Protein AF-A0A403FA99-F1 (afdb_monomer_lite)

Radius of gyration: 48.5 Å; chains: 1; bounding box: 125×49×163 Å

Sequence (1070 aa):
LDLLAGNTTNNASIRLGKFINISLNGGDLLADAANPDNGISLTYVNNGKMQAGNMTLNLTNGLSGYAWQAKADNDLTINGAVSGTTGWAAVLGLTAGGKLAINSPGSISLQANDTGNGGGRVLVSGDKGVTLNAASGTVTLKAAKAATNGVDITSGNGAVSITNMVQNGSDGLTLANANISSKEGIVLNGTTFWGKAVVMSGVNLTAGGDVDITGLAKNLARGELGAASASGVQLSGSNISSTGGNITLTGTAGTDKSKTGVSSVQVSNSTLTTNNVLTLNGTTETTTGVKVTGSTLSAASLNVNGVAHVQGTGFSLATSQLLGSLADLTNVTLSSAGSAAGALNSLDGSIVNDATRDTLLAKRIENMTAVDMGGQAIFDDSTKTEKGWTQDYSLADLPNHGWIFNNTSVTAGGDVNLKGAGFTNSAVTVTNGNLNIDNSGPVPLSGTTLTVNDGAVNLHAGAGTIDLGKANISAKGDITLKADNGSVWISGTNATVKANITSAEGNISAEAYNPSTGGVTGISVNNAQLNAGQGSININGTTPGTMSGVRFTNVDLNANADTGSIKVYAESKGGQDTYEEKGSLYFGGTDTFTAKNIDMTGRNLKNSYNGAGTVFDGGTTLFNGNTSIEGYGYGLGIVFWNQVHLGFTEGNASLKGQTTGPGGSDHYYRTGAIAGSGVYQAAKVYLNLTHSNLKIDADSSSSKYGTVPAFGIVNPASEGYKVNGFIFQGDGDLNISGVSADGNAVDARLFDNTALVGNVAVTGTSQSGTGVYFGGQLNSTLVNAQITGISESGSGVVLAAKSGTASLGNNTISGTSATESGIQLTGNNITLTSGTLTGTATSGNGSGVVLTGGSNYILDGASITGTAVDGSGIAVNGTLTVNNGTAVEGHATGNGNGVTVSGDLATDSGDGISITGTALSGDGIKVDGDTTLASAVLNGSADSGTGVNIAGNLTTDSATQVSGHAASGTGVNLGAALTGATVEGSSDVGTGVQLADNAVVTEAVLNGTSTSGDGVAVTGSVTLDDTSAAALNASSTSGTGLKLADNANVSIQTIAKVTQVKKDADGNPV

pLDDT: mean 91.41, std 9.46, range [43.28, 98.94]

Structure (mmCIF, N/CA/C/O backbone):
data_AF-A0A403FA99-F1
#
_entry.id   AF-A0A403FA99-F1
#
loop_
_atom_site.group_PDB
_atom_site.id
_atom_site.type_symbol
_atom_site.label_atom_id
_atom_site.label_alt_id
_atom_site.label_comp_id
_atom_site.label_asym_id
_atom_site.label_entity_id
_atom_site.label_seq_id
_atom_site.pdbx_PDB_ins_code
_atom_site.Cartn_x
_atom_site.Cartn_y
_atom_site.Cartn_z
_atom_site.occupancy
_atom_site.B_iso_or_equiv
_atom_site.auth_seq_id
_atom_site.auth_comp_id
_atom_site.auth_asym_id
_atom_site.auth_atom_id
_atom_site.pdbx_PDB_model_num
ATOM 1 N N . LEU A 1 1 ? 6.599 -4.046 78.074 1.00 93.88 1 LEU A N 1
ATOM 2 C CA . LEU A 1 1 ? 7.650 -5.049 77.799 1.00 93.88 1 LEU A CA 1
ATOM 3 C C . LEU A 1 1 ? 8.371 -4.572 76.567 1.00 93.88 1 LEU A C 1
ATOM 5 O O . LEU A 1 1 ? 7.748 -4.525 75.512 1.00 93.88 1 LEU A O 1
ATOM 9 N N . ASP A 1 2 ? 9.653 -4.265 76.719 1.00 94.38 2 ASP A N 1
ATOM 10 C CA . ASP A 1 2 ? 10.468 -3.767 75.620 1.00 94.38 2 ASP A CA 1
ATOM 11 C C . ASP A 1 2 ? 11.387 -4.899 75.162 1.00 94.38 2 ASP A C 1
ATOM 13 O O . ASP A 1 2 ? 12.259 -5.363 75.900 1.00 94.38 2 ASP A O 1
ATOM 17 N N . LEU A 1 3 ? 11.137 -5.402 73.958 1.00 94.12 3 LEU A N 1
ATOM 18 C CA . LEU A 1 3 ? 11.942 -6.413 73.291 1.00 94.12 3 LEU A CA 1
ATOM 19 C C . LEU A 1 3 ? 12.925 -5.698 72.365 1.00 94.12 3 LEU A C 1
ATOM 21 O O . LEU A 1 3 ? 12.622 -5.451 71.199 1.00 94.12 3 LEU A O 1
ATOM 25 N N . LEU A 1 4 ? 14.090 -5.349 72.911 1.00 93.75 4 LEU A N 1
ATOM 26 C CA . LEU A 1 4 ? 15.122 -4.610 72.187 1.00 93.75 4 LEU A CA 1
ATOM 27 C C . LEU A 1 4 ? 16.211 -5.546 71.647 1.00 93.75 4 LEU A C 1
ATOM 29 O O . LEU A 1 4 ? 16.744 -6.382 72.379 1.00 93.75 4 LEU A O 1
ATOM 33 N N . ALA A 1 5 ? 16.568 -5.397 70.370 1.00 92.81 5 ALA A N 1
ATOM 34 C CA . ALA A 1 5 ? 17.645 -6.152 69.719 1.00 92.81 5 ALA A CA 1
ATOM 35 C C . ALA A 1 5 ? 18.527 -5.239 68.849 1.00 92.81 5 ALA A C 1
ATOM 37 O O . ALA A 1 5 ? 18.178 -4.098 68.591 1.00 92.81 5 ALA A O 1
ATOM 38 N N . GLY A 1 6 ? 19.692 -5.708 68.391 1.00 90.31 6 GLY A N 1
ATOM 39 C CA . GLY A 1 6 ? 20.494 -4.942 67.421 1.00 90.31 6 GLY A CA 1
ATOM 40 C C . GLY A 1 6 ? 21.273 -3.760 68.000 1.00 90.31 6 GLY A C 1
ATOM 41 O O . GLY A 1 6 ? 21.481 -2.771 67.312 1.00 90.31 6 GLY A O 1
ATOM 42 N N . ASN A 1 7 ? 21.760 -3.847 69.242 1.00 91.00 7 ASN A N 1
ATOM 43 C CA . ASN A 1 7 ? 22.615 -2.795 69.815 1.00 91.00 7 ASN A CA 1
ATOM 44 C C . ASN A 1 7 ? 23.936 -2.612 69.031 1.00 91.00 7 ASN A C 1
ATOM 46 O O . ASN A 1 7 ? 24.432 -1.502 68.880 1.00 91.00 7 ASN A O 1
ATOM 50 N N . THR A 1 8 ? 24.499 -3.706 68.506 1.00 90.81 8 THR A N 1
ATOM 51 C CA . THR A 1 8 ? 25.817 -3.729 67.841 1.00 90.81 8 THR A CA 1
ATOM 52 C C . THR A 1 8 ? 25.788 -4.239 66.396 1.00 90.81 8 THR A C 1
ATOM 54 O O . THR A 1 8 ? 26.837 -4.310 65.763 1.00 90.81 8 THR A O 1
ATOM 57 N N . THR A 1 9 ? 24.623 -4.628 65.861 1.00 90.75 9 THR A N 1
ATOM 58 C CA . THR A 1 9 ? 24.494 -5.205 64.510 1.00 90.75 9 THR A CA 1
ATOM 59 C C . THR A 1 9 ? 23.189 -4.793 63.833 1.00 90.75 9 THR A C 1
ATOM 61 O O . THR A 1 9 ? 22.134 -4.808 64.465 1.00 90.75 9 THR A O 1
ATOM 64 N N . ASN A 1 10 ? 23.269 -4.502 62.531 1.00 88.25 10 ASN A N 1
ATOM 65 C CA . ASN A 1 10 ? 22.165 -4.091 61.652 1.00 88.25 10 ASN A CA 1
ATOM 66 C C . ASN A 1 10 ? 21.281 -5.268 61.166 1.00 88.25 10 ASN A C 1
ATOM 68 O O . ASN A 1 10 ? 20.384 -5.107 60.342 1.00 88.25 10 ASN A O 1
ATOM 72 N N . ASN A 1 11 ? 21.564 -6.488 61.629 1.00 89.44 11 ASN A N 1
ATOM 73 C CA . ASN A 1 11 ? 20.836 -7.696 61.236 1.00 89.44 11 ASN A CA 1
ATOM 74 C C . ASN A 1 11 ? 20.486 -8.560 62.453 1.00 89.44 11 ASN A C 1
ATOM 76 O O . ASN A 1 11 ? 20.786 -9.754 62.504 1.00 89.44 11 ASN A O 1
ATOM 80 N N . ALA A 1 12 ? 19.911 -7.942 63.484 1.00 92.06 12 ALA A N 1
ATOM 81 C CA . ALA A 1 12 ? 19.470 -8.682 64.660 1.00 92.06 12 ALA A CA 1
ATOM 82 C C . ALA A 1 12 ? 18.062 -9.267 64.470 1.00 92.06 12 ALA A C 1
ATOM 84 O O . ALA A 1 12 ? 17.256 -8.793 63.666 1.00 92.06 12 ALA A O 1
ATOM 85 N N . SER A 1 13 ? 17.756 -10.322 65.224 1.00 92.56 13 SER A N 1
ATOM 86 C CA . SER A 1 13 ? 16.455 -10.983 65.168 1.00 92.56 13 SER A CA 1
ATOM 87 C C . SER A 1 13 ? 15.968 -11.368 66.557 1.00 92.56 13 SER A C 1
ATOM 89 O O . SER A 1 13 ? 16.708 -11.961 67.343 1.00 92.56 13 SER A O 1
ATOM 91 N N . ILE A 1 14 ? 14.704 -11.067 66.833 1.00 94.31 14 ILE A N 1
ATOM 92 C CA . ILE A 1 14 ? 13.953 -11.603 67.961 1.00 94.31 14 ILE A CA 1
ATOM 93 C C . ILE A 1 14 ? 13.242 -12.855 67.447 1.00 94.31 14 ILE A C 1
ATOM 95 O O . ILE A 1 14 ? 12.454 -12.800 66.502 1.00 94.31 14 ILE A O 1
ATOM 99 N N . ARG A 1 15 ? 13.519 -14.013 68.046 1.00 94.00 15 ARG A N 1
ATOM 100 C CA . ARG A 1 15 ? 12.970 -15.290 67.581 1.00 94.00 15 ARG A CA 1
ATOM 101 C C . ARG A 1 15 ? 12.126 -15.944 68.662 1.00 94.00 15 ARG A C 1
ATOM 103 O O . ARG A 1 15 ? 12.648 -16.411 69.670 1.00 94.00 15 ARG A O 1
ATOM 110 N N . LEU A 1 16 ? 10.823 -16.029 68.416 1.00 92.81 16 LEU A N 1
ATOM 111 C CA . LEU A 1 16 ? 9.887 -16.757 69.264 1.00 92.81 16 LEU A CA 1
ATOM 112 C C . LEU A 1 16 ? 9.844 -18.217 68.812 1.00 92.81 16 LEU A C 1
ATOM 114 O O . LEU A 1 16 ? 9.607 -18.511 67.640 1.00 92.81 16 LEU A O 1
ATOM 118 N N . GLY A 1 17 ? 10.117 -19.133 69.741 1.00 91.50 17 GLY A N 1
ATOM 119 C CA . GLY A 1 17 ? 10.121 -20.576 69.498 1.00 91.50 17 GLY A CA 1
ATOM 120 C C . GLY A 1 17 ? 8.756 -21.148 69.090 1.00 91.50 17 GLY A C 1
ATOM 121 O O . GLY A 1 17 ? 7.793 -20.433 68.818 1.00 91.50 17 GLY A O 1
ATOM 122 N N . LYS A 1 18 ? 8.665 -22.479 69.050 1.00 94.38 18 LYS A N 1
ATOM 123 C CA . LYS A 1 18 ? 7.404 -23.170 68.748 1.00 94.38 18 LYS A CA 1
ATOM 124 C C . LYS A 1 18 ? 6.435 -23.025 69.929 1.00 94.38 18 LYS A C 1
ATOM 126 O O . LYS A 1 18 ? 6.848 -23.257 71.061 1.00 94.38 18 LYS A O 1
ATOM 131 N N . PHE A 1 19 ? 5.172 -22.696 69.659 1.00 92.38 19 PHE A N 1
ATOM 132 C CA . PHE A 1 19 ? 4.080 -22.655 70.646 1.00 92.38 19 PHE A CA 1
ATOM 133 C C . PHE A 1 19 ? 4.295 -21.690 71.827 1.00 92.38 19 PHE A C 1
ATOM 135 O O . PHE A 1 19 ? 3.773 -21.904 72.921 1.00 92.38 19 PHE A O 1
ATOM 142 N N . ILE A 1 20 ? 5.080 -20.627 71.629 1.00 94.12 20 ILE A N 1
ATOM 143 C CA . ILE A 1 20 ? 5.338 -19.626 72.673 1.00 94.12 20 ILE A CA 1
ATOM 144 C C . ILE A 1 20 ? 4.113 -18.732 72.862 1.00 94.12 20 ILE A C 1
ATOM 146 O O . ILE A 1 20 ? 3.641 -18.149 71.894 1.00 94.12 20 ILE A O 1
ATOM 150 N N . ASN A 1 21 ? 3.652 -18.571 74.106 1.00 92.38 21 ASN A N 1
ATOM 151 C CA . ASN A 1 21 ? 2.544 -17.688 74.475 1.00 92.38 21 ASN A CA 1
ATOM 152 C C . ASN A 1 21 ? 3.023 -16.622 75.469 1.00 92.38 21 ASN A C 1
ATOM 154 O O . ASN A 1 21 ? 3.427 -16.957 76.580 1.00 92.38 21 ASN A O 1
ATOM 158 N N . ILE A 1 22 ? 2.949 -15.348 75.087 1.00 93.06 22 ILE A N 1
ATOM 159 C CA . ILE A 1 22 ? 3.298 -14.202 75.938 1.00 93.06 22 ILE A CA 1
ATOM 160 C C . ILE A 1 22 ? 2.032 -13.371 76.163 1.00 93.06 22 ILE A C 1
ATOM 162 O O . ILE A 1 22 ? 1.368 -12.997 75.200 1.00 93.06 22 ILE A O 1
ATOM 166 N N . SER A 1 23 ? 1.695 -13.078 77.420 1.00 94.75 23 SER A N 1
ATOM 167 C CA . SER A 1 23 ? 0.578 -12.201 77.801 1.00 94.75 23 SER A CA 1
ATOM 168 C C . SER A 1 23 ? 1.066 -11.158 78.797 1.00 94.75 23 SER A C 1
ATOM 170 O O . SER A 1 23 ? 1.683 -11.518 79.798 1.00 94.75 23 SER A O 1
ATOM 172 N N . LEU A 1 24 ? 0.778 -9.883 78.537 1.00 95.56 24 LEU A N 1
ATOM 173 C CA . LEU A 1 24 ? 1.170 -8.760 79.398 1.00 95.56 24 LEU A CA 1
ATOM 174 C C . LEU A 1 24 ? 0.022 -8.218 80.256 1.00 95.56 24 LEU A C 1
ATOM 176 O O . LEU A 1 24 ? 0.208 -7.220 80.947 1.00 95.56 24 LEU A O 1
ATOM 180 N N . ASN A 1 25 ? -1.152 -8.860 80.218 1.00 89.88 25 ASN A N 1
ATOM 181 C CA . ASN A 1 25 ? -2.329 -8.509 81.024 1.00 89.88 25 ASN A CA 1
ATOM 182 C C . ASN A 1 25 ? -2.679 -7.004 80.966 1.00 89.88 25 ASN A C 1
ATOM 184 O O . ASN A 1 25 ? -2.888 -6.373 81.999 1.00 89.88 25 ASN A O 1
ATOM 188 N N . GLY A 1 26 ? -2.698 -6.428 79.759 1.00 87.69 26 GLY A N 1
ATOM 189 C CA . GLY A 1 26 ? -2.986 -5.008 79.522 1.00 87.69 26 GLY A CA 1
ATOM 190 C C . GLY A 1 26 ? -1.766 -4.079 79.510 1.00 87.69 26 GLY A C 1
ATOM 191 O O . GLY A 1 26 ? -1.913 -2.912 79.167 1.00 87.69 26 GLY A O 1
ATOM 192 N N . GLY A 1 27 ? -0.563 -4.567 79.836 1.00 95.75 27 GLY A N 1
ATOM 193 C CA . GLY A 1 27 ? 0.678 -3.806 79.658 1.00 95.75 27 GLY A CA 1
ATOM 194 C C . GLY A 1 27 ? 1.094 -3.685 78.187 1.00 95.75 27 GLY A C 1
ATOM 195 O O . GLY A 1 27 ? 0.843 -4.593 77.393 1.00 95.75 27 GLY A O 1
ATOM 196 N N . ASP A 1 28 ? 1.760 -2.586 77.834 1.00 97.50 28 ASP A N 1
ATOM 197 C CA . ASP A 1 28 ? 2.180 -2.303 76.457 1.00 97.50 28 ASP A CA 1
ATOM 198 C C . ASP A 1 28 ? 3.405 -3.128 76.031 1.00 97.50 28 ASP A C 1
ATOM 200 O O . ASP A 1 28 ? 4.259 -3.484 76.855 1.00 97.50 28 ASP A O 1
ATOM 204 N N . LEU A 1 29 ? 3.498 -3.432 74.735 1.00 97.75 29 LEU A N 1
ATOM 205 C CA . LEU A 1 29 ? 4.638 -4.103 74.112 1.00 97.75 29 LEU A CA 1
ATOM 206 C C . LEU A 1 29 ? 5.291 -3.200 73.065 1.00 97.75 29 LEU A C 1
ATOM 208 O O . LEU A 1 29 ? 4.627 -2.746 72.134 1.00 97.75 29 LEU A O 1
ATOM 212 N N . LEU A 1 30 ? 6.606 -3.035 73.179 1.00 97.19 30 LEU A N 1
ATOM 213 C CA . LEU A 1 30 ? 7.459 -2.440 72.158 1.00 97.19 30 LEU A CA 1
ATOM 214 C C . LEU A 1 30 ? 8.469 -3.492 71.694 1.00 97.19 30 LEU A C 1
ATOM 216 O O . LEU A 1 30 ? 9.193 -4.050 72.513 1.00 97.19 30 LEU A O 1
ATOM 220 N N . ALA A 1 31 ? 8.531 -3.776 70.396 1.00 96.69 31 ALA A N 1
ATOM 221 C CA . ALA A 1 31 ? 9.665 -4.473 69.793 1.00 96.69 31 ALA A CA 1
ATOM 222 C C . ALA A 1 31 ? 10.405 -3.481 68.899 1.00 96.69 31 ALA A C 1
ATOM 224 O O . ALA A 1 31 ? 9.796 -2.958 67.969 1.00 96.69 31 ALA A O 1
ATOM 225 N N . ASP A 1 32 ? 11.671 -3.200 69.204 1.00 96.25 32 ASP A N 1
ATOM 226 C CA . ASP A 1 32 ? 12.430 -2.141 68.530 1.00 96.25 32 ASP A CA 1
ATOM 227 C C . ASP A 1 32 ? 13.939 -2.418 68.514 1.00 96.25 32 ASP A C 1
ATOM 229 O O . ASP A 1 32 ? 14.457 -3.278 69.236 1.00 96.25 32 ASP A O 1
ATOM 233 N N . ALA A 1 33 ? 14.660 -1.685 67.677 1.00 94.31 33 ALA A N 1
ATOM 234 C CA . ALA A 1 33 ? 16.105 -1.687 67.686 1.00 94.31 33 ALA A CA 1
ATOM 235 C C . ALA A 1 33 ? 16.634 -0.971 68.940 1.00 94.31 33 ALA A C 1
ATOM 237 O O . ALA A 1 33 ? 16.201 0.122 69.295 1.00 94.31 33 ALA A O 1
ATOM 238 N N . ALA A 1 34 ? 17.615 -1.572 69.614 1.00 93.38 34 ALA A N 1
ATOM 239 C CA . ALA A 1 34 ? 18.327 -0.928 70.717 1.00 93.38 34 ALA A CA 1
ATOM 240 C C . ALA A 1 34 ? 19.187 0.255 70.225 1.00 93.38 34 ALA A C 1
ATOM 242 O O . ALA A 1 34 ? 19.409 1.202 70.974 1.00 93.38 34 ALA A O 1
ATOM 243 N N . ASN A 1 35 ? 19.656 0.195 68.972 1.00 92.12 35 ASN A N 1
ATOM 244 C CA . ASN A 1 35 ? 20.268 1.306 68.248 1.00 92.12 35 A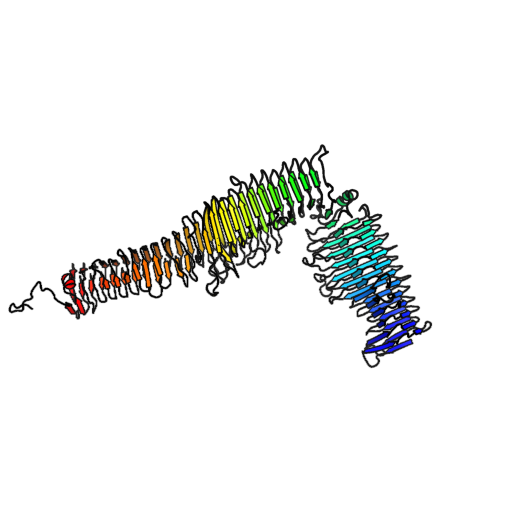SN A CA 1
ATOM 245 C C . ASN A 1 35 ? 19.359 1.673 67.052 1.00 92.12 35 ASN A C 1
ATOM 247 O O . ASN A 1 35 ? 19.165 0.804 66.202 1.00 92.12 35 ASN A O 1
ATOM 251 N N . PRO A 1 36 ? 18.844 2.914 66.953 1.00 88.19 36 PRO A N 1
ATOM 252 C CA . PRO A 1 36 ? 17.925 3.332 65.887 1.00 88.19 36 PRO A CA 1
ATOM 253 C C . PRO A 1 36 ? 18.458 3.181 64.454 1.00 88.19 36 PRO A C 1
ATOM 255 O O . PRO A 1 36 ? 17.664 3.062 63.526 1.00 88.19 36 PRO A O 1
ATOM 258 N N . ASP A 1 37 ? 19.782 3.165 64.268 1.00 87.88 37 ASP A N 1
ATOM 259 C CA . ASP A 1 37 ? 20.410 3.004 62.948 1.00 87.88 37 ASP A CA 1
ATOM 260 C C . ASP A 1 37 ? 20.437 1.539 62.472 1.00 87.88 37 ASP A C 1
ATOM 262 O O . ASP A 1 37 ? 20.780 1.259 61.322 1.00 87.88 37 ASP A O 1
ATOM 266 N N . ASN A 1 38 ? 20.100 0.590 63.354 1.00 91.75 38 ASN A N 1
ATOM 267 C CA . ASN A 1 38 ? 20.166 -0.840 63.083 1.00 91.75 38 ASN A CA 1
ATOM 268 C C . ASN A 1 38 ? 18.788 -1.447 62.814 1.00 91.75 38 ASN A C 1
ATOM 270 O O . ASN A 1 38 ? 17.787 -1.121 63.446 1.00 91.75 38 ASN A O 1
ATOM 274 N N . GLY A 1 39 ? 18.758 -2.418 61.908 1.00 91.50 39 GLY A N 1
ATOM 275 C CA . GLY A 1 39 ? 17.570 -3.149 61.540 1.00 91.50 39 GLY A CA 1
ATOM 276 C C . GLY A 1 39 ? 17.357 -4.408 62.360 1.00 91.50 39 GLY A C 1
ATOM 277 O O . GLY A 1 39 ? 18.289 -5.169 62.658 1.00 91.50 39 GLY A O 1
ATOM 278 N N . ILE A 1 40 ? 16.091 -4.653 62.694 1.00 96.00 40 ILE A N 1
ATOM 279 C CA . ILE A 1 40 ? 15.684 -5.837 63.444 1.00 96.00 40 ILE A CA 1
ATOM 280 C C . ILE A 1 40 ? 14.510 -6.560 62.790 1.00 96.00 40 ILE A C 1
ATOM 282 O O . ILE A 1 40 ? 13.660 -5.954 62.136 1.00 96.00 40 ILE A O 1
ATOM 286 N N . SER A 1 41 ? 14.484 -7.879 62.961 1.00 96.38 41 SER A N 1
ATOM 287 C CA . SER A 1 41 ? 13.374 -8.743 62.550 1.00 96.38 41 SER A CA 1
ATOM 288 C C . SER A 1 41 ? 12.730 -9.423 63.756 1.00 96.38 41 SER A C 1
ATOM 290 O O . SER A 1 41 ? 13.385 -9.651 64.774 1.00 96.38 41 SER A O 1
ATOM 292 N N . LEU A 1 42 ? 11.462 -9.807 63.627 1.00 97.06 42 LEU A N 1
ATOM 293 C CA . LEU A 1 42 ? 10.770 -10.673 64.583 1.00 97.06 42 LEU A CA 1
ATOM 294 C C . LEU A 1 42 ? 10.248 -11.901 63.841 1.00 97.06 42 LEU A C 1
ATOM 296 O O . LEU A 1 42 ? 9.525 -11.778 62.855 1.00 97.06 42 LEU A O 1
ATOM 300 N N . THR A 1 43 ? 10.612 -13.094 64.307 1.00 96.62 43 THR A N 1
ATOM 301 C CA . THR A 1 43 ? 10.168 -14.351 63.692 1.00 96.62 43 THR A CA 1
ATOM 302 C C . THR A 1 43 ? 9.433 -15.230 64.690 1.00 96.62 43 THR A C 1
ATOM 304 O O . THR A 1 43 ? 10.000 -15.641 65.704 1.00 96.62 43 THR A O 1
ATOM 307 N N . TYR A 1 44 ? 8.199 -15.597 64.355 1.00 95.88 44 TYR A N 1
ATOM 308 C CA . TYR A 1 44 ? 7.453 -16.652 65.029 1.00 95.88 44 TYR A CA 1
ATOM 309 C C . TYR A 1 44 ? 7.716 -17.989 64.335 1.00 95.88 44 TYR A C 1
ATOM 311 O O . TYR A 1 44 ? 7.271 -18.220 63.212 1.00 95.88 44 TYR A O 1
ATOM 319 N N . VAL A 1 45 ? 8.434 -18.895 65.000 1.00 94.50 45 VAL A N 1
ATOM 320 C CA . VAL A 1 45 ? 8.854 -20.159 64.375 1.00 94.50 45 VAL A CA 1
ATOM 321 C C . VAL A 1 45 ? 7.660 -21.038 63.996 1.00 94.50 45 VAL A C 1
ATOM 323 O O . VAL A 1 45 ? 7.639 -21.573 62.892 1.00 94.50 45 VAL A O 1
ATOM 326 N N . ASN A 1 46 ? 6.699 -21.229 64.903 1.00 94.00 46 ASN A N 1
ATOM 327 C CA . ASN A 1 46 ? 5.471 -21.982 64.634 1.00 94.00 46 ASN A CA 1
ATOM 328 C C . ASN A 1 46 ? 4.448 -21.742 65.752 1.00 94.00 46 ASN A C 1
ATOM 330 O O . ASN A 1 46 ? 4.756 -22.022 66.912 1.00 94.00 46 ASN A O 1
ATOM 334 N N . ASN A 1 47 ? 3.247 -21.282 65.406 1.00 92.94 47 ASN A N 1
ATOM 335 C CA . ASN A 1 47 ? 2.083 -21.255 66.295 1.00 92.94 47 ASN A CA 1
ATOM 336 C C . ASN A 1 47 ? 2.304 -20.538 67.639 1.00 92.94 47 ASN A C 1
ATOM 338 O O . ASN A 1 47 ? 1.855 -21.000 68.685 1.00 92.94 47 ASN A O 1
ATOM 342 N N . GLY A 1 48 ? 3.058 -19.434 67.620 1.00 93.44 48 GLY A N 1
ATOM 343 C CA . GLY A 1 48 ? 3.275 -18.583 68.792 1.00 93.44 48 GLY A CA 1
ATOM 344 C C . GLY A 1 48 ? 2.293 -17.409 68.852 1.00 93.44 48 GLY A C 1
ATOM 345 O O . GLY A 1 48 ? 1.822 -16.943 67.816 1.00 93.44 48 GLY A O 1
ATOM 346 N N . LYS A 1 49 ? 2.019 -16.903 70.056 1.00 94.25 49 LYS A N 1
ATOM 347 C CA . LYS A 1 49 ? 1.086 -15.808 70.339 1.00 94.25 49 LYS A CA 1
ATOM 348 C C . LYS A 1 49 ? 1.698 -14.766 71.276 1.00 94.25 49 LYS A C 1
ATOM 350 O O . LYS A 1 49 ? 2.313 -15.112 72.283 1.00 94.25 49 LYS A O 1
ATOM 355 N N . MET A 1 50 ? 1.447 -13.490 70.993 1.00 95.81 50 MET A N 1
ATOM 356 C CA . MET A 1 50 ? 1.662 -12.383 71.930 1.00 95.81 50 MET A CA 1
ATOM 357 C C . MET A 1 50 ? 0.355 -11.625 72.180 1.00 95.81 50 MET A C 1
ATOM 359 O O . MET A 1 50 ? -0.390 -11.378 71.233 1.00 95.81 50 MET A O 1
ATOM 363 N N . GLN A 1 51 ? 0.087 -11.257 73.436 1.00 96.56 51 GLN A N 1
ATOM 364 C CA . GLN A 1 51 ? -1.035 -10.411 73.843 1.00 96.56 51 GLN A CA 1
ATOM 365 C C . GLN A 1 51 ? -0.573 -9.251 74.743 1.00 96.56 51 GLN A C 1
ATOM 367 O O . GLN A 1 51 ? 0.114 -9.486 75.739 1.00 96.56 51 GLN A O 1
ATOM 372 N N . ALA A 1 52 ? -0.959 -8.020 74.404 1.00 97.38 52 ALA A N 1
ATOM 373 C CA . ALA A 1 52 ? -0.560 -6.782 75.087 1.00 97.38 52 ALA A CA 1
ATOM 374 C C . ALA A 1 52 ? -1.684 -5.727 75.062 1.00 97.38 52 ALA A C 1
ATOM 376 O O . ALA A 1 52 ? -2.649 -5.900 74.326 1.00 97.38 52 ALA A O 1
ATOM 377 N N . GLY A 1 53 ? -1.540 -4.643 75.834 1.00 97.56 53 GLY A N 1
ATOM 378 C CA . GLY A 1 53 ? -2.398 -3.453 75.776 1.00 97.56 53 GLY A CA 1
ATOM 379 C C . GLY A 1 53 ? -2.298 -2.771 74.410 1.00 97.56 53 GLY A C 1
ATOM 380 O O . GLY A 1 53 ? -3.051 -3.099 73.495 1.00 97.56 53 GLY A O 1
ATOM 381 N N . ASN A 1 54 ? -1.341 -1.860 74.248 1.00 97.75 54 ASN A N 1
ATOM 382 C CA . ASN A 1 54 ? -0.856 -1.416 72.940 1.00 97.75 54 ASN A CA 1
ATOM 383 C C . ASN A 1 54 ? 0.326 -2.279 72.487 1.00 97.75 54 ASN A C 1
ATOM 385 O O . ASN A 1 54 ? 1.114 -2.761 73.306 1.00 97.75 54 ASN A O 1
ATOM 389 N N . MET A 1 55 ? 0.479 -2.457 71.177 1.00 98.38 55 MET A N 1
ATOM 390 C CA . MET A 1 55 ? 1.608 -3.176 70.598 1.00 98.38 55 MET A CA 1
ATOM 391 C C . MET A 1 55 ? 2.216 -2.385 69.443 1.00 98.38 55 MET A C 1
ATOM 393 O O . MET A 1 55 ? 1.568 -2.178 68.420 1.00 98.38 55 MET A O 1
ATOM 397 N N . THR A 1 56 ? 3.484 -2.008 69.588 1.00 98.06 56 THR A N 1
ATOM 398 C CA . THR A 1 56 ? 4.271 -1.345 68.544 1.00 98.06 56 THR A CA 1
ATOM 399 C C . THR A 1 56 ? 5.447 -2.233 68.162 1.00 98.06 56 THR A C 1
ATOM 401 O O . THR A 1 56 ? 6.297 -2.550 68.992 1.00 98.06 56 THR A O 1
ATOM 404 N N . LEU A 1 57 ? 5.490 -2.659 66.902 1.00 97.94 57 LEU A N 1
ATOM 405 C CA . LEU A 1 57 ? 6.522 -3.531 66.350 1.00 97.94 57 LEU A CA 1
ATOM 406 C C . LEU A 1 57 ? 7.318 -2.769 65.283 1.00 97.94 57 LEU A C 1
ATOM 408 O O . LEU A 1 57 ? 6.931 -2.742 64.116 1.00 97.94 57 LEU A O 1
ATOM 412 N N . ASN A 1 58 ? 8.434 -2.163 65.678 1.00 96.62 58 ASN A N 1
ATOM 413 C CA . ASN A 1 58 ? 9.377 -1.473 64.800 1.00 96.62 58 ASN A CA 1
ATOM 414 C C . ASN A 1 58 ? 10.406 -2.480 64.262 1.00 96.62 58 ASN A C 1
ATOM 416 O O . ASN A 1 58 ? 11.432 -2.756 64.875 1.00 96.62 58 ASN A O 1
ATOM 420 N N . LEU A 1 59 ? 10.091 -3.089 63.118 1.00 96.38 59 LEU A N 1
ATOM 421 C CA . LEU A 1 59 ? 10.774 -4.255 62.555 1.00 96.38 59 LEU A CA 1
ATOM 422 C C . LEU A 1 59 ? 11.221 -3.984 61.116 1.00 96.38 59 LEU A C 1
ATOM 424 O O . LEU A 1 59 ? 10.671 -4.539 60.164 1.00 96.38 59 LEU A O 1
ATOM 428 N N . THR A 1 60 ? 12.230 -3.138 60.932 1.00 92.12 60 THR A N 1
ATOM 429 C CA . THR A 1 60 ? 12.707 -2.733 59.595 1.00 92.12 60 THR A CA 1
ATOM 430 C C . THR A 1 60 ? 13.177 -3.905 58.720 1.00 92.12 60 THR A C 1
ATOM 432 O O . THR A 1 60 ? 12.975 -3.855 57.509 1.00 92.12 60 THR A O 1
ATOM 435 N N . ASN A 1 61 ? 13.687 -4.999 59.310 1.00 94.06 61 ASN A N 1
ATOM 436 C CA . ASN A 1 61 ? 14.034 -6.241 58.592 1.00 94.06 61 ASN A CA 1
ATOM 437 C C . ASN A 1 61 ? 12.872 -7.253 58.521 1.00 94.06 61 ASN A C 1
ATOM 439 O O . ASN A 1 61 ? 13.017 -8.341 57.963 1.00 94.06 61 ASN A O 1
ATOM 443 N N . GLY A 1 62 ? 11.711 -6.900 59.071 1.00 96.12 62 GLY A N 1
ATOM 444 C CA . GLY A 1 62 ? 10.441 -7.578 58.858 1.00 96.12 62 GLY A CA 1
ATOM 445 C C . GLY A 1 62 ? 9.956 -8.484 59.991 1.00 96.12 62 GLY A C 1
ATOM 446 O O . GLY A 1 62 ? 10.697 -8.953 60.857 1.00 96.12 62 GLY A O 1
ATOM 447 N N . LEU A 1 63 ? 8.655 -8.746 59.945 1.00 97.69 63 LEU A N 1
ATOM 448 C CA . LEU A 1 63 ? 7.907 -9.682 60.763 1.00 97.69 63 LEU A CA 1
ATOM 449 C C . LEU A 1 63 ? 7.576 -10.920 59.935 1.00 97.69 63 LEU A C 1
ATOM 451 O O . LEU A 1 63 ? 6.972 -10.809 58.865 1.00 97.69 63 LEU A O 1
ATOM 455 N N . SER A 1 64 ? 7.925 -12.107 60.427 1.00 97.12 64 SER A N 1
ATOM 456 C CA . SER A 1 64 ? 7.590 -13.336 59.713 1.00 97.12 64 SER A CA 1
ATOM 457 C C . SER A 1 64 ? 7.223 -14.523 60.591 1.00 97.12 64 SER A C 1
ATOM 459 O O . SER A 1 64 ? 7.467 -14.534 61.798 1.00 97.12 64 SER A O 1
ATOM 461 N N . GLY A 1 65 ? 6.625 -15.545 59.980 1.00 96.19 65 GLY A N 1
ATOM 462 C CA . GLY A 1 65 ? 6.429 -16.825 60.649 1.00 96.19 65 GLY A CA 1
ATOM 463 C C . GLY A 1 65 ? 5.341 -17.711 60.060 1.00 96.19 65 GLY A C 1
ATOM 464 O O . GLY A 1 65 ? 4.711 -17.387 59.052 1.00 96.19 65 GLY A O 1
ATOM 465 N N . TYR A 1 66 ? 5.090 -18.819 60.755 1.00 96.06 66 TYR A N 1
ATOM 466 C CA . TYR A 1 66 ? 4.019 -19.762 60.443 1.00 96.06 66 TYR A CA 1
ATOM 467 C C . TYR A 1 66 ? 2.955 -19.796 61.555 1.00 96.06 66 TYR A C 1
ATOM 469 O O . TYR A 1 66 ? 3.293 -19.996 62.724 1.00 96.06 66 TYR A O 1
ATOM 477 N N . ALA A 1 67 ? 1.685 -19.609 61.176 1.00 94.81 67 ALA A N 1
ATOM 478 C CA . ALA A 1 67 ? 0.490 -19.726 62.022 1.00 94.81 67 ALA A CA 1
ATOM 479 C C . ALA A 1 67 ? 0.533 -18.940 63.350 1.00 94.81 67 ALA A C 1
ATOM 481 O O . ALA A 1 67 ? 0.172 -19.465 64.393 1.00 94.81 67 ALA A O 1
ATOM 482 N N . TRP A 1 68 ? 1.023 -17.702 63.352 1.00 96.38 68 TRP A N 1
ATOM 483 C CA . TRP A 1 68 ? 1.278 -16.939 64.581 1.00 96.38 68 TRP A CA 1
ATOM 484 C C . TRP A 1 68 ? 0.230 -15.872 64.881 1.00 96.38 68 TRP A C 1
ATOM 486 O O . TRP A 1 68 ? -0.542 -15.493 64.009 1.00 96.38 68 TRP A O 1
ATOM 496 N N . GLN A 1 69 ? 0.214 -15.368 66.118 1.00 97.06 69 GLN A N 1
ATOM 497 C CA . GLN A 1 69 ? -0.758 -14.377 66.574 1.00 97.06 69 GLN A CA 1
ATOM 498 C C . GLN A 1 69 ? -0.109 -13.180 67.291 1.00 97.06 69 GLN A C 1
ATOM 500 O O . GLN A 1 69 ? 0.667 -13.350 68.235 1.00 97.06 69 GLN A O 1
ATOM 505 N N . ALA A 1 70 ? -0.484 -11.965 66.895 1.00 96.88 70 ALA A N 1
ATOM 506 C CA . ALA A 1 70 ? -0.220 -10.727 67.624 1.00 96.88 70 ALA A CA 1
ATOM 507 C C . ALA A 1 70 ? -1.554 -10.049 67.965 1.00 96.88 70 ALA A C 1
ATOM 509 O O . ALA A 1 70 ? -2.318 -9.669 67.076 1.00 96.88 70 ALA A O 1
ATOM 510 N N . LYS A 1 71 ? -1.849 -9.944 69.264 1.00 96.94 71 LYS A N 1
ATOM 511 C CA . LYS A 1 71 ? -3.111 -9.421 69.788 1.00 96.94 71 LYS A CA 1
ATOM 512 C C . LYS A 1 71 ? -2.868 -8.197 70.674 1.00 96.94 71 LYS A C 1
ATOM 514 O O . LYS A 1 71 ? -2.273 -8.323 71.738 1.00 96.94 71 LYS A O 1
ATOM 519 N N . ALA A 1 72 ? -3.352 -7.039 70.253 1.00 97.75 72 ALA A N 1
ATOM 520 C CA . ALA A 1 72 ? -3.434 -5.838 71.072 1.00 97.75 72 ALA A CA 1
ATOM 521 C C . ALA A 1 72 ? -4.863 -5.677 71.608 1.00 97.75 72 ALA A C 1
ATOM 523 O O . ALA A 1 72 ? -5.833 -5.823 70.860 1.00 97.75 72 ALA A O 1
ATOM 524 N N . ASP A 1 73 ? -5.005 -5.382 72.895 1.00 97.06 73 ASP A N 1
ATOM 525 C CA . ASP A 1 73 ? -6.295 -5.034 73.490 1.00 97.06 73 ASP A CA 1
ATOM 526 C C . ASP A 1 73 ? -6.737 -3.625 73.029 1.00 97.06 73 ASP A C 1
ATOM 528 O O . ASP A 1 73 ? -7.929 -3.375 72.881 1.00 97.06 73 ASP A O 1
ATOM 532 N N . ASN A 1 74 ? -5.776 -2.745 72.718 1.00 97.44 74 ASN A N 1
ATOM 533 C CA . ASN A 1 74 ? -5.954 -1.415 72.130 1.00 97.44 74 ASN A CA 1
ATOM 534 C C . ASN A 1 74 ? -5.360 -1.392 70.705 1.00 97.44 74 ASN A C 1
ATOM 536 O O . ASN A 1 74 ? -5.829 -2.141 69.850 1.00 97.44 74 ASN A O 1
ATOM 540 N N . ASP A 1 75 ? -4.343 -0.569 70.432 1.00 98.31 75 ASP A N 1
ATOM 541 C CA . ASP A 1 75 ? -3.791 -0.376 69.086 1.00 98.31 75 ASP A CA 1
ATOM 542 C C . ASP A 1 75 ? -2.634 -1.342 68.769 1.00 98.31 75 ASP A C 1
ATOM 544 O O . ASP A 1 75 ? -1.778 -1.620 69.615 1.00 98.31 75 ASP A O 1
ATOM 548 N N . LEU A 1 76 ? -2.583 -1.824 67.522 1.00 98.50 76 LEU A N 1
ATOM 549 C CA . LEU A 1 76 ? -1.480 -2.616 66.965 1.00 98.50 76 LEU A CA 1
ATOM 550 C C . LEU A 1 76 ? -0.843 -1.862 65.796 1.00 98.50 76 LEU A C 1
ATOM 552 O O . LEU A 1 76 ? -1.472 -1.691 64.755 1.00 98.50 76 LEU A O 1
ATOM 556 N N . THR A 1 77 ? 0.419 -1.468 65.942 1.00 98.56 77 THR A N 1
ATOM 557 C CA . THR A 1 77 ? 1.214 -0.839 64.881 1.00 98.56 77 THR A CA 1
ATOM 558 C C . THR A 1 77 ? 2.412 -1.710 64.532 1.00 98.56 77 THR A C 1
ATOM 560 O O . THR A 1 77 ? 3.179 -2.102 65.407 1.00 98.56 77 THR A O 1
ATOM 563 N N . ILE A 1 78 ? 2.595 -2.001 63.246 1.00 98.50 78 ILE A N 1
ATOM 564 C CA . ILE A 1 78 ? 3.718 -2.777 62.718 1.00 98.50 78 ILE A CA 1
ATOM 565 C C . ILE A 1 78 ? 4.421 -1.932 61.663 1.00 98.50 78 ILE A C 1
ATOM 567 O O . ILE A 1 78 ? 3.840 -1.634 60.626 1.00 98.50 78 ILE A O 1
ATOM 571 N N . ASN A 1 79 ? 5.672 -1.566 61.911 1.00 97.56 79 ASN A N 1
ATOM 572 C CA . ASN A 1 79 ? 6.502 -0.802 60.989 1.00 97.56 79 ASN A CA 1
ATOM 573 C C . ASN A 1 79 ? 7.569 -1.740 60.408 1.00 97.56 79 ASN A C 1
ATOM 575 O O . ASN A 1 79 ? 8.566 -2.020 61.066 1.00 97.56 79 ASN A O 1
ATOM 579 N N . GLY A 1 80 ? 7.339 -2.286 59.211 1.00 96.31 80 GLY A N 1
ATOM 580 C CA . GLY A 1 80 ? 8.193 -3.330 58.633 1.00 96.31 80 GLY A CA 1
ATOM 581 C C . GLY A 1 80 ? 7.531 -4.186 57.550 1.00 96.31 80 GLY A C 1
ATOM 582 O O . GLY A 1 80 ? 6.313 -4.170 57.376 1.00 96.31 80 GLY A O 1
ATOM 583 N N . ALA A 1 81 ? 8.327 -4.953 56.797 1.00 97.25 81 ALA A N 1
ATOM 584 C CA . ALA A 1 81 ? 7.819 -6.025 55.926 1.00 97.25 81 ALA A CA 1
ATOM 585 C C . ALA A 1 81 ? 7.067 -7.078 56.747 1.00 97.25 81 ALA A C 1
ATOM 587 O O . ALA A 1 81 ? 7.495 -7.399 57.850 1.00 97.25 81 ALA A O 1
ATOM 588 N N . VAL A 1 82 ? 5.966 -7.633 56.234 1.00 98.31 82 VAL A N 1
ATOM 589 C CA . VAL A 1 82 ? 5.206 -8.673 56.950 1.00 98.31 82 VAL A CA 1
ATOM 590 C C . VAL A 1 82 ? 4.981 -9.863 56.033 1.00 98.31 82 VAL A C 1
ATOM 592 O O . VAL A 1 82 ? 4.410 -9.712 54.959 1.00 98.31 82 VAL A O 1
ATOM 595 N N . SER A 1 83 ? 5.402 -11.056 56.453 1.00 97.75 83 SER A N 1
ATOM 596 C CA . SER A 1 83 ? 5.205 -12.291 55.688 1.00 97.75 83 SER A CA 1
ATOM 597 C C . SER A 1 83 ? 4.778 -13.452 56.581 1.00 97.75 83 SER A C 1
ATOM 599 O O . SER A 1 83 ? 5.526 -13.889 57.451 1.00 97.75 83 SER A O 1
ATOM 601 N N . GLY A 1 84 ? 3.597 -14.013 56.353 1.00 97.06 84 GLY A N 1
ATOM 602 C CA . GLY A 1 84 ? 3.077 -15.116 57.149 1.00 97.06 84 GLY A CA 1
ATOM 603 C C . GLY A 1 84 ? 2.316 -16.135 56.320 1.00 97.06 84 GLY A C 1
ATOM 604 O O . GLY A 1 84 ? 1.594 -15.793 55.383 1.00 97.06 84 GLY A O 1
ATOM 605 N N . THR A 1 85 ? 2.455 -17.404 56.696 1.00 96.75 85 THR A N 1
ATOM 606 C CA . THR A 1 85 ? 1.661 -18.496 56.121 1.00 96.75 85 THR A CA 1
ATOM 607 C C . THR A 1 85 ? 0.972 -19.307 57.210 1.00 96.75 85 THR A C 1
ATOM 609 O O . THR A 1 85 ? 1.419 -19.320 58.357 1.00 96.75 85 THR A O 1
ATOM 612 N N . THR A 1 86 ? -0.130 -19.975 56.876 1.00 96.12 86 THR A N 1
ATOM 613 C CA . THR A 1 86 ? -0.840 -20.871 57.799 1.00 96.12 86 THR A CA 1
ATOM 614 C C . THR A 1 86 ? -1.475 -22.068 57.080 1.00 96.12 86 THR A C 1
ATOM 616 O O . THR A 1 86 ? -1.665 -22.049 55.861 1.00 96.12 86 THR A O 1
ATOM 619 N N . GLY A 1 87 ? -1.779 -23.115 57.847 1.00 93.31 87 GLY A N 1
ATOM 620 C CA . GLY A 1 87 ? -2.389 -24.382 57.436 1.00 93.31 87 GLY A CA 1
ATOM 621 C C . GLY A 1 87 ? -2.849 -25.177 58.662 1.00 93.31 87 GLY A C 1
ATOM 622 O O . GLY A 1 87 ? -2.843 -24.632 59.764 1.00 93.31 87 GLY A O 1
ATOM 623 N N . TRP A 1 88 ? -3.216 -26.452 58.505 1.00 92.75 88 TRP A N 1
ATOM 624 C CA . TRP A 1 88 ? -3.590 -27.334 59.632 1.00 92.75 88 TRP A CA 1
ATOM 625 C C . TRP A 1 88 ? -4.693 -26.795 60.567 1.00 92.75 88 TRP A C 1
ATOM 627 O O . TRP A 1 88 ? -4.627 -26.955 61.784 1.00 92.75 88 TRP A O 1
ATOM 637 N N . ALA A 1 89 ? -5.688 -26.108 60.010 1.00 89.19 89 ALA A N 1
ATOM 638 C CA . ALA A 1 89 ? -6.729 -25.353 60.708 1.00 89.19 89 ALA A CA 1
ATOM 639 C C . ALA A 1 89 ? -6.206 -24.279 61.691 1.00 89.19 89 ALA A C 1
ATOM 641 O O . ALA A 1 89 ? -6.961 -23.778 62.525 1.00 89.19 89 ALA A O 1
ATOM 642 N N . ALA A 1 90 ? -4.929 -23.896 61.598 1.00 93.06 90 ALA A N 1
ATOM 643 C CA . ALA A 1 90 ? -4.316 -22.908 62.472 1.00 93.06 90 ALA A CA 1
ATOM 644 C C . ALA A 1 90 ? -4.564 -21.468 61.991 1.00 93.06 90 ALA A C 1
ATOM 646 O O . ALA A 1 90 ? -4.811 -21.195 60.806 1.00 93.06 90 ALA A O 1
ATOM 647 N N . VAL A 1 91 ? -4.472 -20.528 62.935 1.00 94.75 91 VAL A N 1
ATOM 648 C CA . VAL A 1 91 ? -4.738 -19.104 62.705 1.00 94.75 91 VAL A CA 1
ATOM 649 C C . VAL A 1 91 ? -3.432 -18.319 62.633 1.00 94.75 91 VAL A C 1
ATOM 651 O O . VAL A 1 91 ? -2.630 -18.355 63.562 1.00 94.75 91 VAL A O 1
ATOM 654 N N . LEU A 1 92 ? -3.263 -17.562 61.552 1.00 97.56 92 LEU A N 1
ATOM 655 C CA . LEU A 1 92 ? -2.349 -16.428 61.461 1.00 97.56 92 LEU A CA 1
ATOM 656 C C . LEU A 1 92 ? -3.143 -15.161 61.814 1.00 97.56 92 LEU A C 1
ATOM 658 O O . LEU A 1 92 ? -3.949 -14.713 61.005 1.00 97.56 92 LEU A O 1
ATOM 662 N N . GLY A 1 93 ? -2.978 -14.629 63.023 1.00 97.19 93 GLY A N 1
ATOM 663 C CA . GLY A 1 93 ? -3.846 -13.593 63.586 1.00 97.19 93 GLY A CA 1
ATOM 664 C C . GLY A 1 93 ? -3.132 -12.280 63.897 1.00 97.19 93 GLY A C 1
ATOM 665 O O . GLY A 1 93 ? -2.148 -12.247 64.626 1.00 97.19 93 GLY A O 1
ATOM 666 N N . LEU A 1 94 ? -3.682 -11.179 63.412 1.00 98.25 94 LEU A N 1
ATOM 667 C CA . LEU A 1 94 ? -3.281 -9.815 63.725 1.00 98.25 94 LEU A CA 1
ATOM 668 C C . LEU A 1 94 ? -4.532 -9.080 64.198 1.00 98.25 94 LEU A C 1
ATOM 670 O O . LEU A 1 94 ? -5.412 -8.794 63.395 1.00 98.25 94 LEU A O 1
ATOM 674 N N . THR A 1 95 ? -4.670 -8.831 65.498 1.00 98.00 95 THR A N 1
ATOM 675 C CA . THR A 1 95 ? -5.930 -8.302 66.049 1.00 98.00 95 THR A CA 1
ATOM 676 C C . THR A 1 95 ? -5.695 -7.155 67.019 1.00 98.00 95 THR A C 1
ATOM 678 O O . THR A 1 95 ? -4.850 -7.283 67.900 1.00 98.00 95 THR A O 1
ATOM 681 N N . ALA A 1 96 ? -6.484 -6.093 66.900 1.00 97.94 96 ALA A N 1
ATOM 682 C CA . ALA A 1 96 ? -6.483 -4.908 67.747 1.00 97.94 96 ALA A CA 1
ATOM 683 C C . ALA A 1 96 ? -7.913 -4.602 68.231 1.00 97.94 96 ALA A C 1
ATOM 685 O O . ALA A 1 96 ? -8.853 -4.627 67.433 1.00 97.94 96 ALA A O 1
ATOM 686 N N . GLY A 1 97 ? -8.094 -4.297 69.519 1.00 96.38 97 GLY A N 1
ATOM 687 C CA . GLY A 1 97 ? -9.359 -3.735 70.021 1.00 96.38 97 GLY A CA 1
ATOM 688 C C . GLY A 1 97 ? -9.540 -2.249 69.676 1.00 96.38 97 GLY A C 1
ATOM 689 O O . GLY A 1 97 ? -10.634 -1.714 69.813 1.00 96.38 97 GLY A O 1
ATOM 690 N N . GLY A 1 98 ? -8.481 -1.588 69.203 1.00 97.31 98 GLY A N 1
ATOM 691 C CA . GLY A 1 98 ? -8.468 -0.248 68.622 1.00 97.31 98 GLY A CA 1
ATOM 692 C C . GLY A 1 98 ? -8.177 -0.286 67.118 1.00 97.31 98 GLY A C 1
ATOM 693 O O . GLY A 1 98 ? -8.887 -0.947 66.361 1.00 97.31 98 GLY A O 1
ATOM 694 N N . LYS A 1 99 ? -7.161 0.454 66.668 1.00 97.88 99 LYS A N 1
ATOM 695 C CA . LYS A 1 99 ? -6.700 0.485 65.272 1.00 97.88 99 LYS A CA 1
ATOM 696 C C . LYS A 1 99 ? -5.601 -0.545 65.024 1.00 97.88 99 LYS A C 1
ATOM 698 O O . LYS A 1 99 ? -4.712 -0.733 65.852 1.00 97.88 99 LYS A O 1
ATOM 703 N N . LEU A 1 100 ? -5.626 -1.158 63.844 1.00 98.62 100 LEU A N 1
ATOM 704 C CA . LEU A 1 100 ? -4.533 -1.981 63.331 1.00 98.62 100 LEU A CA 1
ATOM 705 C C . LEU A 1 100 ? -3.870 -1.269 62.153 1.00 98.62 100 LEU A C 1
ATOM 707 O O . LEU A 1 100 ? -4.538 -0.979 61.164 1.00 98.62 100 LEU A O 1
ATOM 711 N N . ALA A 1 101 ? -2.564 -1.026 62.228 1.00 98.56 101 ALA A N 1
ATOM 712 C CA . ALA A 1 101 ? -1.782 -0.430 61.151 1.00 98.56 101 ALA A CA 1
ATOM 713 C C . ALA A 1 101 ? -0.534 -1.267 60.837 1.00 98.56 101 ALA A C 1
ATOM 715 O O . ALA A 1 101 ? 0.274 -1.548 61.720 1.00 98.56 101 ALA A O 1
ATOM 716 N N . ILE A 1 102 ? -0.352 -1.628 59.567 1.00 98.56 102 ILE A N 1
ATOM 717 C CA . ILE A 1 102 ? 0.898 -2.174 59.032 1.00 98.56 102 ILE A CA 1
ATOM 718 C C . ILE A 1 102 ? 1.472 -1.155 58.051 1.00 98.56 102 ILE A C 1
ATOM 720 O O . ILE A 1 102 ? 0.929 -0.969 56.965 1.00 98.56 102 ILE A O 1
ATOM 724 N N . ASN A 1 103 ? 2.576 -0.518 58.428 1.00 98.06 103 ASN A N 1
ATOM 725 C CA . ASN A 1 103 ? 3.324 0.422 57.604 1.00 98.06 103 ASN A CA 1
ATOM 726 C C . ASN A 1 103 ? 4.594 -0.269 57.112 1.00 98.06 103 ASN A C 1
ATOM 728 O O . ASN A 1 103 ? 5.612 -0.336 57.804 1.00 98.06 103 ASN A O 1
ATOM 732 N N . SER A 1 104 ? 4.524 -0.833 55.917 1.00 97.31 104 SER A N 1
ATOM 733 C CA . SER A 1 104 ? 5.606 -1.607 55.341 1.00 97.31 104 SER A CA 1
ATOM 734 C C . SER A 1 104 ? 6.407 -0.791 54.330 1.00 97.31 104 SER A C 1
ATOM 736 O O . SER A 1 104 ? 5.828 -0.301 53.359 1.00 97.31 104 SER A O 1
ATOM 738 N N . PRO A 1 105 ? 7.740 -0.677 54.479 1.00 94.19 105 PRO A N 1
ATOM 739 C CA . PRO A 1 105 ? 8.576 -0.179 53.395 1.00 94.19 105 PRO A CA 1
ATOM 740 C C . PRO A 1 105 ? 8.632 -1.180 52.228 1.00 94.19 105 PRO A C 1
ATOM 742 O O . PRO A 1 105 ? 8.874 -0.768 51.104 1.00 94.19 105 PRO A O 1
ATOM 745 N N . GLY A 1 106 ? 8.378 -2.472 52.467 1.00 94.81 106 GLY A N 1
ATOM 746 C CA . GLY A 1 106 ? 8.389 -3.536 51.459 1.00 94.81 106 GLY A CA 1
ATOM 747 C C . GLY A 1 106 ? 7.015 -4.182 51.270 1.00 94.81 106 GLY A C 1
ATOM 748 O O . GLY A 1 106 ? 5.987 -3.513 51.338 1.00 94.81 106 GLY A O 1
ATOM 749 N N . SER A 1 107 ? 6.994 -5.491 51.005 1.00 97.56 107 SER A N 1
ATOM 750 C CA . SER A 1 107 ? 5.753 -6.239 50.767 1.00 97.56 107 SER A CA 1
ATOM 751 C C . SER A 1 107 ? 5.058 -6.708 52.052 1.00 97.56 107 SER A C 1
ATOM 753 O O . SER A 1 107 ? 5.698 -7.032 53.058 1.00 97.56 107 SER A O 1
ATOM 755 N N . ILE A 1 108 ? 3.732 -6.840 51.964 1.00 98.62 108 ILE A N 1
ATOM 756 C CA . ILE A 1 108 ? 2.871 -7.511 52.945 1.00 98.62 108 ILE A CA 1
ATOM 757 C C . ILE A 1 108 ? 2.318 -8.783 52.292 1.00 98.62 108 ILE A C 1
ATOM 759 O O . ILE A 1 108 ? 1.649 -8.721 51.264 1.00 98.62 108 ILE A O 1
ATOM 763 N N . SER A 1 109 ? 2.581 -9.952 52.870 1.00 98.12 109 SER A N 1
ATOM 764 C CA . SER A 1 109 ? 2.137 -11.243 52.341 1.00 98.12 109 SER A CA 1
ATOM 765 C C . SER A 1 109 ? 1.559 -12.113 53.451 1.00 98.12 109 SER A C 1
ATOM 767 O O . SER A 1 109 ? 2.291 -12.607 54.301 1.00 98.12 109 SER A O 1
ATOM 769 N N . LEU A 1 110 ? 0.244 -12.318 53.461 1.00 98.25 110 LEU A N 1
ATOM 770 C CA . LEU A 1 110 ? -0.436 -13.163 54.445 1.00 98.25 110 LEU A CA 1
ATOM 771 C C . LEU A 1 110 ? -1.264 -14.210 53.705 1.00 98.25 110 LEU A C 1
ATOM 773 O O . LEU A 1 110 ? -2.167 -13.870 52.938 1.00 98.25 110 LEU A O 1
ATOM 777 N N . GLN A 1 111 ? -0.930 -15.488 53.888 1.00 97.56 111 GLN A N 1
ATOM 778 C CA . GLN A 1 111 ? -1.477 -16.540 53.032 1.00 97.56 111 GLN A CA 1
ATOM 779 C C . GLN A 1 111 ? -1.919 -17.796 53.798 1.00 97.56 111 GLN A C 1
ATOM 781 O O . GLN A 1 111 ? -1.178 -18.358 54.604 1.00 97.56 111 GLN A O 1
ATOM 786 N N . ALA A 1 112 ? -3.112 -18.293 53.482 1.00 96.62 112 ALA A N 1
ATOM 787 C CA . ALA A 1 112 ? -3.635 -19.594 53.893 1.00 96.62 112 ALA A CA 1
ATOM 788 C C . ALA A 1 112 ? -3.607 -20.552 52.688 1.00 96.62 112 ALA A C 1
ATOM 790 O O . ALA A 1 112 ? -4.586 -20.697 51.952 1.00 96.62 112 ALA A O 1
ATOM 791 N N . ASN A 1 113 ? -2.444 -21.162 52.447 1.00 91.69 113 ASN A N 1
ATOM 792 C CA . ASN A 1 113 ? -2.166 -21.903 51.210 1.00 91.69 113 ASN A CA 1
ATOM 793 C C . ASN A 1 113 ? -2.311 -23.431 51.326 1.00 91.69 113 ASN A C 1
ATOM 795 O O . ASN A 1 113 ? -2.153 -24.132 50.328 1.00 91.69 113 ASN A O 1
ATOM 799 N N . ASP A 1 114 ? -2.593 -23.966 52.514 1.00 91.38 114 ASP A N 1
ATOM 800 C CA . ASP A 1 114 ? -2.699 -25.412 52.721 1.00 91.38 114 ASP A CA 1
ATOM 801 C C . ASP A 1 114 ? -3.957 -25.986 52.045 1.00 91.38 114 ASP A C 1
ATOM 803 O O . ASP A 1 114 ? -5.080 -25.533 52.265 1.00 91.38 114 ASP A O 1
ATOM 807 N N . THR A 1 115 ? -3.782 -27.001 51.202 1.00 89.25 115 THR A N 1
ATOM 808 C CA . THR A 1 115 ? -4.880 -27.635 50.455 1.00 89.25 115 THR A CA 1
ATOM 809 C C . THR A 1 115 ? -5.210 -29.055 50.911 1.00 89.25 115 THR A C 1
ATOM 811 O O . THR A 1 115 ? -6.182 -29.612 50.387 1.00 89.25 115 THR A O 1
ATOM 814 N N . GLY A 1 116 ? -4.440 -29.621 51.852 1.00 84.19 116 GLY A N 1
ATOM 815 C CA . GLY A 1 116 ? -4.516 -31.027 52.263 1.00 84.19 116 GLY A CA 1
ATOM 816 C C . GLY A 1 116 ? -4.946 -31.254 53.716 1.00 84.19 116 GLY A C 1
ATOM 817 O O . GLY A 1 116 ? -5.669 -32.211 53.972 1.00 84.19 116 GLY A O 1
ATOM 818 N N . ASN A 1 117 ? -4.574 -30.375 54.659 1.00 86.69 117 ASN A N 1
ATOM 819 C CA . ASN A 1 117 ? -4.747 -30.627 56.104 1.00 86.69 117 ASN A CA 1
ATOM 820 C C . ASN A 1 117 ? -5.830 -29.746 56.753 1.00 86.69 117 ASN A C 1
ATOM 822 O O . ASN A 1 117 ? -5.604 -29.107 57.775 1.00 86.69 117 ASN A O 1
ATOM 826 N N . GLY A 1 118 ? -7.010 -29.646 56.139 1.00 83.00 118 GLY A N 1
ATOM 827 C CA . GLY A 1 118 ? -8.103 -28.807 56.660 1.00 83.00 118 GLY A CA 1
ATOM 828 C C . GLY A 1 118 ? -7.939 -27.298 56.416 1.00 83.00 118 GLY A C 1
ATOM 829 O O . GLY A 1 118 ? -8.816 -26.534 56.806 1.00 83.00 118 GLY A O 1
ATOM 830 N N . GLY A 1 119 ? -6.875 -26.874 55.719 1.00 89.12 119 GLY A N 1
ATOM 831 C CA . GLY A 1 119 ? -6.612 -25.479 55.340 1.00 89.12 119 GLY A CA 1
ATOM 832 C C . GLY A 1 119 ? -6.113 -24.609 56.494 1.00 89.12 119 GLY A C 1
ATOM 833 O O . GLY A 1 119 ? -5.653 -25.128 57.497 1.00 89.12 119 GLY A O 1
ATOM 834 N N . GLY A 1 120 ? -6.147 -23.285 56.369 1.00 92.56 120 GLY A N 1
ATOM 835 C CA . GLY A 1 120 ? -5.758 -22.347 57.427 1.00 92.56 120 GLY A CA 1
ATOM 836 C C . GLY A 1 120 ? -6.579 -21.057 57.401 1.00 92.56 120 GLY A C 1
ATOM 837 O O . GLY A 1 120 ? -7.392 -20.837 56.498 1.00 92.56 120 GLY A O 1
ATOM 838 N N . ARG A 1 121 ? -6.402 -20.198 58.407 1.00 94.62 121 ARG A N 1
ATOM 839 C CA . ARG A 1 121 ? -7.113 -18.912 58.499 1.00 94.62 121 ARG A CA 1
ATOM 840 C C . ARG A 1 121 ? -6.156 -17.761 58.764 1.00 94.62 121 ARG A C 1
ATOM 842 O O . ARG A 1 121 ? -5.415 -17.790 59.741 1.00 94.62 121 ARG A O 1
ATOM 849 N N . VAL A 1 122 ? -6.186 -16.748 57.909 1.00 97.88 122 VAL A N 1
ATOM 850 C CA . VAL A 1 122 ? -5.591 -15.442 58.200 1.00 97.88 122 VAL A CA 1
ATOM 851 C C . VAL A 1 122 ? -6.690 -14.556 58.774 1.00 97.88 122 VAL A C 1
ATOM 853 O O . VAL A 1 122 ? -7.739 -14.435 58.153 1.00 97.88 122 VAL A O 1
ATOM 856 N N . LEU A 1 123 ? -6.453 -13.949 59.933 1.00 97.62 123 LEU A N 1
ATOM 857 C CA . LEU A 1 123 ? -7.372 -13.013 60.575 1.00 97.62 123 LEU A CA 1
ATOM 858 C C . LEU A 1 123 ? -6.661 -11.680 60.798 1.00 97.62 123 LEU A C 1
ATOM 860 O O . LEU A 1 123 ? -5.668 -11.635 61.520 1.00 97.62 123 LEU A O 1
ATOM 864 N N . VAL A 1 124 ? -7.179 -10.601 60.218 1.00 98.44 124 VAL A N 1
ATOM 865 C CA . VAL A 1 124 ? -6.700 -9.231 60.441 1.00 98.44 124 VAL A CA 1
ATOM 866 C C . VAL A 1 124 ? -7.868 -8.389 60.942 1.00 98.44 124 VAL A C 1
ATOM 868 O O . VAL A 1 124 ? -8.828 -8.174 60.214 1.00 98.44 124 VAL A O 1
ATOM 871 N N . SER A 1 125 ? -7.826 -7.916 62.185 1.00 98.12 125 SER A N 1
ATOM 872 C CA . SER A 1 125 ? -8.969 -7.218 62.786 1.00 98.12 125 SER A CA 1
ATOM 873 C C . SER A 1 125 ? -8.556 -5.980 63.566 1.00 98.12 125 SER A C 1
ATOM 875 O O . SER A 1 125 ? -7.617 -6.033 64.353 1.00 98.12 125 SER A O 1
ATOM 877 N N . GLY A 1 126 ? -9.311 -4.896 63.415 1.00 97.75 126 GLY A N 1
ATOM 878 C CA . GLY A 1 126 ? -9.179 -3.671 64.205 1.00 97.75 126 GLY A CA 1
ATOM 879 C C . GLY A 1 126 ? -10.542 -3.018 64.389 1.00 97.75 126 GLY A C 1
ATOM 880 O O . GLY A 1 126 ? -11.158 -2.627 63.399 1.00 97.75 126 GLY A O 1
ATOM 881 N N . ASP A 1 127 ? -11.043 -2.899 65.622 1.00 97.00 127 ASP A N 1
ATOM 882 C CA . ASP A 1 127 ? -12.392 -2.359 65.868 1.00 97.00 127 ASP A CA 1
ATOM 883 C C . ASP A 1 127 ? -12.572 -0.948 65.288 1.00 97.00 127 ASP A C 1
ATOM 885 O O . ASP A 1 127 ? -13.569 -0.686 64.626 1.00 97.00 127 ASP A O 1
ATOM 889 N N . LYS A 1 128 ? -11.571 -0.071 65.444 1.00 97.56 128 LYS A N 1
ATOM 890 C CA . LYS A 1 128 ? -11.607 1.335 64.988 1.00 97.56 128 LYS A CA 1
ATOM 891 C C . LYS A 1 128 ? -10.931 1.574 63.632 1.00 97.56 128 LYS A C 1
ATOM 893 O O . LYS A 1 128 ? -10.712 2.726 63.255 1.00 97.56 128 LYS A O 1
ATOM 898 N N . GLY A 1 129 ? -10.543 0.510 62.933 1.00 98.00 129 GLY A N 1
ATOM 899 C CA . GLY A 1 129 ? -9.994 0.565 61.577 1.00 98.00 129 GLY A CA 1
ATOM 900 C C . GLY A 1 129 ? -8.830 -0.395 61.342 1.00 98.00 129 GLY A C 1
ATOM 901 O O . GLY A 1 129 ? -8.129 -0.791 62.278 1.00 98.00 129 GLY A O 1
ATOM 902 N N . VAL A 1 130 ? -8.610 -0.737 60.073 1.00 98.75 130 VAL A N 1
ATOM 903 C CA . VAL A 1 130 ? -7.488 -1.558 59.597 1.00 98.75 130 VAL A CA 1
ATOM 904 C C . VAL A 1 130 ? -6.794 -0.845 58.439 1.00 98.75 130 VAL A C 1
ATOM 906 O O . VAL A 1 130 ? -7.436 -0.546 57.437 1.00 98.75 130 VAL A O 1
ATOM 909 N N . THR A 1 131 ? -5.482 -0.637 58.536 1.00 98.56 131 THR A N 1
ATOM 910 C CA . THR A 1 131 ? -4.653 -0.065 57.466 1.00 98.56 131 THR A CA 1
ATOM 911 C C . THR A 1 131 ? -3.493 -0.995 57.136 1.00 98.56 131 THR A C 1
ATOM 913 O O . THR A 1 131 ? -2.672 -1.292 58.002 1.00 98.56 131 THR A O 1
ATOM 916 N N . LEU A 1 132 ? -3.387 -1.420 55.877 1.00 98.62 132 LEU A N 1
ATOM 917 C CA . LEU A 1 132 ? -2.264 -2.191 55.343 1.00 98.62 132 LEU A CA 1
ATOM 918 C C . LEU A 1 132 ? -1.594 -1.379 54.232 1.00 98.62 132 LEU A C 1
ATOM 920 O O . LEU A 1 132 ? -2.141 -1.277 53.140 1.00 98.62 132 LEU A O 1
ATOM 924 N N . ASN A 1 133 ? -0.423 -0.807 54.492 1.00 98.31 133 ASN A N 1
ATOM 925 C CA . ASN A 1 133 ? 0.284 0.044 53.540 1.00 98.31 133 ASN A CA 1
ATOM 926 C C . ASN A 1 133 ? 1.651 -0.547 53.174 1.00 98.31 133 ASN A C 1
ATOM 928 O O . ASN A 1 133 ? 2.531 -0.632 54.026 1.00 98.31 133 ASN A O 1
ATOM 932 N N . ALA A 1 134 ? 1.841 -0.920 51.910 1.00 97.81 134 ALA A N 1
ATOM 933 C CA . ALA A 1 134 ? 3.119 -1.341 51.336 1.00 97.81 134 ALA A CA 1
ATOM 934 C C . ALA A 1 134 ? 3.699 -0.230 50.442 1.00 97.81 134 ALA A C 1
ATOM 936 O O . ALA A 1 134 ? 3.399 -0.154 49.250 1.00 97.81 134 ALA A O 1
ATOM 937 N N . ALA A 1 135 ? 4.535 0.636 51.019 1.00 94.88 135 ALA A N 1
ATOM 938 C CA . ALA A 1 135 ? 5.010 1.870 50.389 1.00 94.88 135 ALA A CA 1
ATOM 939 C C . ALA A 1 135 ? 5.915 1.645 49.165 1.00 94.88 135 ALA A C 1
ATOM 941 O O . ALA A 1 135 ? 5.911 2.461 48.249 1.00 94.88 135 ALA A O 1
ATOM 942 N N . SER A 1 136 ? 6.685 0.553 49.139 1.00 92.75 136 SER A N 1
ATOM 943 C CA . SER A 1 136 ? 7.473 0.145 47.966 1.00 92.75 136 SER A CA 1
ATOM 944 C C . SER A 1 136 ? 7.446 -1.373 47.757 1.00 92.75 136 SER A C 1
ATOM 946 O O . SER A 1 136 ? 8.458 -2.021 47.490 1.00 92.75 136 SER A O 1
ATOM 948 N N . GLY A 1 137 ? 6.260 -1.966 47.907 1.00 95.12 137 GLY A N 1
ATOM 949 C CA . GLY A 1 137 ? 6.057 -3.396 47.732 1.00 95.12 137 GLY A CA 1
ATOM 950 C C . GLY A 1 137 ? 4.653 -3.789 47.289 1.00 95.12 137 GLY A C 1
ATOM 951 O O . GLY A 1 137 ? 3.798 -2.977 46.929 1.00 95.12 137 GLY A O 1
ATOM 952 N N . THR A 1 138 ? 4.437 -5.097 47.302 1.00 97.62 138 THR A N 1
ATOM 953 C CA . THR A 1 138 ? 3.176 -5.745 46.934 1.00 97.62 138 THR A CA 1
ATOM 954 C C . THR A 1 138 ? 2.356 -6.060 48.180 1.00 97.62 138 THR A C 1
ATOM 956 O O . THR A 1 138 ? 2.917 -6.313 49.248 1.00 97.62 138 THR A O 1
ATOM 959 N N . VAL A 1 139 ? 1.037 -6.151 48.034 1.00 98.56 139 VAL A N 1
ATOM 960 C CA . VAL A 1 139 ? 0.164 -6.742 49.056 1.00 98.56 139 VAL A CA 1
ATOM 961 C C . VAL A 1 139 ? -0.444 -8.026 48.502 1.00 98.56 139 VAL A C 1
ATOM 963 O O . VAL A 1 139 ? -1.085 -8.024 47.455 1.00 98.56 139 VAL A O 1
ATOM 966 N N . THR A 1 140 ? -0.241 -9.146 49.192 1.00 98.12 140 THR A N 1
ATOM 967 C CA . THR A 1 140 ? -0.789 -10.453 48.810 1.00 98.12 140 THR A CA 1
ATOM 968 C C . THR A 1 140 ? -1.559 -11.061 49.970 1.00 98.12 140 THR A C 1
ATOM 970 O O . THR A 1 140 ? -0.979 -11.413 50.996 1.00 98.12 140 THR A O 1
ATOM 973 N N . LEU A 1 141 ? -2.864 -11.223 49.777 1.00 98.00 141 LEU A N 1
ATOM 974 C CA . LEU A 1 141 ? -3.800 -11.772 50.750 1.00 98.00 141 LEU A CA 1
ATOM 975 C C . LEU A 1 141 ? -4.550 -12.919 50.080 1.00 98.00 141 LEU A C 1
ATOM 977 O O . LEU A 1 141 ? -5.444 -12.707 49.259 1.00 98.00 141 LEU A O 1
ATOM 981 N N . LYS A 1 142 ? -4.120 -14.149 50.362 1.00 96.06 142 LYS A N 1
ATOM 982 C CA . LYS A 1 142 ? -4.516 -15.313 49.563 1.00 96.06 142 LYS A CA 1
ATOM 983 C C . LYS A 1 142 ? -4.945 -16.492 50.420 1.00 96.06 142 LYS A C 1
ATOM 985 O O . LYS A 1 142 ? -4.195 -16.944 51.279 1.00 96.06 142 LYS A O 1
ATOM 990 N N . ALA A 1 143 ? -6.105 -17.050 50.102 1.00 95.12 143 ALA A N 1
ATOM 991 C CA . ALA A 1 143 ? -6.545 -18.364 50.550 1.00 95.12 143 ALA A CA 1
ATOM 992 C C . ALA A 1 143 ? -6.646 -19.326 49.353 1.00 95.12 143 ALA A C 1
ATOM 994 O O . ALA A 1 143 ? -7.199 -18.983 48.309 1.00 95.12 143 ALA A O 1
ATOM 995 N N . ALA A 1 144 ? -6.111 -20.545 49.482 1.00 89.19 144 ALA A N 1
ATOM 996 C CA . ALA A 1 144 ? -6.022 -21.492 48.362 1.00 89.19 144 ALA A CA 1
ATOM 997 C C . ALA A 1 144 ? -7.363 -22.132 47.957 1.00 89.19 144 ALA A C 1
ATOM 999 O O . ALA A 1 144 ? -7.582 -22.395 46.778 1.00 89.19 144 ALA A O 1
ATOM 1000 N N . LYS A 1 145 ? -8.253 -22.405 48.918 1.00 85.81 145 LYS A N 1
ATOM 1001 C CA . LYS A 1 145 ? -9.592 -22.983 48.688 1.00 85.81 145 LYS A CA 1
ATOM 1002 C C . LYS A 1 145 ? -10.587 -22.342 49.648 1.00 85.81 145 LYS A C 1
ATOM 1004 O O . LYS A 1 145 ? -10.458 -22.599 50.837 1.00 85.81 145 LYS A O 1
ATOM 1009 N N . ALA A 1 146 ? -11.579 -21.594 49.164 1.00 81.38 146 ALA A N 1
ATOM 1010 C CA . ALA A 1 146 ? -12.541 -20.882 50.021 1.00 81.38 146 ALA A CA 1
ATOM 1011 C C . ALA A 1 146 ? -13.270 -21.783 51.045 1.00 81.38 146 ALA A C 1
ATOM 1013 O O . ALA A 1 146 ? -13.573 -21.353 52.151 1.00 81.38 146 ALA A O 1
ATOM 1014 N N . ALA A 1 147 ? -13.507 -23.060 50.715 1.00 83.88 147 ALA A N 1
ATOM 1015 C CA . ALA A 1 147 ? -14.177 -24.001 51.619 1.00 83.88 147 ALA A CA 1
ATOM 1016 C C . ALA A 1 147 ? -13.350 -24.354 52.872 1.00 83.88 147 ALA A C 1
ATOM 1018 O O . ALA A 1 147 ? -13.909 -24.610 53.935 1.00 83.88 147 ALA A O 1
ATOM 1019 N N . THR A 1 148 ? -12.018 -24.390 52.760 1.00 86.75 148 THR A N 1
ATOM 1020 C CA . THR A 1 148 ? -11.123 -24.860 53.836 1.00 86.75 148 THR A CA 1
ATOM 1021 C C . THR A 1 148 ? -10.134 -23.798 54.298 1.00 86.75 148 THR A C 1
ATOM 1023 O O . THR A 1 148 ? -9.618 -23.889 55.403 1.00 86.75 148 THR A O 1
ATOM 1026 N N . ASN A 1 149 ? -9.895 -22.760 53.502 1.00 92.31 149 ASN A N 1
ATOM 1027 C CA . ASN A 1 149 ? -8.995 -21.647 53.780 1.00 92.31 149 ASN A CA 1
ATOM 1028 C C . ASN A 1 149 ? -9.767 -20.329 53.783 1.00 92.31 149 ASN A C 1
ATOM 1030 O O . ASN A 1 149 ? -10.726 -20.183 53.033 1.00 92.31 149 ASN A O 1
ATOM 1034 N N . GLY A 1 150 ? -9.310 -19.362 54.571 1.00 90.81 150 GLY A N 1
ATOM 1035 C CA . GLY A 1 150 ? -9.912 -18.031 54.601 1.00 90.81 150 GLY A CA 1
ATOM 1036 C C . GLY A 1 150 ? -8.890 -16.954 54.918 1.00 90.81 150 GLY A C 1
ATOM 1037 O O . GLY A 1 150 ? -7.921 -17.201 55.643 1.00 90.81 150 GLY A O 1
ATOM 1038 N N . VAL A 1 151 ? -9.116 -15.774 54.353 1.00 97.25 151 VAL A N 1
ATOM 1039 C CA . VAL A 1 151 ? -8.466 -14.532 54.758 1.00 97.25 151 VAL A CA 1
ATOM 1040 C C . VAL A 1 151 ? -9.572 -13.570 55.147 1.00 97.25 151 VAL A C 1
ATOM 1042 O O . VAL A 1 151 ? -10.288 -13.094 54.274 1.00 97.25 151 VAL A O 1
ATOM 1045 N N . ASP A 1 152 ? -9.715 -13.318 56.441 1.00 97.44 152 ASP A N 1
ATOM 1046 C CA . ASP A 1 152 ? -10.778 -12.488 56.995 1.00 97.44 152 ASP A CA 1
ATOM 1047 C C . ASP A 1 152 ? -10.173 -11.178 57.513 1.00 97.44 152 ASP A C 1
ATOM 1049 O O . ASP A 1 152 ? -9.275 -11.184 58.363 1.00 97.44 152 ASP A O 1
ATOM 1053 N N . ILE A 1 153 ? -10.640 -10.053 56.971 1.00 98.38 153 ILE A N 1
ATOM 1054 C CA . ILE A 1 153 ? -10.214 -8.704 57.346 1.00 98.38 153 ILE A CA 1
ATOM 1055 C C . ILE A 1 153 ? -11.429 -7.924 57.826 1.00 98.38 153 ILE A C 1
ATOM 1057 O O . ILE A 1 153 ? -12.380 -7.725 57.072 1.00 98.38 153 ILE A O 1
ATOM 1061 N N . THR A 1 154 ? -11.412 -7.461 59.072 1.00 97.94 154 THR A N 1
ATOM 1062 C CA . THR A 1 154 ? -12.617 -6.905 59.693 1.00 97.94 154 THR A CA 1
ATOM 1063 C C . THR A 1 154 ? -12.332 -5.632 60.471 1.00 97.94 154 THR A C 1
ATOM 1065 O O . THR A 1 154 ? -11.402 -5.563 61.275 1.00 97.94 154 THR A O 1
ATOM 1068 N N . SER A 1 155 ? -13.198 -4.638 60.286 1.00 97.69 155 SER A N 1
ATOM 1069 C CA . SER A 1 155 ? -13.314 -3.508 61.196 1.00 97.69 155 SER A CA 1
ATOM 1070 C C . SER A 1 155 ? -14.759 -3.296 61.637 1.00 97.69 155 SER A C 1
ATOM 1072 O O . SER A 1 155 ? -15.649 -3.078 60.814 1.00 97.69 155 SER A O 1
ATOM 1074 N N . GLY A 1 156 ? -14.995 -3.399 62.948 1.00 92.94 156 GLY A N 1
ATOM 1075 C CA . GLY A 1 156 ? -16.335 -3.358 63.539 1.00 92.94 156 GLY A CA 1
ATOM 1076 C C . GLY A 1 156 ? -16.965 -1.964 63.559 1.00 92.94 156 GLY A C 1
ATOM 1077 O O . GLY A 1 156 ? -18.184 -1.844 63.466 1.00 92.94 156 GLY A O 1
ATOM 1078 N N . ASN A 1 157 ? -16.144 -0.917 63.658 1.00 95.31 157 ASN A N 1
ATOM 1079 C CA . ASN A 1 157 ? -16.551 0.480 63.807 1.00 95.31 157 ASN A CA 1
ATOM 1080 C C . ASN A 1 157 ? -15.640 1.470 63.049 1.00 95.31 157 ASN A C 1
ATOM 1082 O O . ASN A 1 157 ? -15.725 2.664 63.315 1.00 95.31 157 ASN A O 1
ATOM 1086 N N . GLY A 1 158 ? -14.779 1.012 62.133 1.00 96.06 158 GLY A N 1
ATOM 1087 C CA . GLY A 1 158 ? -13.911 1.873 61.322 1.00 96.06 158 GLY A CA 1
ATOM 1088 C C . GLY A 1 158 ? -13.722 1.373 59.888 1.00 96.06 158 GLY A C 1
ATOM 1089 O O . GLY A 1 158 ? -14.248 0.325 59.505 1.00 96.06 158 GLY A O 1
ATOM 1090 N N . ALA A 1 159 ? -12.970 2.127 59.085 1.00 97.56 159 ALA A N 1
ATOM 1091 C CA . ALA A 1 159 ? -12.647 1.784 57.698 1.00 97.56 159 ALA A CA 1
ATOM 1092 C C . ALA A 1 159 ? -11.573 0.683 57.560 1.00 97.56 159 ALA A C 1
ATOM 1094 O O . ALA A 1 159 ? -10.727 0.491 58.440 1.00 97.56 159 ALA A O 1
ATOM 1095 N N . VAL A 1 160 ? -11.566 -0.006 56.415 1.00 98.75 160 VAL A N 1
ATOM 1096 C CA . VAL A 1 160 ? -10.457 -0.874 55.983 1.00 98.75 160 VAL A CA 1
ATOM 1097 C C . VAL A 1 160 ? -9.759 -0.234 54.783 1.00 98.75 160 VAL A C 1
ATOM 1099 O O . VAL A 1 160 ? -10.395 0.018 53.767 1.00 98.75 160 VAL A O 1
ATOM 1102 N N . SER A 1 161 ? -8.452 0.003 54.874 1.00 98.50 161 SER A N 1
ATOM 1103 C CA . SER A 1 161 ? -7.636 0.572 53.797 1.00 98.50 161 SER A CA 1
ATOM 1104 C C . SER A 1 161 ? -6.442 -0.325 53.482 1.00 98.50 161 SER A C 1
ATOM 1106 O O . SER A 1 161 ? -5.680 -0.694 54.377 1.00 98.50 161 SER A O 1
ATOM 1108 N N . ILE A 1 162 ? -6.277 -0.694 52.213 1.00 98.69 162 ILE A N 1
ATOM 1109 C CA . ILE A 1 162 ? -5.170 -1.519 51.728 1.00 98.69 162 ILE A CA 1
ATOM 1110 C C . ILE A 1 162 ? -4.525 -0.811 50.544 1.00 98.69 162 ILE A C 1
ATOM 1112 O O . ILE A 1 162 ? -5.155 -0.626 49.504 1.00 98.69 162 ILE A O 1
ATOM 1116 N N . THR A 1 163 ? -3.260 -0.432 50.694 1.00 98.44 163 THR A N 1
ATOM 1117 C CA . THR A 1 163 ? -2.516 0.332 49.696 1.00 98.44 163 THR A CA 1
ATOM 1118 C C . THR A 1 163 ? -1.184 -0.325 49.374 1.00 98.44 163 THR A C 1
ATOM 1120 O O . THR A 1 163 ? -0.486 -0.818 50.261 1.00 98.44 163 THR A O 1
ATOM 1123 N N . ASN A 1 164 ? -0.802 -0.318 48.100 1.00 97.69 164 ASN A N 1
ATOM 1124 C CA . ASN A 1 164 ? 0.510 -0.783 47.675 1.00 97.69 164 ASN A CA 1
ATOM 1125 C C . ASN A 1 164 ? 1.078 0.072 46.533 1.00 97.69 164 ASN A C 1
ATOM 1127 O O . ASN A 1 164 ? 0.337 0.629 45.718 1.00 97.69 164 ASN A O 1
ATOM 1131 N N . MET A 1 165 ? 2.405 0.086 46.422 1.00 95.44 165 MET A N 1
ATOM 1132 C CA . MET A 1 165 ? 3.112 0.663 45.284 1.00 95.44 165 MET A CA 1
ATOM 1133 C C . MET A 1 165 ? 4.303 -0.207 44.895 1.00 95.44 165 MET A C 1
ATOM 1135 O O . MET A 1 165 ? 5.193 -0.462 45.698 1.00 95.44 165 MET A O 1
ATOM 1139 N N . VAL A 1 166 ? 4.343 -0.643 43.638 1.00 94.12 166 VAL A N 1
ATOM 1140 C CA . VAL A 1 166 ? 5.459 -1.410 43.082 1.00 94.12 166 VAL A CA 1
ATOM 1141 C C . VAL A 1 166 ? 5.764 -0.915 41.667 1.00 94.12 166 VAL A C 1
ATOM 1143 O O . VAL A 1 166 ? 4.886 -0.412 40.982 1.00 94.12 166 VAL A O 1
ATOM 1146 N N . GLN A 1 167 ? 7.011 -0.984 41.209 1.00 92.19 167 GLN A N 1
ATOM 1147 C CA . GLN A 1 167 ? 7.395 -0.546 39.853 1.00 92.19 167 GLN A CA 1
ATOM 1148 C C . GLN A 1 167 ? 8.326 -1.564 39.173 1.00 92.19 167 GLN A C 1
ATOM 1150 O O . GLN A 1 167 ? 9.029 -1.202 38.246 1.00 92.19 167 GLN A O 1
ATOM 1155 N N . ASN A 1 168 ? 8.373 -2.822 39.637 1.00 88.44 168 ASN A N 1
ATOM 1156 C CA . ASN A 1 168 ? 9.407 -3.804 39.262 1.00 88.44 168 ASN A CA 1
ATOM 1157 C C . ASN A 1 168 ? 8.931 -4.984 38.392 1.00 88.44 168 ASN A C 1
ATOM 1159 O O . ASN A 1 168 ? 9.727 -5.874 38.116 1.00 88.44 168 ASN A O 1
ATOM 1163 N N . GLY A 1 169 ? 7.653 -5.037 38.004 1.00 81.62 169 GLY A N 1
ATOM 1164 C CA . GLY A 1 169 ? 7.105 -6.172 37.248 1.00 81.62 169 GLY A CA 1
ATOM 1165 C C . GLY A 1 169 ? 5.923 -6.844 37.926 1.00 81.62 169 GLY A C 1
ATOM 1166 O O . GLY A 1 169 ? 5.034 -7.344 37.247 1.00 81.62 169 GLY A O 1
ATOM 1167 N N . SER A 1 170 ? 5.911 -6.843 39.256 1.00 91.62 170 SER A N 1
ATOM 1168 C CA . SER A 1 170 ? 4.934 -7.597 40.036 1.00 91.62 170 SER A CA 1
ATOM 1169 C C . SER A 1 170 ? 3.524 -7.008 39.985 1.00 91.62 170 SER A C 1
ATOM 1171 O O . SER A 1 170 ? 3.325 -5.800 39.801 1.00 91.62 170 SER A O 1
ATOM 1173 N N . ASP A 1 171 ? 2.545 -7.879 40.232 1.00 94.19 171 ASP A N 1
ATOM 1174 C CA . ASP A 1 171 ? 1.184 -7.469 40.566 1.00 94.19 171 ASP A CA 1
ATOM 1175 C C . ASP A 1 171 ? 1.197 -6.688 41.885 1.00 94.19 171 ASP A C 1
ATOM 1177 O O . ASP A 1 171 ? 1.910 -7.041 42.828 1.00 94.19 171 ASP A O 1
ATOM 1181 N N . GLY A 1 172 ? 0.430 -5.602 41.938 1.00 95.56 172 GLY A N 1
ATOM 1182 C CA . GLY A 1 172 ? 0.417 -4.698 43.079 1.00 95.56 172 GLY A CA 1
ATOM 1183 C C . GLY A 1 172 ? -0.320 -5.297 44.274 1.00 95.56 172 GLY A C 1
ATOM 1184 O O . GLY A 1 172 ? 0.294 -5.755 45.244 1.00 95.56 172 GLY A O 1
ATOM 1185 N N . LEU A 1 173 ? -1.649 -5.285 44.192 1.00 98.06 173 LEU A N 1
ATOM 1186 C CA . LEU A 1 173 ? -2.556 -5.809 45.204 1.00 98.06 173 LEU A CA 1
ATOM 1187 C C . LEU A 1 173 ? -3.219 -7.080 44.676 1.00 98.06 173 LEU A C 1
ATOM 1189 O O . LEU A 1 173 ? -3.988 -7.036 43.721 1.00 98.06 173 LEU A O 1
ATOM 1193 N N . THR A 1 174 ? -2.942 -8.216 45.313 1.00 97.94 174 THR A N 1
ATOM 1194 C CA . THR A 1 174 ? -3.547 -9.510 44.980 1.00 97.94 174 THR A CA 1
ATOM 1195 C C . THR A 1 174 ? -4.397 -10.014 46.140 1.00 97.94 174 THR A C 1
ATOM 1197 O O . THR A 1 174 ? -3.867 -10.348 47.203 1.00 97.94 174 THR A O 1
ATOM 1200 N N . LEU A 1 175 ? -5.704 -10.121 45.909 1.00 98.00 175 LEU A N 1
ATOM 1201 C CA . LEU A 1 175 ? -6.687 -10.690 46.827 1.00 98.00 175 LEU A CA 1
ATOM 1202 C C . LEU A 1 175 ? -7.286 -11.960 46.216 1.00 98.00 175 LEU A C 1
ATOM 1204 O O . LEU A 1 175 ? -7.806 -11.943 45.100 1.00 98.00 175 LEU A O 1
ATOM 1208 N N . ALA A 1 176 ? -7.244 -13.069 46.946 1.00 96.69 176 ALA A N 1
ATOM 1209 C CA . ALA A 1 176 ? -7.833 -14.322 46.488 1.00 96.69 176 ALA A CA 1
ATOM 1210 C C . ALA A 1 176 ? -8.555 -15.038 47.629 1.00 96.69 176 ALA A C 1
ATOM 1212 O O . ALA A 1 176 ? -7.928 -15.364 48.639 1.00 96.69 176 ALA A O 1
ATOM 1213 N N . ASN A 1 177 ? -9.851 -15.309 47.445 1.00 95.12 177 ASN A N 1
ATOM 1214 C CA . ASN A 1 177 ? -10.731 -15.919 48.446 1.00 95.12 177 ASN A CA 1
ATOM 1215 C C . ASN A 1 177 ? -10.695 -15.180 49.801 1.00 95.12 177 ASN A C 1
ATOM 1217 O O . ASN A 1 177 ? -10.610 -15.807 50.859 1.00 95.12 177 ASN A O 1
ATOM 1221 N N . ALA A 1 178 ? -10.684 -13.845 49.754 1.00 95.88 178 ALA A N 1
ATOM 1222 C CA . ALA A 1 178 ? -10.637 -12.982 50.930 1.00 95.88 178 ALA A CA 1
ATOM 1223 C C . ALA A 1 178 ? -12.029 -12.427 51.260 1.00 95.88 178 ALA A C 1
ATOM 1225 O O . ALA A 1 178 ? -12.771 -12.052 50.354 1.00 95.88 178 ALA A O 1
ATOM 1226 N N . ASN A 1 179 ? -12.349 -12.334 52.548 1.00 97.19 179 ASN A N 1
ATOM 1227 C CA . ASN A 1 179 ? -13.541 -11.675 53.067 1.00 97.19 179 ASN A CA 1
ATOM 1228 C C . ASN A 1 179 ? -13.110 -10.394 53.782 1.00 97.19 179 ASN A C 1
ATOM 1230 O O . ASN A 1 179 ? -12.332 -10.448 54.734 1.00 97.19 179 ASN A O 1
ATOM 1234 N N . ILE A 1 180 ? -13.597 -9.243 53.329 1.00 98.25 180 ILE A N 1
ATOM 1235 C CA . ILE A 1 180 ? -13.279 -7.944 53.921 1.00 98.25 180 ILE A CA 1
ATOM 1236 C C . ILE A 1 180 ? -14.579 -7.257 54.319 1.00 98.25 180 ILE A C 1
ATOM 1238 O O . ILE A 1 180 ? -15.456 -7.048 53.481 1.00 98.25 180 ILE A O 1
ATOM 1242 N N . SER A 1 181 ? -14.697 -6.884 55.590 1.00 98.00 181 SER A N 1
ATOM 1243 C CA . SER A 1 181 ? -15.891 -6.226 56.116 1.00 98.00 181 SER A CA 1
ATOM 1244 C C . SER A 1 181 ? -15.560 -4.976 56.926 1.00 98.00 181 SER A C 1
ATOM 1246 O O . SER A 1 181 ? -14.717 -5.024 57.825 1.00 98.00 181 SER A O 1
ATOM 1248 N N . SER A 1 182 ? -16.274 -3.883 56.665 1.00 97.81 182 SER A N 1
ATOM 1249 C CA . SER A 1 182 ? -16.164 -2.616 57.394 1.00 97.81 182 SER A CA 1
ATOM 1250 C C . SER A 1 182 ? -17.547 -2.029 57.675 1.00 97.81 182 SER A C 1
ATOM 1252 O O . SER A 1 182 ? -18.451 -2.131 56.849 1.00 97.81 182 SER A O 1
ATOM 1254 N N . LYS A 1 183 ? -17.721 -1.383 58.830 1.00 93.62 183 LYS A N 1
ATOM 1255 C CA . LYS A 1 183 ? -18.928 -0.590 59.116 1.00 93.62 183 LYS A CA 1
ATOM 1256 C C . LYS A 1 183 ? -18.886 0.818 58.505 1.00 93.62 183 LYS A C 1
ATOM 1258 O O . LYS A 1 183 ? -19.941 1.383 58.242 1.00 93.62 183 LYS A O 1
ATOM 1263 N N . GLU A 1 184 ? -17.693 1.366 58.281 1.00 95.31 184 GLU A N 1
ATOM 1264 C CA . GLU A 1 184 ? -17.477 2.588 57.497 1.00 95.31 184 GLU A CA 1
ATOM 1265 C C . GLU A 1 184 ? -17.199 2.180 56.038 1.00 95.31 184 GLU A C 1
ATOM 1267 O O . GLU A 1 184 ? -18.024 1.484 55.456 1.00 95.31 184 GLU A O 1
ATOM 1272 N N . GLY A 1 185 ? -16.067 2.556 55.435 1.00 97.31 185 GLY A N 1
ATOM 1273 C CA . GLY A 1 185 ? -15.735 2.234 54.040 1.00 97.31 185 GLY A CA 1
ATOM 1274 C C . GLY A 1 185 ? -14.594 1.227 53.850 1.00 97.31 185 GLY A C 1
ATOM 1275 O O . GLY A 1 185 ? -13.846 0.904 54.778 1.00 97.31 185 GLY A O 1
ATOM 1276 N N . ILE A 1 186 ? -14.432 0.758 52.612 1.00 98.75 186 ILE A N 1
ATOM 1277 C CA . ILE A 1 186 ? -13.308 -0.071 52.159 1.00 98.75 186 ILE A CA 1
ATOM 1278 C C . ILE A 1 186 ? -12.563 0.665 51.040 1.00 98.75 186 ILE A C 1
ATOM 1280 O O . ILE A 1 186 ? -13.166 1.025 50.037 1.00 98.75 186 ILE A O 1
ATOM 1284 N N . VAL A 1 187 ? -11.246 0.827 51.180 1.00 98.62 187 VAL A N 1
ATOM 1285 C CA . VAL A 1 187 ? -10.368 1.431 50.165 1.00 98.62 187 VAL A CA 1
ATOM 1286 C C . VAL A 1 187 ? -9.283 0.438 49.759 1.00 98.62 187 VAL A C 1
ATOM 1288 O O . VAL A 1 187 ? -8.507 -0.014 50.600 1.00 98.62 187 VAL A O 1
ATOM 1291 N N . LEU A 1 188 ? -9.201 0.114 48.469 1.00 98.62 188 LEU A N 1
ATOM 1292 C CA . LEU A 1 188 ? -8.211 -0.796 47.890 1.00 98.62 188 LEU A CA 1
ATOM 1293 C C . LEU A 1 188 ? -7.442 -0.083 46.774 1.00 98.62 188 LEU A C 1
ATOM 1295 O O . LEU A 1 188 ? -7.955 0.056 45.667 1.00 98.62 188 LEU A O 1
ATOM 1299 N N . ASN A 1 189 ? -6.202 0.333 47.034 1.00 98.00 189 ASN A N 1
ATOM 1300 C CA . ASN A 1 189 ? -5.395 1.073 46.061 1.00 98.00 189 ASN A CA 1
ATOM 1301 C C . ASN A 1 189 ? -4.127 0.309 45.688 1.00 98.00 189 ASN A C 1
ATOM 1303 O O . ASN A 1 189 ? -3.230 0.133 46.513 1.00 98.00 189 ASN A O 1
ATOM 1307 N N . GLY A 1 190 ? -4.020 -0.086 44.423 1.00 96.94 190 GLY A N 1
ATOM 1308 C CA . GLY A 1 190 ? -2.816 -0.690 43.876 1.00 96.94 190 GLY A CA 1
ATOM 1309 C C . GLY A 1 190 ? -2.181 0.160 42.790 1.00 96.94 190 GLY A C 1
ATOM 1310 O O . GLY A 1 190 ? -2.867 0.686 41.916 1.00 96.94 190 GLY A O 1
ATOM 1311 N N . THR A 1 191 ? -0.855 0.289 42.838 1.00 95.31 191 THR A N 1
ATOM 1312 C CA . THR A 1 191 ? -0.062 0.961 41.800 1.00 95.31 191 THR A CA 1
ATOM 1313 C C . THR A 1 191 ? 1.050 0.044 41.295 1.00 95.31 191 THR A C 1
ATOM 1315 O O . THR A 1 191 ? 1.803 -0.516 42.096 1.00 95.31 191 THR A O 1
ATOM 1318 N N . THR A 1 192 ? 1.158 -0.106 39.972 1.00 94.31 192 THR A N 1
ATOM 1319 C CA . THR A 1 192 ? 2.211 -0.879 39.283 1.00 94.31 192 THR A CA 1
ATOM 1320 C C . THR A 1 192 ? 2.680 -0.180 38.001 1.00 94.31 192 THR A C 1
ATOM 1322 O O . THR A 1 192 ? 2.033 0.762 37.558 1.00 94.31 192 THR A O 1
ATOM 1325 N N . PHE A 1 193 ? 3.781 -0.626 37.388 1.00 90.31 193 PHE A N 1
ATOM 1326 C CA . PHE A 1 193 ? 4.191 -0.185 36.042 1.00 90.31 193 PHE A CA 1
ATOM 1327 C C . PHE A 1 193 ? 3.939 -1.266 34.981 1.00 90.31 193 PHE A C 1
ATOM 1329 O O . PHE A 1 193 ? 3.322 -0.997 33.954 1.00 90.31 193 PHE A O 1
ATOM 1336 N N . TRP A 1 194 ? 4.374 -2.501 35.244 1.00 86.81 194 TRP A N 1
ATOM 1337 C CA . TRP A 1 194 ? 4.334 -3.616 34.285 1.00 86.81 194 TRP A CA 1
ATOM 1338 C C . TRP A 1 194 ? 3.276 -4.686 34.600 1.00 86.81 194 TRP A C 1
ATOM 1340 O O . TRP A 1 194 ? 2.855 -5.398 33.690 1.00 86.81 194 TRP A O 1
ATOM 1350 N N . GLY A 1 195 ? 2.879 -4.825 35.869 1.00 90.12 195 GLY A N 1
ATOM 1351 C CA . GLY A 1 195 ? 1.981 -5.888 36.330 1.00 90.12 195 GLY A CA 1
ATOM 1352 C C . GLY A 1 195 ? 0.503 -5.499 36.299 1.00 90.12 195 GLY A C 1
ATOM 1353 O O . GLY A 1 195 ? 0.088 -4.549 35.631 1.00 90.12 195 GLY A O 1
ATOM 1354 N N . LYS A 1 196 ? -0.306 -6.216 37.078 1.00 93.56 196 LYS A N 1
ATOM 1355 C CA . LYS A 1 196 ? -1.711 -5.880 37.335 1.00 93.56 196 LYS A CA 1
ATOM 1356 C C . LYS A 1 196 ? -1.819 -5.095 38.637 1.00 93.56 196 LYS A C 1
ATOM 1358 O O . LYS A 1 196 ? -1.323 -5.538 39.672 1.00 93.56 196 LYS A O 1
ATOM 1363 N N . ALA A 1 197 ? -2.434 -3.918 38.601 1.00 95.81 197 ALA A N 1
ATOM 1364 C CA . ALA A 1 197 ? -2.438 -3.023 39.751 1.00 95.81 197 ALA A CA 1
ATOM 1365 C C . ALA A 1 197 ? -3.289 -3.583 40.904 1.00 95.81 197 ALA A C 1
ATOM 1367 O O . ALA A 1 197 ? -2.799 -3.673 42.029 1.00 95.81 197 ALA A O 1
ATOM 1368 N N . VAL A 1 198 ? -4.514 -4.035 40.610 1.00 97.94 198 VAL A N 1
ATOM 1369 C CA . VAL A 1 198 ? -5.395 -4.733 41.557 1.00 97.94 198 VAL A CA 1
ATOM 1370 C C . VAL A 1 198 ? -5.964 -5.995 40.910 1.00 97.94 198 VAL A C 1
ATOM 1372 O O . VAL A 1 198 ? -6.604 -5.928 39.862 1.00 97.94 198 VAL A O 1
ATOM 1375 N N . VAL A 1 199 ? -5.773 -7.145 41.559 1.00 97.50 199 VAL A N 1
ATOM 1376 C CA . VAL A 1 199 ? -6.289 -8.455 41.141 1.00 97.50 199 VAL A CA 1
ATOM 1377 C C . VAL A 1 199 ? -7.114 -9.060 42.264 1.00 97.50 199 VAL A C 1
ATOM 1379 O O . VAL A 1 199 ? -6.619 -9.261 43.372 1.00 97.50 199 VAL A O 1
ATOM 1382 N N . MET A 1 200 ? -8.366 -9.390 41.967 1.00 97.75 200 MET A N 1
ATOM 1383 C CA . MET A 1 200 ? -9.319 -9.973 42.903 1.00 97.75 200 MET A CA 1
ATOM 1384 C C . MET A 1 200 ? -9.975 -11.215 42.304 1.00 97.75 200 MET A C 1
ATOM 1386 O O . MET A 1 200 ? -10.538 -11.171 41.206 1.00 97.75 200 MET A O 1
ATOM 1390 N N . SER A 1 201 ? -9.939 -12.322 43.043 1.00 96.94 201 SER A N 1
ATOM 1391 C CA . SER A 1 201 ? -10.594 -13.569 42.646 1.00 96.94 201 SER A CA 1
ATOM 1392 C C . SER A 1 201 ? -11.318 -14.227 43.816 1.00 96.94 201 SER A C 1
ATOM 1394 O O . SER A 1 201 ? -10.688 -14.523 44.832 1.00 96.94 201 SER A O 1
ATOM 1396 N N . GLY A 1 202 ? -12.630 -14.446 43.703 1.00 96.00 202 GLY A N 1
ATOM 1397 C CA . GLY A 1 202 ? -13.411 -15.071 44.778 1.00 96.00 202 GLY A CA 1
ATOM 1398 C C . GLY A 1 202 ? -13.529 -14.210 46.039 1.00 96.00 202 GLY A C 1
ATOM 1399 O O . GLY A 1 202 ? -13.578 -14.747 47.142 1.00 96.00 202 GLY A O 1
ATOM 1400 N N . VAL A 1 203 ? -13.466 -12.883 45.910 1.00 97.12 203 VAL A N 1
ATOM 1401 C CA . VAL A 1 203 ? -13.412 -11.949 47.046 1.00 97.12 203 VAL A CA 1
ATOM 1402 C C . VAL A 1 203 ? -14.820 -11.534 47.464 1.00 97.12 203 VAL A C 1
ATOM 1404 O O . VAL A 1 203 ? -15.649 -11.245 46.606 1.00 97.12 203 VAL A O 1
ATOM 1407 N N . ASN A 1 204 ? -15.072 -11.443 48.770 1.00 97.44 204 ASN A N 1
ATOM 1408 C CA . ASN A 1 204 ? -16.296 -10.872 49.327 1.00 97.44 204 ASN A CA 1
ATOM 1409 C C . ASN A 1 204 ? -15.975 -9.561 50.056 1.00 97.44 204 ASN A C 1
ATOM 1411 O O . ASN A 1 204 ? -15.207 -9.568 51.018 1.00 97.44 204 ASN A O 1
ATOM 1415 N N . LEU A 1 205 ? -16.561 -8.449 49.612 1.00 98.25 205 LEU A N 1
ATOM 1416 C CA . LEU A 1 205 ? -16.449 -7.139 50.256 1.00 98.25 205 LEU A CA 1
ATOM 1417 C C . LEU A 1 205 ? -17.820 -6.704 50.780 1.00 98.25 205 LEU A C 1
ATOM 1419 O O . LEU A 1 205 ? -18.799 -6.708 50.028 1.00 98.25 205 LEU A O 1
ATOM 1423 N N . THR A 1 206 ? -17.886 -6.282 52.041 1.00 97.94 206 THR A N 1
ATOM 1424 C CA . THR A 1 206 ? -19.111 -5.747 52.651 1.00 97.94 206 THR A CA 1
ATOM 1425 C C . THR A 1 206 ? -18.802 -4.489 53.451 1.00 97.94 206 THR A C 1
ATOM 1427 O O . THR A 1 206 ? -18.114 -4.552 54.469 1.00 97.94 206 THR A O 1
ATOM 1430 N N . ALA A 1 207 ? -19.320 -3.348 53.004 1.00 97.88 207 ALA A N 1
ATOM 1431 C CA . ALA A 1 207 ? -19.129 -2.056 53.657 1.00 97.88 207 ALA A CA 1
ATOM 1432 C C . ALA A 1 207 ? -20.460 -1.413 54.074 1.00 97.88 207 ALA A C 1
ATOM 1434 O O . ALA A 1 207 ? -21.466 -1.529 53.370 1.00 97.88 207 ALA A O 1
ATOM 1435 N N . GLY A 1 208 ? -20.459 -0.704 55.204 1.00 96.12 208 GLY A N 1
ATOM 1436 C CA . GLY A 1 208 ? -21.566 0.173 55.593 1.00 96.12 208 GLY A CA 1
ATOM 1437 C C . GLY A 1 208 ? -21.610 1.476 54.785 1.00 96.12 208 GLY A C 1
ATOM 1438 O O . GLY A 1 208 ? -22.694 1.980 54.507 1.00 96.12 208 GLY A O 1
ATOM 1439 N N . GLY A 1 209 ? -20.445 1.979 54.378 1.00 97.19 209 GLY A N 1
ATOM 1440 C CA . GLY A 1 209 ? -20.197 3.151 53.537 1.00 97.19 209 GLY A CA 1
ATOM 1441 C C . GLY A 1 209 ? -19.505 2.781 52.220 1.00 97.19 209 GLY A C 1
ATOM 1442 O O . GLY A 1 209 ? -19.732 1.696 51.685 1.00 97.19 209 GLY A O 1
ATOM 1443 N N . ASP A 1 210 ? -18.697 3.687 51.671 1.00 98.25 210 ASP A N 1
ATOM 1444 C CA . ASP A 1 210 ? -18.159 3.566 50.307 1.00 98.25 210 ASP A CA 1
ATOM 1445 C C . ASP A 1 210 ? -17.166 2.403 50.132 1.00 98.25 210 ASP A C 1
ATOM 1447 O O . ASP A 1 210 ? -16.401 2.065 51.040 1.00 98.25 210 ASP A O 1
ATOM 1451 N N . VAL A 1 211 ? -17.170 1.797 48.942 1.00 98.69 211 VAL A N 1
ATOM 1452 C CA . VAL A 1 211 ? -16.153 0.838 48.491 1.00 98.69 211 VAL A CA 1
ATOM 1453 C C . VAL A 1 211 ? -15.424 1.420 47.286 1.00 98.69 211 VAL A C 1
ATOM 1455 O O . VAL A 1 211 ? -15.967 1.430 46.182 1.00 98.69 211 VAL A O 1
ATOM 1458 N N . ASP A 1 212 ? -14.176 1.837 47.487 1.00 98.56 212 ASP A N 1
ATOM 1459 C CA . ASP A 1 212 ? -13.330 2.425 46.451 1.00 98.56 212 ASP A CA 1
ATOM 1460 C C . ASP A 1 212 ? -12.171 1.494 46.096 1.00 98.56 212 ASP A C 1
ATOM 1462 O O . ASP A 1 212 ? -11.358 1.113 46.941 1.00 98.56 212 ASP A O 1
ATOM 1466 N N . ILE A 1 213 ? -12.076 1.129 44.819 1.00 98.75 213 ILE A N 1
ATOM 1467 C CA . ILE A 1 213 ? -11.055 0.223 44.294 1.00 98.75 213 ILE A CA 1
ATOM 1468 C C . ILE A 1 213 ? -10.319 0.922 43.161 1.00 98.75 213 ILE A C 1
ATOM 1470 O O . ILE A 1 213 ? -10.876 1.124 42.083 1.00 98.75 213 ILE A O 1
ATOM 1474 N N . THR A 1 214 ? -9.048 1.245 43.380 1.00 98.38 214 THR A N 1
ATOM 1475 C CA . THR A 1 214 ? -8.223 1.968 42.411 1.00 98.38 214 THR A CA 1
ATOM 1476 C C . THR A 1 214 ? -7.021 1.133 41.988 1.00 98.38 214 THR A C 1
ATOM 1478 O O . THR A 1 214 ? -6.165 0.798 42.802 1.00 98.38 214 THR A O 1
ATOM 1481 N N . GLY A 1 215 ? -6.926 0.822 40.697 1.00 97.31 215 GLY A N 1
ATOM 1482 C CA . GLY A 1 215 ? -5.787 0.143 40.087 1.00 97.31 215 GLY A CA 1
ATOM 1483 C C . GLY A 1 215 ? -5.090 1.030 39.061 1.00 97.31 215 GLY A C 1
ATOM 1484 O O . GLY A 1 215 ? -5.588 1.202 37.950 1.00 97.31 215 GLY A O 1
ATOM 1485 N N . LEU A 1 216 ? -3.918 1.562 39.406 1.00 95.00 216 LEU A N 1
ATOM 1486 C CA . LEU A 1 216 ? -3.121 2.425 38.535 1.00 95.00 216 LEU A CA 1
ATOM 1487 C C . LEU A 1 216 ? -1.918 1.668 37.961 1.00 95.00 216 LEU A C 1
ATOM 1489 O O . LEU A 1 216 ? -0.909 1.489 38.643 1.00 95.00 216 LEU A O 1
ATOM 1493 N N . ALA A 1 217 ? -1.989 1.263 36.692 1.00 93.25 217 ALA A N 1
ATOM 1494 C CA . ALA A 1 217 ? -0.796 0.878 35.945 1.00 93.25 217 ALA A CA 1
ATOM 1495 C C . ALA A 1 217 ? -0.178 2.127 35.293 1.00 93.25 217 ALA A C 1
ATOM 1497 O O . ALA A 1 217 ? -0.653 2.580 34.249 1.00 93.25 217 ALA A O 1
ATOM 1498 N N . LYS A 1 218 ? 0.842 2.714 35.931 1.00 90.62 218 LYS A N 1
ATOM 1499 C CA . LYS A 1 218 ? 1.537 3.938 35.502 1.00 90.62 218 LYS A CA 1
ATOM 1500 C C . LYS A 1 218 ? 3.024 3.899 35.846 1.00 90.62 218 LYS A C 1
ATOM 1502 O O . LYS A 1 218 ? 3.421 3.351 36.877 1.00 90.62 218 LYS A O 1
ATOM 1507 N N . ASN A 1 219 ? 3.832 4.544 35.008 1.00 88.50 219 ASN A N 1
ATOM 1508 C CA . ASN A 1 219 ? 5.212 4.872 35.337 1.00 88.50 219 ASN A CA 1
ATOM 1509 C C . ASN A 1 219 ? 5.236 6.126 36.214 1.00 88.50 219 ASN A C 1
ATOM 1511 O O . ASN A 1 219 ? 4.980 7.230 35.735 1.00 88.50 219 ASN A O 1
ATOM 1515 N N . LEU A 1 220 ? 5.574 5.984 37.493 1.00 87.00 220 LEU A N 1
ATOM 1516 C CA . LEU A 1 220 ? 5.541 7.124 38.415 1.00 87.00 220 LEU A CA 1
ATOM 1517 C C . LEU A 1 220 ? 6.642 8.160 38.156 1.00 87.00 220 LEU A C 1
ATOM 1519 O O . LEU A 1 220 ? 6.456 9.327 38.485 1.00 87.00 220 LEU A O 1
ATOM 1523 N N . ALA A 1 221 ? 7.767 7.765 37.554 1.00 86.75 221 ALA A N 1
ATOM 1524 C CA . ALA A 1 221 ? 8.862 8.689 37.263 1.00 86.75 221 ALA A CA 1
ATOM 1525 C C . ALA A 1 221 ? 8.560 9.592 36.058 1.00 86.75 221 ALA A C 1
ATOM 1527 O O . ALA A 1 221 ? 9.029 10.726 36.006 1.00 86.75 221 ALA A O 1
ATOM 1528 N N . ARG A 1 222 ? 7.796 9.082 35.084 1.00 84.25 222 ARG A N 1
ATOM 1529 C CA . ARG A 1 222 ? 7.511 9.764 33.810 1.00 84.25 222 ARG A CA 1
ATOM 1530 C C . ARG A 1 222 ? 6.077 10.286 33.702 1.00 84.25 222 ARG A C 1
ATOM 1532 O O . ARG A 1 222 ? 5.790 11.075 32.814 1.00 84.25 222 ARG A O 1
ATOM 1539 N N . GLY A 1 223 ? 5.171 9.837 34.571 1.00 80.12 223 GLY A N 1
ATOM 1540 C CA . GLY A 1 223 ? 3.741 10.164 34.507 1.00 80.12 223 GLY A CA 1
ATOM 1541 C C . GLY A 1 223 ? 2.982 9.469 33.368 1.00 80.12 223 GLY A C 1
ATOM 1542 O O . GLY A 1 223 ? 1.773 9.647 33.243 1.00 80.12 223 GLY A O 1
ATOM 1543 N N . GLU A 1 224 ? 3.676 8.665 32.564 1.00 84.00 224 GLU A N 1
ATOM 1544 C CA . GLU A 1 224 ? 3.121 7.882 31.462 1.00 84.00 224 GLU A CA 1
ATOM 1545 C C . GLU A 1 224 ? 2.326 6.673 31.990 1.00 84.00 224 GLU A C 1
ATOM 1547 O O . GLU A 1 224 ? 2.468 6.244 33.143 1.00 84.00 224 GLU A O 1
ATOM 1552 N N . LEU A 1 225 ? 1.479 6.099 31.136 1.00 84.81 225 LEU A N 1
ATOM 1553 C CA . LEU A 1 225 ? 0.772 4.858 31.442 1.00 84.81 225 LEU A CA 1
ATOM 1554 C C . LEU A 1 225 ? 1.736 3.673 31.617 1.00 84.81 225 LEU A C 1
ATOM 1556 O O . LEU A 1 225 ? 2.937 3.763 31.365 1.00 84.81 225 LEU A O 1
ATOM 1560 N N . GLY A 1 226 ? 1.199 2.565 32.129 1.00 80.69 226 GLY A N 1
ATOM 1561 C CA . GLY A 1 226 ? 1.929 1.316 32.325 1.00 80.69 226 GLY A CA 1
ATOM 1562 C C . GLY A 1 226 ? 2.512 0.737 31.033 1.00 80.69 226 GLY A C 1
ATOM 1563 O O . GLY A 1 226 ? 2.327 1.263 29.942 1.00 80.69 226 GLY A O 1
ATOM 1564 N N . ALA A 1 227 ? 3.212 -0.385 31.136 1.00 84.19 227 ALA A N 1
ATOM 1565 C CA . ALA A 1 227 ? 3.671 -1.098 29.949 1.00 84.19 227 ALA A CA 1
ATOM 1566 C C . ALA A 1 227 ? 2.518 -1.774 29.183 1.00 84.19 227 ALA A C 1
ATOM 1568 O O . ALA A 1 227 ? 1.451 -2.019 29.744 1.00 84.19 227 ALA A O 1
ATOM 1569 N N . ALA A 1 228 ? 2.802 -2.184 27.941 1.00 81.69 228 ALA A N 1
ATOM 1570 C CA . ALA A 1 228 ? 1.881 -2.772 26.956 1.00 81.69 228 ALA A CA 1
ATOM 1571 C C . ALA A 1 228 ? 0.909 -3.862 27.463 1.00 81.69 228 ALA A C 1
ATOM 1573 O O . ALA A 1 228 ? -0.151 -4.072 26.874 1.00 81.69 228 ALA A O 1
ATOM 1574 N N . SER A 1 229 ? 1.272 -4.604 28.513 1.00 85.06 229 SER A N 1
ATOM 1575 C CA . SER A 1 229 ? 0.476 -5.700 29.088 1.00 85.06 229 SER A CA 1
ATOM 1576 C C . SER A 1 229 ? -0.099 -5.403 30.477 1.00 85.06 229 SER A C 1
ATOM 1578 O O . SER A 1 229 ? -0.721 -6.284 31.072 1.00 85.06 229 SER A O 1
ATOM 1580 N N . ALA A 1 230 ? 0.141 -4.211 31.021 1.00 89.31 230 ALA A N 1
ATOM 1581 C CA . ALA A 1 230 ? -0.268 -3.848 32.370 1.00 89.31 230 ALA A CA 1
ATOM 1582 C C . ALA A 1 230 ? -1.771 -3.531 32.429 1.00 89.31 230 ALA A C 1
ATOM 1584 O O . ALA A 1 230 ? -2.333 -2.974 31.485 1.00 89.31 230 ALA A O 1
ATOM 1585 N N . SER A 1 231 ? -2.425 -3.854 33.550 1.00 91.94 231 SER A N 1
ATOM 1586 C CA . SER A 1 231 ? -3.870 -3.644 33.739 1.00 91.94 231 SER A CA 1
ATOM 1587 C C . SER A 1 231 ? -4.191 -2.936 35.052 1.00 91.94 231 SER A C 1
ATOM 1589 O O . SER A 1 231 ? -3.480 -3.128 36.040 1.00 91.94 231 SER A O 1
ATOM 1591 N N . GLY A 1 232 ? -5.306 -2.205 35.087 1.00 95.19 232 GLY A N 1
ATOM 1592 C CA . GLY A 1 232 ? -5.791 -1.521 36.283 1.00 95.19 232 GLY A CA 1
ATOM 1593 C C . GLY A 1 232 ? -6.442 -2.477 37.286 1.00 95.19 232 GLY A C 1
ATOM 1594 O O . GLY A 1 232 ? -5.763 -3.064 38.128 1.00 95.19 232 GLY A O 1
ATOM 1595 N N . VAL A 1 233 ? -7.764 -2.631 37.200 1.00 97.69 233 VAL A N 1
ATOM 1596 C CA . VAL A 1 233 ? -8.576 -3.443 38.119 1.00 97.69 233 VAL A CA 1
ATOM 1597 C C . VAL A 1 233 ? -9.071 -4.703 37.419 1.00 97.69 233 VAL A C 1
ATOM 1599 O O . VAL A 1 233 ? -9.713 -4.636 36.374 1.00 97.69 233 VAL A O 1
ATOM 1602 N N . GLN A 1 234 ? -8.795 -5.857 38.020 1.00 96.62 234 GLN A N 1
ATOM 1603 C CA . GLN A 1 234 ? -9.145 -7.179 37.509 1.00 96.62 234 GLN A CA 1
ATOM 1604 C C . GLN A 1 234 ? -9.954 -7.940 38.563 1.00 96.62 234 GLN A C 1
ATOM 1606 O O . GLN A 1 234 ? -9.404 -8.373 39.574 1.00 96.62 234 GLN A O 1
ATOM 1611 N N . LEU A 1 235 ? -11.260 -8.089 38.343 1.00 97.12 235 LEU A N 1
ATOM 1612 C CA . LEU A 1 235 ? -12.214 -8.678 39.283 1.00 97.12 235 LEU A CA 1
ATOM 1613 C C . LEU A 1 235 ? -12.871 -9.927 38.684 1.00 97.12 235 LEU A C 1
ATOM 1615 O O . LEU A 1 235 ? -13.461 -9.866 37.608 1.00 97.12 235 LEU A O 1
ATOM 1619 N N . SER A 1 236 ? -12.794 -11.058 39.391 1.00 97.62 236 SER A N 1
ATOM 1620 C CA . SER A 1 236 ? -13.346 -12.338 38.931 1.00 97.62 236 SER A CA 1
ATOM 1621 C C . SER A 1 236 ? -14.044 -13.125 40.044 1.00 97.62 236 SER A C 1
ATOM 1623 O O . SER A 1 236 ? -13.460 -13.345 41.101 1.00 97.62 236 SER A O 1
ATOM 1625 N N . GLY A 1 237 ? -15.267 -13.610 39.811 1.00 97.25 237 GLY A N 1
ATOM 1626 C CA . GLY A 1 237 ? -15.936 -14.514 40.757 1.00 97.25 237 GLY A CA 1
ATOM 1627 C C . GLY A 1 237 ? -16.219 -13.904 42.135 1.00 97.25 237 GLY A C 1
ATOM 1628 O O . GLY A 1 237 ? -16.230 -14.639 43.117 1.00 97.25 237 GLY A O 1
ATOM 1629 N N . SER A 1 238 ? -16.355 -12.582 42.237 1.00 97.88 238 SER A N 1
ATOM 1630 C CA . SER A 1 238 ? -16.361 -11.857 43.514 1.00 97.88 238 SER A CA 1
ATOM 1631 C C . SER A 1 238 ? -17.716 -11.217 43.817 1.00 97.88 238 SER A C 1
ATOM 1633 O O . SER A 1 238 ? -18.467 -10.890 42.902 1.00 97.88 238 SER A O 1
ATOM 1635 N N . ASN A 1 239 ? -17.998 -10.971 45.097 1.00 98.06 239 ASN A N 1
ATOM 1636 C CA . ASN A 1 239 ? -19.199 -10.281 45.564 1.00 98.06 239 ASN A CA 1
ATOM 1637 C C . ASN A 1 239 ? -18.813 -8.997 46.301 1.00 98.06 239 ASN A C 1
ATOM 1639 O O . ASN A 1 239 ? -18.137 -9.041 47.326 1.00 98.06 239 ASN A O 1
ATOM 1643 N N . ILE A 1 240 ? -19.242 -7.847 45.795 1.00 98.44 240 ILE A N 1
ATOM 1644 C CA . ILE A 1 240 ? -18.962 -6.538 46.386 1.00 98.44 240 ILE A CA 1
ATOM 1645 C C . ILE A 1 240 ? -20.288 -5.903 46.776 1.00 98.44 240 ILE A C 1
ATOM 1647 O O . ILE A 1 240 ? -21.184 -5.754 45.948 1.00 98.44 240 ILE A O 1
ATOM 1651 N N . SER A 1 241 ? -20.408 -5.529 48.045 1.00 98.00 241 SER A N 1
ATOM 1652 C CA . SER A 1 241 ? -21.628 -4.971 48.613 1.00 98.00 241 SER A CA 1
ATOM 1653 C C . SER A 1 241 ? -21.339 -3.723 49.440 1.00 98.00 241 SER A C 1
ATOM 1655 O O . SER A 1 241 ? -20.441 -3.724 50.285 1.00 98.00 241 SER A O 1
ATOM 1657 N N . SER A 1 242 ? -22.126 -2.673 49.217 1.00 97.69 242 SER A N 1
ATOM 1658 C CA . SER A 1 242 ? -22.183 -1.496 50.087 1.00 97.69 242 SER A CA 1
ATOM 1659 C C . SER A 1 242 ? -23.629 -1.240 50.496 1.00 97.69 242 SER A C 1
ATOM 1661 O O . SER A 1 242 ? -24.500 -1.067 49.644 1.00 97.69 242 SER A O 1
ATOM 1663 N N . THR A 1 243 ? -23.915 -1.246 51.800 1.00 94.44 243 THR A N 1
ATOM 1664 C CA . THR A 1 243 ? -25.293 -1.086 52.294 1.00 94.44 243 THR A CA 1
ATOM 1665 C C . THR A 1 243 ? -25.739 0.372 52.374 1.00 94.44 243 THR A C 1
ATOM 1667 O O . THR A 1 243 ? -26.940 0.631 52.325 1.00 94.44 243 THR A O 1
ATOM 1670 N N . GLY A 1 244 ? -24.799 1.311 52.512 1.00 91.62 244 GLY A N 1
ATOM 1671 C CA . GLY A 1 244 ? -25.082 2.734 52.720 1.00 91.62 244 GLY A CA 1
ATOM 1672 C C . GLY A 1 244 ? -24.198 3.703 51.932 1.00 91.62 244 GLY A C 1
ATOM 1673 O O . GLY A 1 244 ? -24.446 4.901 52.012 1.00 91.62 244 GLY A O 1
ATOM 1674 N N . GLY A 1 245 ? -23.230 3.224 51.144 1.00 96.75 245 GLY A N 1
ATOM 1675 C CA . GLY A 1 245 ? -22.357 4.055 50.305 1.00 96.75 245 GLY A CA 1
ATOM 1676 C C . GLY A 1 245 ? -22.356 3.647 48.831 1.00 96.75 245 GLY A C 1
ATOM 1677 O O . GLY A 1 245 ? -23.169 2.832 48.389 1.00 96.75 245 GLY A O 1
ATOM 1678 N N . ASN A 1 246 ? -21.454 4.243 48.064 1.00 98.38 246 ASN A N 1
ATOM 1679 C CA . ASN A 1 246 ? -21.220 3.973 46.650 1.00 98.38 246 ASN A CA 1
ATOM 1680 C C . ASN A 1 246 ? -20.238 2.810 46.455 1.00 98.38 246 ASN A C 1
ATOM 1682 O O . ASN A 1 246 ? -19.510 2.419 47.368 1.00 98.38 246 ASN A O 1
ATOM 1686 N N . ILE A 1 247 ? -20.199 2.269 45.238 1.00 98.75 247 ILE A N 1
ATOM 1687 C CA . ILE A 1 247 ? -19.128 1.369 44.796 1.00 98.75 247 ILE A CA 1
ATOM 1688 C C . ILE A 1 247 ? -18.431 2.027 43.606 1.00 98.75 247 ILE A C 1
ATOM 1690 O O . ILE A 1 247 ? -19.073 2.280 42.587 1.00 98.75 247 ILE A O 1
ATOM 1694 N N . THR A 1 248 ? -17.124 2.261 43.711 1.00 98.75 248 THR A N 1
ATOM 1695 C CA . THR A 1 248 ? -16.316 2.883 42.655 1.00 98.75 248 THR A CA 1
ATOM 1696 C C . THR A 1 248 ? -15.138 1.994 42.288 1.00 98.75 248 THR A C 1
ATOM 1698 O O . THR A 1 248 ? -14.291 1.683 43.123 1.00 98.75 248 THR A O 1
ATOM 1701 N N . LEU A 1 249 ? -15.039 1.612 41.015 1.00 98.69 249 LEU A N 1
ATOM 1702 C CA . LEU A 1 249 ? -13.861 0.951 40.453 1.00 98.69 249 LEU A CA 1
ATOM 1703 C C . LEU A 1 249 ? -13.181 1.913 39.482 1.00 98.69 249 LEU A C 1
ATOM 1705 O O . LEU A 1 249 ? -13.801 2.341 38.514 1.00 98.69 249 LEU A O 1
ATOM 1709 N N . THR A 1 250 ? -11.906 2.220 39.712 1.00 98.31 250 THR A N 1
ATOM 1710 C CA . THR A 1 250 ? -11.100 3.075 38.834 1.00 98.31 250 THR A CA 1
ATOM 1711 C C . THR A 1 250 ? -9.845 2.342 38.378 1.00 98.31 250 THR A C 1
ATOM 1713 O O . THR A 1 250 ? -8.996 1.977 39.186 1.00 98.31 250 THR A O 1
ATOM 1716 N N . GLY A 1 251 ? -9.719 2.123 37.073 1.00 96.44 251 GLY A N 1
ATOM 1717 C CA . GLY A 1 251 ? -8.602 1.435 36.441 1.00 96.44 251 GLY A CA 1
ATOM 1718 C C . GLY A 1 251 ? -7.861 2.323 35.450 1.00 96.44 251 GLY A C 1
ATOM 1719 O O . GLY A 1 251 ? -8.449 3.131 34.729 1.00 96.44 251 GLY A O 1
ATOM 1720 N N . THR A 1 252 ? -6.547 2.146 35.379 1.00 93.75 252 THR A N 1
ATOM 1721 C CA . THR A 1 252 ? -5.711 2.683 34.304 1.00 93.75 252 THR A CA 1
ATOM 1722 C C . THR A 1 252 ? -4.779 1.592 33.772 1.00 93.75 252 THR A C 1
ATOM 1724 O O . THR A 1 252 ? -4.168 0.888 34.575 1.00 93.75 252 THR A O 1
ATOM 1727 N N . ALA A 1 253 ? -4.661 1.456 32.445 1.00 91.00 253 ALA A N 1
ATOM 1728 C CA . ALA A 1 253 ? -3.875 0.414 31.773 1.00 91.00 253 ALA A CA 1
ATOM 1729 C C . ALA A 1 253 ? -3.101 0.958 30.560 1.00 91.00 253 ALA A C 1
ATOM 1731 O O . ALA A 1 253 ? -3.679 1.654 29.729 1.00 91.00 253 ALA A O 1
ATOM 1732 N N . GLY A 1 254 ? -1.820 0.607 30.422 1.00 81.50 254 GLY A N 1
ATOM 1733 C CA . GLY A 1 254 ? -0.944 1.099 29.344 1.00 81.50 254 GLY A CA 1
ATOM 1734 C C . GLY A 1 254 ? -0.872 0.195 28.114 1.00 81.50 254 GLY A C 1
ATOM 1735 O O . GLY A 1 254 ? 0.208 -0.150 27.654 1.00 81.50 254 GLY A O 1
ATOM 1736 N N . THR A 1 255 ? -2.024 -0.262 27.633 1.00 77.56 255 THR A N 1
ATOM 1737 C CA . THR A 1 255 ? -2.135 -1.361 26.666 1.00 77.56 255 THR A CA 1
ATOM 1738 C C . THR A 1 255 ? -1.535 -1.062 25.289 1.00 77.56 255 THR A C 1
ATOM 1740 O O . THR A 1 255 ? -1.485 0.083 24.846 1.00 77.56 255 THR A O 1
ATOM 1743 N N . ASP A 1 256 ? -1.168 -2.121 24.564 1.00 75.62 256 ASP A N 1
ATOM 1744 C CA . ASP A 1 256 ? -0.707 -2.083 23.166 1.00 75.62 256 ASP A CA 1
ATOM 1745 C C . ASP A 1 256 ? -1.694 -2.812 22.228 1.00 75.62 256 ASP A C 1
ATOM 1747 O O . ASP A 1 256 ? -2.311 -3.809 22.620 1.00 75.62 256 ASP A O 1
ATOM 1751 N N . LYS A 1 257 ? -1.798 -2.364 20.964 1.00 68.50 257 LYS A N 1
ATOM 1752 C CA . LYS A 1 257 ? -2.654 -2.960 19.916 1.00 68.50 257 LYS A CA 1
ATOM 1753 C C . LYS A 1 257 ? -2.440 -4.468 19.715 1.00 68.50 257 LYS A C 1
ATOM 1755 O O . LYS A 1 257 ? -3.358 -5.181 19.324 1.00 68.50 257 LYS A O 1
ATOM 1760 N N . SER A 1 258 ? -1.241 -4.973 20.000 1.00 70.44 258 SER A N 1
ATOM 1761 C CA . SER A 1 258 ? -0.874 -6.390 19.906 1.00 70.44 258 SER A CA 1
ATOM 1762 C C . SER A 1 258 ? -1.405 -7.251 21.063 1.00 70.44 258 SER A C 1
ATOM 1764 O O . SER A 1 258 ? -1.278 -8.478 21.023 1.00 70.44 258 SER A O 1
ATOM 1766 N N . LYS A 1 259 ? -1.990 -6.644 22.106 1.00 73.44 259 LYS A N 1
ATOM 1767 C CA . LYS A 1 259 ? -2.442 -7.306 23.343 1.00 73.44 259 LYS A CA 1
ATOM 1768 C C . LYS A 1 259 ? -3.937 -7.083 23.594 1.00 73.44 259 LYS A C 1
ATOM 1770 O O . LYS A 1 259 ? -4.345 -6.604 24.647 1.00 73.44 259 LYS A O 1
ATOM 1775 N N . THR A 1 260 ? -4.764 -7.522 22.648 1.00 69.06 260 THR A N 1
ATOM 1776 C CA . THR A 1 260 ? -6.232 -7.330 22.621 1.00 69.06 260 THR A CA 1
ATOM 1777 C C . THR A 1 260 ? -7.009 -7.902 23.818 1.00 69.06 260 THR A C 1
ATOM 1779 O O . THR A 1 260 ? -8.170 -7.559 24.017 1.00 69.06 260 THR A O 1
ATOM 1782 N N . GLY A 1 261 ? -6.396 -8.766 24.635 1.00 78.19 261 GLY A N 1
ATOM 1783 C CA . GLY A 1 261 ? -7.039 -9.400 25.793 1.00 78.19 261 GLY A CA 1
ATOM 1784 C C . GLY A 1 261 ? -7.019 -8.591 27.096 1.00 78.19 261 GLY A C 1
ATOM 1785 O O . GLY A 1 261 ? -7.543 -9.076 28.097 1.00 78.19 261 GLY A O 1
ATOM 1786 N N . VAL A 1 262 ? -6.398 -7.407 27.121 1.00 83.75 262 VAL A N 1
ATOM 1787 C CA . VAL A 1 262 ? -6.236 -6.600 28.343 1.00 83.75 262 VAL A CA 1
ATOM 1788 C C . VAL A 1 262 ? -7.296 -5.503 28.403 1.00 83.75 262 VAL A C 1
ATOM 1790 O O . VAL A 1 262 ? -7.564 -4.846 27.401 1.00 83.75 262 VAL A O 1
ATOM 1793 N N . SER A 1 263 ? -7.882 -5.270 29.577 1.00 91.69 263 SER A N 1
ATOM 1794 C CA . SER A 1 263 ? -8.801 -4.151 29.828 1.00 91.69 263 SER A CA 1
ATOM 1795 C C . SER A 1 263 ? -8.387 -3.386 31.082 1.00 91.69 263 SER A C 1
ATOM 1797 O O . SER A 1 263 ? -7.731 -3.943 31.970 1.00 91.69 263 SER A O 1
ATOM 1799 N N . SER A 1 264 ? -8.763 -2.110 31.151 1.00 94.75 264 SER A N 1
ATOM 1800 C CA . SER A 1 264 ? -8.390 -1.248 32.272 1.00 94.75 264 SER A CA 1
ATOM 1801 C C . SER A 1 264 ? -9.157 -1.581 33.547 1.00 94.75 264 SER A C 1
ATOM 1803 O O . SER A 1 264 ? -8.545 -1.844 34.584 1.00 94.75 264 SER A O 1
ATOM 1805 N N . VAL A 1 265 ? -10.484 -1.659 33.446 1.00 97.56 265 VAL A N 1
ATOM 1806 C CA . VAL A 1 265 ? -11.357 -2.270 34.452 1.00 97.56 265 VAL A CA 1
ATOM 1807 C C . VAL A 1 265 ? -12.010 -3.489 33.826 1.00 97.56 265 VAL A C 1
ATOM 1809 O O . VAL A 1 265 ? -12.724 -3.368 32.833 1.00 97.56 265 VAL A O 1
ATOM 1812 N N . GLN A 1 266 ? -11.781 -4.659 34.411 1.00 96.88 266 GLN A N 1
ATOM 1813 C CA . GLN A 1 266 ? -12.406 -5.906 33.997 1.00 96.88 266 GLN A CA 1
ATOM 1814 C C . GLN A 1 266 ? -13.179 -6.514 35.162 1.00 96.88 266 GLN A C 1
ATOM 1816 O O . GLN A 1 266 ? -12.606 -6.820 36.207 1.00 96.88 266 GLN A O 1
ATOM 1821 N N . VAL A 1 267 ? -14.478 -6.717 34.961 1.00 98.19 267 VAL A N 1
ATOM 1822 C CA . VAL A 1 267 ? -15.385 -7.357 35.917 1.00 98.19 267 VAL A CA 1
ATOM 1823 C C . VAL A 1 267 ? -15.951 -8.609 35.267 1.00 98.19 267 VAL A C 1
ATOM 1825 O O . VAL A 1 267 ? -16.578 -8.545 34.212 1.00 98.19 267 VAL A O 1
ATOM 1828 N N . SER A 1 268 ? -15.681 -9.774 35.846 1.00 97.94 268 SER A N 1
ATOM 1829 C CA . SER A 1 268 ? -16.074 -11.059 35.270 1.00 97.94 268 SER A CA 1
ATOM 1830 C C . SER A 1 268 ? -16.739 -11.958 36.305 1.00 97.94 268 SER A C 1
ATOM 1832 O O . SER A 1 268 ? -16.206 -12.141 37.399 1.00 97.94 268 SER A O 1
ATOM 1834 N N . ASN A 1 269 ? -17.887 -12.547 35.970 1.00 98.00 269 ASN A N 1
ATOM 1835 C CA . ASN A 1 269 ? -18.610 -13.490 36.833 1.00 98.00 269 ASN A CA 1
ATOM 1836 C C . ASN A 1 269 ? -18.794 -12.983 38.276 1.00 98.00 269 ASN A C 1
ATOM 1838 O O . ASN A 1 269 ? -18.594 -13.738 39.223 1.00 98.00 269 ASN A O 1
ATOM 1842 N N . SER A 1 270 ? -19.050 -11.685 38.451 1.00 98.44 270 SER A N 1
ATOM 1843 C CA . SER A 1 270 ? -19.059 -11.030 39.765 1.00 98.44 270 SER A CA 1
ATOM 1844 C C . SER A 1 270 ? -20.400 -10.356 40.048 1.00 98.44 270 SER A C 1
ATOM 1846 O O . SER A 1 270 ? -21.132 -10.011 39.122 1.00 98.44 270 SER A O 1
ATOM 1848 N N . THR A 1 271 ? -20.704 -10.145 41.327 1.00 98.56 271 THR A N 1
ATOM 1849 C CA . THR A 1 271 ? -21.915 -9.455 41.789 1.00 98.56 271 THR A CA 1
ATOM 1850 C C . THR A 1 271 ? -21.530 -8.151 42.472 1.00 98.56 271 THR A C 1
ATOM 1852 O O . THR A 1 271 ? -20.755 -8.170 43.429 1.00 98.56 271 THR A O 1
ATOM 1855 N N . LEU A 1 272 ? -22.051 -7.022 41.993 1.00 98.56 272 LEU A N 1
ATOM 1856 C CA . LEU A 1 272 ? -21.849 -5.706 42.602 1.00 98.56 272 LEU A CA 1
ATOM 1857 C C . LEU A 1 272 ? -23.211 -5.136 43.010 1.00 98.56 272 LEU A C 1
ATOM 1859 O O . LEU A 1 272 ? -24.065 -4.905 42.151 1.00 98.56 272 LEU A O 1
ATOM 1863 N N . THR A 1 273 ? -23.397 -4.896 44.311 1.00 98.31 273 THR A N 1
ATOM 1864 C CA . THR A 1 273 ? -24.682 -4.479 44.887 1.00 98.31 273 THR A CA 1
ATOM 1865 C C . THR A 1 273 ? -24.528 -3.261 45.795 1.00 98.31 273 THR A C 1
ATOM 1867 O O . THR A 1 273 ? -23.836 -3.312 46.811 1.00 98.31 273 THR A O 1
ATOM 1870 N N . THR A 1 274 ? -25.229 -2.178 45.477 1.00 97.88 274 THR A N 1
ATOM 1871 C CA . THR A 1 274 ? -25.394 -1.007 46.350 1.00 97.88 274 THR A CA 1
ATOM 1872 C C . THR A 1 274 ? -26.821 -0.466 46.241 1.00 97.88 274 THR A C 1
ATOM 1874 O O . THR A 1 274 ? -27.518 -0.746 45.274 1.00 97.88 274 THR A O 1
ATOM 1877 N N . ASN A 1 275 ? -27.282 0.303 47.225 1.00 96.00 275 ASN A N 1
ATOM 1878 C CA . ASN A 1 275 ? -28.521 1.083 47.113 1.00 96.00 275 ASN A CA 1
ATOM 1879 C C . ASN A 1 275 ? -28.273 2.520 46.611 1.00 96.00 275 ASN A C 1
ATOM 1881 O O . ASN A 1 275 ? -29.217 3.298 46.524 1.00 96.00 275 ASN A O 1
ATOM 1885 N N . ASN A 1 276 ? -27.022 2.876 46.301 1.00 97.81 276 ASN A N 1
ATOM 1886 C CA . ASN A 1 276 ? -26.606 4.196 45.822 1.00 97.81 276 ASN A CA 1
ATOM 1887 C C . ASN A 1 276 ? -26.023 4.096 44.398 1.00 97.81 276 ASN A C 1
ATOM 1889 O O . ASN A 1 276 ? -26.610 3.434 43.539 1.00 97.81 276 ASN A O 1
ATOM 1893 N N . VAL A 1 277 ? -24.887 4.750 44.136 1.00 98.50 277 VAL A N 1
ATOM 1894 C CA . VAL A 1 277 ? -24.251 4.816 42.817 1.00 98.50 277 VAL A CA 1
ATOM 1895 C C . VAL A 1 277 ? -23.187 3.728 42.672 1.00 98.50 277 VAL A C 1
ATOM 1897 O O . VAL A 1 277 ? -22.309 3.577 43.525 1.00 98.50 277 VAL A O 1
ATOM 1900 N N . LEU A 1 278 ? -23.228 3.005 41.554 1.00 98.69 278 LEU A N 1
ATOM 1901 C CA . LEU A 1 278 ? -22.143 2.147 41.083 1.00 98.69 278 LEU A CA 1
ATOM 1902 C C . LEU A 1 278 ? -21.403 2.850 39.938 1.00 98.69 278 LEU A C 1
ATOM 1904 O O . LEU A 1 278 ? -22.014 3.194 38.931 1.00 98.69 278 LEU A O 1
ATOM 1908 N N . THR A 1 279 ? -20.093 3.048 40.068 1.00 98.75 279 THR A N 1
ATOM 1909 C CA . THR A 1 279 ? -19.266 3.724 39.058 1.00 98.75 279 THR A CA 1
ATOM 1910 C C . THR A 1 279 ? -18.100 2.845 38.617 1.00 98.75 279 THR A C 1
ATOM 1912 O O . THR A 1 279 ? -17.327 2.359 39.441 1.00 98.75 279 THR A O 1
ATOM 1915 N N . LEU A 1 280 ? -17.949 2.674 37.303 1.00 98.75 280 LEU A N 1
ATOM 1916 C CA . LEU A 1 280 ? -16.847 1.964 36.660 1.00 98.75 280 LEU A CA 1
ATOM 1917 C C . LEU A 1 280 ? -16.088 2.942 35.754 1.00 98.75 280 LEU A C 1
ATOM 1919 O O . LEU A 1 280 ? -16.619 3.370 34.734 1.00 98.75 280 LEU A O 1
ATOM 1923 N N . ASN A 1 281 ? -14.851 3.276 36.110 1.00 98.31 281 ASN A N 1
ATOM 1924 C CA . ASN A 1 281 ? -13.987 4.198 35.373 1.00 98.31 281 ASN A CA 1
ATOM 1925 C C . ASN A 1 281 ? -12.764 3.449 34.847 1.00 98.31 281 ASN A C 1
ATOM 1927 O O . ASN A 1 281 ? -11.932 3.010 35.636 1.00 98.31 281 ASN A O 1
ATOM 1931 N N . GLY A 1 282 ? -12.617 3.309 33.534 1.00 96.88 282 GLY A N 1
ATOM 1932 C CA . GLY A 1 282 ? -11.486 2.599 32.941 1.00 96.88 282 GLY A CA 1
ATOM 1933 C C . GLY A 1 282 ? -10.834 3.393 31.825 1.00 96.88 282 GLY A C 1
ATOM 1934 O O . GLY A 1 282 ? -11.481 3.680 30.826 1.00 96.88 282 GLY A O 1
ATOM 1935 N N . THR A 1 283 ? -9.543 3.694 31.964 1.00 94.50 283 THR A N 1
ATOM 1936 C CA . THR A 1 283 ? -8.762 4.398 30.932 1.00 94.50 283 THR A CA 1
ATOM 1937 C C . THR A 1 283 ? -7.669 3.507 30.363 1.00 94.50 283 THR A C 1
ATOM 1939 O O . THR A 1 283 ? -6.923 2.872 31.119 1.00 94.50 283 THR A O 1
ATOM 1942 N N . THR A 1 284 ? -7.567 3.465 29.038 1.00 91.94 284 THR A N 1
ATOM 1943 C CA . THR A 1 284 ? -6.550 2.721 28.302 1.00 91.94 284 THR A CA 1
ATOM 1944 C C . THR A 1 284 ? -6.115 3.430 27.018 1.00 91.94 284 THR A C 1
ATOM 1946 O O . THR A 1 284 ? -6.755 4.388 26.594 1.00 91.94 284 THR A O 1
ATOM 1949 N N . GLU A 1 285 ? -5.036 2.959 26.389 1.00 86.50 285 GLU A N 1
ATOM 1950 C CA . GLU A 1 285 ? -4.552 3.505 25.114 1.00 86.50 285 GLU A CA 1
ATOM 1951 C C . GLU A 1 285 ? -5.237 2.847 23.915 1.00 86.50 285 GLU A C 1
ATOM 1953 O O . GLU A 1 285 ? -5.765 3.537 23.050 1.00 86.50 285 GLU A O 1
ATOM 1958 N N . THR A 1 286 ? -5.239 1.513 23.845 1.00 83.19 286 THR A N 1
ATOM 1959 C CA . THR A 1 286 ? -5.483 0.797 22.572 1.00 83.19 286 THR A CA 1
ATOM 1960 C C . THR A 1 286 ? -6.469 -0.375 22.636 1.00 83.19 286 THR A C 1
ATOM 1962 O O . THR A 1 286 ? -6.758 -0.973 21.597 1.00 83.19 286 THR A O 1
ATOM 1965 N N . THR A 1 287 ? -6.959 -0.758 23.822 1.00 89.12 287 THR A N 1
ATOM 1966 C CA . THR A 1 287 ? -7.847 -1.925 23.999 1.00 89.12 287 THR A CA 1
ATOM 1967 C C . THR A 1 287 ? -9.211 -1.529 24.571 1.00 89.12 287 THR A C 1
ATOM 1969 O O . THR A 1 287 ? -9.906 -0.748 23.937 1.00 89.12 287 THR A O 1
ATOM 1972 N N . THR A 1 288 ? -9.641 -2.067 25.721 1.00 93.69 288 THR A N 1
ATOM 1973 C CA . THR A 1 288 ? -10.946 -1.784 26.332 1.00 93.69 288 THR A CA 1
ATOM 1974 C C . THR A 1 288 ? -10.805 -1.002 27.635 1.00 93.69 288 THR A C 1
ATOM 1976 O O . THR A 1 288 ? -10.139 -1.468 28.567 1.00 93.69 288 THR A O 1
ATOM 1979 N N . GLY A 1 289 ? -11.479 0.146 27.734 1.00 95.56 289 GLY A N 1
ATOM 1980 C CA . GLY A 1 289 ? -11.558 0.927 28.970 1.00 95.56 289 GLY A CA 1
ATOM 1981 C C . GLY A 1 289 ? -12.259 0.141 30.081 1.00 95.56 289 GLY A C 1
ATOM 1982 O O . GLY A 1 289 ? -11.622 -0.289 31.045 1.00 95.56 289 GLY A O 1
ATOM 1983 N N . VAL A 1 290 ? -13.558 -0.123 29.921 1.00 97.94 290 VAL A N 1
ATOM 1984 C CA . VAL A 1 290 ? -14.349 -0.929 30.871 1.00 97.94 290 VAL A CA 1
ATOM 1985 C C . VAL A 1 290 ? -14.901 -2.179 30.195 1.00 97.94 290 VAL A C 1
ATOM 1987 O O . VAL A 1 290 ? -15.590 -2.088 29.185 1.00 97.94 290 VAL A O 1
ATOM 1990 N N . LYS A 1 291 ? -14.641 -3.353 30.773 1.00 97.38 291 LYS A N 1
ATOM 1991 C CA . LYS A 1 291 ? -15.163 -4.638 30.301 1.00 97.38 291 LYS A CA 1
ATOM 1992 C C . LYS A 1 291 ? -15.916 -5.360 31.412 1.00 97.38 291 LYS A C 1
ATOM 1994 O O . LYS A 1 291 ? -15.328 -5.706 32.435 1.00 97.38 291 LYS A O 1
ATOM 1999 N N . VAL A 1 292 ? -17.194 -5.641 31.192 1.00 97.88 292 VAL A N 1
ATOM 2000 C CA . VAL A 1 292 ? -18.046 -6.401 32.114 1.00 97.88 292 VAL A CA 1
ATOM 2001 C C . VAL A 1 292 ? -18.563 -7.646 31.402 1.00 97.88 292 VAL A C 1
ATOM 2003 O O . VAL A 1 292 ? -19.095 -7.565 30.297 1.00 97.88 292 VAL A O 1
ATOM 2006 N N . THR A 1 293 ? -18.380 -8.816 32.010 1.00 97.12 293 THR A N 1
ATOM 2007 C CA . THR A 1 293 ? -18.793 -10.097 31.422 1.00 97.12 293 THR A CA 1
ATOM 2008 C C . THR A 1 293 ? -19.382 -11.021 32.480 1.00 97.12 293 THR A C 1
ATOM 2010 O O . THR A 1 293 ? -18.820 -11.153 33.567 1.00 97.12 293 THR A O 1
ATOM 2013 N N . GLY A 1 294 ? -20.505 -11.680 32.199 1.00 97.12 294 GLY A N 1
ATOM 2014 C CA . GLY A 1 294 ? -21.054 -12.704 33.104 1.00 97.12 294 GLY A CA 1
ATOM 2015 C C . GLY A 1 294 ? -21.487 -12.182 34.480 1.00 97.12 294 GLY A C 1
ATOM 2016 O O . GLY A 1 294 ? -21.556 -12.965 35.421 1.00 97.12 294 GLY A O 1
ATOM 2017 N N . SER A 1 295 ? -21.668 -10.870 34.651 1.00 98.25 295 SER A N 1
ATOM 2018 C CA . SER A 1 295 ? -21.748 -10.235 35.975 1.00 98.25 295 SER A CA 1
ATOM 2019 C C . SER A 1 295 ? -23.141 -9.688 36.275 1.00 98.25 295 SER A C 1
ATOM 2021 O O . SER A 1 295 ? -23.899 -9.373 35.363 1.00 98.25 295 SER A O 1
ATOM 2023 N N . THR A 1 296 ? -23.478 -9.566 37.558 1.00 98.31 296 THR A N 1
ATOM 2024 C CA . THR A 1 296 ? -24.757 -9.016 38.029 1.00 98.31 296 THR A CA 1
ATOM 2025 C C . THR A 1 296 ? -24.520 -7.679 38.716 1.00 98.31 296 THR A C 1
ATOM 2027 O O . THR A 1 296 ? -23.774 -7.609 39.694 1.00 98.31 296 THR A O 1
ATOM 2030 N N . LEU A 1 297 ? -25.149 -6.618 38.211 1.00 98.38 297 LEU A N 1
ATOM 2031 C CA . LEU A 1 297 ? -25.039 -5.263 38.747 1.00 98.38 297 LEU A CA 1
ATOM 2032 C C . LEU A 1 297 ? -26.404 -4.806 39.278 1.00 98.38 297 LEU A C 1
ATOM 2034 O O . LEU A 1 297 ? -27.408 -4.867 38.566 1.00 98.38 297 LEU A O 1
ATOM 2038 N N . SER A 1 298 ? -26.441 -4.330 40.521 1.00 98.00 298 SER A N 1
ATOM 2039 C CA . SER A 1 298 ? -27.646 -3.804 41.171 1.00 98.00 298 SER A CA 1
ATOM 2040 C C . SER A 1 298 ? -27.307 -2.523 41.929 1.00 98.00 298 SER A C 1
ATOM 2042 O O . SER A 1 298 ? -26.527 -2.554 42.880 1.00 98.00 298 SER A O 1
ATOM 2044 N N . ALA A 1 299 ? -27.885 -1.400 41.506 1.00 98.25 299 ALA A N 1
ATOM 2045 C CA . ALA A 1 299 ? -27.654 -0.077 42.083 1.00 98.25 299 ALA A CA 1
ATOM 2046 C C . ALA A 1 299 ? -28.887 0.823 41.919 1.00 98.25 299 ALA A C 1
ATOM 2048 O O . ALA A 1 299 ? -29.786 0.501 41.139 1.00 98.25 299 ALA A O 1
ATOM 2049 N N . ALA A 1 300 ? -28.927 1.963 42.614 1.00 97.94 300 ALA A N 1
ATOM 2050 C CA . ALA A 1 300 ? -29.892 3.013 42.287 1.00 97.94 300 ALA A CA 1
ATOM 2051 C C . ALA A 1 300 ? -29.536 3.692 40.956 1.00 97.94 300 ALA A C 1
ATOM 2053 O O . ALA A 1 300 ? -30.434 4.022 40.186 1.00 97.94 300 ALA A O 1
ATOM 2054 N N . SER A 1 301 ? -28.240 3.845 40.665 1.00 98.31 301 SER A N 1
ATOM 2055 C CA . SER A 1 301 ? -27.733 4.273 39.359 1.00 98.31 301 SER A CA 1
ATOM 2056 C C . SER A 1 301 ? -26.380 3.642 39.024 1.00 98.31 301 SER A C 1
ATOM 2058 O O . SER A 1 301 ? -25.612 3.264 39.913 1.00 98.31 301 SER A O 1
ATOM 2060 N N . LEU A 1 302 ? -26.096 3.514 37.727 1.00 98.56 302 LEU A N 1
ATOM 2061 C CA . LEU A 1 302 ? -24.856 2.954 37.188 1.00 98.56 302 LEU A CA 1
ATOM 2062 C C . LEU A 1 302 ? -24.190 3.958 36.244 1.00 98.56 302 LEU A C 1
ATOM 2064 O O . LEU A 1 302 ? -24.817 4.410 35.292 1.00 98.56 302 LEU A O 1
ATOM 2068 N N . ASN A 1 303 ? -22.906 4.234 36.463 1.00 98.56 303 ASN A N 1
ATOM 2069 C CA . ASN A 1 303 ? -22.056 5.008 35.562 1.00 98.56 303 ASN A CA 1
ATOM 2070 C C . ASN A 1 303 ? -20.948 4.114 34.994 1.00 98.56 303 ASN A C 1
ATOM 2072 O O . ASN A 1 303 ? -20.136 3.577 35.749 1.00 98.56 303 ASN A O 1
ATOM 2076 N N . VAL A 1 304 ? -20.892 3.977 33.670 1.00 98.50 304 VAL A N 1
ATOM 2077 C CA . VAL A 1 304 ? -19.821 3.268 32.958 1.00 98.50 304 VAL A CA 1
ATOM 2078 C C . VAL A 1 304 ? -19.058 4.265 32.097 1.00 98.50 304 VAL A C 1
ATOM 2080 O O . VAL A 1 304 ? -19.565 4.708 31.071 1.00 98.50 304 VAL A O 1
ATOM 2083 N N . ASN A 1 305 ? -17.834 4.586 32.508 1.00 98.06 305 ASN A N 1
ATOM 2084 C CA . ASN A 1 305 ? -16.965 5.561 31.858 1.00 98.06 305 ASN A CA 1
ATOM 2085 C C . ASN A 1 305 ? -15.715 4.847 31.331 1.00 98.06 305 ASN A C 1
ATOM 2087 O O . ASN A 1 305 ? -14.779 4.558 32.083 1.00 98.06 305 ASN A O 1
ATOM 2091 N N . GLY A 1 306 ? -15.719 4.514 30.043 1.00 97.38 306 GLY A N 1
ATOM 2092 C CA . GLY A 1 306 ? -14.662 3.734 29.407 1.00 97.38 306 GLY A CA 1
ATOM 2093 C C . GLY A 1 306 ? -13.926 4.519 28.328 1.00 97.38 306 GLY A C 1
ATOM 2094 O O . GLY A 1 306 ? -14.538 4.949 27.361 1.00 97.38 306 GLY A O 1
ATOM 2095 N N . VAL A 1 307 ? -12.612 4.679 28.469 1.00 95.50 307 VAL A N 1
ATOM 2096 C CA . VAL A 1 307 ? -11.787 5.506 27.580 1.00 95.50 307 VAL A CA 1
ATOM 2097 C C . VAL A 1 307 ? -10.708 4.672 26.902 1.00 95.50 307 VAL A C 1
ATOM 2099 O O . VAL A 1 307 ? -9.926 4.014 27.589 1.00 95.50 307 VAL A O 1
ATOM 2102 N N . ALA A 1 308 ? -10.636 4.756 25.572 1.00 92.50 308 ALA A N 1
ATOM 2103 C CA . ALA A 1 308 ? -9.562 4.200 24.750 1.00 92.50 308 ALA A CA 1
ATOM 2104 C C . ALA A 1 308 ? -8.933 5.311 23.882 1.00 92.50 308 ALA A C 1
ATOM 2106 O O . ALA A 1 308 ? -9.497 5.698 22.858 1.00 92.50 308 ALA A O 1
ATOM 2107 N N . HIS A 1 309 ? -7.804 5.878 24.322 1.00 89.44 309 HIS A N 1
ATOM 2108 C CA . HIS A 1 309 ? -7.268 7.150 23.809 1.00 89.44 309 HIS A CA 1
ATOM 2109 C C . HIS A 1 309 ? -6.766 7.140 22.359 1.00 89.44 309 HIS A C 1
ATOM 2111 O O . HIS A 1 309 ? -6.790 8.190 21.723 1.00 89.44 309 HIS A O 1
ATOM 2117 N N . VAL A 1 310 ? -6.318 5.997 21.835 1.00 83.62 310 VAL A N 1
ATOM 2118 C CA . VAL A 1 310 ? -5.730 5.870 20.487 1.00 83.62 310 VAL A CA 1
ATOM 2119 C C . VAL A 1 310 ? -6.621 5.051 19.559 1.00 83.62 310 VAL A C 1
ATOM 2121 O O . VAL A 1 310 ? -6.839 5.444 18.419 1.00 83.62 310 VAL A O 1
ATOM 2124 N N . GLN A 1 311 ? -7.129 3.911 20.028 1.00 84.31 311 GLN A N 1
ATOM 2125 C CA . GLN A 1 311 ? -8.058 3.035 19.301 1.00 84.31 311 GLN A CA 1
ATOM 2126 C C . GLN A 1 311 ? -8.678 2.014 20.264 1.00 84.31 311 GLN A C 1
ATOM 2128 O O . GLN A 1 311 ? -8.174 1.829 21.367 1.00 84.31 311 GLN A O 1
ATOM 2133 N N . GLY A 1 312 ? -9.711 1.287 19.833 1.00 88.94 312 GLY A N 1
ATOM 2134 C CA . GLY A 1 312 ? -10.237 0.133 20.568 1.00 88.94 312 GLY A CA 1
ATOM 2135 C C . GLY A 1 312 ? -11.687 0.307 21.001 1.00 88.94 312 GLY A C 1
ATOM 2136 O O . GLY A 1 312 ? -12.527 0.746 20.218 1.00 88.94 312 GLY A O 1
ATOM 2137 N N . THR A 1 313 ? -11.993 -0.088 22.233 1.00 92.25 313 THR A N 1
ATOM 2138 C CA . THR A 1 313 ? -13.347 -0.099 22.783 1.00 92.25 313 THR A CA 1
ATOM 2139 C C . THR A 1 313 ? -13.432 0.789 24.019 1.00 92.25 313 THR A C 1
ATOM 2141 O O . THR A 1 313 ? -12.695 0.574 24.979 1.00 92.25 313 THR A O 1
ATOM 2144 N N . GLY A 1 314 ? -14.354 1.750 24.046 1.00 95.38 314 GLY A N 1
ATOM 2145 C CA . GLY A 1 314 ? -14.595 2.547 25.251 1.00 95.38 314 GLY A CA 1
ATOM 2146 C C . GLY A 1 314 ? -15.071 1.645 26.389 1.00 95.38 314 GLY A C 1
ATOM 2147 O O . GLY A 1 314 ? -14.336 1.361 27.344 1.00 95.38 314 GLY A O 1
ATOM 2148 N N . PHE A 1 315 ? -16.275 1.098 26.231 1.00 96.69 315 PHE A N 1
ATOM 2149 C CA . PHE A 1 315 ? -16.837 0.101 27.139 1.00 96.69 315 PHE A CA 1
ATOM 2150 C C . PHE A 1 315 ? -17.460 -1.099 26.411 1.00 96.69 315 PHE A C 1
ATOM 2152 O O . PHE A 1 315 ? -17.940 -1.001 25.280 1.00 96.69 315 PHE A O 1
ATOM 2159 N N . SER A 1 316 ? -17.466 -2.246 27.090 1.00 96.38 316 SER A N 1
ATOM 2160 C CA . SER A 1 316 ? -18.125 -3.474 26.652 1.00 96.38 316 SER A CA 1
ATOM 2161 C C . SER A 1 316 ? -18.851 -4.139 27.818 1.00 96.38 316 SER A C 1
ATOM 2163 O O . SER A 1 316 ? -18.224 -4.461 28.831 1.00 96.38 316 SER A O 1
ATOM 2165 N N . LEU A 1 317 ? -20.161 -4.351 27.680 1.00 95.94 317 LEU A N 1
ATOM 2166 C CA . LEU A 1 317 ? -20.970 -5.139 28.611 1.00 95.94 317 LEU A CA 1
ATOM 2167 C C . LEU A 1 317 ? -21.570 -6.320 27.845 1.00 95.94 317 LEU A C 1
ATOM 2169 O O . LEU A 1 317 ? -22.338 -6.125 26.905 1.00 95.94 317 LEU A O 1
ATOM 2173 N N . ALA A 1 318 ? -21.216 -7.532 28.264 1.00 93.81 318 ALA A N 1
ATOM 2174 C CA . ALA A 1 318 ? -21.668 -8.765 27.634 1.00 93.81 318 ALA A CA 1
ATOM 2175 C C . ALA A 1 318 ? -22.132 -9.790 28.671 1.00 93.81 318 ALA A C 1
ATOM 2177 O O . ALA A 1 318 ? -21.611 -9.836 29.790 1.00 93.81 318 ALA A O 1
ATOM 2178 N N . THR A 1 319 ? -23.105 -10.616 28.302 1.00 93.31 319 THR A N 1
ATOM 2179 C CA . THR A 1 319 ? -23.655 -11.727 29.090 1.00 93.31 319 THR A CA 1
ATOM 2180 C C . THR A 1 319 ? -23.893 -11.366 30.565 1.00 93.31 319 THR A C 1
ATOM 2182 O O . THR A 1 319 ? -23.569 -12.150 31.455 1.00 93.31 319 THR A O 1
ATOM 2185 N N . SER A 1 320 ? -24.360 -10.150 30.845 1.00 95.50 320 SER A N 1
ATOM 2186 C CA . SER A 1 320 ? -24.449 -9.562 32.187 1.00 95.50 320 SER A CA 1
ATOM 2187 C C . SER A 1 320 ? -25.881 -9.127 32.495 1.00 95.50 320 SER A C 1
ATOM 2189 O O . SER A 1 320 ? -26.696 -8.968 31.596 1.00 95.50 320 SER A O 1
ATOM 2191 N N . GLN A 1 321 ? -26.202 -8.964 33.776 1.00 95.94 321 GLN A N 1
ATOM 2192 C CA . GLN A 1 321 ? -27.547 -8.630 34.242 1.00 95.94 321 GLN A CA 1
ATOM 2193 C C . GLN A 1 321 ? -27.547 -7.290 34.968 1.00 95.94 321 GLN A C 1
ATOM 2195 O O . GLN A 1 321 ? -26.750 -7.069 35.882 1.00 95.94 321 GLN A O 1
ATOM 2200 N N . LEU A 1 322 ? -28.478 -6.422 34.581 1.00 96.75 322 LEU A N 1
ATOM 2201 C CA . LEU A 1 322 ? -28.796 -5.184 35.284 1.00 96.75 322 LEU A CA 1
ATOM 2202 C C . LEU A 1 322 ? -30.114 -5.389 36.030 1.00 96.75 322 LEU A C 1
ATOM 2204 O O . LEU A 1 322 ? -31.132 -5.701 35.416 1.00 96.75 322 LEU A O 1
ATOM 2208 N N . LEU A 1 323 ? -30.088 -5.266 37.356 1.00 96.12 323 LEU A N 1
ATOM 2209 C CA . LEU A 1 323 ? -31.241 -5.549 38.213 1.00 96.12 323 LEU A CA 1
ATOM 2210 C C . LEU A 1 323 ? -31.837 -4.276 38.824 1.00 96.12 323 LEU A C 1
ATOM 2212 O O . LEU A 1 323 ? -31.197 -3.225 38.892 1.00 96.12 323 LEU A O 1
ATOM 2216 N N . GLY A 1 324 ? -33.076 -4.396 39.309 1.00 94.00 324 GLY A N 1
ATOM 2217 C CA . GLY A 1 324 ? -33.774 -3.325 40.020 1.00 94.00 324 GLY A CA 1
ATOM 2218 C C . GLY A 1 324 ? -33.918 -2.066 39.166 1.00 94.00 324 GLY A C 1
ATOM 2219 O O . GLY A 1 324 ? -34.340 -2.140 38.014 1.00 94.00 324 GLY A O 1
ATOM 2220 N N . SER A 1 325 ? -33.530 -0.917 39.723 1.00 95.25 325 SER A N 1
ATOM 2221 C CA . SER A 1 325 ? -33.616 0.398 39.071 1.00 95.25 325 SER A CA 1
ATOM 2222 C C . SER A 1 325 ? -32.745 0.555 37.816 1.00 95.25 325 SER A C 1
ATOM 2224 O O . SER A 1 325 ? -32.836 1.586 37.155 1.00 95.25 325 SER A O 1
ATOM 2226 N N . LEU A 1 326 ? -31.889 -0.424 37.496 1.00 96.62 326 LEU A N 1
ATOM 2227 C CA . LEU A 1 326 ? -31.036 -0.416 36.303 1.00 96.62 326 LEU A CA 1
ATOM 2228 C C . LEU A 1 326 ? -31.645 -1.176 35.113 1.00 96.62 326 LEU A C 1
ATOM 2230 O O . LEU A 1 326 ? -31.148 -1.038 33.996 1.00 96.62 326 LEU A O 1
ATOM 2234 N N . ALA A 1 327 ? -32.671 -2.002 35.345 1.00 94.94 327 ALA A N 1
ATOM 2235 C CA . ALA A 1 327 ? -33.148 -2.996 34.380 1.00 94.94 327 ALA A CA 1
ATOM 2236 C C . ALA A 1 327 ? -33.745 -2.388 33.099 1.00 94.94 327 ALA A C 1
ATOM 2238 O O . ALA A 1 327 ? -33.655 -2.994 32.036 1.00 94.94 327 ALA A O 1
ATOM 2239 N N . ASP A 1 328 ? -34.331 -1.193 33.188 1.00 94.25 328 ASP A N 1
ATOM 2240 C CA . ASP A 1 328 ? -34.921 -0.466 32.057 1.00 94.25 328 ASP A CA 1
ATOM 2241 C C . ASP A 1 328 ? -33.932 0.492 31.364 1.00 94.25 328 ASP A C 1
ATOM 2243 O O . ASP A 1 328 ? -34.302 1.185 30.419 1.00 94.25 328 ASP A O 1
ATOM 2247 N N . LEU A 1 329 ? -32.676 0.528 31.831 1.00 96.00 329 LEU A N 1
ATOM 2248 C CA . LEU A 1 329 ? -31.607 1.447 31.434 1.00 96.00 329 LEU A CA 1
ATOM 2249 C C . LEU A 1 329 ? -31.837 2.927 31.783 1.00 96.00 329 LEU A C 1
ATOM 2251 O O . LEU A 1 329 ? -30.964 3.742 31.481 1.00 96.00 329 LEU A O 1
ATOM 2255 N N . THR A 1 330 ? -32.929 3.316 32.444 1.00 95.88 330 THR A N 1
ATOM 2256 C CA . THR A 1 330 ? -33.219 4.728 32.754 1.00 95.88 330 THR A CA 1
ATOM 2257 C C . THR A 1 330 ? -32.145 5.331 33.662 1.00 95.88 330 THR A C 1
ATOM 2259 O O . THR A 1 330 ? -31.636 6.415 33.384 1.00 95.88 330 THR A O 1
ATOM 2262 N N . ASN A 1 331 ? -31.717 4.591 34.689 1.00 96.94 331 ASN A N 1
ATOM 2263 C CA . ASN A 1 331 ? -30.691 5.030 35.646 1.00 96.94 331 ASN A CA 1
ATOM 2264 C C . ASN A 1 331 ? -29.268 4.571 35.275 1.00 96.94 331 ASN A C 1
ATOM 2266 O O . ASN A 1 331 ? -28.410 4.408 36.147 1.00 96.94 331 ASN A O 1
ATOM 2270 N N . VAL A 1 332 ? -29.019 4.329 33.985 1.00 97.88 332 VAL A N 1
ATOM 2271 C CA . VAL A 1 332 ? -27.720 3.891 33.463 1.00 97.88 332 VAL A CA 1
ATOM 2272 C C . VAL A 1 332 ? -27.122 4.979 32.572 1.00 97.88 332 VAL A C 1
ATOM 2274 O O . VAL A 1 332 ? -27.686 5.328 31.531 1.00 97.88 332 VAL A O 1
ATOM 2277 N N . THR A 1 333 ? -25.949 5.470 32.959 1.00 97.69 333 THR A N 1
ATOM 2278 C CA . THR A 1 333 ? -25.109 6.380 32.177 1.00 97.69 333 THR A CA 1
ATOM 2279 C C . THR A 1 333 ? -23.978 5.579 31.544 1.00 97.69 333 THR A C 1
ATOM 2281 O O . THR A 1 333 ? -23.234 4.877 32.232 1.00 97.69 333 THR A O 1
ATOM 2284 N N . LEU A 1 334 ? -23.842 5.698 30.228 1.00 97.56 334 LEU A N 1
ATOM 2285 C CA . LEU A 1 334 ? -22.780 5.083 29.442 1.00 97.56 334 LEU A CA 1
ATOM 2286 C C . LEU A 1 334 ? -21.996 6.203 28.767 1.00 97.56 334 LEU A C 1
ATOM 2288 O O . LEU A 1 334 ? -22.603 7.031 28.091 1.00 97.56 334 LEU A O 1
ATOM 2292 N N . SER A 1 335 ? -20.680 6.232 28.941 1.00 97.12 335 SER A N 1
ATOM 2293 C CA . SER A 1 335 ? -19.829 7.240 28.320 1.00 97.12 335 SER A CA 1
ATOM 2294 C C . SER A 1 335 ? -18.523 6.638 27.827 1.00 97.12 335 SER A C 1
ATOM 2296 O O . SER A 1 335 ? -17.890 5.818 28.502 1.00 97.12 335 SER A O 1
ATOM 2298 N N . SER A 1 336 ? -18.113 7.088 26.643 1.00 96.38 336 SER A N 1
ATOM 2299 C CA . SER A 1 336 ? -16.770 6.863 26.112 1.00 96.38 336 SER A CA 1
ATOM 2300 C C . SER A 1 336 ? -16.006 8.157 25.826 1.00 96.38 336 SER A C 1
ATOM 2302 O O . SER A 1 336 ? -15.034 8.167 25.062 1.00 96.38 336 SER A O 1
ATOM 2304 N N . ALA A 1 337 ? -16.432 9.256 26.458 1.00 95.00 337 ALA A N 1
ATOM 2305 C CA . ALA A 1 337 ? -15.816 10.569 26.334 1.00 95.00 337 ALA A CA 1
ATOM 2306 C C . ALA A 1 337 ? -14.295 10.510 26.548 1.00 95.00 337 ALA A C 1
ATOM 2308 O O . ALA A 1 337 ? -13.805 9.967 27.536 1.00 95.00 337 ALA A O 1
ATOM 2309 N N . GLY A 1 338 ? -13.542 11.091 25.611 1.00 91.75 338 GLY A N 1
ATOM 2310 C CA . GLY A 1 338 ? -12.075 11.065 25.606 1.00 91.75 338 GLY A CA 1
ATOM 2311 C C . GLY A 1 338 ? -11.449 9.898 24.834 1.00 91.75 338 GLY A C 1
ATOM 2312 O O . GLY A 1 338 ? -10.223 9.859 24.712 1.00 91.75 338 GLY A O 1
ATOM 2313 N N . SER A 1 339 ? -12.252 8.967 24.303 1.00 92.31 339 SER A N 1
ATOM 2314 C CA . SER A 1 339 ? -11.763 7.930 23.382 1.00 92.31 339 SER A CA 1
ATOM 2315 C C . SER A 1 339 ? -11.467 8.498 21.992 1.00 92.31 339 SER A C 1
ATOM 2317 O O . SER A 1 339 ? -12.065 9.494 21.579 1.00 92.31 339 SER A O 1
ATOM 2319 N N . ALA A 1 340 ? -10.567 7.844 21.257 1.00 87.00 340 ALA A N 1
ATOM 2320 C CA . ALA A 1 340 ? -10.234 8.201 19.882 1.00 87.00 340 ALA A CA 1
ATOM 2321 C C . ALA A 1 340 ? -11.435 8.110 18.930 1.00 87.00 340 ALA A C 1
ATOM 2323 O O . ALA A 1 340 ? -12.340 7.294 19.116 1.00 87.00 340 ALA A O 1
ATOM 2324 N N . ALA A 1 341 ? -11.389 8.889 17.845 1.00 77.88 341 ALA A N 1
ATOM 2325 C CA . ALA A 1 341 ? -12.313 8.723 16.730 1.00 77.88 341 ALA A CA 1
ATOM 2326 C C . ALA A 1 341 ? -12.161 7.319 16.117 1.00 77.88 341 ALA A C 1
ATOM 2328 O O . ALA A 1 341 ? -11.051 6.879 15.824 1.00 77.88 341 ALA A O 1
ATOM 2329 N N . GLY A 1 342 ? -13.277 6.609 15.949 1.00 77.44 342 GLY A N 1
ATOM 2330 C CA . GLY A 1 342 ? -13.288 5.215 15.492 1.00 77.44 342 GLY A CA 1
ATOM 2331 C C . GLY A 1 342 ? -13.155 4.170 16.606 1.00 77.44 342 GLY A C 1
ATOM 2332 O O . GLY A 1 342 ? -13.291 2.982 16.317 1.00 77.44 342 GLY A O 1
ATOM 2333 N N . ALA A 1 343 ? -12.950 4.571 17.870 1.00 86.88 343 ALA A N 1
ATOM 2334 C CA . ALA A 1 343 ? -13.224 3.675 18.990 1.00 86.88 343 ALA A CA 1
ATOM 2335 C C . ALA A 1 343 ? -14.712 3.293 18.978 1.00 86.88 343 ALA A C 1
ATOM 2337 O O . ALA A 1 343 ? -15.553 4.113 18.625 1.00 86.88 343 ALA A O 1
ATOM 2338 N N . LEU A 1 344 ? -15.045 2.058 19.345 1.00 91.00 344 LEU A N 1
ATOM 2339 C CA . LEU A 1 344 ? -16.430 1.575 19.375 1.00 91.00 344 LEU A CA 1
ATOM 2340 C C . LEU A 1 344 ? -16.869 1.265 20.805 1.00 91.00 344 LEU A C 1
ATOM 2342 O O . LEU A 1 344 ? -16.044 1.057 21.690 1.00 91.00 344 LEU A O 1
ATOM 2346 N N . ASN A 1 345 ? -18.171 1.170 21.036 1.00 95.12 345 ASN A N 1
ATOM 2347 C CA . ASN A 1 345 ? -18.718 0.580 22.258 1.00 95.12 345 ASN A CA 1
ATOM 2348 C C . ASN A 1 345 ? -19.486 -0.695 21.918 1.00 95.12 345 ASN A C 1
ATOM 2350 O O . ASN A 1 345 ? -19.903 -0.877 20.776 1.00 95.12 345 ASN A O 1
ATOM 2354 N N . SER A 1 346 ? -19.673 -1.590 22.886 1.00 94.75 346 SER A N 1
ATOM 2355 C CA . SER A 1 346 ? -20.355 -2.864 22.638 1.00 94.75 346 SER A CA 1
ATOM 2356 C C . SER A 1 346 ? -21.302 -3.244 23.770 1.00 94.75 346 SER A C 1
ATOM 2358 O O . SER A 1 346 ? -20.906 -3.312 24.935 1.00 94.75 346 SER A O 1
ATOM 2360 N N . LEU A 1 347 ? -22.548 -3.524 23.404 1.00 94.06 347 LEU A N 1
ATOM 2361 C CA . LEU A 1 347 ? -23.592 -4.061 24.264 1.00 94.06 347 LEU A CA 1
ATOM 2362 C C . LEU A 1 347 ? -24.224 -5.261 23.552 1.00 94.06 347 LEU A C 1
ATOM 2364 O O . LEU A 1 347 ? -24.558 -5.173 22.369 1.00 94.06 347 LEU A O 1
ATOM 2368 N N . ASP A 1 348 ? -24.384 -6.381 24.249 1.00 90.44 348 ASP A N 1
ATOM 2369 C CA . ASP A 1 348 ? -25.060 -7.552 23.683 1.00 90.44 348 ASP A CA 1
ATOM 2370 C C . ASP A 1 348 ? -26.528 -7.663 24.135 1.00 90.44 348 ASP A C 1
ATOM 2372 O O . ASP A 1 348 ? -27.034 -6.854 24.926 1.00 90.44 348 ASP A O 1
ATOM 2376 N N . GLY A 1 349 ? -27.200 -8.712 23.653 1.00 86.06 349 GLY A N 1
ATOM 2377 C CA . GLY A 1 349 ? -28.609 -8.988 23.937 1.00 86.06 349 GLY A CA 1
ATOM 2378 C C . GLY A 1 349 ? -28.954 -9.209 25.418 1.00 86.06 349 GLY A C 1
ATOM 2379 O O . GLY A 1 349 ? -30.129 -9.259 25.777 1.00 86.06 349 GLY A O 1
ATOM 2380 N N . SER A 1 350 ? -27.958 -9.356 26.303 1.00 89.50 350 SER A N 1
ATOM 2381 C CA . SER A 1 350 ? -28.201 -9.448 27.750 1.00 89.50 350 SER A CA 1
ATOM 2382 C C . SER A 1 350 ? -28.483 -8.090 28.396 1.00 89.50 350 SER A C 1
ATOM 2384 O O . SER A 1 350 ? -29.178 -8.024 29.409 1.00 89.50 350 SER A O 1
ATOM 2386 N N . ILE A 1 351 ? -27.980 -7.009 27.793 1.00 90.62 351 ILE A N 1
ATOM 2387 C CA . ILE A 1 351 ? -28.202 -5.631 28.246 1.00 90.62 351 ILE A CA 1
ATOM 2388 C C . ILE A 1 351 ? -29.333 -4.974 27.452 1.00 90.62 351 ILE A C 1
ATOM 2390 O O . ILE A 1 351 ? -30.125 -4.210 28.009 1.00 90.62 351 ILE A O 1
ATOM 2394 N N . VAL A 1 352 ? -29.413 -5.271 26.153 1.00 85.69 352 VAL A N 1
ATOM 2395 C CA . VAL A 1 352 ? -30.352 -4.638 25.225 1.00 85.69 352 VAL A CA 1
ATOM 2396 C C . VAL A 1 352 ? -31.305 -5.680 24.668 1.00 85.69 352 VAL A C 1
ATOM 2398 O O . VAL A 1 352 ? -30.890 -6.627 24.016 1.00 85.69 352 VAL A O 1
ATOM 2401 N N . ASN A 1 353 ? -32.593 -5.499 24.915 1.00 84.81 353 ASN A N 1
ATOM 2402 C CA . ASN A 1 353 ? -33.657 -6.331 24.363 1.00 84.81 353 ASN A CA 1
ATOM 2403 C C . ASN A 1 353 ? -34.798 -5.437 23.865 1.00 84.81 353 ASN A C 1
ATOM 2405 O O . ASN A 1 353 ? -34.733 -4.214 24.000 1.00 84.81 353 ASN A O 1
ATOM 2409 N N . ASP A 1 354 ? -35.855 -6.035 23.318 1.00 84.50 354 ASP A N 1
ATOM 2410 C CA . ASP A 1 354 ? -36.989 -5.295 22.749 1.00 84.50 354 ASP A CA 1
ATOM 2411 C C . ASP A 1 354 ? -37.607 -4.271 23.715 1.00 84.50 354 ASP A C 1
ATOM 2413 O O . ASP A 1 354 ? -38.067 -3.220 23.276 1.00 84.50 354 ASP A O 1
ATOM 2417 N N . ALA A 1 355 ? -37.587 -4.535 25.027 1.00 87.38 355 ALA A N 1
ATOM 2418 C CA . ALA A 1 355 ? -38.149 -3.631 26.028 1.00 87.38 355 ALA A CA 1
ATOM 2419 C C . ALA A 1 355 ? -37.222 -2.457 26.390 1.00 87.38 355 ALA A C 1
ATOM 2421 O O . ALA A 1 355 ? -37.708 -1.422 26.837 1.00 87.38 355 ALA A O 1
ATOM 2422 N N . THR A 1 356 ? -35.902 -2.599 26.223 1.00 91.12 356 THR A N 1
ATOM 2423 C CA . THR A 1 356 ? -34.909 -1.581 26.624 1.00 91.12 356 THR A CA 1
ATOM 2424 C C . THR A 1 356 ? -34.274 -0.845 25.448 1.00 91.12 356 THR A C 1
ATOM 2426 O O . THR A 1 356 ? -33.639 0.194 25.640 1.00 91.12 356 THR A O 1
ATOM 2429 N N . ARG A 1 357 ? -34.461 -1.352 24.224 1.00 90.19 357 ARG A N 1
ATOM 2430 C CA . ARG A 1 357 ? -33.882 -0.81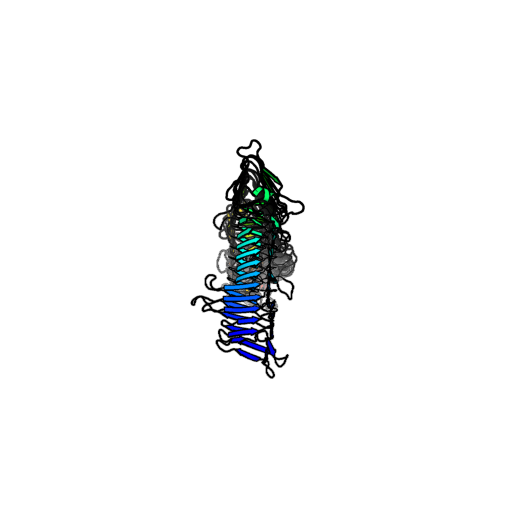4 22.989 1.00 90.19 357 ARG A CA 1
ATOM 2431 C C . ARG A 1 357 ? -34.173 0.668 22.804 1.00 90.19 357 ARG A C 1
ATOM 2433 O O . ARG A 1 357 ? -33.244 1.438 22.603 1.00 90.19 357 ARG A O 1
ATOM 2440 N N . ASP A 1 358 ? -35.433 1.078 22.884 1.00 90.44 358 ASP A N 1
ATOM 2441 C CA . ASP A 1 358 ? -35.803 2.467 22.599 1.00 90.44 358 ASP A CA 1
ATOM 2442 C C . ASP A 1 358 ? -35.232 3.417 23.671 1.00 90.44 358 ASP A C 1
ATOM 2444 O O . ASP A 1 358 ? -34.752 4.505 23.346 1.00 90.44 358 ASP A O 1
ATOM 2448 N N . THR A 1 359 ? -35.161 2.967 24.932 1.00 93.62 359 THR A N 1
ATOM 2449 C CA . THR A 1 359 ? -34.464 3.691 26.008 1.00 93.62 359 THR A CA 1
ATOM 2450 C C . THR A 1 359 ? -32.973 3.836 25.722 1.00 93.62 359 THR A C 1
ATOM 2452 O O . THR A 1 359 ? -32.403 4.887 26.008 1.00 93.62 359 THR A O 1
ATOM 2455 N N . LEU A 1 360 ? -32.324 2.808 25.161 1.00 93.62 360 LEU A N 1
ATOM 2456 C CA . LEU A 1 360 ? -30.922 2.881 24.752 1.00 93.62 360 LEU A CA 1
ATOM 2457 C C . LEU A 1 360 ? -30.726 3.834 23.571 1.00 93.62 360 LEU A C 1
ATOM 2459 O O . LEU A 1 360 ? -29.852 4.690 23.650 1.00 93.62 360 LEU A O 1
ATOM 2463 N N . LEU A 1 361 ? -31.526 3.708 22.509 1.00 93.00 361 LEU A N 1
ATOM 2464 C CA . LEU A 1 361 ? -31.393 4.520 21.293 1.00 93.00 361 LEU A CA 1
ATOM 2465 C C . LEU A 1 361 ? -31.623 6.017 21.552 1.00 93.00 361 LEU A C 1
ATOM 2467 O O . LEU A 1 361 ? -31.113 6.852 20.812 1.00 93.00 361 LEU A O 1
ATOM 2471 N N . ALA A 1 362 ? -32.340 6.361 22.627 1.00 93.06 362 ALA A N 1
ATOM 2472 C CA . ALA A 1 362 ? -32.502 7.732 23.103 1.00 93.06 362 ALA A CA 1
ATOM 2473 C C . ALA A 1 362 ? -31.281 8.282 23.875 1.00 93.06 362 ALA A C 1
ATOM 2475 O O . ALA A 1 362 ? -31.242 9.474 24.196 1.00 93.06 362 ALA A O 1
ATOM 2476 N N . LYS A 1 363 ? -30.286 7.447 24.213 1.00 94.31 363 LYS A N 1
ATOM 2477 C CA . LYS A 1 363 ? -29.087 7.878 24.946 1.00 94.31 363 LYS A CA 1
ATOM 2478 C C . LYS A 1 363 ? -28.095 8.580 24.031 1.00 94.31 363 LYS A C 1
ATOM 2480 O O . LYS A 1 363 ? -27.889 8.215 22.880 1.00 94.31 363 LYS A O 1
ATOM 2485 N N . ARG A 1 364 ? -27.396 9.548 24.615 1.00 94.38 364 ARG A N 1
ATOM 2486 C CA . ARG A 1 364 ? -26.281 10.262 23.994 1.00 94.38 364 ARG A CA 1
ATOM 2487 C C . ARG A 1 364 ? -24.989 9.612 24.466 1.00 94.38 364 ARG A C 1
ATOM 2489 O O . ARG A 1 364 ? -24.601 9.806 25.612 1.00 94.38 364 ARG A O 1
ATOM 2496 N N . ILE A 1 365 ? -24.379 8.803 23.610 1.00 94.56 365 ILE A N 1
ATOM 2497 C CA . ILE A 1 365 ? -23.147 8.067 23.922 1.00 94.56 365 ILE A CA 1
ATOM 2498 C C . ILE A 1 365 ? -22.074 8.506 22.934 1.00 94.56 365 ILE A C 1
ATOM 2500 O O . ILE A 1 365 ? -22.321 8.539 21.731 1.00 94.56 365 ILE A O 1
ATOM 2504 N N . GLU A 1 366 ? -20.885 8.847 23.417 1.00 93.12 366 GLU A N 1
ATOM 2505 C CA . GLU A 1 366 ? -19.771 9.174 22.535 1.00 93.12 366 GLU A CA 1
ATOM 2506 C C . GLU A 1 366 ? -19.350 7.931 21.749 1.00 93.12 366 GLU A C 1
ATOM 2508 O O . GLU A 1 366 ? -19.281 6.836 22.311 1.00 93.12 366 GLU A O 1
ATOM 2513 N N . ASN A 1 367 ? -19.019 8.119 20.472 1.00 90.94 367 ASN A N 1
ATOM 2514 C CA . ASN A 1 367 ? -18.681 7.057 19.527 1.00 90.94 367 ASN A CA 1
ATOM 2515 C C . ASN A 1 367 ? -19.817 6.059 19.226 1.00 90.94 367 ASN A C 1
ATOM 2517 O O . ASN A 1 367 ? -20.802 5.936 19.957 1.00 90.94 367 ASN A O 1
ATOM 2521 N N . MET A 1 368 ? -19.683 5.332 18.115 1.00 93.75 368 MET A N 1
ATOM 2522 C CA . MET A 1 368 ? -20.713 4.393 17.690 1.00 93.75 368 MET A CA 1
ATOM 2523 C C . MET A 1 368 ? -20.802 3.210 18.657 1.00 93.75 368 MET A C 1
ATOM 2525 O O . MET A 1 368 ? -19.793 2.614 19.042 1.00 93.75 368 MET A O 1
ATOM 2529 N N . THR A 1 369 ? -22.027 2.854 19.036 1.00 95.19 369 THR A N 1
ATOM 2530 C CA . THR A 1 369 ? -22.302 1.758 19.969 1.00 95.19 369 THR A CA 1
ATOM 2531 C C . THR A 1 369 ? -22.918 0.580 19.229 1.00 95.19 369 THR A C 1
ATOM 2533 O O . THR A 1 369 ? -23.990 0.700 18.637 1.00 95.19 369 THR A O 1
ATOM 2536 N N . ALA A 1 370 ? -22.235 -0.563 19.260 1.00 95.38 370 ALA A N 1
ATOM 2537 C CA . ALA A 1 370 ? -22.732 -1.810 18.707 1.00 95.38 370 ALA A CA 1
ATOM 2538 C C . ALA A 1 370 ? -23.740 -2.475 19.638 1.00 95.38 370 ALA A C 1
ATOM 2540 O O . ALA A 1 370 ? -23.487 -2.612 20.837 1.00 95.38 370 ALA A O 1
ATOM 2541 N N . VAL A 1 371 ? -24.858 -2.898 19.052 1.00 92.88 371 VAL A N 1
ATOM 2542 C CA . VAL A 1 371 ? -25.994 -3.525 19.724 1.00 92.88 371 VAL A CA 1
ATOM 2543 C C . VAL A 1 371 ? -26.317 -4.833 19.012 1.00 92.88 371 VAL A C 1
ATOM 2545 O O . VAL A 1 371 ? -26.682 -4.819 17.838 1.00 92.88 371 VAL A O 1
ATOM 2548 N N . ASP A 1 372 ? -26.172 -5.966 19.700 1.00 90.88 372 ASP A N 1
ATOM 2549 C CA . ASP A 1 372 ? -26.618 -7.268 19.183 1.00 90.88 372 ASP A CA 1
ATOM 2550 C C . ASP A 1 372 ? -28.137 -7.415 19.319 1.00 90.88 372 ASP A C 1
ATOM 2552 O O . ASP A 1 372 ? -28.670 -7.419 20.427 1.00 90.88 372 ASP A O 1
ATOM 2556 N N . MET A 1 373 ? -28.822 -7.555 18.184 1.00 87.88 373 MET A N 1
ATOM 2557 C CA . MET A 1 373 ? -30.280 -7.658 18.096 1.00 87.88 373 MET A CA 1
ATOM 2558 C C . MET A 1 373 ? -30.797 -9.103 18.183 1.00 87.88 373 MET A C 1
ATOM 2560 O O . MET A 1 373 ? -31.998 -9.337 18.049 1.00 87.88 373 MET A O 1
ATOM 2564 N N . GLY A 1 374 ? -29.919 -10.096 18.367 1.00 87.19 374 GLY A N 1
ATOM 2565 C CA . GLY A 1 374 ? -30.319 -11.492 18.560 1.00 87.19 374 GLY A CA 1
ATOM 2566 C C . GLY A 1 374 ? -31.068 -12.111 17.371 1.00 87.19 374 GLY A C 1
ATOM 2567 O O . GLY A 1 374 ? -31.858 -13.034 17.563 1.00 87.19 374 GLY A O 1
ATOM 2568 N N . GLY A 1 375 ? -30.858 -11.598 16.156 1.00 89.44 375 GLY A N 1
ATOM 2569 C CA . GLY A 1 375 ? -31.522 -12.038 14.928 1.00 89.44 375 GLY A CA 1
ATOM 2570 C C . GLY A 1 375 ? -32.892 -11.403 14.673 1.00 89.44 375 GLY A C 1
ATOM 2571 O O . GLY A 1 375 ? -33.517 -11.717 13.662 1.00 89.44 375 GLY A O 1
ATOM 2572 N N . GLN A 1 376 ? -33.379 -10.524 15.556 1.00 89.38 376 GLN A N 1
ATOM 2573 C CA . GLN A 1 376 ? -34.641 -9.808 15.342 1.00 89.38 376 GLN A CA 1
ATOM 2574 C C . GLN A 1 376 ? -34.476 -8.688 14.316 1.00 89.38 376 GLN A C 1
ATOM 2576 O O . GLN A 1 376 ? -33.409 -8.080 14.217 1.00 89.38 376 GLN A O 1
ATOM 2581 N N . ALA A 1 377 ? -35.542 -8.381 13.575 1.00 93.44 377 ALA A N 1
ATOM 2582 C CA . ALA A 1 377 ? -35.548 -7.274 12.625 1.00 93.44 377 ALA A CA 1
ATOM 2583 C C . ALA A 1 377 ? -35.555 -5.922 13.359 1.00 93.44 377 ALA A C 1
ATOM 2585 O O . ALA A 1 377 ? -36.462 -5.643 14.144 1.00 93.44 377 ALA A O 1
ATOM 2586 N N . ILE A 1 378 ? -34.574 -5.059 13.080 1.00 93.62 378 ILE A N 1
ATOM 2587 C CA . ILE A 1 378 ? -34.577 -3.672 13.567 1.00 93.62 378 ILE A CA 1
ATOM 2588 C C . ILE A 1 378 ? -35.611 -2.828 12.812 1.00 93.62 378 ILE A C 1
ATOM 2590 O O . ILE A 1 378 ? -36.180 -1.894 13.375 1.00 93.62 378 ILE A O 1
ATOM 2594 N N . PHE A 1 379 ? -35.891 -3.179 11.553 1.00 95.81 379 PHE A N 1
ATOM 2595 C CA . PHE A 1 379 ? -36.883 -2.499 10.731 1.00 95.81 379 PHE A CA 1
ATOM 2596 C C . PHE A 1 379 ? -37.558 -3.454 9.738 1.00 95.81 379 PHE A C 1
ATOM 2598 O O . PHE A 1 379 ? -36.893 -4.171 8.993 1.00 95.81 379 PHE A O 1
ATOM 2605 N N . ASP A 1 380 ? -38.888 -3.417 9.694 1.00 96.69 380 ASP A N 1
ATOM 2606 C CA . ASP A 1 380 ? -39.710 -4.095 8.690 1.00 96.69 380 ASP A CA 1
ATOM 2607 C C . ASP A 1 380 ? -40.947 -3.229 8.390 1.00 96.69 380 ASP A C 1
ATOM 2609 O O . ASP A 1 380 ? -41.721 -2.879 9.292 1.00 96.69 380 ASP A O 1
ATOM 2613 N N . ASP A 1 381 ? -41.109 -2.823 7.129 1.00 97.12 381 ASP A N 1
ATOM 2614 C CA . ASP A 1 381 ? -42.282 -2.091 6.645 1.00 97.12 381 ASP A CA 1
ATOM 2615 C C . ASP A 1 381 ? -43.196 -2.925 5.742 1.00 97.12 381 ASP A C 1
ATOM 2617 O O . ASP A 1 381 ? -44.145 -2.376 5.180 1.00 97.12 381 ASP A O 1
ATOM 2621 N N . SER A 1 382 ? -42.956 -4.231 5.595 1.00 94.62 382 SER A N 1
ATOM 2622 C CA . SER A 1 382 ? -43.672 -5.106 4.658 1.00 94.62 382 SER A CA 1
ATOM 2623 C C . SER A 1 382 ? -45.194 -4.988 4.793 1.00 94.62 382 SER A C 1
ATOM 2625 O O . SER A 1 382 ? -45.895 -4.868 3.785 1.00 94.62 382 SER A O 1
ATOM 2627 N N . THR A 1 383 ? -45.698 -4.885 6.025 1.00 94.50 383 THR A N 1
ATOM 2628 C CA . THR A 1 383 ? -47.128 -4.739 6.345 1.00 94.50 383 THR A CA 1
ATOM 2629 C C . THR A 1 383 ? -47.629 -3.290 6.403 1.00 94.50 383 THR A C 1
ATOM 2631 O O . THR A 1 383 ? -48.824 -3.073 6.606 1.00 94.50 383 THR A O 1
ATOM 2634 N N . LYS A 1 384 ? -46.751 -2.287 6.278 1.00 93.94 384 LYS A N 1
ATOM 2635 C CA . LYS A 1 384 ? -47.095 -0.856 6.361 1.00 93.94 384 LYS A CA 1
ATOM 2636 C C . LYS A 1 384 ? -47.476 -0.293 4.991 1.00 93.94 384 LYS A C 1
ATOM 2638 O O . LYS A 1 384 ? -46.985 -0.757 3.962 1.00 93.94 384 LYS A O 1
ATOM 2643 N N . THR A 1 385 ? -48.349 0.714 4.982 1.00 91.94 385 THR A N 1
ATOM 2644 C CA . THR A 1 385 ? -48.753 1.446 3.768 1.00 91.94 385 THR A CA 1
ATOM 2645 C C . THR A 1 385 ? -47.702 2.459 3.331 1.00 91.94 385 THR A C 1
ATOM 2647 O O . THR A 1 385 ? -47.411 2.560 2.144 1.00 91.94 385 THR A O 1
ATOM 2650 N N . GLU A 1 386 ? -47.125 3.190 4.285 1.00 93.94 386 GLU A N 1
ATOM 2651 C CA . GLU A 1 386 ? -45.971 4.060 4.057 1.00 93.94 386 GLU A CA 1
ATOM 2652 C C . GLU A 1 386 ? -44.701 3.210 4.062 1.00 93.94 386 GLU A C 1
ATOM 2654 O O . GLU A 1 386 ? -44.514 2.369 4.947 1.00 93.94 386 GLU A O 1
ATOM 2659 N N . LYS A 1 387 ? -43.869 3.401 3.038 1.00 96.19 387 LYS A N 1
ATOM 2660 C CA . LYS A 1 387 ? -42.670 2.604 2.785 1.00 96.19 387 LYS A CA 1
ATOM 2661 C C . LYS A 1 387 ? -41.409 3.443 2.957 1.00 96.19 387 LYS A C 1
ATOM 2663 O O . LYS A 1 387 ? -41.429 4.644 2.697 1.00 96.19 387 LYS A O 1
ATOM 2668 N N . GLY A 1 388 ? -40.316 2.781 3.317 1.00 96.38 388 GLY A N 1
ATOM 2669 C CA . GLY A 1 388 ? -39.012 3.390 3.544 1.00 96.38 388 GLY A CA 1
ATOM 2670 C C . GLY A 1 388 ? -38.723 3.659 5.018 1.00 96.38 388 GLY A C 1
ATOM 2671 O O . GLY A 1 388 ? -39.601 3.600 5.880 1.00 96.38 388 GLY A O 1
ATOM 2672 N N . TRP A 1 389 ? -37.461 3.958 5.308 1.00 97.88 389 TRP A N 1
ATOM 2673 C CA . TRP A 1 389 ? -36.972 4.203 6.660 1.00 97.88 389 TRP A CA 1
ATOM 2674 C C . TRP A 1 389 ? -36.073 5.429 6.675 1.00 97.88 389 TRP A C 1
ATOM 2676 O O . TRP A 1 389 ? -34.981 5.409 6.123 1.00 97.88 389 TRP A O 1
ATOM 2686 N N . THR A 1 390 ? -36.519 6.508 7.311 1.00 97.62 390 THR A N 1
ATOM 2687 C CA . THR A 1 390 ? -35.698 7.710 7.487 1.00 97.62 390 THR A CA 1
ATOM 2688 C C . THR A 1 390 ? -35.454 7.947 8.965 1.00 97.62 390 THR A C 1
ATOM 2690 O O . THR A 1 390 ? -36.412 8.055 9.728 1.00 97.62 390 THR A O 1
ATOM 2693 N N . GLN A 1 391 ? -34.186 8.022 9.366 1.00 96.19 391 GLN A N 1
ATOM 2694 C CA . GLN A 1 391 ? -33.810 8.275 10.750 1.00 96.19 391 GLN A CA 1
ATOM 2695 C C . GLN A 1 391 ? -32.452 8.970 10.847 1.00 96.19 391 GLN A C 1
ATOM 2697 O O . GLN A 1 391 ? -31.475 8.557 10.225 1.00 96.19 391 GLN A O 1
ATOM 2702 N N . ASP A 1 392 ? -32.392 10.005 11.681 1.00 95.50 392 ASP A N 1
ATOM 2703 C CA . ASP A 1 392 ? -31.155 10.694 12.031 1.00 95.50 392 ASP A CA 1
ATOM 2704 C C . ASP A 1 392 ? -30.785 10.345 13.475 1.00 95.50 392 ASP A C 1
ATOM 2706 O O . ASP A 1 392 ? -31.506 10.699 14.411 1.00 95.50 392 ASP A O 1
ATOM 2710 N N . TYR A 1 393 ? -29.706 9.582 13.642 1.00 94.81 393 TYR A N 1
ATOM 2711 C CA . TYR A 1 393 ? -29.090 9.299 14.935 1.00 94.81 393 TYR A CA 1
ATOM 2712 C C . TYR A 1 393 ? -27.841 10.147 15.165 1.00 94.81 393 TYR A C 1
ATOM 2714 O O . TYR A 1 393 ? -27.129 9.896 16.124 1.00 94.81 393 TYR A O 1
ATOM 2722 N N . SER A 1 394 ? -27.513 11.105 14.299 1.00 91.94 394 SER A N 1
ATOM 2723 C CA . SER A 1 394 ? -26.328 11.942 14.471 1.00 91.94 394 SER A CA 1
ATOM 2724 C C . SER A 1 394 ? -26.552 13.030 15.523 1.00 91.94 394 SER A C 1
ATOM 2726 O O . SER A 1 394 ? -27.673 13.465 15.791 1.00 91.94 394 SER A O 1
ATOM 2728 N N . LEU A 1 395 ? -25.460 13.485 16.137 1.00 90.81 395 LEU A N 1
ATOM 2729 C CA . LEU A 1 395 ? -25.461 14.573 17.110 1.00 90.81 395 LEU A CA 1
ATOM 2730 C C . LEU A 1 395 ? -24.369 15.575 16.740 1.00 90.81 395 LEU A C 1
ATOM 2732 O O . LEU A 1 395 ? -23.201 15.210 16.633 1.00 90.81 395 LEU A O 1
ATOM 2736 N N . ALA A 1 396 ? -24.737 16.847 16.572 1.00 87.44 396 ALA A N 1
ATOM 2737 C CA . ALA A 1 396 ? -23.821 17.885 16.086 1.00 87.44 396 ALA A CA 1
ATOM 2738 C C . ALA A 1 396 ? -22.599 18.112 17.000 1.00 87.44 396 ALA A C 1
ATOM 2740 O O . ALA A 1 396 ? -21.515 18.432 16.523 1.00 87.44 396 ALA A O 1
ATOM 2741 N N . ASP A 1 397 ? -22.770 17.943 18.311 1.00 89.19 397 ASP A N 1
ATOM 2742 C CA . ASP A 1 397 ? -21.724 18.066 19.328 1.00 89.19 397 ASP A CA 1
ATOM 2743 C C . ASP A 1 397 ? -20.928 16.767 19.552 1.00 89.19 397 ASP A C 1
ATOM 2745 O O . ASP A 1 397 ? -19.870 16.806 20.178 1.00 89.19 397 ASP A O 1
ATOM 2749 N N . LEU A 1 398 ? -21.398 15.630 19.020 1.00 89.19 398 LEU A N 1
ATOM 2750 C CA . LEU A 1 398 ? -20.772 14.310 19.144 1.00 89.19 398 LEU A CA 1
ATOM 2751 C C . LEU A 1 398 ? -20.653 13.645 17.756 1.00 89.19 398 LEU A C 1
ATOM 2753 O O . LEU A 1 398 ? -21.428 12.742 17.438 1.00 89.19 398 LEU A O 1
ATOM 2757 N N . PRO A 1 399 ? -19.664 14.028 16.925 1.00 80.94 399 PRO A N 1
ATOM 2758 C CA . PRO A 1 399 ? -19.600 13.635 15.510 1.00 80.94 399 PRO A CA 1
ATOM 2759 C C . PRO A 1 399 ? -19.428 12.127 15.267 1.00 80.94 399 PRO A C 1
ATOM 2761 O O . PRO A 1 399 ? -19.739 11.639 14.187 1.00 80.94 399 PRO A O 1
ATOM 2764 N N . ASN A 1 400 ? -18.958 11.374 16.265 1.00 85.50 400 ASN A N 1
ATOM 2765 C CA . ASN A 1 400 ? -18.803 9.921 16.169 1.00 85.50 400 ASN A CA 1
ATOM 2766 C C . ASN A 1 400 ? -19.976 9.145 16.787 1.00 85.50 400 ASN A C 1
ATOM 2768 O O . ASN A 1 400 ? -19.931 7.918 16.803 1.00 85.50 400 ASN A O 1
ATOM 2772 N N . HIS A 1 401 ? -20.983 9.820 17.350 1.00 92.31 401 HIS A N 1
ATOM 2773 C CA . HIS A 1 401 ? -22.151 9.155 17.922 1.00 92.31 401 HIS A CA 1
ATOM 2774 C C . HIS A 1 401 ? -22.944 8.409 16.839 1.00 92.31 401 HIS A C 1
ATOM 2776 O O . HIS A 1 401 ? -23.050 8.858 15.697 1.00 92.31 401 HIS A O 1
ATOM 2782 N N . GLY A 1 402 ? -23.503 7.264 17.217 1.00 94.50 402 GLY A N 1
ATOM 2783 C CA . GLY A 1 402 ? -24.359 6.470 16.354 1.00 94.50 402 GLY A CA 1
ATOM 2784 C C . GLY A 1 402 ? -24.542 5.045 16.860 1.00 94.50 402 GLY A C 1
ATOM 2785 O O . GLY A 1 402 ? -24.021 4.662 17.912 1.00 94.50 402 GLY A O 1
ATOM 2786 N N . TRP A 1 403 ? -25.250 4.241 16.077 1.00 95.50 403 TRP A N 1
ATOM 2787 C CA . TRP A 1 403 ? -25.609 2.866 16.416 1.00 95.50 403 TRP A CA 1
ATOM 2788 C C . TRP A 1 403 ? -25.123 1.893 15.352 1.00 95.50 403 TRP A C 1
ATOM 2790 O O . TRP A 1 403 ? -25.266 2.143 14.158 1.00 95.50 403 TRP A O 1
ATOM 2800 N N . ILE A 1 404 ? -24.561 0.769 15.788 1.00 96.50 404 ILE A N 1
ATOM 2801 C CA . ILE A 1 404 ? -24.227 -0.353 14.909 1.00 96.50 404 ILE A CA 1
ATOM 2802 C C . ILE A 1 404 ? -25.190 -1.480 15.245 1.00 96.50 404 ILE A C 1
ATOM 2804 O O . ILE A 1 404 ? -25.088 -2.091 16.309 1.00 96.50 404 ILE A O 1
ATOM 2808 N N . PHE A 1 405 ? -26.131 -1.752 14.350 1.00 95.94 405 PHE A N 1
ATOM 2809 C CA . PHE A 1 405 ? -27.082 -2.837 14.535 1.00 95.94 405 PHE A CA 1
ATOM 2810 C C . PHE A 1 405 ? -26.426 -4.146 14.100 1.00 95.94 405 PHE A C 1
ATOM 2812 O O . PHE A 1 405 ? -26.167 -4.374 12.918 1.00 95.94 405 PHE A O 1
ATOM 2819 N N . ASN A 1 406 ? -26.102 -4.989 15.073 1.00 95.38 406 ASN A N 1
ATOM 2820 C CA . ASN A 1 406 ? -25.454 -6.268 14.847 1.00 95.38 406 ASN A CA 1
ATOM 2821 C C . ASN A 1 406 ? -26.485 -7.400 14.830 1.00 95.38 406 ASN A C 1
ATOM 2823 O O . ASN A 1 406 ? -27.398 -7.399 15.655 1.00 95.38 406 ASN A O 1
ATOM 2827 N N . ASN A 1 407 ? -26.290 -8.394 13.955 1.00 94.62 407 ASN A N 1
ATOM 2828 C CA . ASN A 1 407 ? -27.103 -9.614 13.913 1.00 94.62 407 ASN A CA 1
ATOM 2829 C C . ASN A 1 407 ? -28.609 -9.296 13.808 1.00 94.62 407 ASN A C 1
ATOM 2831 O O . ASN A 1 407 ? -29.409 -9.671 14.665 1.00 94.62 407 ASN A O 1
ATOM 2835 N N . THR A 1 408 ? -28.982 -8.531 12.779 1.00 95.25 408 THR A N 1
ATOM 2836 C CA . THR A 1 408 ? -30.355 -8.063 12.548 1.00 95.25 408 THR A CA 1
ATOM 2837 C C . THR A 1 408 ? -30.742 -8.120 11.068 1.00 95.25 408 THR A C 1
ATOM 2839 O O . THR A 1 408 ? -29.933 -8.456 10.198 1.00 95.25 408 THR A O 1
ATOM 2842 N N . SER A 1 409 ? -31.983 -7.743 10.768 1.00 97.19 409 SER A N 1
ATOM 2843 C CA . SER A 1 409 ? -32.467 -7.539 9.407 1.00 97.19 409 SER A CA 1
ATOM 2844 C C . SER A 1 409 ? -33.228 -6.223 9.234 1.00 97.19 409 SER A C 1
ATOM 2846 O O . SER A 1 409 ? -33.905 -5.755 10.152 1.00 97.19 409 SER A O 1
ATOM 2848 N N . VAL A 1 410 ? -33.160 -5.672 8.022 1.00 98.06 410 VAL A N 1
ATOM 2849 C CA . VAL A 1 410 ? -33.952 -4.534 7.540 1.00 98.06 410 VAL A CA 1
ATOM 2850 C C . VAL A 1 410 ? -34.706 -4.972 6.286 1.00 98.06 410 VAL A C 1
ATOM 2852 O O . VAL A 1 410 ? -34.079 -5.437 5.336 1.00 98.06 410 VAL A O 1
ATOM 2855 N N . THR A 1 411 ? -36.027 -4.797 6.266 1.00 97.94 411 THR A N 1
ATOM 2856 C CA . THR A 1 411 ? -36.859 -4.955 5.060 1.00 97.94 411 THR A CA 1
ATOM 2857 C C . THR A 1 411 ? -37.630 -3.665 4.810 1.00 97.94 411 THR A C 1
ATOM 2859 O O . THR A 1 411 ? -38.504 -3.304 5.598 1.00 97.94 411 THR A O 1
ATOM 2862 N N . ALA A 1 412 ? -37.294 -2.964 3.727 1.00 98.19 412 ALA A N 1
ATOM 2863 C CA . ALA A 1 412 ? -37.925 -1.706 3.342 1.00 98.19 412 ALA A CA 1
ATOM 2864 C C . ALA A 1 412 ? -38.471 -1.764 1.908 1.00 98.19 412 ALA A C 1
ATOM 2866 O O . ALA A 1 412 ? -37.806 -2.233 0.981 1.00 98.19 412 ALA A O 1
ATOM 2867 N N . GLY A 1 413 ? -39.689 -1.267 1.708 1.00 96.94 413 GLY A N 1
ATOM 2868 C CA . GLY A 1 413 ? -40.322 -1.144 0.393 1.00 96.94 413 GLY A CA 1
ATOM 2869 C C . GLY A 1 413 ? -40.069 0.191 -0.318 1.00 96.94 413 GLY A C 1
ATOM 2870 O O . GLY A 1 413 ? -40.568 0.350 -1.429 1.00 96.94 413 GLY A O 1
ATOM 2871 N N . GLY A 1 414 ? -39.375 1.127 0.342 1.00 97.12 414 GLY A N 1
ATOM 2872 C CA . GLY A 1 414 ? -39.118 2.520 -0.057 1.00 97.12 414 GLY A CA 1
ATOM 2873 C C . GLY A 1 414 ? -37.672 2.942 0.254 1.00 97.12 414 GLY A C 1
ATOM 2874 O O . GLY A 1 414 ? -36.896 2.126 0.750 1.00 97.12 414 GLY A O 1
ATOM 2875 N N . ASP A 1 415 ? -37.326 4.219 0.043 1.00 97.94 415 ASP A N 1
ATOM 2876 C CA . ASP A 1 415 ? -35.993 4.761 0.365 1.00 97.94 415 ASP A CA 1
ATOM 2877 C C . ASP A 1 415 ? -35.605 4.551 1.842 1.00 97.94 415 ASP A C 1
ATOM 2879 O O . ASP A 1 415 ? -36.404 4.764 2.760 1.00 97.94 415 ASP A O 1
ATOM 2883 N N . VAL A 1 416 ? -34.341 4.200 2.077 1.00 98.56 416 VAL A N 1
ATOM 2884 C CA . VAL A 1 416 ? -33.730 4.108 3.406 1.00 98.56 416 VAL A CA 1
ATOM 2885 C C . VAL A 1 416 ? -32.682 5.210 3.544 1.00 98.56 416 VAL A C 1
ATOM 2887 O O . VAL A 1 416 ? -31.662 5.177 2.868 1.00 98.56 416 VAL A O 1
ATOM 2890 N N . ASN A 1 417 ? -32.927 6.184 4.420 1.00 98.38 417 ASN A N 1
ATOM 2891 C CA . ASN A 1 417 ? -32.070 7.345 4.663 1.00 98.38 417 ASN A CA 1
ATOM 2892 C C . ASN A 1 417 ? -31.648 7.387 6.133 1.00 98.38 417 ASN A C 1
ATOM 2894 O O . ASN A 1 417 ? -32.431 7.787 6.998 1.00 98.38 417 ASN A O 1
ATOM 2898 N N . LEU A 1 418 ? -30.414 6.984 6.418 1.00 98.12 418 LEU A N 1
ATOM 2899 C CA . LEU A 1 418 ? -29.906 6.855 7.778 1.00 98.12 418 LEU A CA 1
ATOM 2900 C C . LEU A 1 418 ? -28.696 7.750 8.010 1.00 98.12 418 LEU A C 1
ATOM 2902 O O . LEU A 1 418 ? -27.808 7.838 7.164 1.00 98.12 418 LEU A O 1
ATOM 2906 N N . LYS A 1 419 ? -28.638 8.356 9.195 1.00 96.50 419 LYS A N 1
ATOM 2907 C CA . LYS A 1 419 ? -27.447 9.045 9.703 1.00 96.50 419 LYS A CA 1
ATOM 2908 C C . LYS A 1 419 ? -27.059 8.512 11.067 1.00 96.50 419 LYS A C 1
ATOM 2910 O O . LYS A 1 419 ? -27.933 8.207 11.873 1.00 96.50 419 LYS A O 1
ATOM 2915 N N . GLY A 1 420 ? -25.761 8.404 11.327 1.00 94.88 420 GLY A N 1
ATOM 2916 C CA . GLY A 1 420 ? -25.233 7.810 12.557 1.00 94.88 420 GLY A CA 1
ATOM 2917 C C . GLY A 1 420 ? -25.577 6.323 12.701 1.00 94.88 420 GLY A C 1
ATOM 2918 O O . GLY A 1 420 ? -25.818 5.863 13.814 1.00 94.88 420 GLY A O 1
ATOM 2919 N N . ALA A 1 421 ? -25.649 5.568 11.601 1.00 96.19 421 ALA A N 1
ATOM 2920 C CA . ALA A 1 421 ? -26.050 4.159 11.609 1.00 96.19 421 ALA A CA 1
ATOM 2921 C C . ALA A 1 421 ? -25.043 3.257 10.883 1.00 96.19 421 ALA A C 1
ATOM 2923 O O . ALA A 1 421 ? -24.418 3.654 9.903 1.00 96.19 421 ALA A O 1
ATOM 292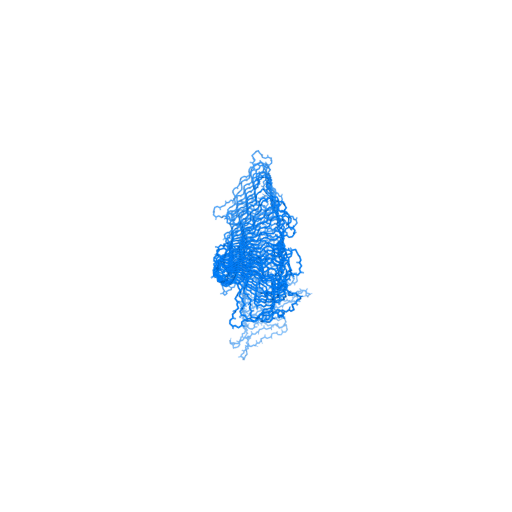4 N N . GLY A 1 422 ? -24.907 2.020 11.349 1.00 97.00 422 GLY A N 1
ATOM 2925 C CA . GLY A 1 422 ? -24.144 0.959 10.701 1.00 97.00 422 GLY A CA 1
ATOM 2926 C C . GLY A 1 422 ? -24.779 -0.403 10.954 1.00 97.00 422 GLY A C 1
ATOM 2927 O O . GLY A 1 422 ? -25.683 -0.535 11.782 1.00 97.00 422 GLY A O 1
ATOM 2928 N N . PHE A 1 423 ? -24.301 -1.423 10.249 1.00 97.88 423 PHE A N 1
ATOM 2929 C CA . PHE A 1 423 ? -24.853 -2.773 10.312 1.00 97.88 423 PHE A CA 1
ATOM 2930 C C . PHE A 1 423 ? -23.736 -3.799 10.297 1.00 97.88 423 PHE A C 1
ATOM 2932 O O . PHE A 1 423 ? -22.922 -3.796 9.384 1.00 97.88 423 PHE A O 1
ATOM 2939 N N . THR A 1 424 ? -23.716 -4.738 11.231 1.00 97.00 424 THR A N 1
ATOM 2940 C CA . THR A 1 424 ? -22.743 -5.841 11.185 1.00 97.00 424 THR A CA 1
ATOM 2941 C C . THR A 1 424 ? -23.441 -7.182 11.231 1.00 97.00 424 THR A C 1
ATOM 2943 O O . THR A 1 424 ? -24.449 -7.335 11.920 1.00 97.00 424 THR A O 1
ATOM 2946 N N . ASN A 1 425 ? -22.926 -8.166 10.492 1.00 96.56 425 ASN A N 1
ATOM 2947 C CA . ASN A 1 425 ? -23.503 -9.515 10.428 1.00 96.56 425 ASN A CA 1
ATOM 2948 C C . ASN A 1 425 ? -25.026 -9.498 10.173 1.00 96.56 425 ASN A C 1
ATOM 2950 O O . ASN A 1 425 ? -25.774 -10.224 10.824 1.00 96.56 425 ASN A O 1
ATOM 2954 N N . SER A 1 426 ? -25.491 -8.594 9.307 1.00 98.06 426 SER A N 1
ATOM 2955 C CA . SER A 1 426 ? -26.915 -8.286 9.132 1.00 98.06 426 SER A CA 1
ATOM 2956 C C . SER A 1 426 ? -27.367 -8.430 7.678 1.00 98.06 426 SER A C 1
ATOM 2958 O O . SER A 1 426 ? -26.547 -8.520 6.763 1.00 98.06 426 SER A O 1
ATOM 2960 N N . ALA A 1 427 ? -28.680 -8.435 7.451 1.00 98.31 427 ALA A N 1
ATOM 2961 C CA . ALA A 1 427 ? -29.274 -8.456 6.114 1.00 98.31 427 ALA A CA 1
ATOM 2962 C C . ALA A 1 427 ? -30.147 -7.215 5.885 1.00 98.31 427 ALA A C 1
ATOM 2964 O O . ALA A 1 427 ? -31.147 -7.028 6.571 1.00 98.31 427 ALA A O 1
ATOM 2965 N N . VAL A 1 428 ? -29.797 -6.372 4.915 1.00 98.56 428 VAL A N 1
ATOM 2966 C CA . VAL A 1 428 ? -30.562 -5.168 4.557 1.00 98.56 428 VAL A CA 1
ATOM 2967 C C . VAL A 1 428 ? -31.131 -5.345 3.159 1.00 98.56 428 VAL A C 1
ATOM 2969 O O . VAL A 1 428 ? -30.377 -5.471 2.199 1.00 98.56 428 VAL A O 1
ATOM 2972 N N . THR A 1 429 ? -32.456 -5.344 3.046 1.00 98.50 429 THR A N 1
ATOM 2973 C CA . THR A 1 429 ? -33.179 -5.467 1.777 1.00 98.50 429 THR A CA 1
ATOM 2974 C C . THR A 1 429 ? -34.042 -4.233 1.538 1.00 98.50 429 THR A C 1
ATOM 2976 O O . THR A 1 429 ? -34.941 -3.936 2.326 1.00 98.50 429 THR A O 1
ATOM 2979 N N . VAL A 1 430 ? -33.792 -3.538 0.429 1.00 98.62 430 VAL A N 1
ATOM 2980 C CA . VAL A 1 430 ? -34.591 -2.413 -0.071 1.00 98.62 430 VAL A CA 1
ATOM 2981 C C . VAL A 1 430 ? -35.207 -2.821 -1.405 1.00 98.62 430 VAL A C 1
ATOM 2983 O O . VAL A 1 430 ? -34.502 -3.139 -2.361 1.00 98.62 430 VAL A O 1
ATOM 2986 N N . THR A 1 431 ? -36.537 -2.868 -1.466 1.00 97.19 431 THR A N 1
ATOM 2987 C CA . THR A 1 431 ? -37.243 -3.413 -2.636 1.00 97.19 431 THR A CA 1
ATOM 2988 C C . THR A 1 431 ? -37.408 -2.376 -3.743 1.00 97.19 431 THR A C 1
ATOM 2990 O O . THR A 1 431 ? -37.140 -2.696 -4.893 1.00 97.19 431 THR A O 1
ATOM 2993 N N . ASN A 1 432 ? -37.816 -1.147 -3.411 1.00 94.88 432 ASN A N 1
ATOM 2994 C CA . ASN A 1 432 ? -37.936 -0.042 -4.366 1.00 94.88 432 ASN A CA 1
ATOM 2995 C C . ASN A 1 432 ? -37.414 1.237 -3.702 1.00 94.88 432 ASN A C 1
ATOM 2997 O O . ASN A 1 432 ? -37.989 1.662 -2.706 1.00 94.88 432 ASN A O 1
ATOM 3001 N N . GLY A 1 433 ? -36.343 1.839 -4.216 1.00 96.75 433 GLY A N 1
ATOM 3002 C CA . GLY A 1 433 ? -35.698 3.004 -3.603 1.00 96.75 433 GLY A CA 1
ATOM 3003 C C . GLY A 1 433 ? -34.223 2.781 -3.274 1.00 96.75 433 GLY A C 1
ATOM 3004 O O . GLY A 1 433 ? -33.670 1.704 -3.483 1.00 96.75 433 GLY A O 1
ATOM 3005 N N . ASN A 1 434 ? -33.580 3.829 -2.772 1.00 98.31 434 ASN A N 1
ATOM 3006 C CA . ASN A 1 434 ? -32.149 3.883 -2.493 1.00 98.31 434 ASN A CA 1
ATOM 3007 C C . ASN A 1 434 ? -31.834 3.530 -1.035 1.00 98.31 434 ASN A C 1
ATOM 3009 O O . ASN A 1 434 ? -32.648 3.750 -0.139 1.00 98.31 434 ASN A O 1
ATOM 3013 N N . LEU A 1 435 ? -30.611 3.059 -0.789 1.00 98.69 435 LEU A N 1
ATOM 3014 C CA . LEU A 1 435 ? -30.021 2.972 0.546 1.00 98.69 435 LEU A CA 1
ATOM 3015 C C . LEU A 1 435 ? -28.963 4.065 0.703 1.00 98.69 435 LEU A C 1
ATOM 3017 O O . LEU A 1 435 ? -27.909 3.995 0.080 1.00 98.69 435 LEU A O 1
ATOM 3021 N N . ASN A 1 436 ? -29.223 5.036 1.570 1.00 98.56 436 ASN A N 1
ATOM 3022 C CA . ASN A 1 436 ? -28.323 6.133 1.900 1.00 98.56 436 ASN A CA 1
ATOM 3023 C C . ASN A 1 436 ? -27.914 6.035 3.376 1.00 98.56 436 ASN A C 1
ATOM 3025 O O . ASN A 1 436 ? -28.766 6.138 4.261 1.00 98.56 436 ASN A O 1
ATOM 3029 N N . ILE A 1 437 ? -26.619 5.853 3.644 1.00 98.44 437 ILE A N 1
ATOM 3030 C CA . ILE A 1 437 ? -26.031 5.935 4.989 1.00 98.44 437 ILE A CA 1
ATOM 3031 C C . ILE A 1 437 ? -25.023 7.085 4.992 1.00 98.44 437 ILE A C 1
ATOM 3033 O O . ILE A 1 437 ? -23.993 7.003 4.326 1.00 98.44 437 ILE A O 1
ATOM 3037 N N . ASP A 1 438 ? -25.330 8.149 5.731 1.00 97.00 438 ASP A N 1
ATOM 3038 C CA . ASP A 1 438 ? -24.545 9.385 5.817 1.00 97.00 438 ASP A CA 1
ATOM 3039 C C . ASP A 1 438 ? -24.102 9.633 7.266 1.00 97.00 438 ASP A C 1
ATOM 3041 O O . ASP A 1 438 ? -24.842 10.186 8.083 1.00 97.00 438 ASP A O 1
ATOM 3045 N N . ASN A 1 439 ? -22.890 9.189 7.602 1.00 95.19 439 ASN A N 1
ATOM 3046 C CA . ASN A 1 439 ? -22.336 9.306 8.947 1.00 95.19 439 ASN A CA 1
ATOM 3047 C C . ASN A 1 439 ? -21.250 10.384 8.997 1.00 95.19 439 ASN A C 1
ATOM 3049 O O . ASN A 1 439 ? -20.356 10.422 8.159 1.00 95.19 439 ASN A O 1
ATOM 3053 N N . SER A 1 440 ? -21.256 11.213 10.045 1.00 91.81 440 SER A N 1
ATOM 3054 C CA . SER A 1 440 ? -20.112 12.088 10.353 1.00 91.81 440 SER A CA 1
ATOM 3055 C C . SER A 1 440 ? -18.883 11.299 10.833 1.00 91.81 440 SER A C 1
ATOM 3057 O O . SER A 1 440 ? -17.759 11.757 10.646 1.00 91.81 440 SER A O 1
ATOM 3059 N N . GLY A 1 441 ? -19.100 10.114 11.415 1.00 89.38 441 GLY A N 1
ATOM 3060 C CA . GLY A 1 441 ? -18.078 9.131 11.784 1.00 89.38 441 GLY A CA 1
ATOM 3061 C C . GLY A 1 441 ? -18.011 7.939 10.809 1.00 89.38 441 GLY A C 1
ATOM 3062 O O . GLY A 1 441 ? -18.383 8.082 9.642 1.00 89.38 441 GLY A O 1
ATOM 3063 N N . PRO A 1 442 ? -17.535 6.759 11.259 1.00 92.31 442 PRO A N 1
ATOM 3064 C CA . PRO A 1 442 ? -17.327 5.604 10.383 1.00 92.31 442 PRO A CA 1
ATOM 3065 C C . PRO A 1 442 ? -18.645 4.989 9.884 1.00 92.31 442 PRO A C 1
ATOM 3067 O O . PRO A 1 442 ? -19.706 5.187 10.476 1.00 92.31 442 PRO A O 1
ATOM 3070 N N . VAL A 1 443 ? -18.571 4.175 8.825 1.00 95.81 443 VAL A N 1
ATOM 3071 C CA . VAL A 1 443 ? -19.695 3.365 8.312 1.00 95.81 443 VAL A CA 1
ATOM 3072 C C . VAL A 1 443 ? -19.322 1.880 8.432 1.00 95.81 443 VAL A C 1
ATOM 3074 O O . VAL A 1 443 ? -18.732 1.308 7.513 1.00 95.81 443 VAL A O 1
ATOM 3077 N N . PRO A 1 444 ? -19.604 1.242 9.581 1.00 95.44 444 PRO A N 1
ATOM 3078 C CA . PRO A 1 444 ? -19.297 -0.166 9.800 1.00 95.44 444 PRO A CA 1
ATOM 3079 C C . PRO A 1 444 ? -20.370 -1.048 9.158 1.00 95.44 444 PRO A C 1
ATOM 3081 O O . PRO A 1 444 ? -21.539 -0.999 9.545 1.00 95.44 444 PRO A O 1
ATOM 3084 N N . LEU A 1 445 ? -19.960 -1.852 8.177 1.00 97.44 445 LEU A N 1
ATOM 3085 C CA . LEU A 1 445 ? -20.823 -2.731 7.384 1.00 97.44 445 LEU A CA 1
ATOM 3086 C C . LEU A 1 445 ? -20.318 -4.185 7.330 1.00 97.44 445 LEU A C 1
ATOM 3088 O O . LEU A 1 445 ? -20.752 -4.983 6.496 1.00 97.44 445 LEU A O 1
ATOM 3092 N N . SER A 1 446 ? -19.396 -4.553 8.222 1.00 96.25 446 SER A N 1
ATOM 3093 C CA . SER A 1 446 ? -18.723 -5.848 8.163 1.00 96.25 446 SER A CA 1
ATOM 3094 C C . SER A 1 446 ? -19.682 -7.035 8.337 1.00 96.25 446 SER A C 1
ATOM 3096 O O . SER A 1 446 ? -20.514 -7.069 9.244 1.00 96.25 446 SER A O 1
ATOM 3098 N N . GLY A 1 447 ? -19.558 -8.039 7.465 1.00 96.62 447 GLY A N 1
ATOM 3099 C CA . GLY A 1 447 ? -20.400 -9.239 7.456 1.00 96.62 447 GLY A CA 1
ATOM 3100 C C . GLY A 1 447 ? -21.843 -8.992 7.012 1.00 96.62 447 GLY A C 1
ATOM 3101 O O . GLY A 1 447 ? -22.671 -9.891 7.141 1.00 96.62 447 GLY A O 1
ATOM 3102 N N . THR A 1 448 ? -22.165 -7.794 6.524 1.00 98.00 448 THR A N 1
ATOM 3103 C CA . THR A 1 448 ? -23.530 -7.425 6.143 1.00 98.00 448 THR A CA 1
ATOM 3104 C C . THR A 1 448 ? -23.791 -7.693 4.665 1.00 98.00 448 THR A C 1
ATOM 3106 O O . THR A 1 448 ? -22.954 -7.426 3.804 1.00 98.00 448 THR A O 1
ATOM 3109 N N . THR A 1 449 ? -24.979 -8.214 4.362 1.00 98.19 449 THR A N 1
ATOM 3110 C CA . THR A 1 449 ? -25.490 -8.327 2.992 1.00 98.19 449 THR A CA 1
ATOM 3111 C C . THR A 1 449 ? -26.473 -7.191 2.730 1.00 98.19 449 THR A C 1
ATOM 3113 O O . THR A 1 449 ? -27.500 -7.101 3.399 1.00 98.19 449 THR A O 1
ATOM 3116 N N . LEU A 1 450 ? -26.157 -6.326 1.768 1.00 98.50 450 LEU A N 1
ATOM 3117 C CA . LEU A 1 450 ? -27.006 -5.235 1.296 1.00 98.50 450 LEU A CA 1
ATOM 3118 C C . LEU A 1 450 ? -27.603 -5.622 -0.061 1.00 98.50 450 LEU A C 1
ATOM 3120 O O . LEU A 1 450 ? -26.874 -5.977 -0.984 1.00 98.50 450 LEU A O 1
ATOM 3124 N N . THR A 1 451 ? -28.923 -5.572 -0.194 1.00 98.56 451 THR A N 1
ATOM 3125 C CA . THR A 1 451 ? -29.648 -5.884 -1.432 1.00 98.56 451 THR A CA 1
ATOM 3126 C C . THR A 1 451 ? -30.639 -4.767 -1.732 1.00 98.56 451 THR A C 1
ATOM 3128 O O . THR A 1 451 ? -31.591 -4.564 -0.985 1.00 98.56 451 THR A O 1
ATOM 3131 N N . VAL A 1 452 ? -30.412 -4.036 -2.820 1.00 98.62 452 VAL A N 1
ATOM 3132 C CA . VAL A 1 452 ? -31.244 -2.920 -3.282 1.00 98.62 452 VAL A CA 1
ATOM 3133 C C . VAL A 1 452 ? -31.756 -3.239 -4.685 1.00 98.62 452 VAL A C 1
ATOM 3135 O O . VAL A 1 452 ? -31.039 -3.097 -5.675 1.00 98.62 452 VAL A O 1
ATOM 3138 N N . ASN A 1 453 ? -32.998 -3.717 -4.773 1.00 97.69 453 ASN A N 1
ATOM 3139 C CA . ASN A 1 453 ? -33.538 -4.310 -6.003 1.00 97.69 453 ASN A CA 1
ATOM 3140 C C . ASN A 1 453 ? -33.831 -3.279 -7.105 1.00 97.69 453 ASN A C 1
ATOM 3142 O O . ASN A 1 453 ? -33.707 -3.604 -8.283 1.00 97.69 453 ASN A O 1
ATOM 3146 N N . ASP A 1 454 ? -34.224 -2.055 -6.741 1.00 96.00 454 ASP A N 1
ATOM 3147 C CA . ASP A 1 454 ? -34.567 -0.988 -7.691 1.00 96.00 454 ASP A CA 1
ATOM 3148 C C . ASP A 1 454 ? -34.126 0.384 -7.154 1.00 96.00 454 ASP A C 1
ATOM 3150 O O . ASP A 1 454 ? -34.939 1.217 -6.754 1.00 96.00 454 ASP A O 1
ATOM 3154 N N . GLY A 1 455 ? -32.808 0.586 -7.079 1.00 97.81 455 GLY A N 1
ATOM 3155 C CA . GLY A 1 455 ? -32.192 1.827 -6.604 1.00 97.81 455 GLY A CA 1
ATOM 3156 C C . GLY A 1 455 ? -30.677 1.726 -6.427 1.00 97.81 455 GLY A C 1
ATOM 3157 O O . GLY A 1 455 ? -30.063 0.719 -6.793 1.00 97.81 455 GLY A O 1
ATOM 3158 N N . ALA A 1 456 ? -30.084 2.790 -5.889 1.00 98.56 456 ALA A N 1
ATOM 3159 C CA . ALA A 1 456 ? -28.655 2.947 -5.629 1.00 98.56 456 ALA A CA 1
ATOM 3160 C C . ALA A 1 456 ? -28.290 2.698 -4.153 1.00 98.56 456 ALA A C 1
ATOM 3162 O O . ALA A 1 456 ? -29.137 2.770 -3.259 1.00 98.56 456 ALA A O 1
ATOM 3163 N N . VAL A 1 457 ? -27.005 2.447 -3.895 1.00 98.81 457 VAL A N 1
ATOM 3164 C CA . VAL A 1 457 ? -26.411 2.378 -2.551 1.00 98.81 457 VAL A CA 1
ATOM 3165 C C . VAL A 1 457 ? -25.400 3.510 -2.407 1.00 98.81 457 VAL A C 1
ATOM 3167 O O . VAL A 1 457 ? -24.413 3.545 -3.133 1.00 98.81 457 VAL A O 1
ATOM 3170 N N . ASN A 1 458 ? -25.607 4.411 -1.450 1.00 98.69 458 ASN A N 1
ATOM 3171 C CA . ASN A 1 458 ? -24.714 5.532 -1.174 1.00 98.69 458 ASN A CA 1
ATOM 3172 C C . ASN A 1 458 ? -24.249 5.478 0.282 1.00 98.69 458 ASN A C 1
ATOM 3174 O O . ASN A 1 458 ? -25.046 5.618 1.211 1.00 98.69 458 ASN A O 1
ATOM 3178 N N . LEU A 1 459 ? -22.951 5.268 0.474 1.00 98.75 459 LEU A N 1
ATOM 3179 C CA . LEU A 1 459 ? -22.311 5.130 1.775 1.00 98.75 459 LEU A CA 1
ATOM 3180 C C . LEU A 1 459 ? -21.299 6.258 1.951 1.00 98.75 459 LEU A C 1
ATOM 3182 O O . LEU A 1 459 ? -20.351 6.370 1.173 1.00 98.75 459 LEU A O 1
ATOM 3186 N N . HIS A 1 460 ? -21.494 7.079 2.978 1.00 98.00 460 HIS A N 1
ATOM 3187 C CA . HIS A 1 460 ? -20.658 8.235 3.263 1.00 98.00 460 HIS A CA 1
ATOM 3188 C C . HIS A 1 460 ? -20.164 8.230 4.714 1.00 98.00 460 HIS A C 1
ATOM 3190 O O . HIS A 1 460 ? -20.962 8.154 5.650 1.00 98.00 460 HIS A O 1
ATOM 3196 N N . ALA A 1 461 ? -18.843 8.326 4.879 1.00 96.06 461 ALA A N 1
ATOM 3197 C CA . ALA A 1 461 ? -18.163 8.504 6.157 1.00 96.06 461 ALA A CA 1
ATOM 3198 C C . ALA A 1 461 ? -17.406 9.842 6.164 1.00 96.06 461 ALA A C 1
ATOM 3200 O O . ALA A 1 461 ? -16.411 10.010 5.457 1.00 96.06 461 ALA A O 1
ATOM 3201 N N . GLY A 1 462 ? -17.834 10.785 7.002 1.00 93.75 462 GLY A N 1
ATOM 3202 C CA . GLY A 1 462 ? -17.148 12.068 7.182 1.00 93.75 462 GLY A CA 1
ATOM 3203 C C . GLY A 1 462 ? -15.760 11.917 7.820 1.00 93.75 462 GLY A C 1
ATOM 3204 O O . GLY A 1 462 ? -14.834 12.664 7.495 1.00 93.75 462 GLY A O 1
ATOM 3205 N N . ALA A 1 463 ? -15.600 10.924 8.699 1.00 89.62 463 ALA A N 1
ATOM 3206 C CA . ALA A 1 463 ? -14.343 10.539 9.331 1.00 89.62 463 ALA A CA 1
ATOM 3207 C C . ALA A 1 463 ? -14.323 9.037 9.653 1.00 89.62 463 ALA A C 1
ATOM 3209 O O . ALA A 1 463 ? -15.347 8.446 9.980 1.00 89.62 463 ALA A O 1
ATOM 3210 N N . GLY A 1 464 ? -13.150 8.405 9.628 1.00 89.31 464 GLY A N 1
ATOM 3211 C CA . GLY A 1 464 ? -13.034 6.966 9.889 1.00 89.31 464 GLY A CA 1
ATOM 3212 C C . GLY A 1 464 ? -13.334 6.102 8.659 1.00 89.31 464 GLY A C 1
ATOM 3213 O O . GLY A 1 464 ? -13.322 6.576 7.529 1.00 89.31 464 GLY A O 1
ATOM 3214 N N . THR A 1 465 ? -13.508 4.795 8.859 1.00 92.81 465 THR A N 1
ATOM 3215 C CA . THR A 1 465 ? -13.503 3.819 7.753 1.00 92.81 465 THR A CA 1
ATOM 3216 C C . THR A 1 465 ? -14.915 3.432 7.313 1.00 92.81 465 THR A C 1
ATOM 3218 O O . THR A 1 465 ? -15.783 3.206 8.159 1.00 92.81 465 THR A O 1
ATOM 3221 N N . ILE A 1 466 ? -15.130 3.301 5.999 1.00 97.62 466 ILE A N 1
ATOM 3222 C CA . ILE A 1 466 ? -16.215 2.479 5.446 1.00 97.62 466 ILE A CA 1
ATOM 3223 C C . ILE A 1 466 ? -15.711 1.034 5.431 1.00 97.62 466 ILE A C 1
ATOM 3225 O O . ILE A 1 466 ? -14.865 0.675 4.609 1.00 97.62 466 ILE A O 1
ATOM 3229 N N . ASP A 1 467 ? -16.186 0.224 6.374 1.00 96.81 467 ASP A N 1
ATOM 3230 C CA . ASP A 1 467 ? -15.736 -1.159 6.558 1.00 96.81 467 ASP A CA 1
ATOM 3231 C C . ASP A 1 467 ? -16.722 -2.137 5.916 1.00 96.81 467 ASP A C 1
ATOM 3233 O O . ASP A 1 467 ? -17.774 -2.439 6.477 1.00 96.81 467 ASP A O 1
ATOM 3237 N N . LEU A 1 468 ? -16.359 -2.644 4.741 1.00 97.75 468 LEU A N 1
ATOM 3238 C CA . LEU A 1 468 ? -17.068 -3.673 3.981 1.00 97.75 468 LEU A CA 1
ATOM 3239 C C . LEU A 1 468 ? -16.387 -5.043 4.112 1.00 97.75 468 LEU A C 1
ATOM 3241 O O . LEU A 1 468 ? -16.499 -5.896 3.226 1.00 97.75 468 LEU A O 1
ATOM 3245 N N . GLY A 1 469 ? -15.664 -5.289 5.206 1.00 96.56 469 GLY A N 1
ATOM 3246 C CA . GLY A 1 469 ? -15.057 -6.585 5.469 1.00 96.56 469 GLY A CA 1
ATOM 3247 C C . GLY A 1 469 ? -16.113 -7.682 5.563 1.00 96.56 469 GLY A C 1
ATOM 3248 O O . GLY A 1 469 ? -16.999 -7.636 6.407 1.00 96.56 469 GLY A O 1
ATOM 3249 N N . LYS A 1 470 ? -16.008 -8.718 4.735 1.00 95.38 470 LYS A N 1
ATOM 3250 C CA . LYS A 1 470 ? -16.963 -9.831 4.598 1.00 95.38 470 LYS A CA 1
ATOM 3251 C C . LYS A 1 470 ? -18.362 -9.413 4.118 1.00 95.38 470 LYS A C 1
ATOM 3253 O O . LYS A 1 470 ? -19.295 -10.203 4.244 1.00 95.38 470 LYS A O 1
ATOM 3258 N N . ALA A 1 471 ? -18.523 -8.188 3.623 1.00 95.44 471 ALA A N 1
ATOM 3259 C CA . ALA A 1 471 ? -19.808 -7.677 3.163 1.00 95.44 471 ALA A CA 1
ATOM 3260 C C . ALA A 1 471 ? -20.097 -8.084 1.710 1.00 95.44 471 ALA A C 1
ATOM 3262 O O . ALA A 1 471 ? -19.181 -8.331 0.924 1.00 95.44 471 ALA A O 1
ATOM 3263 N N . ASN A 1 472 ? -21.380 -8.103 1.349 1.00 97.38 472 ASN A N 1
ATOM 3264 C CA . ASN A 1 472 ? -21.835 -8.207 -0.037 1.00 97.38 472 ASN A CA 1
ATOM 3265 C C . ASN A 1 472 ? -22.827 -7.081 -0.322 1.00 97.38 472 ASN A C 1
ATOM 3267 O O . ASN A 1 472 ? -23.708 -6.823 0.496 1.00 97.38 472 ASN A O 1
ATOM 3271 N N . ILE A 1 473 ? -22.708 -6.433 -1.476 1.00 98.50 473 ILE A N 1
ATOM 3272 C CA . ILE A 1 473 ? -23.623 -5.376 -1.912 1.00 98.50 473 ILE A CA 1
ATOM 3273 C C . ILE A 1 473 ? -24.152 -5.739 -3.293 1.00 98.50 473 ILE A C 1
ATOM 3275 O O . ILE A 1 473 ? -23.377 -5.982 -4.212 1.00 98.50 473 ILE A O 1
ATOM 3279 N N . SER A 1 474 ? -25.470 -5.741 -3.449 1.00 98.38 474 SER A N 1
ATOM 3280 C CA . SER A 1 474 ? -26.141 -5.817 -4.741 1.00 98.38 474 SER A CA 1
ATOM 3281 C C . SER A 1 474 ? -27.076 -4.625 -4.882 1.00 98.38 474 SER A C 1
ATOM 3283 O O . SER A 1 474 ? -27.909 -4.394 -4.007 1.00 98.38 474 SER A O 1
ATOM 3285 N N . ALA A 1 475 ? -26.925 -3.867 -5.962 1.00 98.56 475 ALA A N 1
ATOM 3286 C CA . ALA A 1 475 ? -27.786 -2.746 -6.311 1.00 98.56 475 ALA A CA 1
ATOM 3287 C C . ALA A 1 475 ? -28.139 -2.800 -7.800 1.00 98.56 475 ALA A C 1
ATOM 3289 O O . ALA A 1 475 ? -27.339 -3.260 -8.620 1.00 98.56 475 ALA A O 1
ATOM 3290 N N . LYS A 1 476 ? -29.318 -2.303 -8.176 1.00 98.12 476 LYS A N 1
ATOM 3291 C CA . LYS A 1 476 ? -29.628 -2.080 -9.594 1.00 98.12 476 LYS A CA 1
ATOM 3292 C C . LYS A 1 476 ? -28.914 -0.839 -10.133 1.00 98.12 476 LYS A C 1
ATOM 3294 O O . LYS A 1 476 ? -28.301 -0.913 -11.192 1.00 98.12 476 LYS A O 1
ATOM 3299 N N . GLY A 1 477 ? -28.971 0.269 -9.395 1.00 98.31 477 GLY A N 1
ATOM 3300 C CA . GLY A 1 477 ? -28.316 1.536 -9.722 1.00 98.31 477 GLY A CA 1
ATOM 3301 C C . GLY A 1 477 ? -26.881 1.631 -9.201 1.00 98.31 477 GLY A C 1
ATOM 3302 O O . GLY A 1 477 ? -26.250 0.620 -8.890 1.00 98.31 477 GLY A O 1
ATOM 3303 N N . ASP A 1 478 ? -26.368 2.859 -9.109 1.00 98.62 478 ASP A N 1
ATOM 3304 C CA . ASP A 1 478 ? -24.993 3.136 -8.681 1.00 98.62 478 ASP A CA 1
ATOM 3305 C C . ASP A 1 478 ? -24.692 2.628 -7.257 1.00 98.62 478 ASP A C 1
ATOM 3307 O O . ASP A 1 478 ? -25.557 2.601 -6.378 1.00 98.62 478 ASP A O 1
ATOM 3311 N N . ILE A 1 479 ? -23.432 2.266 -7.018 1.00 98.88 479 ILE A N 1
ATOM 3312 C CA . ILE A 1 479 ? -22.874 2.029 -5.685 1.00 98.88 479 ILE A CA 1
ATOM 3313 C C . ILE A 1 479 ? -21.778 3.066 -5.451 1.00 98.88 479 ILE A C 1
ATOM 3315 O O . ILE A 1 479 ? -20.744 3.034 -6.118 1.00 98.88 479 ILE A O 1
ATOM 3319 N N . THR A 1 480 ? -21.983 3.957 -4.486 1.00 98.81 480 THR A N 1
ATOM 3320 C CA . THR A 1 480 ? -21.046 5.032 -4.138 1.00 98.81 480 THR A CA 1
ATOM 3321 C C . THR A 1 480 ? -20.529 4.843 -2.718 1.00 98.81 480 THR A C 1
ATOM 3323 O O . THR A 1 480 ? -21.310 4.784 -1.771 1.00 98.81 480 THR A O 1
ATOM 3326 N N . LEU A 1 481 ? -19.208 4.777 -2.564 1.00 98.81 481 LEU A N 1
ATOM 3327 C CA . LEU A 1 481 ? -18.494 4.700 -1.292 1.00 98.81 481 LEU A CA 1
ATOM 3328 C C . LEU A 1 481 ? -17.626 5.952 -1.162 1.00 98.81 481 LEU A C 1
ATOM 3330 O O . LEU A 1 481 ? -16.740 6.158 -1.988 1.00 98.81 481 LEU A O 1
ATOM 3334 N N . LYS A 1 482 ? -17.853 6.784 -0.146 1.00 98.56 482 LYS A N 1
ATOM 3335 C CA . LYS A 1 482 ? -17.093 8.025 0.034 1.00 98.56 482 LYS A CA 1
ATOM 3336 C C . LYS A 1 482 ? -16.625 8.221 1.473 1.00 98.56 482 LYS A C 1
ATOM 3338 O O . LYS A 1 482 ? -17.448 8.361 2.373 1.00 98.56 482 LYS A O 1
ATOM 3343 N N . ALA A 1 483 ? -15.313 8.275 1.678 1.00 98.12 483 ALA A N 1
ATOM 3344 C CA . ALA A 1 483 ? -14.686 8.587 2.959 1.00 98.12 483 ALA A CA 1
ATOM 3345 C C . ALA A 1 483 ? -13.909 9.913 2.874 1.00 98.12 483 ALA A C 1
ATOM 3347 O O . ALA A 1 483 ? -12.826 9.965 2.291 1.00 98.12 483 ALA A O 1
ATOM 3348 N N . ASP A 1 484 ? -14.445 10.979 3.474 1.00 96.88 484 ASP A N 1
ATOM 3349 C CA . ASP A 1 484 ? -13.847 12.322 3.401 1.00 96.88 484 ASP A CA 1
ATOM 3350 C C . ASP A 1 484 ? -12.555 12.431 4.232 1.00 96.88 484 ASP A C 1
ATOM 3352 O O . ASP A 1 484 ? -11.609 13.086 3.809 1.00 96.88 484 ASP A O 1
ATOM 3356 N N . ASN A 1 485 ? -12.513 11.802 5.416 1.00 94.88 485 ASN A N 1
ATOM 3357 C CA . ASN A 1 485 ? -11.344 11.774 6.309 1.00 94.88 485 ASN A CA 1
ATOM 3358 C C . ASN A 1 485 ? -11.102 10.365 6.873 1.00 94.88 485 ASN A C 1
ATOM 3360 O O . ASN A 1 485 ? -11.128 10.131 8.088 1.00 94.88 485 ASN A O 1
ATOM 3364 N N . GLY A 1 486 ? -10.885 9.399 5.989 1.00 94.25 486 GLY A N 1
ATOM 3365 C CA . GLY A 1 486 ? -10.577 8.030 6.366 1.00 94.25 486 GLY A CA 1
ATOM 3366 C C . GLY A 1 486 ? -10.407 7.106 5.170 1.00 94.25 486 GLY A C 1
ATOM 3367 O O . GLY A 1 486 ? -9.957 7.530 4.110 1.00 94.25 486 GLY A O 1
ATOM 3368 N N . SER A 1 487 ? -10.708 5.827 5.370 1.00 97.25 487 SER A N 1
ATOM 3369 C CA . SER A 1 487 ? -10.396 4.768 4.407 1.00 97.25 487 SER A CA 1
ATOM 3370 C C . SER A 1 487 ? -11.647 4.036 3.930 1.00 97.25 487 SER A C 1
ATOM 3372 O O . SER A 1 487 ? -12.674 4.020 4.608 1.00 97.25 487 SER A O 1
ATOM 3374 N N . VAL A 1 488 ? -11.541 3.358 2.789 1.00 98.62 488 VAL A N 1
ATOM 3375 C CA . VAL A 1 488 ? -12.524 2.359 2.343 1.00 98.62 488 VAL A CA 1
ATOM 3376 C C . VAL A 1 488 ? -11.855 0.990 2.362 1.00 98.62 488 VAL A C 1
ATOM 3378 O O . VAL A 1 488 ? -10.817 0.792 1.730 1.00 98.62 488 VAL A O 1
ATOM 3381 N N . TRP A 1 489 ? -12.441 0.039 3.087 1.00 98.06 489 TRP A N 1
ATOM 3382 C CA . TRP A 1 489 ? -11.923 -1.323 3.176 1.00 98.06 489 TRP A CA 1
ATOM 3383 C C . TRP A 1 489 ? -12.946 -2.322 2.648 1.00 98.06 489 TRP A C 1
ATOM 3385 O O . TRP A 1 489 ? -14.000 -2.516 3.242 1.00 98.06 489 TRP A O 1
ATOM 3395 N N . ILE A 1 490 ? -12.613 -2.990 1.546 1.00 98.38 490 ILE A N 1
ATOM 3396 C CA . ILE A 1 490 ? -13.403 -4.069 0.952 1.00 98.38 490 ILE A CA 1
ATOM 3397 C C . ILE A 1 490 ? -12.601 -5.354 1.101 1.00 98.38 490 ILE A C 1
ATOM 3399 O O . ILE A 1 490 ? -11.487 -5.455 0.578 1.00 98.38 490 ILE A O 1
ATOM 3403 N N . SER A 1 491 ? -13.141 -6.343 1.816 1.00 97.56 491 SER A N 1
ATOM 3404 C CA . SER A 1 491 ? -12.460 -7.633 1.905 1.00 97.56 491 SER A CA 1
ATOM 3405 C C . SER A 1 491 ? -13.366 -8.844 1.973 1.00 97.56 491 SER A C 1
ATOM 3407 O O . SER A 1 491 ? -14.446 -8.784 2.542 1.00 97.56 491 SER A O 1
ATOM 3409 N N . GLY A 1 492 ? -12.920 -9.959 1.395 1.00 94.31 492 GLY A N 1
ATOM 3410 C CA . GLY A 1 492 ? -13.622 -11.238 1.477 1.00 94.31 492 GLY A CA 1
ATOM 3411 C C . GLY A 1 492 ? -13.653 -11.851 2.881 1.00 94.31 492 GLY A C 1
ATOM 3412 O O . GLY A 1 492 ? -12.978 -11.408 3.808 1.00 94.31 492 GLY A O 1
ATOM 3413 N N . THR A 1 493 ? -14.435 -12.921 3.045 1.00 89.81 493 THR A N 1
ATOM 3414 C CA . THR A 1 493 ? -14.598 -13.608 4.345 1.00 89.81 493 THR A CA 1
ATOM 3415 C C . THR A 1 493 ? -13.317 -14.304 4.807 1.00 89.81 493 THR A C 1
ATOM 3417 O O . THR A 1 493 ? -12.999 -14.330 5.997 1.00 89.81 493 THR A O 1
ATOM 3420 N N . ASN A 1 494 ? -12.604 -14.901 3.858 1.00 87.62 494 ASN A N 1
ATOM 3421 C CA . ASN A 1 494 ? -11.347 -15.626 4.016 1.00 87.62 494 ASN A CA 1
ATOM 3422 C C . ASN A 1 494 ? -10.650 -15.669 2.642 1.00 87.62 494 ASN A C 1
ATOM 3424 O O . ASN A 1 494 ? -11.165 -15.083 1.701 1.00 87.62 494 ASN A O 1
ATOM 3428 N N . ALA A 1 495 ? -9.527 -16.377 2.495 1.00 86.75 495 ALA A N 1
ATOM 3429 C CA . ALA A 1 495 ? -8.756 -16.416 1.245 1.00 86.75 495 ALA A CA 1
ATOM 3430 C C . ALA A 1 495 ? -9.467 -17.054 0.028 1.00 86.75 495 ALA A C 1
ATOM 3432 O O . ALA A 1 495 ? -8.966 -16.924 -1.081 1.00 86.75 495 ALA A O 1
ATOM 3433 N N . THR A 1 496 ? -10.593 -17.757 0.206 1.00 88.00 496 THR A N 1
ATOM 3434 C CA . THR A 1 496 ? -11.309 -18.448 -0.886 1.00 88.00 496 THR A CA 1
ATOM 3435 C C . THR A 1 496 ? -12.682 -17.855 -1.195 1.00 88.00 496 THR A C 1
ATOM 3437 O O . THR A 1 496 ? -13.254 -18.162 -2.237 1.00 88.00 496 THR A O 1
ATOM 3440 N N . VAL A 1 497 ? -13.219 -17.002 -0.318 1.00 93.62 497 VAL A N 1
ATOM 3441 C CA . VAL A 1 497 ? -14.547 -16.391 -0.473 1.00 93.62 497 VAL A CA 1
ATOM 3442 C C . VAL A 1 497 ? -14.398 -14.886 -0.642 1.00 93.62 497 VAL A C 1
ATOM 3444 O O . VAL A 1 497 ? -14.169 -14.175 0.343 1.00 93.62 497 VAL A O 1
ATOM 3447 N N . LYS A 1 498 ? -14.528 -14.418 -1.889 1.00 94.38 498 LYS A N 1
ATOM 3448 C CA . LYS A 1 498 ? -14.458 -12.995 -2.234 1.00 94.38 498 LYS A CA 1
ATOM 3449 C C . LYS A 1 498 ? -15.666 -12.225 -1.692 1.00 94.38 498 LYS A C 1
ATOM 3451 O O . LYS A 1 498 ? -16.769 -12.765 -1.648 1.00 94.38 498 LYS A O 1
ATOM 3456 N N . ALA A 1 499 ? -15.464 -10.970 -1.294 1.00 96.56 499 ALA A N 1
ATOM 3457 C CA . ALA A 1 499 ? -16.578 -10.028 -1.146 1.00 96.56 499 ALA A CA 1
ATOM 3458 C C . ALA A 1 499 ? -17.147 -9.707 -2.529 1.00 96.56 499 ALA A C 1
ATOM 3460 O O . ALA A 1 499 ? -16.370 -9.568 -3.472 1.00 96.56 499 ALA A O 1
ATOM 3461 N N . ASN A 1 500 ? -18.466 -9.584 -2.659 1.00 96.94 500 ASN A N 1
ATOM 3462 C CA . ASN A 1 500 ? -19.108 -9.304 -3.940 1.00 96.94 500 ASN A CA 1
ATOM 3463 C C . ASN A 1 500 ? -19.864 -7.970 -3.901 1.00 96.94 500 ASN A C 1
ATOM 3465 O O . ASN A 1 500 ? -20.829 -7.822 -3.151 1.00 96.94 500 ASN A O 1
ATOM 3469 N N . ILE A 1 501 ? -19.435 -7.016 -4.727 1.00 98.44 501 ILE A N 1
ATOM 3470 C CA . ILE A 1 501 ? -20.048 -5.695 -4.893 1.00 98.44 501 ILE A CA 1
ATOM 3471 C C . ILE A 1 501 ? -20.555 -5.602 -6.333 1.00 98.44 501 ILE A C 1
ATOM 3473 O O . ILE A 1 501 ? -19.763 -5.536 -7.266 1.00 98.44 501 ILE A O 1
ATOM 3477 N N . THR A 1 502 ? -21.869 -5.639 -6.536 1.00 98.56 502 THR A N 1
ATOM 3478 C CA . THR A 1 502 ? -22.482 -5.720 -7.868 1.00 98.56 502 THR A CA 1
ATOM 3479 C C . THR A 1 502 ? -23.494 -4.600 -8.089 1.00 98.56 502 THR A C 1
ATOM 3481 O O . THR A 1 502 ? -24.493 -4.525 -7.377 1.00 98.56 502 THR A O 1
ATOM 3484 N N . SER A 1 503 ? -23.262 -3.785 -9.118 1.00 98.44 503 SER A N 1
ATOM 3485 C CA . SER A 1 503 ? -24.236 -2.860 -9.699 1.00 98.44 503 SER A CA 1
ATOM 3486 C C . SER A 1 503 ? -24.718 -3.413 -11.045 1.00 98.44 503 SER A C 1
ATOM 3488 O O . SER A 1 503 ? -23.908 -3.692 -11.933 1.00 98.44 503 SER A O 1
ATOM 3490 N N . ALA A 1 504 ? -26.027 -3.630 -11.200 1.00 97.62 504 ALA A N 1
ATOM 3491 C CA . ALA A 1 504 ? -26.577 -4.263 -12.402 1.00 97.62 504 ALA A CA 1
ATOM 3492 C C . ALA A 1 504 ? -26.610 -3.320 -13.620 1.00 97.62 504 ALA A C 1
ATOM 3494 O O . ALA A 1 504 ? -26.295 -3.736 -14.736 1.00 97.62 504 ALA A O 1
ATOM 3495 N N . GLU A 1 505 ? -26.990 -2.060 -13.408 1.00 97.50 505 GLU A N 1
ATOM 3496 C CA . GLU A 1 505 ? -27.193 -1.052 -14.457 1.00 97.50 505 GLU A CA 1
ATOM 3497 C C . GLU A 1 505 ? -26.340 0.214 -14.250 1.00 97.50 505 GLU A C 1
ATOM 3499 O O . GLU A 1 505 ? -26.196 1.005 -15.178 1.00 97.50 505 GLU A O 1
ATOM 3504 N N . GLY A 1 506 ? -25.771 0.410 -13.055 1.00 97.94 506 GLY A N 1
ATOM 3505 C CA . GLY A 1 506 ? -25.008 1.601 -12.680 1.00 97.94 506 GLY A CA 1
ATOM 3506 C C . GLY A 1 506 ? -23.496 1.384 -12.562 1.00 97.94 506 GLY A C 1
ATOM 3507 O O . GLY A 1 506 ? -22.927 0.372 -12.978 1.00 97.94 506 GLY A O 1
ATOM 3508 N N . ASN A 1 507 ? -22.837 2.386 -11.988 1.00 98.69 507 ASN A N 1
ATOM 3509 C CA . ASN A 1 507 ? -21.407 2.447 -11.720 1.00 98.69 507 ASN A CA 1
ATOM 3510 C C . ASN A 1 507 ? -21.077 1.984 -10.298 1.00 98.69 507 ASN A C 1
ATOM 3512 O O . ASN A 1 507 ? -21.907 2.048 -9.393 1.00 98.69 507 ASN A O 1
ATOM 3516 N N . ILE A 1 508 ? -19.819 1.609 -10.073 1.00 98.88 508 ILE A N 1
ATOM 3517 C CA . ILE A 1 508 ? -19.256 1.440 -8.729 1.00 98.88 508 ILE A CA 1
ATOM 3518 C C . ILE A 1 508 ? -18.187 2.513 -8.536 1.00 98.88 508 ILE A C 1
ATOM 3520 O O . ILE A 1 508 ? -17.209 2.545 -9.276 1.00 98.88 508 ILE A O 1
ATOM 3524 N N . SER A 1 509 ? -18.351 3.396 -7.557 1.00 98.69 509 SER A N 1
ATOM 3525 C CA . SER A 1 509 ? -17.387 4.460 -7.265 1.00 98.69 509 SER A CA 1
ATOM 3526 C C . SER A 1 509 ? -16.937 4.401 -5.810 1.00 98.69 509 SER A C 1
ATOM 3528 O O . SER A 1 509 ? -17.771 4.345 -4.912 1.00 98.69 509 SER A O 1
ATOM 3530 N N . ALA A 1 510 ? -15.627 4.420 -5.574 1.00 98.81 510 ALA A N 1
ATOM 3531 C CA . ALA A 1 510 ? -15.025 4.474 -4.250 1.00 98.81 510 ALA A CA 1
ATOM 3532 C C . ALA A 1 510 ? -14.024 5.631 -4.174 1.00 98.81 510 ALA A C 1
ATOM 3534 O O . ALA A 1 510 ? -13.063 5.670 -4.937 1.00 98.81 510 ALA A O 1
ATOM 3535 N N . GLU A 1 511 ? -14.234 6.560 -3.249 1.00 98.81 511 GLU A N 1
ATOM 3536 C CA . GLU A 1 511 ? -13.364 7.712 -3.010 1.00 98.81 511 GLU A CA 1
ATOM 3537 C C . GLU A 1 511 ? -12.966 7.761 -1.532 1.00 98.81 511 GLU A C 1
ATOM 3539 O O . GLU A 1 511 ? -13.822 7.666 -0.652 1.00 98.81 511 GLU A O 1
ATOM 3544 N N . ALA A 1 512 ? -11.670 7.893 -1.247 1.00 98.69 512 ALA A N 1
ATOM 3545 C CA . ALA A 1 512 ? -11.162 8.001 0.113 1.00 98.69 512 ALA A CA 1
ATOM 3546 C C . ALA A 1 512 ? -9.967 8.954 0.209 1.00 98.69 512 ALA A C 1
ATOM 3548 O O . ALA A 1 512 ? -8.987 8.819 -0.532 1.00 98.69 512 ALA A O 1
ATOM 3549 N N . TYR A 1 513 ? -10.016 9.857 1.187 1.00 98.12 513 TYR A N 1
ATOM 3550 C CA . TYR A 1 513 ? -8.861 10.617 1.657 1.00 98.12 513 TYR A CA 1
ATOM 3551 C C . TYR A 1 513 ? -8.597 10.289 3.127 1.00 98.12 513 TYR A C 1
ATOM 3553 O O . TYR A 1 513 ? -9.371 10.666 4.003 1.00 98.12 513 TYR A O 1
ATOM 3561 N N . ASN A 1 514 ? -7.487 9.608 3.422 1.00 96.19 514 ASN A N 1
ATOM 3562 C CA . ASN A 1 514 ? -7.071 9.361 4.802 1.00 96.19 514 ASN A CA 1
ATOM 3563 C C . ASN A 1 514 ? -5.978 10.364 5.200 1.00 96.19 514 ASN A C 1
ATOM 3565 O O . ASN A 1 514 ? -4.859 10.224 4.706 1.00 96.19 514 ASN A O 1
ATOM 3569 N N . PRO A 1 515 ? -6.233 11.331 6.105 1.00 95.31 515 PRO A N 1
ATOM 3570 C CA . PRO A 1 515 ? -5.272 12.382 6.457 1.00 95.31 515 PRO A CA 1
ATOM 3571 C C . PRO A 1 515 ? -4.106 11.911 7.345 1.00 95.31 515 PRO A C 1
ATOM 3573 O O . PRO A 1 515 ? -3.192 12.692 7.617 1.00 95.31 515 PRO A O 1
ATOM 3576 N N . SER A 1 516 ? -4.118 10.663 7.829 1.00 91.38 516 SER A N 1
ATOM 3577 C CA . SER A 1 516 ? -3.058 10.135 8.693 1.00 91.38 516 SER A CA 1
ATOM 3578 C C . SER A 1 516 ? -1.719 10.043 7.958 1.00 91.38 516 SER A C 1
ATOM 3580 O O . SER A 1 516 ? -1.639 9.599 6.817 1.00 91.38 516 SER A O 1
ATOM 3582 N N . THR A 1 517 ? -0.641 10.428 8.641 1.00 91.44 517 THR A N 1
ATOM 3583 C CA . THR A 1 517 ? 0.743 10.289 8.157 1.00 91.44 517 THR A CA 1
ATOM 3584 C C . THR A 1 517 ? 1.386 8.956 8.558 1.00 91.44 517 THR A C 1
ATOM 3586 O O . THR A 1 517 ? 2.548 8.718 8.232 1.00 91.44 517 THR A O 1
ATOM 3589 N N . GLY A 1 518 ? 0.655 8.098 9.281 1.00 88.12 518 GLY A N 1
ATOM 3590 C CA . GLY A 1 518 ? 1.112 6.777 9.714 1.00 88.12 518 GLY A CA 1
ATOM 3591 C C . GLY A 1 518 ? 1.007 5.698 8.628 1.00 88.12 518 GLY A C 1
ATOM 3592 O O . GLY A 1 518 ? 0.871 5.989 7.440 1.00 88.12 518 GLY A O 1
ATOM 3593 N N . GLY A 1 519 ? 1.056 4.431 9.048 1.00 89.38 519 GLY A N 1
ATOM 3594 C CA . GLY A 1 519 ? 0.815 3.281 8.172 1.00 89.38 519 GLY A CA 1
ATOM 3595 C C . GLY A 1 519 ? -0.678 3.103 7.909 1.00 89.38 519 GLY A C 1
ATOM 3596 O O . GLY A 1 519 ? -1.354 2.428 8.683 1.00 89.38 519 GLY A O 1
ATOM 3597 N N . VAL A 1 520 ? -1.189 3.756 6.865 1.00 91.62 520 VAL A N 1
ATOM 3598 C CA . VAL A 1 520 ? -2.593 3.678 6.440 1.00 91.62 520 VAL A CA 1
ATOM 3599 C C . VAL A 1 520 ? -2.703 3.560 4.925 1.00 91.62 520 VAL A C 1
ATOM 3601 O O . VAL A 1 520 ? -1.938 4.193 4.196 1.00 91.62 520 VAL A O 1
ATOM 3604 N N . THR A 1 521 ? -3.700 2.804 4.472 1.00 95.69 521 THR A N 1
ATOM 3605 C CA . THR A 1 521 ? -4.082 2.701 3.060 1.00 95.69 521 THR A CA 1
ATOM 3606 C C . THR A 1 521 ? -5.346 3.523 2.815 1.00 95.69 521 THR A C 1
ATOM 3608 O O . THR A 1 521 ? -6.280 3.449 3.616 1.00 95.69 521 THR A O 1
ATOM 3611 N N . GLY A 1 522 ? -5.409 4.292 1.725 1.00 97.06 522 GLY A N 1
ATOM 3612 C CA . GLY A 1 522 ? -6.617 5.047 1.361 1.00 97.06 522 GLY A CA 1
ATOM 3613 C C . GLY A 1 522 ? -7.793 4.115 1.049 1.00 97.06 522 GLY A C 1
ATOM 3614 O O . GLY A 1 522 ? -8.787 4.080 1.774 1.00 97.06 522 GLY A O 1
ATOM 3615 N N . ILE A 1 523 ? -7.648 3.298 0.006 1.00 98.69 523 ILE A N 1
ATOM 3616 C CA . ILE A 1 523 ? -8.611 2.261 -0.378 1.00 98.69 523 ILE A CA 1
ATOM 3617 C C . ILE A 1 523 ? -7.905 0.911 -0.449 1.00 98.69 523 ILE A C 1
ATOM 3619 O O . ILE A 1 523 ? -6.930 0.7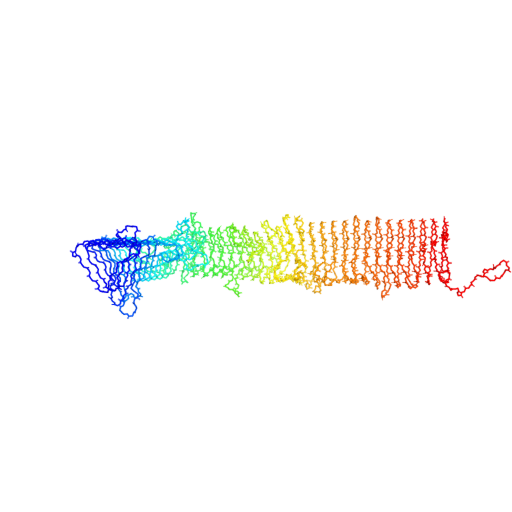45 -1.180 1.00 98.69 523 ILE A O 1
ATOM 3623 N N . SER A 1 524 ? -8.421 -0.072 0.284 1.00 98.06 524 SER A N 1
ATOM 3624 C CA . SER A 1 524 ? -7.931 -1.450 0.246 1.00 98.06 524 SER A CA 1
ATOM 3625 C C . SER A 1 524 ? -9.014 -2.373 -0.297 1.00 98.06 524 SER A C 1
ATOM 3627 O O . SER A 1 524 ? -10.081 -2.504 0.306 1.00 98.06 524 SER A O 1
ATOM 3629 N N . VAL A 1 525 ? -8.733 -3.016 -1.432 1.00 98.38 525 VAL A N 1
ATOM 3630 C CA . VAL A 1 525 ? -9.592 -4.024 -2.059 1.00 98.38 525 VAL A CA 1
ATOM 3631 C C . VAL A 1 525 ? -8.845 -5.354 -2.034 1.00 98.38 525 VAL A C 1
ATOM 3633 O O . VAL A 1 525 ? -7.872 -5.557 -2.759 1.00 98.38 525 VAL A O 1
ATOM 3636 N N . ASN A 1 526 ? -9.272 -6.258 -1.154 1.00 96.88 526 ASN A N 1
ATOM 3637 C CA . ASN A 1 526 ? -8.558 -7.501 -0.874 1.00 96.88 526 ASN A CA 1
ATOM 3638 C C . ASN A 1 526 ? -9.489 -8.713 -0.931 1.00 96.88 526 ASN A C 1
ATOM 3640 O O . ASN A 1 526 ? -10.401 -8.840 -0.120 1.00 96.88 526 ASN A O 1
ATOM 3644 N N . ASN A 1 527 ? -9.219 -9.645 -1.836 1.00 97.19 527 ASN A N 1
ATOM 3645 C CA . ASN A 1 527 ? -10.040 -10.815 -2.084 1.00 97.19 527 ASN A CA 1
ATOM 3646 C C . ASN A 1 527 ? -11.503 -10.405 -2.301 1.00 97.19 527 ASN A C 1
ATOM 3648 O O . ASN A 1 527 ? -12.388 -10.712 -1.501 1.00 97.19 527 ASN A O 1
ATOM 3652 N N . ALA A 1 528 ? -11.739 -9.621 -3.347 1.00 98.06 528 ALA A N 1
ATOM 3653 C CA . ALA A 1 528 ? -13.036 -9.027 -3.636 1.00 98.06 528 ALA A CA 1
ATOM 3654 C C . ALA A 1 528 ? -13.302 -8.990 -5.141 1.00 98.06 528 ALA A C 1
ATOM 3656 O O . ALA A 1 528 ? -12.375 -8.970 -5.950 1.00 98.06 528 ALA A O 1
ATOM 3657 N N . GLN A 1 529 ? -14.578 -8.975 -5.496 1.00 97.94 529 GLN A N 1
ATOM 3658 C CA . GLN A 1 529 ? -15.072 -8.832 -6.851 1.00 97.94 529 GLN A CA 1
ATOM 3659 C C . GLN A 1 529 ? -16.010 -7.626 -6.923 1.00 97.94 529 GLN A C 1
ATOM 3661 O O . GLN A 1 529 ? -16.943 -7.508 -6.125 1.00 97.94 529 GLN A O 1
ATOM 3666 N N . LEU A 1 530 ? -15.757 -6.738 -7.883 1.00 98.69 530 LEU A N 1
ATOM 3667 C CA . LEU A 1 530 ? -16.579 -5.571 -8.189 1.00 98.69 530 LEU A CA 1
ATOM 3668 C C . LEU A 1 530 ? -17.131 -5.734 -9.611 1.00 98.69 530 LEU A C 1
ATOM 3670 O O . LEU A 1 530 ? -16.358 -5.797 -10.563 1.00 98.69 530 LEU A O 1
ATOM 3674 N N . ASN A 1 531 ? -18.453 -5.791 -9.760 1.00 98.56 531 ASN A N 1
ATOM 3675 C CA . ASN A 1 531 ? -19.132 -5.991 -11.041 1.00 98.56 531 ASN A CA 1
ATOM 3676 C C . ASN A 1 531 ? -20.073 -4.816 -11.345 1.00 98.56 531 ASN A C 1
ATOM 3678 O O . ASN A 1 531 ? -21.116 -4.690 -10.710 1.00 98.56 531 ASN A O 1
ATOM 3682 N N . ALA A 1 532 ? -19.739 -3.981 -12.327 1.00 98.31 532 ALA A N 1
ATOM 3683 C CA . ALA A 1 532 ? -20.604 -2.927 -12.859 1.00 98.31 532 ALA A CA 1
ATOM 3684 C C . ALA A 1 532 ? -21.123 -3.355 -14.244 1.00 98.31 532 ALA A C 1
ATOM 3686 O O . ALA A 1 532 ? -20.513 -3.046 -15.266 1.00 98.31 532 ALA A O 1
ATOM 3687 N N . GLY A 1 533 ? -22.227 -4.113 -14.283 1.00 90.50 533 GLY A N 1
ATOM 3688 C CA . GLY A 1 533 ? -22.659 -4.871 -15.471 1.00 90.50 533 GLY A CA 1
ATOM 3689 C C . GLY A 1 533 ? -22.900 -4.026 -16.730 1.00 90.50 533 GLY A C 1
ATOM 3690 O O . GLY A 1 533 ? -22.615 -4.465 -17.847 1.00 90.50 533 GLY A O 1
ATOM 3691 N N . GLN A 1 534 ? -23.380 -2.793 -16.559 1.00 95.38 534 GLN A N 1
ATOM 3692 C CA . GLN A 1 534 ? -23.600 -1.833 -17.651 1.00 95.38 534 GLN A CA 1
ATOM 3693 C C . GLN A 1 534 ? -22.876 -0.494 -17.438 1.00 95.38 534 GLN A C 1
ATOM 3695 O O . GLN A 1 534 ? -23.030 0.419 -18.245 1.00 95.38 534 GLN A O 1
ATOM 3700 N N . GLY A 1 535 ? -22.079 -0.377 -16.372 1.00 97.50 535 GLY A N 1
ATOM 3701 C CA . GLY A 1 535 ? -21.438 0.871 -15.969 1.00 97.50 535 GLY A CA 1
ATOM 3702 C C . GLY A 1 535 ? -19.915 0.802 -15.930 1.00 97.50 535 GLY A C 1
ATOM 3703 O O . GLY A 1 535 ? -19.278 -0.059 -16.540 1.00 97.50 535 GLY A O 1
ATOM 3704 N N . SER A 1 536 ? -19.335 1.761 -15.212 1.00 98.75 536 SER A N 1
ATOM 3705 C CA . SER A 1 536 ? -17.896 1.918 -14.981 1.00 98.75 536 SER A CA 1
ATOM 3706 C C . SER A 1 536 ? -17.535 1.721 -13.506 1.00 98.75 536 SER A C 1
ATOM 3708 O O . SER A 1 536 ? -18.391 1.802 -12.623 1.00 98.75 536 SER A O 1
ATOM 3710 N N . ILE A 1 537 ? -16.252 1.493 -13.235 1.00 98.88 537 ILE A N 1
ATOM 3711 C CA . ILE A 1 537 ? -15.691 1.396 -11.886 1.00 98.88 537 ILE A CA 1
ATOM 3712 C C . ILE A 1 537 ? -14.683 2.535 -11.690 1.00 98.88 537 ILE A C 1
ATOM 3714 O O . ILE A 1 537 ? -13.724 2.637 -12.449 1.00 98.88 537 ILE A O 1
ATOM 3718 N N . ASN A 1 538 ? -14.869 3.378 -10.673 1.00 98.75 538 ASN A N 1
ATOM 3719 C CA . ASN A 1 538 ? -13.954 4.476 -10.340 1.00 98.75 538 ASN A CA 1
ATOM 3720 C C . ASN A 1 538 ? -13.417 4.298 -8.914 1.00 98.75 538 ASN A C 1
ATOM 3722 O O . ASN A 1 538 ? -14.200 4.188 -7.976 1.00 98.75 538 ASN A O 1
ATOM 3726 N N . ILE A 1 539 ? -12.099 4.285 -8.727 1.00 98.88 539 ILE A N 1
ATOM 3727 C CA . ILE A 1 539 ? -11.453 4.117 -7.418 1.00 98.88 539 ILE A CA 1
ATOM 3728 C C . ILE A 1 539 ? -10.419 5.227 -7.226 1.00 98.88 539 ILE A C 1
ATOM 3730 O O . ILE A 1 539 ? -9.433 5.291 -7.950 1.00 98.88 539 ILE A O 1
ATOM 3734 N N . ASN A 1 540 ? -10.627 6.098 -6.244 1.00 98.62 540 ASN A N 1
ATOM 3735 C CA . ASN A 1 540 ? -9.743 7.217 -5.931 1.00 98.62 540 ASN A CA 1
ATOM 3736 C C . ASN A 1 540 ? -9.313 7.161 -4.460 1.00 98.62 540 ASN A C 1
ATOM 3738 O O . ASN A 1 540 ? -10.092 7.499 -3.573 1.00 98.62 540 ASN A O 1
ATOM 3742 N N . GLY A 1 541 ? -8.085 6.717 -4.198 1.00 98.69 541 GLY A N 1
ATOM 3743 C CA . GLY A 1 541 ? -7.547 6.579 -2.846 1.00 98.69 541 GLY A CA 1
ATOM 3744 C C . GLY A 1 541 ? -6.325 7.459 -2.618 1.00 98.69 541 GLY A C 1
ATOM 3745 O O . GLY A 1 541 ? -5.316 7.332 -3.309 1.00 98.69 541 GLY A O 1
ATOM 3746 N N . THR A 1 542 ? -6.383 8.333 -1.617 1.00 98.50 542 THR A N 1
ATOM 3747 C CA . THR A 1 542 ? -5.317 9.301 -1.330 1.00 98.50 542 THR A CA 1
ATOM 3748 C C . THR A 1 542 ? -4.971 9.338 0.158 1.00 98.50 542 THR A C 1
ATOM 3750 O O . THR A 1 542 ? -5.836 9.211 1.025 1.00 98.50 542 THR A O 1
ATOM 3753 N N . THR A 1 543 ? -3.686 9.476 0.489 1.00 96.62 543 THR A N 1
ATOM 3754 C CA . THR A 1 543 ? -3.232 9.603 1.883 1.00 96.62 543 THR A CA 1
ATOM 3755 C C . THR A 1 543 ? -1.827 10.207 1.975 1.00 96.62 543 THR A C 1
ATOM 3757 O O . THR A 1 543 ? -0.967 9.852 1.182 1.00 96.62 543 THR A O 1
ATOM 3760 N N . PRO A 1 544 ? -1.488 11.070 2.952 1.00 95.44 544 PRO A N 1
ATOM 3761 C CA . PRO A 1 544 ? -0.098 11.437 3.202 1.00 95.44 544 PRO A CA 1
ATOM 3762 C C . PRO A 1 544 ? 0.674 10.341 3.969 1.00 95.44 544 PRO A C 1
ATOM 3764 O O . PRO A 1 544 ? 1.829 10.575 4.338 1.00 95.44 544 PRO A O 1
ATOM 3767 N N . GLY A 1 545 ? 0.047 9.187 4.232 1.00 91.75 545 GLY A N 1
ATOM 3768 C CA . GLY A 1 545 ? 0.595 8.037 4.943 1.00 91.75 545 GLY A CA 1
ATOM 3769 C C . GLY A 1 545 ? 1.667 7.255 4.183 1.00 91.75 545 GLY A C 1
ATOM 3770 O O . GLY A 1 545 ? 1.949 7.487 3.004 1.00 91.75 545 GLY A O 1
ATOM 3771 N N . THR A 1 546 ? 2.293 6.317 4.894 1.00 91.50 546 THR A N 1
ATOM 3772 C CA . THR A 1 546 ? 3.470 5.561 4.431 1.00 91.50 546 THR A CA 1
ATOM 3773 C C . THR A 1 546 ? 3.147 4.260 3.690 1.00 91.50 546 THR A C 1
ATOM 3775 O O . THR A 1 546 ? 4.078 3.525 3.363 1.00 91.50 546 THR A O 1
ATOM 3778 N N . MET A 1 547 ? 1.868 3.957 3.446 1.00 93.44 547 MET A N 1
ATOM 3779 C CA . MET A 1 547 ? 1.403 2.797 2.663 1.00 93.44 547 MET A CA 1
ATOM 3780 C C . MET A 1 547 ? 0.740 3.274 1.354 1.00 93.44 547 MET A C 1
ATOM 3782 O O . MET A 1 547 ? 1.105 4.341 0.851 1.00 93.44 547 MET A O 1
ATOM 3786 N N . SER A 1 548 ? -0.168 2.503 0.748 1.00 95.81 548 SER A N 1
ATOM 3787 C CA . SER A 1 548 ? -0.734 2.822 -0.569 1.00 95.81 548 SER A CA 1
ATOM 3788 C C . SER A 1 548 ? -1.927 3.780 -0.532 1.00 95.81 548 SER A C 1
ATOM 3790 O O . SER A 1 548 ? -2.719 3.808 0.404 1.00 95.81 548 SER A O 1
ATOM 3792 N N . GLY A 1 549 ? -2.096 4.559 -1.599 1.00 97.56 549 GLY A N 1
ATOM 3793 C CA . GLY A 1 549 ? -3.358 5.247 -1.862 1.00 97.56 549 GLY A CA 1
ATOM 3794 C C . GLY A 1 549 ? -4.445 4.228 -2.203 1.00 97.56 549 GLY A C 1
ATOM 3795 O O . GLY A 1 549 ? -5.514 4.239 -1.598 1.00 97.56 549 GLY A O 1
ATOM 3796 N N . VAL A 1 550 ? -4.126 3.284 -3.095 1.00 98.69 550 VAL A N 1
ATOM 3797 C CA . VAL A 1 550 ? -4.993 2.166 -3.488 1.00 98.69 550 VAL A CA 1
ATOM 3798 C C . VAL A 1 550 ? -4.191 0.869 -3.483 1.00 98.69 550 VAL A C 1
ATOM 3800 O O . VAL A 1 550 ? -3.100 0.800 -4.054 1.00 98.69 550 VAL A O 1
ATOM 3803 N N . ARG A 1 551 ? -4.757 -0.170 -2.871 1.00 97.75 551 ARG A N 1
ATOM 3804 C CA . ARG A 1 551 ? -4.213 -1.527 -2.872 1.00 97.75 551 ARG A CA 1
ATOM 3805 C C . ARG A 1 551 ? -5.201 -2.515 -3.476 1.00 97.75 551 ARG A C 1
ATOM 3807 O O . ARG A 1 551 ? -6.339 -2.605 -3.016 1.00 97.75 551 ARG A O 1
ATOM 3814 N N . PHE A 1 552 ? -4.700 -3.330 -4.397 1.00 98.31 552 PHE A N 1
ATOM 3815 C CA . PHE A 1 552 ? -5.355 -4.527 -4.905 1.00 98.31 552 PHE A CA 1
ATOM 3816 C C . PHE A 1 552 ? -4.631 -5.783 -4.427 1.00 98.31 552 PHE A C 1
ATOM 3818 O O . PHE A 1 552 ? -3.398 -5.855 -4.415 1.00 98.31 552 PHE A O 1
ATOM 3825 N N . THR A 1 553 ? -5.399 -6.767 -3.964 1.00 96.69 553 THR A N 1
ATOM 3826 C CA . THR A 1 553 ? -4.877 -8.106 -3.700 1.00 96.69 553 THR A CA 1
ATOM 3827 C C . THR A 1 553 ? -5.927 -9.175 -3.977 1.00 96.69 553 THR A C 1
ATOM 3829 O O . THR A 1 553 ? -6.909 -9.250 -3.248 1.00 96.69 553 THR A O 1
ATOM 3832 N N . ASN A 1 554 ? -5.718 -10.037 -4.971 1.00 97.12 554 ASN A N 1
ATOM 3833 C CA . ASN A 1 554 ? -6.653 -11.099 -5.375 1.00 97.12 554 ASN A CA 1
ATOM 3834 C C . ASN A 1 554 ? -8.036 -10.583 -5.823 1.00 97.12 554 ASN A C 1
ATOM 3836 O O . ASN A 1 554 ? -9.072 -11.074 -5.354 1.00 97.12 554 ASN A O 1
ATOM 3840 N N . VAL A 1 555 ? -8.073 -9.568 -6.688 1.00 98.31 555 VAL A N 1
ATOM 3841 C CA . VAL A 1 555 ? -9.315 -8.872 -7.069 1.00 98.31 555 VAL A CA 1
ATOM 3842 C C . VAL A 1 555 ? -9.813 -9.209 -8.472 1.00 98.31 555 VAL A C 1
ATOM 3844 O O . VAL A 1 555 ? -9.017 -9.483 -9.359 1.00 98.31 555 VAL A O 1
ATOM 3847 N N . ASP A 1 556 ? -11.129 -9.127 -8.680 1.00 98.31 556 ASP A N 1
ATOM 3848 C CA . ASP A 1 556 ? -11.730 -9.116 -10.023 1.00 98.31 556 ASP A CA 1
ATOM 3849 C C . ASP A 1 556 ? -12.586 -7.851 -10.188 1.00 98.31 556 ASP A C 1
ATOM 3851 O O . ASP A 1 556 ? -13.600 -7.691 -9.506 1.00 98.31 556 ASP A O 1
ATOM 3855 N N . LEU A 1 557 ? -12.195 -6.942 -11.076 1.00 98.75 557 LEU A N 1
ATOM 3856 C CA . LEU A 1 557 ? -12.972 -5.753 -11.427 1.00 98.75 557 LEU A CA 1
ATOM 3857 C C . LEU A 1 557 ? -13.533 -5.924 -12.838 1.00 98.75 557 LEU A C 1
ATOM 3859 O O . LEU A 1 557 ? -12.780 -5.964 -13.807 1.00 98.75 557 LEU A O 1
ATOM 3863 N N . ASN A 1 558 ? -14.857 -5.991 -12.955 1.00 98.50 558 ASN A N 1
ATOM 3864 C CA . ASN A 1 558 ? -15.559 -6.179 -14.221 1.00 98.50 558 ASN A CA 1
ATOM 3865 C C . ASN A 1 558 ? -16.519 -5.010 -14.457 1.00 98.50 558 ASN A C 1
ATOM 3867 O O . ASN A 1 558 ? -17.597 -4.953 -13.865 1.00 98.50 558 ASN A O 1
ATOM 3871 N N . ALA A 1 559 ? -16.123 -4.074 -15.312 1.00 98.44 559 ALA A N 1
ATOM 3872 C CA . ALA A 1 559 ? -17.015 -3.075 -15.889 1.00 98.44 559 ALA A CA 1
ATOM 3873 C C . ALA A 1 559 ? -17.595 -3.599 -17.213 1.00 98.44 559 ALA A C 1
ATOM 3875 O O . ALA A 1 559 ? -17.200 -4.657 -17.709 1.00 98.44 559 ALA A O 1
ATOM 3876 N N . ASN A 1 560 ? -18.522 -2.856 -17.816 1.00 97.38 560 ASN A N 1
ATOM 3877 C CA . ASN A 1 560 ? -19.028 -3.216 -19.135 1.00 97.38 560 ASN A CA 1
ATOM 3878 C C . ASN A 1 560 ? -17.880 -3.242 -20.172 1.00 97.38 560 ASN A C 1
ATOM 3880 O O . ASN A 1 560 ? -17.163 -2.254 -20.335 1.00 97.38 560 ASN A O 1
ATOM 3884 N N . ALA A 1 561 ? -17.701 -4.362 -20.875 1.00 93.88 561 ALA A N 1
ATOM 3885 C CA . ALA A 1 561 ? -16.586 -4.549 -21.808 1.00 93.88 561 ALA A CA 1
ATOM 3886 C C . ALA A 1 561 ? -16.707 -3.704 -23.094 1.00 93.88 561 ALA A C 1
ATOM 3888 O O . ALA A 1 561 ? -15.699 -3.377 -23.714 1.00 93.88 561 ALA A O 1
ATOM 3889 N N . ASP A 1 562 ? -17.922 -3.298 -23.474 1.00 95.12 562 ASP A N 1
ATOM 3890 C CA . ASP A 1 562 ? -18.181 -2.570 -24.722 1.00 95.12 562 ASP A CA 1
ATOM 3891 C C . ASP A 1 562 ? -18.155 -1.044 -24.533 1.00 95.12 562 ASP A C 1
ATOM 3893 O O . ASP A 1 562 ? -17.758 -0.288 -25.435 1.00 95.12 562 ASP A O 1
ATOM 3897 N N . THR A 1 563 ? -18.604 -0.569 -23.367 1.00 96.12 563 THR A N 1
ATOM 3898 C CA . THR A 1 563 ? -18.829 0.858 -23.074 1.00 96.12 563 THR A CA 1
ATOM 3899 C C . THR A 1 563 ? -18.246 1.332 -21.743 1.00 96.12 563 THR A C 1
ATOM 3901 O O . THR A 1 563 ? -18.037 2.534 -21.581 1.00 96.12 563 THR A O 1
ATOM 3904 N N . GLY A 1 564 ? -17.973 0.424 -20.806 1.00 97.19 564 GLY A N 1
ATOM 3905 C CA . GLY A 1 564 ? -17.531 0.739 -19.450 1.00 97.19 564 GLY A CA 1
ATOM 3906 C C . GLY A 1 564 ? -16.042 1.059 -19.353 1.00 97.19 564 GLY A C 1
ATOM 3907 O O . GLY A 1 564 ? -15.240 0.723 -20.226 1.00 97.19 564 GLY A O 1
ATOM 3908 N N . SER A 1 565 ? -15.665 1.715 -18.257 1.00 98.31 565 SER A N 1
ATOM 3909 C CA . SER A 1 565 ? -14.274 2.029 -17.929 1.00 98.31 565 SER A CA 1
ATOM 3910 C C . SER A 1 565 ? -13.918 1.621 -16.502 1.00 98.31 565 SER A C 1
ATOM 3912 O O . SER A 1 565 ? -14.786 1.598 -15.631 1.00 98.31 565 SER A O 1
ATOM 3914 N N . ILE A 1 566 ? -12.647 1.312 -16.260 1.00 98.88 566 ILE A N 1
ATOM 3915 C CA . ILE A 1 566 ? -12.068 1.191 -14.919 1.00 98.88 566 ILE A CA 1
ATOM 3916 C C . ILE A 1 566 ? -11.074 2.335 -14.755 1.00 98.88 566 ILE A C 1
ATOM 3918 O O . ILE A 1 566 ? -10.109 2.409 -15.508 1.00 98.88 566 ILE A O 1
ATOM 3922 N N . LYS A 1 567 ? -11.299 3.221 -13.784 1.00 98.81 567 LYS A N 1
ATOM 3923 C CA . LYS A 1 567 ? -10.402 4.340 -13.474 1.00 98.81 567 LYS A CA 1
ATOM 3924 C C . LYS A 1 567 ? -9.874 4.222 -12.058 1.00 98.81 567 LYS A C 1
ATOM 3926 O O . LYS A 1 567 ? -10.665 4.137 -11.121 1.00 98.81 567 LYS A O 1
ATOM 3931 N N . VAL A 1 568 ? -8.556 4.249 -11.895 1.00 98.94 568 VAL A N 1
ATOM 3932 C CA . VAL A 1 568 ? -7.900 4.181 -10.586 1.00 98.94 568 VAL A CA 1
ATOM 3933 C C . VAL A 1 568 ? -6.939 5.351 -10.414 1.00 98.94 568 VAL A C 1
ATOM 3935 O O . VAL A 1 568 ? -6.011 5.507 -11.199 1.00 98.94 568 VAL A O 1
ATOM 3938 N N . TYR A 1 569 ? -7.119 6.141 -9.360 1.00 98.88 569 TYR A N 1
ATOM 3939 C CA . TYR A 1 569 ? -6.148 7.138 -8.914 1.00 98.88 569 TYR A CA 1
ATOM 3940 C C . TYR A 1 569 ? -5.677 6.795 -7.506 1.00 98.88 569 TYR A C 1
ATOM 3942 O O . TYR A 1 569 ? -6.488 6.580 -6.605 1.00 98.88 569 TYR A O 1
ATOM 3950 N N . ALA A 1 570 ? -4.363 6.742 -7.319 1.00 98.75 570 ALA A N 1
ATOM 3951 C CA . ALA A 1 570 ? -3.753 6.417 -6.046 1.00 98.75 570 ALA A CA 1
ATOM 3952 C C . ALA A 1 570 ? -2.641 7.410 -5.709 1.00 98.75 570 ALA A C 1
ATOM 3954 O O . ALA A 1 570 ? -1.670 7.518 -6.453 1.00 98.75 570 ALA A O 1
ATOM 3955 N N . GLU A 1 571 ? -2.731 8.093 -4.569 1.00 98.38 571 GLU A N 1
ATOM 3956 C CA . GLU A 1 571 ? -1.702 9.040 -4.126 1.00 98.38 571 GLU A CA 1
ATOM 3957 C C . GLU A 1 571 ? -1.230 8.736 -2.705 1.00 98.38 571 GLU A C 1
ATOM 3959 O O . GLU A 1 571 ? -2.048 8.642 -1.788 1.00 98.38 571 GLU A O 1
ATOM 3964 N N . SER A 1 572 ? 0.085 8.578 -2.503 1.00 96.69 572 SER A N 1
ATOM 3965 C CA . SER A 1 572 ? 0.628 8.385 -1.153 1.00 96.69 572 SER A CA 1
ATOM 3966 C C . SER A 1 572 ? 2.106 8.719 -0.962 1.00 96.69 572 SER A C 1
ATOM 3968 O O . SER A 1 572 ? 2.796 9.101 -1.902 1.00 96.69 572 SER A O 1
ATOM 3970 N N . LYS A 1 573 ? 2.627 8.556 0.265 1.00 93.62 573 LYS A N 1
ATOM 3971 C CA . LYS A 1 573 ? 4.074 8.544 0.560 1.00 93.62 573 LYS A CA 1
ATOM 3972 C C . LYS A 1 573 ? 4.617 7.122 0.765 1.00 93.62 573 LYS A C 1
ATOM 3974 O O . LYS A 1 573 ? 5.618 6.936 1.465 1.00 93.62 573 LYS A O 1
ATOM 3979 N N . GLY A 1 574 ? 3.967 6.132 0.144 1.00 84.81 574 GLY A N 1
ATOM 3980 C CA . GLY A 1 574 ? 4.361 4.722 0.148 1.00 84.81 574 GLY A CA 1
ATOM 3981 C C . GLY A 1 574 ? 5.832 4.536 -0.220 1.00 84.81 574 GLY A C 1
ATOM 3982 O O . GLY A 1 574 ? 6.308 5.093 -1.208 1.00 84.81 574 GLY A O 1
ATOM 3983 N N . GLY A 1 575 ? 6.582 3.807 0.603 1.00 75.44 575 GLY A N 1
ATOM 3984 C CA . GLY A 1 575 ? 8.002 3.550 0.374 1.00 75.44 575 GLY A CA 1
ATOM 3985 C C . GLY A 1 575 ? 8.268 2.120 -0.064 1.00 75.44 575 GLY A C 1
ATOM 3986 O O . GLY A 1 575 ? 7.692 1.199 0.489 1.00 75.44 575 GLY A O 1
ATOM 3987 N N . GLN A 1 576 ? 9.228 1.932 -0.959 1.00 69.88 576 GLN A N 1
ATOM 3988 C CA . GLN A 1 576 ? 9.716 0.627 -1.395 1.00 69.88 576 GLN A CA 1
ATOM 3989 C C . GLN A 1 576 ? 10.276 -0.244 -0.243 1.00 69.88 576 GLN A C 1
ATOM 3991 O O . GLN A 1 576 ? 10.205 -1.467 -0.312 1.00 69.88 576 GLN A O 1
ATOM 3996 N N . ASP A 1 577 ? 10.843 0.368 0.806 1.00 67.12 577 ASP A N 1
ATOM 3997 C CA . ASP A 1 577 ? 11.482 -0.341 1.934 1.00 67.12 577 ASP A CA 1
ATOM 3998 C C . ASP A 1 577 ? 10.504 -0.807 3.026 1.00 67.12 577 ASP A C 1
ATOM 4000 O O . ASP A 1 577 ? 10.929 -1.329 4.059 1.00 67.12 577 ASP A O 1
ATOM 4004 N N . THR A 1 578 ? 9.198 -0.596 2.854 1.00 61.62 578 THR A N 1
ATOM 4005 C CA . THR A 1 578 ? 8.212 -1.134 3.793 1.00 61.62 578 THR A CA 1
ATOM 4006 C C . THR A 1 578 ? 8.066 -2.642 3.555 1.00 61.62 578 THR A C 1
ATOM 4008 O O . THR A 1 578 ? 8.049 -3.126 2.424 1.00 61.62 578 THR A O 1
ATOM 4011 N N . TYR A 1 579 ? 7.949 -3.421 4.634 1.00 63.91 579 TYR A N 1
ATOM 4012 C CA . TYR A 1 579 ? 7.646 -4.858 4.546 1.00 63.91 579 TYR A CA 1
ATOM 4013 C C . TYR A 1 579 ? 6.178 -5.139 4.162 1.00 63.91 579 TYR A C 1
ATOM 4015 O O . TYR A 1 579 ? 5.786 -6.300 4.078 1.00 63.91 579 TYR A O 1
ATOM 4023 N N . GLU A 1 580 ? 5.372 -4.093 3.959 1.00 70.88 580 GLU A N 1
ATOM 4024 C CA . GLU A 1 580 ? 3.933 -4.165 3.702 1.00 70.88 580 GLU A CA 1
ATOM 4025 C C . GLU A 1 580 ? 3.626 -3.712 2.262 1.00 70.88 580 GLU A C 1
ATOM 4027 O O . GLU A 1 580 ? 3.794 -4.484 1.322 1.00 70.88 580 GLU A O 1
ATOM 4032 N N . GLU A 1 581 ? 3.202 -2.458 2.082 1.00 82.81 581 GLU A N 1
ATOM 4033 C CA . GLU A 1 581 ? 2.746 -1.883 0.810 1.00 82.81 581 GLU A CA 1
ATOM 4034 C C . GLU A 1 581 ? 3.782 -0.899 0.247 1.00 82.81 581 GLU A C 1
ATOM 4036 O O . GLU A 1 581 ? 4.145 0.083 0.904 1.00 82.81 581 GLU A O 1
ATOM 4041 N N . LYS A 1 582 ? 4.268 -1.166 -0.972 1.00 81.19 582 LYS A N 1
ATOM 4042 C CA . LYS A 1 582 ? 5.544 -0.623 -1.479 1.00 81.19 582 LYS A CA 1
ATOM 4043 C C . LYS A 1 582 ? 5.450 0.584 -2.425 1.00 81.19 582 LYS A C 1
ATOM 4045 O O . LYS A 1 582 ? 6.448 0.944 -3.045 1.00 81.19 582 LYS A O 1
ATOM 4050 N N . GLY A 1 583 ? 4.298 1.237 -2.538 1.00 89.88 583 GLY A N 1
ATOM 4051 C CA . GLY A 1 583 ? 4.095 2.390 -3.426 1.00 89.88 583 GLY A CA 1
ATOM 4052 C C . GLY A 1 583 ? 2.694 2.974 -3.303 1.00 89.88 583 GLY A C 1
ATOM 4053 O O . GLY A 1 583 ? 1.966 2.614 -2.380 1.00 89.88 583 GLY A O 1
ATOM 4054 N N . SER A 1 584 ? 2.314 3.881 -4.202 1.00 96.00 584 SER A N 1
ATOM 4055 C CA . SER A 1 584 ? 1.008 4.551 -4.134 1.00 96.00 584 SER A CA 1
ATOM 4056 C C . SER A 1 584 ? -0.126 3.716 -4.711 1.00 96.00 584 SER A C 1
ATOM 4058 O O . SER A 1 584 ? -1.143 3.571 -4.038 1.00 96.00 584 SER A O 1
ATOM 4060 N N . LEU A 1 585 ? 0.069 3.111 -5.882 1.00 97.94 585 LEU A N 1
ATOM 4061 C CA . LEU A 1 585 ? -0.797 2.067 -6.426 1.00 97.94 585 LEU A CA 1
ATOM 4062 C C . LEU A 1 585 ? -0.103 0.711 -6.275 1.00 97.94 585 LEU A C 1
ATOM 4064 O O . LEU A 1 585 ? 0.995 0.528 -6.797 1.00 97.94 585 LEU A O 1
ATOM 4068 N N . TYR A 1 586 ? -0.720 -0.227 -5.561 1.00 97.19 586 TYR A N 1
ATOM 4069 C CA . TYR A 1 586 ? -0.131 -1.539 -5.281 1.00 97.19 586 TYR A CA 1
ATOM 4070 C C . TYR A 1 586 ? -0.980 -2.680 -5.843 1.00 97.19 586 TYR A C 1
ATOM 4072 O O . TYR A 1 586 ? -2.178 -2.750 -5.563 1.00 97.19 586 TYR A O 1
ATOM 4080 N N . PHE A 1 587 ? -0.329 -3.605 -6.550 1.00 97.00 587 PHE A N 1
ATOM 4081 C CA . PHE A 1 587 ? -0.877 -4.886 -6.999 1.00 97.00 587 PHE A CA 1
ATOM 4082 C C . PHE A 1 587 ? -0.113 -6.039 -6.350 1.00 97.00 587 PHE A C 1
ATOM 4084 O O . PHE A 1 587 ? 1.123 -6.027 -6.315 1.00 97.00 587 PHE A O 1
ATOM 4091 N N . GLY A 1 588 ? -0.834 -7.054 -5.880 1.00 92.94 588 GLY A N 1
ATOM 4092 C CA . GLY A 1 588 ? -0.223 -8.257 -5.324 1.00 92.94 588 GLY A CA 1
ATOM 4093 C C . GLY A 1 588 ? -1.158 -9.459 -5.387 1.00 92.94 588 GLY A C 1
ATOM 4094 O O . GLY A 1 588 ? -2.310 -9.381 -4.989 1.00 92.94 588 GLY A O 1
ATOM 4095 N N . GLY A 1 589 ? -0.663 -10.614 -5.823 1.00 93.00 589 GLY A N 1
ATOM 4096 C CA . GLY A 1 589 ? -1.496 -11.816 -5.966 1.00 93.00 589 GLY A CA 1
ATOM 4097 C C . GLY A 1 589 ? -2.053 -11.975 -7.381 1.00 93.00 589 GLY A C 1
ATOM 4098 O O . GLY A 1 589 ? -1.298 -11.842 -8.339 1.00 93.00 589 GLY A O 1
ATOM 4099 N N . THR A 1 590 ? -3.323 -12.374 -7.524 1.00 96.75 590 THR A N 1
ATOM 4100 C CA . THR A 1 590 ? -3.965 -12.583 -8.842 1.00 96.75 590 THR A CA 1
ATOM 4101 C C . THR A 1 590 ? -5.104 -11.598 -9.067 1.00 96.75 590 THR A C 1
ATOM 4103 O O . THR A 1 590 ? -6.182 -11.776 -8.504 1.00 96.75 590 THR A O 1
ATOM 4106 N N . ASP A 1 591 ? -4.867 -10.586 -9.894 1.00 98.38 591 ASP A N 1
ATOM 4107 C CA . ASP A 1 591 ? -5.794 -9.476 -10.115 1.00 98.38 591 ASP A CA 1
ATOM 4108 C C . ASP A 1 591 ? -6.270 -9.441 -11.579 1.00 98.38 591 ASP A C 1
ATOM 4110 O O . ASP A 1 591 ? -5.456 -9.540 -12.496 1.00 98.38 591 ASP A O 1
ATOM 4114 N N . THR A 1 592 ? -7.575 -9.290 -11.817 1.00 98.62 592 THR A N 1
ATOM 4115 C CA . THR A 1 592 ? -8.166 -9.216 -13.167 1.00 98.62 592 THR A CA 1
ATOM 4116 C C . THR A 1 592 ? -8.995 -7.948 -13.330 1.00 98.62 592 THR A C 1
ATOM 4118 O O . THR A 1 592 ? -9.836 -7.639 -12.485 1.00 98.62 592 THR A O 1
ATOM 4121 N N . PHE A 1 593 ? -8.801 -7.240 -14.440 1.00 98.75 593 PHE A N 1
ATOM 4122 C CA . PHE A 1 593 ? -9.511 -6.013 -14.790 1.00 98.75 593 PHE A CA 1
ATOM 4123 C C . PHE A 1 593 ? -10.103 -6.150 -16.195 1.00 98.75 593 PHE A C 1
ATOM 4125 O O . PHE A 1 593 ? -9.367 -6.343 -17.160 1.00 98.75 593 PHE A O 1
ATOM 4132 N N . THR A 1 594 ? -11.426 -6.040 -16.315 1.00 98.56 594 THR A N 1
ATOM 4133 C CA . THR A 1 594 ? -12.153 -6.164 -17.588 1.00 98.56 594 THR A CA 1
ATOM 4134 C C . THR A 1 594 ? -13.014 -4.928 -17.822 1.00 98.56 594 THR A C 1
ATOM 4136 O O . THR A 1 594 ? -13.909 -4.643 -17.025 1.00 98.56 594 THR A O 1
ATOM 4139 N N . ALA A 1 595 ? -12.747 -4.191 -18.902 1.00 98.38 595 ALA A N 1
ATOM 4140 C CA . ALA A 1 595 ? -13.510 -3.015 -19.329 1.00 98.38 595 ALA A CA 1
ATOM 4141 C C . ALA A 1 595 ? -13.187 -2.665 -20.790 1.00 98.38 595 ALA A C 1
ATOM 4143 O O . ALA A 1 595 ? -12.239 -3.195 -21.351 1.00 98.38 595 ALA A O 1
ATOM 4144 N N . LYS A 1 596 ? -13.889 -1.703 -21.398 1.00 98.19 596 LYS A N 1
ATOM 4145 C CA . LYS A 1 596 ? -13.445 -1.144 -22.688 1.00 98.19 596 LYS A CA 1
ATOM 4146 C C . LYS A 1 596 ? -12.126 -0.372 -22.548 1.00 98.19 596 LYS A C 1
ATOM 4148 O O . LYS A 1 596 ? -11.249 -0.470 -23.406 1.00 98.19 596 LYS A O 1
ATOM 4153 N N . ASN A 1 597 ? -12.034 0.435 -21.486 1.00 98.31 597 ASN A N 1
ATOM 4154 C CA . ASN A 1 597 ? -10.880 1.272 -21.154 1.00 98.31 597 ASN A CA 1
ATOM 4155 C C . ASN A 1 597 ? -10.501 1.101 -19.677 1.00 98.31 597 ASN A C 1
ATOM 4157 O O . ASN A 1 597 ? -11.372 1.134 -18.807 1.00 98.31 597 ASN A O 1
ATOM 4161 N N . ILE A 1 598 ? -9.214 0.969 -19.394 1.00 98.81 598 ILE A N 1
ATOM 4162 C CA . ILE A 1 598 ? -8.645 0.763 -18.068 1.00 98.81 598 ILE A CA 1
ATOM 4163 C C . ILE A 1 598 ? -7.549 1.813 -17.872 1.00 98.81 598 ILE A C 1
ATOM 4165 O O . ILE A 1 598 ? -6.482 1.694 -18.458 1.00 98.81 598 ILE A O 1
ATOM 4169 N N . ASP A 1 599 ? -7.801 2.827 -17.048 1.00 98.75 599 ASP A N 1
ATOM 4170 C CA . ASP A 1 599 ? -6.874 3.929 -16.777 1.00 98.75 599 ASP A CA 1
ATOM 4171 C C . ASP A 1 599 ? -6.450 3.904 -15.304 1.00 98.75 599 ASP A C 1
ATOM 4173 O O . ASP A 1 599 ? -7.285 4.005 -14.404 1.00 98.75 599 ASP A O 1
ATOM 4177 N N . MET A 1 600 ? -5.155 3.775 -15.025 1.00 98.88 600 MET A N 1
ATOM 4178 C CA . MET A 1 600 ? -4.640 3.643 -13.663 1.00 98.88 600 MET A CA 1
ATOM 4179 C C . MET A 1 600 ? -3.439 4.553 -13.431 1.00 98.88 600 MET A C 1
ATOM 4181 O O . MET A 1 600 ? -2.476 4.525 -14.189 1.00 98.88 600 MET A O 1
ATOM 4185 N N . THR A 1 601 ? -3.456 5.329 -12.351 1.00 98.81 601 THR A N 1
ATOM 4186 C CA . THR A 1 601 ? -2.382 6.266 -12.013 1.00 98.81 601 THR A CA 1
ATOM 4187 C C . THR A 1 601 ? -1.970 6.125 -10.553 1.00 98.81 601 THR A C 1
ATOM 4189 O O . THR A 1 601 ? -2.776 6.340 -9.649 1.00 98.81 601 THR A O 1
ATOM 4192 N N . GLY A 1 602 ? -0.694 5.822 -10.320 1.00 98.44 602 GLY A N 1
ATOM 4193 C CA . GLY A 1 602 ? -0.056 5.881 -9.008 1.00 98.44 602 GLY A CA 1
ATOM 4194 C C . GLY A 1 602 ? 0.865 7.095 -8.901 1.00 98.44 602 GLY A C 1
ATOM 4195 O O . GLY A 1 602 ? 1.828 7.210 -9.657 1.00 98.44 602 GLY A O 1
ATOM 4196 N N . ARG A 1 603 ? 0.603 8.005 -7.959 1.00 97.75 603 ARG A N 1
ATOM 4197 C CA . ARG A 1 603 ? 1.392 9.221 -7.723 1.00 97.75 603 ARG A CA 1
ATOM 4198 C C . ARG A 1 603 ? 2.003 9.230 -6.326 1.00 97.75 603 ARG A C 1
ATOM 4200 O O . ARG A 1 603 ? 1.319 9.375 -5.319 1.00 97.75 603 ARG A O 1
ATOM 4207 N N . ASN A 1 604 ? 3.322 9.141 -6.269 1.00 94.75 604 ASN A N 1
ATOM 4208 C CA . ASN A 1 604 ? 4.061 9.136 -5.023 1.00 94.75 604 ASN A CA 1
ATOM 4209 C C . ASN A 1 604 ? 4.547 10.538 -4.645 1.00 94.75 604 ASN A C 1
ATOM 4211 O O . ASN A 1 604 ? 5.231 11.210 -5.417 1.00 94.75 604 ASN A O 1
ATOM 4215 N N . LEU A 1 605 ? 4.220 10.960 -3.426 1.00 92.69 605 LEU A N 1
ATOM 4216 C CA . LEU A 1 605 ? 4.595 12.249 -2.841 1.00 92.69 605 LEU A CA 1
ATOM 4217 C C . LEU A 1 605 ? 5.794 12.147 -1.888 1.00 92.69 605 LEU A C 1
ATOM 4219 O O . LEU A 1 605 ? 6.138 13.114 -1.198 1.00 92.69 605 LEU A O 1
ATOM 4223 N N . LYS A 1 606 ? 6.410 10.967 -1.765 1.00 87.94 606 LYS A N 1
ATOM 4224 C CA . LYS A 1 606 ? 7.619 10.791 -0.967 1.00 87.94 606 LYS A CA 1
ATOM 4225 C C . LYS A 1 606 ? 8.767 11.429 -1.740 1.00 87.94 606 LYS A C 1
ATOM 4227 O O . LYS A 1 606 ? 9.205 10.905 -2.757 1.00 87.94 606 LYS A O 1
ATOM 4232 N N . ASN A 1 607 ? 9.281 12.546 -1.236 1.00 87.50 607 ASN A N 1
ATOM 4233 C CA . ASN A 1 607 ? 10.447 13.244 -1.791 1.00 87.50 607 ASN A CA 1
ATOM 4234 C C . ASN A 1 607 ? 11.751 12.468 -1.513 1.00 87.50 607 ASN A C 1
ATOM 4236 O O . ASN A 1 607 ? 12.649 12.957 -0.833 1.00 87.50 607 ASN A O 1
ATOM 4240 N N . SER A 1 608 ? 11.813 11.210 -1.942 1.00 84.94 608 SER A N 1
ATOM 4241 C CA . SER A 1 608 ? 12.882 10.257 -1.658 1.00 84.94 608 SER A CA 1
ATOM 4242 C C . SER A 1 608 ? 13.041 9.289 -2.824 1.00 84.94 608 SER A C 1
ATOM 4244 O O . SER A 1 608 ? 12.063 8.927 -3.475 1.00 84.94 608 SER A O 1
ATOM 4246 N N . TYR A 1 609 ? 14.267 8.816 -3.053 1.00 80.31 609 TYR A N 1
ATOM 4247 C CA . TYR A 1 609 ? 14.590 7.903 -4.156 1.00 80.31 609 TYR A CA 1
ATOM 4248 C C . TYR A 1 609 ? 13.870 6.544 -4.066 1.00 80.31 609 TYR A C 1
ATOM 4250 O O . TYR A 1 609 ? 13.786 5.842 -5.061 1.00 80.31 609 TYR A O 1
ATOM 4258 N N . ASN A 1 610 ? 13.325 6.186 -2.898 1.00 83.12 610 ASN A N 1
ATOM 4259 C CA . ASN A 1 610 ? 12.594 4.938 -2.647 1.00 83.12 610 ASN A CA 1
ATOM 4260 C C . ASN A 1 610 ? 11.056 5.090 -2.672 1.00 83.12 610 ASN A C 1
ATOM 4262 O O . ASN A 1 610 ? 10.353 4.223 -2.155 1.00 83.12 610 ASN A O 1
ATOM 4266 N N . GLY A 1 611 ? 10.518 6.211 -3.161 1.00 86.38 611 GLY A N 1
ATOM 4267 C CA . GLY A 1 611 ? 9.074 6.423 -3.313 1.00 86.38 611 GLY A CA 1
ATOM 4268 C C . GLY A 1 611 ? 8.589 6.018 -4.702 1.00 86.38 611 GLY A C 1
ATOM 4269 O O . GLY A 1 611 ? 8.953 6.684 -5.668 1.00 86.38 611 GLY A O 1
ATOM 4270 N N . ALA A 1 612 ? 7.776 4.960 -4.790 1.00 89.94 612 ALA A N 1
ATOM 4271 C CA . ALA A 1 612 ? 7.270 4.409 -6.050 1.00 89.94 612 ALA A CA 1
ATOM 4272 C C . ALA A 1 612 ? 5.818 4.818 -6.330 1.00 89.94 612 ALA A C 1
ATOM 4274 O O . ALA A 1 612 ? 4.960 4.712 -5.445 1.00 89.94 612 ALA A O 1
ATOM 4275 N N . GLY A 1 613 ? 5.541 5.252 -7.562 1.00 94.75 613 GLY A N 1
ATOM 4276 C CA . GLY A 1 613 ? 4.184 5.550 -8.027 1.00 94.75 613 GLY A CA 1
ATOM 4277 C C . GLY A 1 613 ? 3.313 4.298 -8.060 1.00 94.75 613 GLY A C 1
ATOM 4278 O O . GLY A 1 613 ? 2.369 4.181 -7.278 1.00 94.75 613 GLY A O 1
ATOM 4279 N N . THR A 1 614 ? 3.683 3.336 -8.903 1.00 96.44 614 THR A N 1
ATOM 4280 C CA . THR A 1 614 ? 2.948 2.077 -9.101 1.00 96.44 614 THR A CA 1
ATOM 4281 C C . THR A 1 614 ? 3.854 0.877 -8.860 1.00 96.44 614 THR A C 1
ATOM 4283 O O . THR A 1 614 ? 5.015 0.876 -9.271 1.00 96.44 614 THR A O 1
ATOM 4286 N N . VAL A 1 615 ? 3.336 -0.156 -8.197 1.00 94.31 615 VAL A N 1
ATOM 4287 C CA . VAL A 1 615 ? 4.096 -1.355 -7.837 1.00 94.31 615 VAL A CA 1
ATOM 4288 C C . VAL A 1 615 ? 3.330 -2.626 -8.163 1.00 94.31 615 VAL A C 1
ATOM 4290 O O . VAL A 1 615 ? 2.197 -2.795 -7.724 1.00 94.31 615 VAL A O 1
ATOM 4293 N N . PHE A 1 616 ? 4.010 -3.547 -8.842 1.00 94.00 616 PHE A N 1
ATOM 4294 C CA . PHE A 1 616 ? 3.592 -4.937 -8.999 1.00 94.00 616 PHE A CA 1
ATOM 4295 C C . PHE A 1 616 ? 4.488 -5.829 -8.134 1.00 94.00 616 PHE A C 1
ATOM 4297 O O . PHE A 1 616 ? 5.695 -5.909 -8.378 1.00 94.00 616 PHE A O 1
ATOM 4304 N N . ASP A 1 617 ? 3.921 -6.477 -7.113 1.00 90.31 617 ASP A N 1
ATOM 4305 C CA . ASP A 1 617 ? 4.662 -7.305 -6.152 1.00 90.31 617 ASP A CA 1
ATOM 4306 C C . ASP A 1 617 ? 4.288 -8.783 -6.240 1.00 90.31 617 ASP A C 1
ATOM 4308 O O . ASP A 1 617 ? 3.514 -9.315 -5.443 1.00 90.31 617 ASP A O 1
ATOM 4312 N N . GLY A 1 618 ? 4.888 -9.452 -7.224 1.00 87.00 618 GLY A N 1
ATOM 4313 C CA . GLY A 1 618 ? 4.647 -10.857 -7.511 1.00 87.00 618 GLY A CA 1
ATOM 4314 C C . GLY A 1 618 ? 3.230 -11.168 -8.011 1.00 87.00 618 GLY A C 1
ATOM 4315 O O . GLY A 1 618 ? 2.281 -10.409 -7.835 1.00 87.00 618 GLY A O 1
ATOM 4316 N N . GLY A 1 619 ? 3.079 -12.344 -8.619 1.00 92.06 619 GLY A N 1
ATOM 4317 C CA . GLY A 1 619 ? 1.773 -12.851 -9.043 1.00 92.06 619 GLY A CA 1
ATOM 4318 C C . GLY A 1 619 ? 1.409 -12.489 -10.483 1.00 92.06 619 GLY A C 1
ATOM 4319 O O . GLY A 1 619 ? 2.291 -12.382 -11.337 1.00 92.06 619 GLY A O 1
ATOM 4320 N N . THR A 1 620 ? 0.109 -12.419 -10.769 1.00 97.19 620 THR A N 1
ATOM 4321 C CA . THR A 1 620 ? -0.452 -12.253 -12.117 1.00 97.19 620 THR A CA 1
ATOM 4322 C C . THR A 1 620 ? -1.467 -11.120 -12.134 1.00 97.19 620 THR A C 1
ATOM 4324 O O . THR A 1 620 ? -2.404 -11.123 -11.341 1.00 97.19 620 THR A O 1
ATOM 4327 N N . THR A 1 621 ? -1.317 -10.187 -13.067 1.00 98.50 621 THR A N 1
ATOM 4328 C CA . THR A 1 621 ? -2.297 -9.128 -13.307 1.00 98.50 621 THR A CA 1
ATOM 4329 C C . THR A 1 621 ? -2.766 -9.182 -14.755 1.00 98.50 621 THR A C 1
ATOM 4331 O O . THR A 1 621 ? -1.952 -9.131 -15.674 1.00 98.50 621 THR A O 1
ATOM 4334 N N . LEU A 1 622 ? -4.072 -9.317 -14.967 1.00 98.56 622 LEU A N 1
ATOM 4335 C CA . LEU A 1 622 ? -4.680 -9.463 -16.287 1.00 98.56 622 LEU A CA 1
ATOM 4336 C C . LEU A 1 622 ? -5.533 -8.240 -16.609 1.00 98.56 622 LEU A C 1
ATOM 4338 O O . LEU A 1 622 ? -6.406 -7.864 -15.827 1.00 98.56 622 LEU A O 1
ATOM 4342 N N . PHE A 1 623 ? -5.297 -7.654 -17.775 1.00 98.62 623 PHE A N 1
ATOM 4343 C CA . PHE A 1 623 ? -6.039 -6.519 -18.299 1.00 98.62 623 PHE A CA 1
ATOM 4344 C C . PHE A 1 623 ? -6.717 -6.918 -19.611 1.00 98.62 623 PHE A C 1
ATOM 4346 O O . PHE A 1 623 ? -6.052 -7.318 -20.568 1.00 98.62 623 PHE A O 1
ATOM 4353 N N . ASN A 1 624 ? -8.042 -6.810 -19.647 1.00 98.06 624 ASN A N 1
ATOM 4354 C CA . ASN A 1 624 ? -8.864 -7.125 -20.809 1.00 98.06 624 ASN A CA 1
ATOM 4355 C C . ASN A 1 624 ? -9.524 -5.826 -21.291 1.00 98.06 624 ASN A C 1
ATOM 4357 O O . ASN A 1 624 ? -10.446 -5.342 -20.626 1.00 98.06 624 ASN A O 1
ATOM 4361 N N . GLY A 1 625 ? -9.027 -5.266 -22.399 1.00 97.75 625 GLY A N 1
ATOM 4362 C CA . GLY A 1 625 ? -9.411 -3.957 -22.940 1.00 97.75 625 GLY A CA 1
ATOM 4363 C C . GLY A 1 625 ? -8.243 -2.981 -23.127 1.00 97.75 625 GLY A C 1
ATOM 4364 O O . GLY A 1 625 ? -7.092 -3.268 -22.782 1.00 97.75 625 GLY A O 1
ATOM 4365 N N . ASN A 1 626 ? -8.536 -1.775 -23.636 1.00 98.31 626 ASN A N 1
ATOM 4366 C CA . ASN A 1 626 ? -7.521 -0.725 -23.779 1.00 98.31 626 ASN A CA 1
ATOM 4367 C C . ASN A 1 626 ? -7.011 -0.310 -22.402 1.00 98.31 626 ASN A C 1
ATOM 4369 O O . ASN A 1 626 ? -7.810 0.057 -21.546 1.00 98.31 626 ASN A O 1
ATOM 4373 N N . THR A 1 627 ? -5.701 -0.341 -22.188 1.00 98.69 627 THR A N 1
ATOM 4374 C CA . THR A 1 627 ? -5.116 -0.210 -20.852 1.00 98.69 627 THR A CA 1
ATOM 4375 C C . THR A 1 627 ? -4.053 0.879 -20.820 1.00 98.69 627 THR A C 1
ATOM 4377 O O . THR A 1 627 ? -3.162 0.891 -21.656 1.00 98.69 627 THR A O 1
ATOM 4380 N N . SER A 1 628 ? -4.096 1.768 -19.834 1.00 98.69 628 SER A N 1
ATOM 4381 C CA . SER A 1 628 ? -3.069 2.769 -19.559 1.00 98.69 628 SER A CA 1
ATOM 4382 C C . SER A 1 628 ? -2.724 2.757 -18.075 1.00 98.69 628 SER A C 1
ATOM 4384 O O . SER A 1 628 ? -3.584 2.985 -17.226 1.00 98.69 628 SER A O 1
ATOM 4386 N N . ILE A 1 629 ? -1.463 2.476 -17.751 1.00 98.81 629 ILE A N 1
ATOM 4387 C CA . ILE A 1 629 ? -0.962 2.438 -16.376 1.00 98.81 629 ILE A CA 1
ATOM 4388 C C . ILE A 1 629 ? 0.193 3.416 -16.252 1.00 98.81 629 ILE A C 1
ATOM 4390 O O . ILE A 1 629 ? 1.218 3.271 -16.915 1.00 98.81 629 ILE A O 1
ATOM 4394 N N . GLU A 1 630 ? 0.048 4.383 -15.358 1.00 98.69 630 GLU A N 1
ATOM 4395 C CA . GLU A 1 630 ? 1.032 5.425 -15.113 1.00 98.69 630 GLU A CA 1
ATOM 4396 C C . GLU A 1 630 ? 1.543 5.369 -13.669 1.00 98.69 630 GLU A C 1
ATOM 4398 O O . GLU A 1 630 ? 0.775 5.209 -12.718 1.00 98.69 630 GLU A O 1
ATOM 4403 N N . GLY A 1 631 ? 2.853 5.508 -13.493 1.00 97.88 631 GLY A N 1
ATOM 4404 C CA . GLY A 1 631 ? 3.515 5.575 -12.196 1.00 97.88 631 GLY A CA 1
ATOM 4405 C C . GLY A 1 631 ? 4.423 6.795 -12.122 1.00 97.88 631 GLY A C 1
ATOM 4406 O O . GLY A 1 631 ? 5.381 6.905 -12.885 1.00 97.88 631 GLY A O 1
ATOM 4407 N N . TYR A 1 632 ? 4.145 7.690 -11.179 1.00 96.25 632 TYR A N 1
ATOM 4408 C CA . TYR A 1 632 ? 4.908 8.908 -10.927 1.00 96.25 632 TYR A CA 1
ATOM 4409 C C . TYR A 1 632 ? 5.541 8.848 -9.541 1.00 96.25 632 TYR A C 1
ATOM 4411 O O . TYR A 1 632 ? 4.830 8.671 -8.553 1.00 96.25 632 TYR A O 1
ATOM 4419 N N . GLY A 1 633 ? 6.845 9.074 -9.428 1.00 92.38 633 GLY A N 1
ATOM 4420 C CA . GLY A 1 633 ? 7.497 9.160 -8.120 1.00 92.38 633 GLY A CA 1
ATOM 4421 C C . GLY A 1 633 ? 8.824 9.893 -8.167 1.00 92.38 633 GLY A C 1
ATOM 4422 O O . GLY A 1 633 ? 9.378 10.134 -9.233 1.00 92.38 633 GLY A O 1
ATOM 4423 N N . TYR A 1 634 ? 9.338 10.289 -7.004 1.00 87.88 634 TYR A N 1
ATOM 4424 C CA . TYR A 1 634 ? 10.519 11.154 -6.945 1.00 87.88 634 TYR A CA 1
ATOM 4425 C C . TYR A 1 634 ? 11.766 10.491 -7.554 1.00 87.88 634 TYR A C 1
ATOM 4427 O O . TYR A 1 634 ? 12.499 11.155 -8.280 1.00 87.88 634 TYR A O 1
ATOM 4435 N N . GLY A 1 635 ? 11.973 9.191 -7.305 1.00 82.94 635 GLY A N 1
ATOM 4436 C CA . GLY A 1 635 ? 13.026 8.387 -7.949 1.00 82.94 635 GLY A CA 1
ATOM 4437 C C . GLY A 1 635 ? 12.538 7.115 -8.652 1.00 82.94 635 GLY A C 1
ATOM 4438 O O . GLY A 1 635 ? 13.349 6.443 -9.290 1.00 82.94 635 GLY A O 1
ATOM 4439 N N . LEU A 1 636 ? 11.247 6.773 -8.521 1.00 89.19 636 LEU A N 1
ATOM 4440 C CA . LEU A 1 636 ? 10.657 5.522 -9.008 1.00 89.19 636 LEU A CA 1
ATOM 4441 C C . LEU A 1 636 ? 9.246 5.747 -9.569 1.00 89.19 636 LEU A C 1
ATOM 4443 O O . LEU A 1 636 ? 8.335 6.119 -8.829 1.00 89.19 636 LEU A O 1
ATOM 4447 N N . GLY A 1 637 ? 9.053 5.484 -10.861 1.00 93.50 637 GLY A N 1
ATOM 4448 C CA . GLY A 1 637 ? 7.735 5.548 -11.497 1.00 93.50 637 GLY A CA 1
ATOM 4449 C C . GLY A 1 637 ? 6.944 4.254 -11.298 1.00 93.50 637 GLY A C 1
ATOM 4450 O O . GLY A 1 637 ? 6.082 4.177 -10.419 1.00 93.50 637 GLY A O 1
ATOM 4451 N N . ILE A 1 638 ? 7.265 3.230 -12.095 1.00 94.56 638 ILE A N 1
ATOM 4452 C CA . ILE A 1 638 ? 6.719 1.866 -11.991 1.00 94.56 638 ILE A CA 1
ATOM 4453 C C . ILE A 1 638 ? 7.802 0.920 -11.468 1.00 94.56 638 ILE A C 1
ATOM 4455 O O . ILE A 1 638 ? 8.941 0.948 -11.938 1.00 94.56 638 ILE A O 1
ATOM 4459 N N . VAL A 1 639 ? 7.450 0.056 -10.514 1.00 91.12 639 VAL A N 1
ATOM 4460 C CA . VAL A 1 639 ? 8.384 -0.907 -9.920 1.00 91.12 639 VAL A CA 1
ATOM 4461 C C . VAL A 1 639 ? 7.849 -2.330 -9.987 1.00 91.12 639 VAL A C 1
ATOM 4463 O O . VAL A 1 639 ? 6.713 -2.601 -9.597 1.00 91.12 639 VAL A O 1
ATOM 4466 N N . PHE A 1 640 ? 8.716 -3.249 -10.405 1.00 89.81 640 PHE A N 1
ATOM 4467 C CA . PHE A 1 640 ? 8.460 -4.685 -10.403 1.00 89.81 640 PHE A CA 1
ATOM 4468 C C . PHE A 1 640 ? 9.252 -5.377 -9.297 1.00 89.81 640 PHE A C 1
ATOM 4470 O O . PHE A 1 640 ? 10.475 -5.238 -9.199 1.00 89.81 640 PHE A O 1
ATOM 4477 N N . TRP A 1 641 ? 8.546 -6.142 -8.472 1.00 83.69 641 TRP A N 1
ATOM 4478 C CA . TRP A 1 641 ? 9.113 -6.954 -7.406 1.00 83.69 641 TRP A CA 1
ATOM 4479 C C . TRP A 1 641 ? 8.850 -8.429 -7.657 1.00 83.69 641 TRP A C 1
ATOM 4481 O O . TRP A 1 641 ? 7.741 -8.827 -8.010 1.00 83.69 641 TRP A O 1
ATOM 4491 N N . ASN A 1 642 ? 9.869 -9.251 -7.390 1.00 82.12 642 ASN A N 1
ATOM 4492 C CA . ASN A 1 642 ? 9.820 -10.693 -7.626 1.00 82.12 642 ASN A CA 1
ATOM 4493 C C . ASN A 1 642 ? 9.450 -11.012 -9.092 1.00 82.12 642 ASN A C 1
ATOM 4495 O O . ASN A 1 642 ? 9.691 -10.215 -9.995 1.00 82.12 642 ASN A O 1
ATOM 4499 N N . GLN A 1 643 ? 8.914 -12.205 -9.344 1.00 87.88 643 GLN A N 1
ATOM 4500 C CA . GLN A 1 643 ? 8.420 -12.578 -10.664 1.00 87.88 643 GLN A CA 1
ATOM 4501 C C . GLN A 1 643 ? 6.991 -12.064 -10.866 1.00 87.88 643 GLN A C 1
ATOM 4503 O O . GLN A 1 643 ? 6.099 -12.444 -10.105 1.00 87.88 643 GLN A O 1
ATOM 4508 N N . VAL A 1 644 ? 6.778 -11.270 -11.913 1.00 92.25 644 VAL A N 1
ATOM 4509 C CA . VAL A 1 644 ? 5.483 -10.664 -12.253 1.00 92.25 644 VAL A CA 1
ATOM 4510 C C . VAL A 1 644 ? 5.029 -11.160 -13.621 1.00 92.25 644 VAL A C 1
ATOM 4512 O O . VAL A 1 644 ? 5.833 -11.241 -14.548 1.00 92.25 644 VAL A O 1
ATOM 4515 N N . HIS A 1 645 ? 3.743 -11.474 -13.743 1.00 97.12 645 HIS A N 1
ATOM 4516 C CA . HIS A 1 645 ? 3.083 -11.804 -15.005 1.00 97.12 645 HIS A CA 1
ATOM 4517 C C . HIS A 1 645 ? 2.026 -10.746 -15.297 1.00 97.12 645 HIS A C 1
ATOM 4519 O O . HIS A 1 645 ? 1.099 -10.592 -14.507 1.00 97.12 645 HIS A O 1
ATOM 4525 N N . LEU A 1 646 ? 2.152 -10.027 -16.409 1.00 98.31 646 LEU A N 1
ATOM 4526 C CA . LEU A 1 646 ? 1.113 -9.125 -16.897 1.00 98.31 646 LEU A CA 1
ATOM 4527 C C . LEU A 1 646 ? 0.543 -9.666 -18.207 1.00 98.31 646 LEU A C 1
ATOM 4529 O O . LEU A 1 646 ? 1.296 -9.965 -19.134 1.00 98.31 646 LEU A O 1
ATOM 4533 N N . GLY A 1 647 ? -0.778 -9.787 -18.278 1.00 98.25 647 GLY A N 1
ATOM 4534 C CA . GLY A 1 647 ? -1.496 -10.147 -19.498 1.00 98.25 647 GLY A CA 1
ATOM 4535 C C . GLY A 1 647 ? -2.281 -8.960 -20.038 1.00 98.25 647 GLY A C 1
ATOM 4536 O O . GLY A 1 647 ? -2.986 -8.309 -19.269 1.00 98.25 647 GLY A O 1
ATOM 4537 N N . PHE A 1 648 ? -2.183 -8.709 -21.340 1.00 98.56 648 PHE A N 1
ATOM 4538 C CA . PHE A 1 648 ? -2.964 -7.701 -22.054 1.00 98.56 648 PHE A CA 1
ATOM 4539 C C . PHE A 1 648 ? -3.725 -8.377 -23.191 1.00 98.56 648 PHE A C 1
ATOM 4541 O O . PHE A 1 648 ? -3.118 -8.962 -24.091 1.00 98.56 648 PHE A O 1
ATOM 4548 N N . THR A 1 649 ? -5.051 -8.311 -23.126 1.00 97.88 649 THR A N 1
ATOM 4549 C CA . THR A 1 649 ? -5.955 -9.001 -24.051 1.00 97.88 649 THR A CA 1
ATOM 4550 C C . THR A 1 649 ? -6.855 -7.981 -24.736 1.00 97.88 649 THR A C 1
ATOM 4552 O O . THR A 1 649 ? -7.502 -7.196 -24.041 1.00 97.88 649 THR A O 1
ATOM 4555 N N . GLU A 1 650 ? -6.928 -8.029 -26.069 1.00 90.00 650 GLU A N 1
ATOM 4556 C CA . GLU A 1 650 ? -7.861 -7.248 -26.901 1.00 90.00 650 GLU A CA 1
ATOM 4557 C C . GLU A 1 650 ? -7.789 -5.718 -26.660 1.00 90.00 650 GLU A C 1
ATOM 4559 O O . GLU A 1 650 ? -8.603 -5.140 -25.935 1.00 90.00 650 GLU A O 1
ATOM 4564 N N . GLY A 1 651 ? -6.829 -5.024 -27.289 1.00 89.38 651 GLY A N 1
ATOM 4565 C CA . GLY A 1 651 ? -6.733 -3.556 -27.227 1.00 89.38 651 GLY A CA 1
ATOM 4566 C C . GLY A 1 651 ? -5.322 -2.987 -27.394 1.00 89.38 651 GLY A C 1
ATOM 4567 O O . GLY A 1 651 ? -4.379 -3.689 -27.744 1.00 89.38 651 GLY A O 1
ATOM 4568 N N . ASN A 1 652 ? -5.168 -1.682 -27.151 1.00 96.38 652 ASN A N 1
ATOM 4569 C CA . ASN A 1 652 ? -3.850 -1.059 -26.994 1.00 96.38 652 ASN A CA 1
ATOM 4570 C C . ASN A 1 652 ? -3.534 -0.886 -25.504 1.00 96.38 652 ASN A C 1
ATOM 4572 O O . ASN A 1 652 ? -4.362 -0.371 -24.751 1.00 96.38 652 ASN A O 1
ATOM 4576 N N . ALA A 1 653 ? -2.328 -1.270 -25.095 1.00 98.25 653 ALA A N 1
ATOM 4577 C CA . ALA A 1 653 ? -1.831 -1.155 -23.732 1.00 98.25 653 ALA A CA 1
ATOM 4578 C C . ALA A 1 653 ? -0.665 -0.156 -23.641 1.00 98.25 653 ALA A C 1
ATOM 4580 O O . ALA A 1 653 ? 0.193 -0.112 -24.525 1.00 98.25 653 ALA A O 1
ATOM 4581 N N . SER A 1 654 ? -0.587 0.615 -22.556 1.00 98.44 654 SER A N 1
ATOM 4582 C CA . SER A 1 654 ? 0.561 1.460 -22.230 1.00 98.44 654 SER A CA 1
ATOM 4583 C C . SER A 1 654 ? 0.988 1.353 -20.768 1.00 98.44 654 SER A C 1
ATOM 4585 O O . SER A 1 654 ? 0.166 1.434 -19.858 1.00 98.44 654 SER A O 1
ATOM 4587 N N . LEU A 1 655 ? 2.296 1.234 -20.547 1.00 98.50 655 LEU A N 1
ATOM 4588 C CA . LEU A 1 655 ? 2.953 1.316 -19.244 1.00 98.50 655 LEU A CA 1
ATOM 4589 C C . LEU A 1 655 ? 3.866 2.542 -19.234 1.00 98.50 655 LEU A C 1
ATOM 4591 O O . LEU A 1 655 ? 4.834 2.581 -19.987 1.00 98.50 655 LEU A O 1
ATOM 4595 N N . LYS A 1 656 ? 3.584 3.530 -18.384 1.00 98.44 656 LYS A N 1
ATOM 4596 C CA . LYS A 1 656 ? 4.352 4.774 -18.299 1.00 98.44 656 LYS A CA 1
ATOM 4597 C C . LYS A 1 656 ? 4.935 4.983 -16.906 1.00 98.44 656 LYS A C 1
ATOM 4599 O O . LYS A 1 656 ? 4.214 5.280 -15.956 1.00 98.44 656 LYS A O 1
ATOM 4604 N N . GLY A 1 657 ? 6.250 4.873 -16.781 1.00 97.62 657 GLY A N 1
ATOM 4605 C CA . GLY A 1 657 ? 6.982 5.267 -15.582 1.00 97.62 657 GLY A CA 1
ATOM 4606 C C . GLY A 1 657 ? 7.598 6.649 -15.755 1.00 97.62 657 GLY A C 1
ATOM 4607 O O . GLY A 1 657 ? 8.204 6.917 -16.789 1.00 97.62 657 GLY A O 1
ATOM 4608 N N . GLN A 1 658 ? 7.480 7.524 -14.757 1.00 96.12 658 GLN A N 1
ATOM 4609 C CA . GLN A 1 658 ? 8.105 8.845 -14.792 1.00 96.12 658 GLN A CA 1
ATOM 4610 C C . GLN A 1 658 ? 8.689 9.242 -13.432 1.00 96.12 658 GLN A C 1
ATOM 4612 O O . GLN A 1 658 ? 8.011 9.163 -12.400 1.00 96.12 658 GLN A O 1
ATOM 4617 N N . THR A 1 659 ? 9.941 9.709 -13.430 1.00 92.62 659 THR A N 1
ATOM 4618 C CA . THR A 1 659 ? 10.512 10.378 -12.257 1.00 92.62 659 THR A CA 1
ATOM 4619 C C . THR A 1 659 ? 10.042 11.834 -12.193 1.00 92.62 659 THR A C 1
ATOM 4621 O O . THR A 1 659 ? 9.773 12.469 -13.211 1.00 92.62 659 THR A O 1
ATOM 4624 N N . THR A 1 660 ? 9.854 12.364 -10.983 1.00 91.44 660 THR A N 1
ATOM 4625 C CA . THR A 1 660 ? 9.322 13.727 -10.772 1.00 91.44 660 THR A CA 1
ATOM 4626 C C . THR A 1 660 ? 10.276 14.655 -10.026 1.00 91.44 660 THR A C 1
ATOM 4628 O O . THR A 1 660 ? 10.008 15.853 -9.916 1.00 91.44 660 THR A O 1
ATOM 4631 N N . GLY A 1 661 ? 11.384 14.129 -9.499 1.00 83.81 661 GLY A N 1
ATOM 4632 C CA . GLY A 1 661 ? 12.355 14.871 -8.703 1.00 83.81 661 GLY A CA 1
ATOM 4633 C C . GLY A 1 661 ? 13.764 14.874 -9.294 1.00 83.81 661 GLY A C 1
ATOM 4634 O O . GLY A 1 661 ? 14.089 14.014 -10.115 1.00 83.81 661 GLY A O 1
ATOM 4635 N N . PRO A 1 662 ? 14.639 15.797 -8.841 1.00 75.19 662 PRO A N 1
ATOM 4636 C CA . PRO A 1 662 ? 16.047 15.806 -9.237 1.00 75.19 662 PRO A CA 1
ATOM 4637 C C . PRO A 1 662 ? 16.843 14.641 -8.642 1.00 75.19 662 PRO A C 1
ATOM 4639 O O . PRO A 1 662 ? 17.948 14.364 -9.106 1.00 75.19 662 PRO A O 1
ATOM 4642 N N . GLY A 1 663 ? 16.326 14.005 -7.587 1.00 62.84 663 GLY A N 1
ATOM 4643 C CA . GLY A 1 663 ? 17.071 13.018 -6.821 1.00 62.84 663 GLY A CA 1
ATOM 4644 C C . GLY A 1 663 ? 17.117 11.629 -7.450 1.00 62.84 663 GLY A C 1
ATOM 4645 O O . GLY A 1 663 ? 16.240 11.215 -8.202 1.00 62.84 663 GLY A O 1
ATOM 4646 N N . GLY A 1 664 ? 18.165 10.917 -7.057 1.00 65.94 664 GLY A N 1
ATOM 4647 C CA . GLY A 1 664 ? 18.482 9.533 -7.369 1.00 65.94 664 GLY A CA 1
ATOM 4648 C C . GLY A 1 664 ? 19.398 8.984 -6.274 1.00 65.94 664 GLY A C 1
ATOM 4649 O O . GLY A 1 664 ? 19.583 9.618 -5.232 1.00 65.94 664 GLY A O 1
ATOM 4650 N N . SER A 1 665 ? 19.963 7.806 -6.490 1.00 68.25 665 SER A N 1
ATOM 4651 C CA . SER A 1 665 ? 20.995 7.229 -5.632 1.00 68.25 665 SER A CA 1
ATOM 4652 C C . SER A 1 665 ? 22.108 6.715 -6.526 1.00 68.25 665 SER A C 1
ATOM 4654 O O . SER A 1 665 ? 21.810 6.138 -7.567 1.00 68.25 665 SER A O 1
ATOM 4656 N N . ASP A 1 666 ? 23.358 6.827 -6.075 1.00 61.22 666 ASP A N 1
ATOM 4657 C CA . ASP A 1 666 ? 24.506 6.165 -6.717 1.00 61.22 666 ASP A CA 1
ATOM 4658 C C . ASP A 1 666 ? 24.334 4.629 -6.767 1.00 61.22 666 ASP A C 1
ATOM 4660 O O . ASP A 1 666 ? 25.040 3.920 -7.483 1.00 61.22 666 ASP A O 1
ATOM 4664 N N . HIS A 1 667 ? 23.367 4.087 -6.016 1.00 61.72 667 HIS A N 1
ATOM 4665 C CA . HIS A 1 667 ? 22.962 2.689 -6.084 1.00 61.72 667 HIS A CA 1
ATOM 4666 C C . HIS A 1 667 ? 22.012 2.456 -7.270 1.00 61.72 667 HIS A C 1
ATOM 4668 O O . HIS A 1 667 ? 20.789 2.458 -7.116 1.00 61.72 667 HIS A O 1
ATOM 4674 N N . TYR A 1 668 ? 22.601 2.178 -8.435 1.00 53.84 668 TYR A N 1
ATOM 4675 C CA . TYR A 1 668 ? 21.949 1.926 -9.733 1.00 53.84 668 TYR A CA 1
ATOM 4676 C C . TYR A 1 668 ? 20.763 0.927 -9.720 1.00 53.84 668 TYR A C 1
ATOM 4678 O O . TYR A 1 668 ? 19.942 0.930 -10.627 1.00 53.84 668 TYR A O 1
ATOM 4686 N N . TYR A 1 669 ? 20.640 0.061 -8.706 1.00 58.97 669 TYR A N 1
ATOM 4687 C CA . TYR A 1 669 ? 19.660 -1.040 -8.659 1.00 58.97 669 TYR A CA 1
ATOM 4688 C C . TYR A 1 669 ? 18.350 -0.732 -7.914 1.00 58.97 669 TYR A C 1
ATOM 4690 O O . TYR A 1 669 ? 17.568 -1.643 -7.629 1.00 58.97 669 TYR A O 1
ATOM 4698 N N . ARG A 1 670 ? 18.111 0.530 -7.534 1.00 66.75 670 ARG A N 1
ATOM 4699 C CA . ARG A 1 670 ? 16.897 0.952 -6.802 1.00 66.75 670 ARG A CA 1
ATOM 4700 C C . ARG A 1 670 ? 16.279 2.250 -7.318 1.00 66.75 670 ARG A C 1
ATOM 4702 O O . ARG A 1 670 ? 15.471 2.845 -6.613 1.00 66.75 670 ARG A O 1
ATOM 4709 N N . THR A 1 671 ? 16.655 2.704 -8.506 1.00 77.25 671 THR A N 1
ATOM 4710 C CA . THR A 1 671 ? 16.162 3.954 -9.092 1.00 77.25 671 THR A CA 1
ATOM 4711 C C . THR A 1 671 ? 15.899 3.775 -10.580 1.00 77.25 671 THR A C 1
ATOM 4713 O O . THR A 1 671 ? 16.521 2.946 -11.241 1.00 77.25 671 THR A O 1
ATOM 4716 N N . GLY A 1 672 ? 14.940 4.534 -11.098 1.00 88.19 672 GLY A N 1
ATOM 4717 C CA . GLY A 1 672 ? 14.576 4.522 -12.507 1.00 88.19 672 GLY A CA 1
ATOM 4718 C C . GLY A 1 672 ? 13.098 4.806 -12.703 1.00 88.19 672 GLY A C 1
ATOM 4719 O O . GLY A 1 672 ? 12.271 4.545 -11.828 1.00 88.19 672 GLY A O 1
ATOM 4720 N N . ALA A 1 673 ? 12.754 5.344 -13.865 1.00 92.62 673 ALA A N 1
ATOM 4721 C CA . ALA A 1 673 ? 11.362 5.600 -14.201 1.00 92.62 673 ALA A CA 1
ATOM 4722 C C . ALA A 1 673 ? 10.564 4.284 -14.263 1.00 92.62 673 ALA A C 1
ATOM 4724 O O . ALA A 1 673 ? 9.462 4.204 -13.719 1.00 92.62 673 ALA A O 1
ATOM 4725 N N . ILE A 1 674 ? 11.175 3.228 -14.806 1.00 92.94 674 ILE A N 1
ATOM 4726 C CA . ILE A 1 674 ? 10.747 1.836 -14.652 1.00 92.94 674 ILE A CA 1
ATOM 4727 C C . ILE A 1 674 ? 11.901 1.040 -14.044 1.00 92.94 674 ILE A C 1
ATOM 4729 O O . ILE A 1 674 ? 12.982 0.958 -14.626 1.00 92.94 674 ILE A O 1
ATOM 4733 N N . ALA A 1 675 ? 11.686 0.448 -12.870 1.00 87.12 675 ALA A N 1
ATOM 4734 C CA . ALA A 1 675 ? 12.740 -0.220 -12.111 1.00 87.12 675 ALA A CA 1
ATOM 4735 C C . ALA A 1 675 ? 12.318 -1.599 -11.592 1.00 87.12 675 ALA A C 1
ATOM 4737 O O . ALA A 1 675 ? 11.141 -1.948 -11.511 1.00 87.12 675 ALA A O 1
ATOM 4738 N N . GLY A 1 676 ? 13.314 -2.396 -11.221 1.00 79.50 676 GLY A N 1
ATOM 4739 C CA . GLY A 1 676 ? 13.150 -3.757 -10.731 1.00 79.50 676 GLY A CA 1
ATOM 4740 C C . GLY A 1 676 ? 13.844 -3.859 -9.395 1.00 79.50 676 GLY A C 1
ATOM 4741 O O . GLY A 1 676 ? 15.047 -3.626 -9.313 1.00 79.50 676 GLY A O 1
ATOM 4742 N N . SER A 1 677 ? 13.104 -4.196 -8.345 1.00 62.94 677 SER A N 1
ATOM 4743 C CA . SER A 1 677 ? 13.690 -4.361 -7.026 1.00 62.94 677 SER A CA 1
ATOM 4744 C C . SER A 1 677 ? 13.524 -5.785 -6.541 1.00 62.94 677 SER A C 1
ATOM 4746 O O . SER A 1 677 ? 12.427 -6.277 -6.302 1.00 62.94 677 SER A O 1
ATOM 4748 N N . GLY A 1 678 ? 14.651 -6.463 -6.382 1.00 54.84 678 GLY A N 1
ATOM 4749 C CA . GLY A 1 678 ? 14.722 -7.736 -5.695 1.00 54.84 678 GLY A CA 1
ATOM 4750 C C . GLY A 1 678 ? 16.013 -7.764 -4.906 1.00 54.84 678 GLY A C 1
ATOM 4751 O O . GLY A 1 678 ? 17.084 -7.858 -5.488 1.00 54.84 678 GLY A O 1
ATOM 4752 N N . VAL A 1 679 ? 15.925 -7.692 -3.577 1.00 49.34 679 VAL A N 1
ATOM 4753 C CA . VAL A 1 679 ? 17.106 -7.863 -2.709 1.00 49.34 679 VAL A CA 1
ATOM 4754 C C . VAL A 1 679 ? 17.582 -9.327 -2.738 1.00 49.34 679 VAL A C 1
ATOM 4756 O O . VAL A 1 679 ? 18.745 -9.609 -2.478 1.00 49.34 679 VAL A O 1
ATOM 4759 N N . TYR A 1 680 ? 16.694 -10.271 -3.096 1.00 54.00 680 TYR A N 1
ATOM 4760 C CA . TYR A 1 680 ? 16.958 -11.710 -2.970 1.00 54.00 680 TYR A CA 1
ATOM 4761 C C . TYR A 1 680 ? 16.487 -12.591 -4.143 1.00 54.00 680 TYR A C 1
ATOM 4763 O O . TYR A 1 680 ? 16.889 -13.753 -4.203 1.00 54.00 680 TYR A O 1
ATOM 4771 N N . GLN A 1 681 ? 15.683 -12.106 -5.101 1.00 59.66 681 GLN A N 1
ATOM 4772 C CA . GLN A 1 681 ? 15.170 -12.886 -6.249 1.00 59.66 681 GLN A CA 1
ATOM 4773 C C . GLN A 1 681 ? 15.280 -12.110 -7.569 1.00 59.66 681 GLN A C 1
ATOM 4775 O O . GLN A 1 681 ? 15.385 -10.889 -7.551 1.00 59.66 681 GLN A O 1
ATOM 4780 N N . ALA A 1 682 ? 15.297 -12.827 -8.700 1.00 66.88 682 ALA A N 1
ATOM 4781 C CA . ALA A 1 682 ? 15.350 -12.206 -10.021 1.00 66.88 682 ALA A CA 1
ATOM 4782 C C . ALA A 1 682 ? 13.983 -11.582 -10.333 1.00 66.88 682 ALA A C 1
ATOM 4784 O O . ALA A 1 682 ? 12.968 -12.274 -10.238 1.00 66.88 682 ALA A O 1
ATOM 4785 N N . ALA A 1 683 ? 13.959 -10.306 -10.706 1.00 73.50 683 ALA A N 1
ATOM 4786 C CA . ALA A 1 683 ? 12.768 -9.627 -11.193 1.00 73.50 683 ALA A CA 1
ATOM 4787 C C . ALA A 1 683 ? 12.598 -9.919 -12.691 1.00 73.50 683 ALA A C 1
ATOM 4789 O O . ALA A 1 683 ? 13.109 -9.193 -13.544 1.00 73.50 683 ALA A O 1
ATOM 4790 N N . LYS A 1 684 ? 11.943 -11.043 -13.002 1.00 86.31 684 LYS A N 1
ATOM 4791 C CA . LYS A 1 684 ? 11.520 -11.385 -14.366 1.00 86.31 684 LYS A CA 1
ATOM 4792 C C . LYS A 1 684 ? 10.080 -10.935 -14.562 1.00 86.31 684 LYS A C 1
ATOM 4794 O O . LYS A 1 684 ? 9.204 -11.372 -13.812 1.00 86.31 684 LYS A O 1
ATOM 4799 N N . VAL A 1 685 ? 9.860 -10.094 -15.562 1.00 92.50 685 VAL A N 1
ATOM 4800 C CA . VAL A 1 685 ? 8.536 -9.590 -15.923 1.00 92.50 685 VAL A CA 1
ATOM 4801 C C . VAL A 1 685 ? 8.100 -10.268 -17.214 1.00 92.50 685 VAL A C 1
ATOM 4803 O O . VAL A 1 685 ? 8.715 -10.066 -18.257 1.00 92.50 685 VAL A O 1
ATOM 4806 N N . TYR A 1 686 ? 7.060 -11.089 -17.134 1.00 96.00 686 TYR A N 1
ATOM 4807 C CA . TYR A 1 686 ? 6.440 -11.713 -18.298 1.00 96.00 686 TYR A CA 1
ATOM 4808 C C . TYR A 1 686 ? 5.324 -10.800 -18.794 1.00 96.00 686 TYR A C 1
ATOM 4810 O O . TYR A 1 686 ? 4.421 -10.462 -18.029 1.00 96.00 686 TYR A O 1
ATOM 4818 N N . LEU A 1 687 ? 5.404 -10.394 -20.055 1.00 97.69 687 LEU A N 1
ATOM 4819 C CA . LEU A 1 687 ? 4.415 -9.572 -20.740 1.00 97.69 687 LEU A CA 1
ATOM 4820 C C . LEU A 1 687 ? 3.764 -10.433 -21.820 1.00 97.69 687 LEU A C 1
ATOM 4822 O O . LEU A 1 687 ? 4.390 -10.745 -22.834 1.00 97.69 687 LEU A O 1
ATOM 4826 N N . ASN A 1 688 ? 2.525 -10.852 -21.571 1.00 98.00 688 ASN A N 1
ATOM 4827 C CA . ASN A 1 688 ? 1.757 -11.690 -22.481 1.00 98.00 688 ASN A CA 1
ATOM 4828 C C . ASN A 1 688 ? 0.741 -10.848 -23.250 1.00 98.00 688 ASN A C 1
ATOM 4830 O O . ASN A 1 688 ? -0.183 -10.301 -22.647 1.00 98.00 688 ASN A O 1
ATOM 4834 N N . LEU A 1 689 ? 0.920 -10.758 -24.565 1.00 98.25 689 LEU A N 1
ATOM 4835 C CA . LEU A 1 689 ? 0.025 -10.047 -25.472 1.00 98.25 689 LEU A CA 1
ATOM 4836 C C . LEU A 1 689 ? -0.906 -11.051 -26.152 1.00 98.25 689 LEU A C 1
ATOM 4838 O O . LEU A 1 689 ? -0.476 -12.110 -26.600 1.00 98.25 689 LEU A O 1
ATOM 4842 N N . THR A 1 690 ? -2.199 -10.765 -26.192 1.00 97.69 690 THR A N 1
ATOM 4843 C CA . THR A 1 690 ? -3.181 -11.588 -26.907 1.00 97.69 690 THR A CA 1
ATOM 4844 C C . THR A 1 690 ? -4.040 -10.657 -27.743 1.00 97.69 690 THR A C 1
ATOM 4846 O O . THR A 1 690 ? -4.919 -9.978 -27.206 1.00 97.69 690 THR A O 1
ATOM 4849 N N . HIS A 1 691 ? -3.716 -10.566 -29.036 1.00 95.88 691 HIS A N 1
ATOM 4850 C CA . HIS A 1 691 ? -4.256 -9.568 -29.962 1.00 95.88 691 HIS A CA 1
ATOM 4851 C C . HIS A 1 691 ? -4.153 -8.128 -29.416 1.00 95.88 691 HIS A C 1
ATOM 4853 O O . HIS A 1 691 ? -5.121 -7.361 -29.443 1.00 95.88 691 HIS A O 1
ATOM 4859 N N . SER A 1 692 ? -2.991 -7.758 -28.862 1.00 96.94 692 SER A N 1
ATOM 4860 C CA . SER A 1 692 ? -2.801 -6.470 -28.179 1.00 96.94 692 SER A CA 1
ATOM 4861 C C . SER A 1 692 ? -1.468 -5.824 -28.528 1.00 96.94 692 SER A C 1
ATOM 4863 O O . SER A 1 692 ? -0.430 -6.468 -28.448 1.00 96.94 692 SER A O 1
ATOM 4865 N N . ASN A 1 693 ? -1.466 -4.517 -28.797 1.00 97.69 693 ASN A N 1
ATOM 4866 C CA . ASN A 1 693 ? -0.218 -3.752 -28.917 1.00 97.69 693 ASN A CA 1
ATOM 4867 C C . ASN A 1 693 ? 0.187 -3.190 -27.552 1.00 97.69 693 ASN A C 1
ATOM 4869 O O . ASN A 1 693 ? -0.683 -2.796 -26.775 1.00 97.69 693 ASN A O 1
ATOM 4873 N N . LEU A 1 694 ? 1.486 -3.101 -27.267 1.00 98.44 694 LEU A N 1
ATOM 4874 C CA . LEU A 1 694 ? 2.012 -2.584 -26.003 1.00 98.44 694 LEU A CA 1
ATOM 4875 C C . LEU A 1 694 ? 3.029 -1.462 -26.230 1.00 98.44 694 LEU A C 1
ATOM 4877 O O . LEU A 1 694 ? 4.017 -1.626 -26.944 1.00 98.44 694 LEU A O 1
ATOM 4881 N N . LYS A 1 695 ? 2.818 -0.332 -25.552 1.00 98.44 695 LYS A N 1
ATOM 4882 C CA . LYS A 1 695 ? 3.781 0.765 -25.433 1.00 98.44 695 LYS A CA 1
ATOM 4883 C C . LYS A 1 695 ? 4.353 0.829 -24.015 1.00 98.44 695 LYS A C 1
ATOM 4885 O O . LYS A 1 695 ? 3.598 0.852 -23.049 1.00 98.44 695 LYS A O 1
ATOM 4890 N N . ILE A 1 696 ? 5.670 0.898 -23.865 1.00 98.38 696 ILE A N 1
ATOM 4891 C CA . ILE A 1 696 ? 6.339 1.055 -22.568 1.00 98.38 696 ILE A CA 1
ATOM 4892 C C . ILE A 1 696 ? 7.189 2.323 -22.609 1.00 98.38 696 ILE A C 1
ATOM 4894 O O . ILE A 1 696 ? 8.210 2.353 -23.291 1.00 98.38 696 ILE A O 1
ATOM 4898 N N . ASP A 1 697 ? 6.780 3.349 -21.869 1.00 98.25 697 ASP A N 1
ATOM 4899 C CA . ASP A 1 697 ? 7.450 4.646 -21.796 1.00 98.25 697 ASP A CA 1
ATOM 4900 C C . ASP A 1 697 ? 8.098 4.830 -20.416 1.00 98.25 697 ASP A C 1
ATOM 4902 O O . ASP A 1 697 ? 7.426 4.809 -19.385 1.00 98.25 697 ASP A O 1
ATOM 4906 N N . ALA A 1 698 ? 9.408 5.044 -20.381 1.00 97.38 698 ALA A N 1
ATOM 4907 C CA . ALA A 1 698 ? 10.151 5.357 -19.169 1.00 97.38 698 ALA A CA 1
ATOM 4908 C C . ALA A 1 698 ? 10.815 6.730 -19.318 1.00 97.38 698 ALA A C 1
ATOM 4910 O O . ALA A 1 698 ? 11.632 6.929 -20.213 1.00 97.38 698 ALA A O 1
ATOM 4911 N N . ASP A 1 699 ? 10.491 7.674 -18.436 1.00 96.81 699 ASP A N 1
ATOM 4912 C CA . ASP A 1 699 ? 11.054 9.028 -18.450 1.00 96.81 699 ASP A CA 1
ATOM 4913 C C . ASP A 1 699 ? 11.732 9.355 -17.113 1.00 96.81 699 ASP A C 1
ATOM 4915 O O . ASP A 1 699 ? 11.066 9.608 -16.105 1.00 96.81 699 ASP A O 1
ATOM 4919 N N . SER A 1 700 ? 13.067 9.332 -17.096 1.00 94.12 700 SER A N 1
ATOM 4920 C CA . SER A 1 700 ? 13.896 9.757 -15.964 1.00 94.12 700 SER A CA 1
ATOM 4921 C C . SER A 1 700 ? 14.541 11.133 -16.166 1.00 94.12 700 SER A C 1
ATOM 4923 O O . SER A 1 700 ? 15.442 11.509 -15.413 1.00 94.12 700 SER A O 1
ATOM 4925 N N . SER A 1 701 ? 14.098 11.917 -17.157 1.00 93.50 701 SER A N 1
ATOM 4926 C CA . SER A 1 701 ? 14.729 13.192 -17.540 1.00 93.50 701 SER A CA 1
ATOM 4927 C C . SER A 1 701 ? 14.726 14.259 -16.437 1.00 93.50 701 SER A C 1
ATOM 4929 O O . SER A 1 701 ? 15.541 15.186 -16.465 1.00 93.50 701 SER A O 1
ATOM 4931 N N . SER A 1 702 ? 13.851 14.136 -15.430 1.00 91.00 702 SER A N 1
ATOM 4932 C CA . SER A 1 702 ? 13.853 15.045 -14.280 1.00 91.00 702 SER A CA 1
ATOM 4933 C C . SER A 1 702 ? 15.013 14.789 -13.314 1.00 91.00 702 SER A C 1
ATOM 4935 O O . SER A 1 702 ? 15.370 15.691 -12.553 1.00 91.00 702 SER A O 1
ATOM 4937 N N . SER A 1 703 ? 15.591 13.584 -13.317 1.00 84.75 703 SER A N 1
ATOM 4938 C CA . SER A 1 703 ? 16.632 13.151 -12.383 1.00 84.75 703 SER A CA 1
ATOM 4939 C C . SER A 1 703 ? 18.017 13.572 -12.879 1.00 84.75 703 SER A C 1
ATOM 4941 O O . SER A 1 703 ? 18.442 13.183 -13.960 1.00 84.75 703 SER A O 1
ATOM 4943 N N . LYS A 1 704 ? 18.749 14.356 -12.075 1.00 78.25 704 LYS A N 1
ATOM 4944 C CA . LYS A 1 704 ? 20.071 14.915 -12.443 1.00 78.25 704 LYS A CA 1
ATOM 4945 C C . LYS A 1 704 ? 21.199 14.506 -11.494 1.00 78.25 704 LYS A C 1
ATOM 4947 O O . LYS A 1 704 ? 22.280 15.085 -11.529 1.00 78.25 704 LYS A O 1
ATOM 4952 N N . TYR A 1 705 ? 20.925 13.569 -10.593 1.00 73.25 705 TYR A N 1
ATOM 4953 C CA . TYR A 1 705 ? 21.855 13.117 -9.566 1.00 73.25 705 TYR A CA 1
ATOM 4954 C C . TYR A 1 705 ? 21.886 11.586 -9.525 1.00 73.25 705 TYR A C 1
ATOM 4956 O O . TYR A 1 705 ? 20.843 10.964 -9.316 1.00 73.25 705 TYR A O 1
ATOM 4964 N N . GLY A 1 706 ? 23.072 10.992 -9.693 1.00 70.19 706 GLY A N 1
ATOM 4965 C CA . GLY A 1 706 ? 23.305 9.554 -9.521 1.00 70.19 706 GLY A CA 1
ATOM 4966 C C . GLY A 1 706 ? 23.094 8.684 -10.768 1.00 70.19 706 GLY A C 1
ATOM 4967 O O . GLY A 1 706 ? 22.745 7.516 -10.614 1.00 70.19 706 GLY A O 1
ATOM 4968 N N . THR A 1 707 ? 23.278 9.201 -11.994 1.00 81.75 707 THR A N 1
ATOM 4969 C CA . THR A 1 707 ? 23.208 8.410 -13.248 1.00 81.75 707 THR A CA 1
ATOM 4970 C C . THR A 1 707 ? 21.939 7.554 -13.381 1.00 81.75 707 THR A C 1
ATOM 4972 O O . THR A 1 707 ? 21.999 6.361 -13.677 1.00 81.75 707 THR A O 1
ATOM 4975 N N . VAL A 1 708 ? 20.768 8.143 -13.110 1.00 85.94 708 VAL A N 1
ATOM 4976 C CA . VAL A 1 708 ? 19.491 7.408 -13.045 1.00 85.94 708 VAL A CA 1
ATOM 4977 C C . VAL A 1 708 ? 19.031 6.983 -14.445 1.00 85.94 708 VAL A C 1
ATOM 4979 O O . VAL A 1 708 ? 18.715 7.858 -15.256 1.00 85.94 708 VAL A O 1
ATOM 4982 N N . PRO A 1 709 ? 18.944 5.674 -14.745 1.00 88.94 709 PRO A N 1
ATOM 4983 C CA . PRO A 1 709 ? 18.453 5.211 -16.036 1.00 88.94 709 PRO A CA 1
ATOM 4984 C C . PRO A 1 709 ? 16.933 5.376 -16.160 1.00 88.94 709 PRO A C 1
ATOM 4986 O O . PRO A 1 709 ? 16.222 5.423 -15.152 1.00 88.94 709 PRO A O 1
ATOM 4989 N N . ALA A 1 710 ? 16.408 5.405 -17.386 1.00 92.81 710 ALA A N 1
ATOM 4990 C CA . ALA A 1 710 ? 14.955 5.362 -17.570 1.00 92.81 710 ALA A CA 1
ATOM 4991 C C . ALA A 1 710 ? 14.435 3.950 -17.246 1.00 92.81 710 ALA A C 1
ATOM 4993 O O . ALA A 1 710 ? 13.545 3.789 -16.409 1.00 92.81 710 ALA A O 1
ATOM 4994 N N . PHE A 1 711 ? 15.082 2.927 -17.814 1.00 90.06 711 PHE A N 1
ATOM 4995 C CA . PHE A 1 711 ? 14.907 1.520 -17.446 1.00 90.06 711 PHE A CA 1
ATOM 4996 C C . PHE A 1 711 ? 16.022 1.055 -16.500 1.00 90.06 711 PHE A C 1
ATOM 4998 O O . PHE A 1 711 ? 17.102 0.665 -16.933 1.00 90.06 711 PHE A O 1
ATOM 5005 N N . GLY A 1 712 ? 15.748 1.065 -15.197 1.00 79.56 712 GLY A N 1
ATOM 5006 C CA . GLY A 1 712 ? 16.659 0.637 -14.128 1.00 79.56 712 GLY A CA 1
ATOM 5007 C C . GLY A 1 712 ? 16.329 -0.744 -13.574 1.00 79.56 712 GLY A C 1
ATOM 5008 O O . GLY A 1 712 ? 16.353 -0.957 -12.363 1.00 79.56 712 GLY A O 1
ATOM 5009 N N . ILE A 1 713 ? 15.932 -1.695 -14.422 1.00 76.12 713 ILE A N 1
ATOM 5010 C CA . ILE A 1 713 ? 15.344 -2.957 -13.953 1.00 76.12 713 ILE A CA 1
ATOM 5011 C C . ILE A 1 713 ? 16.358 -3.969 -13.406 1.00 76.12 713 ILE A C 1
ATOM 5013 O O . ILE A 1 713 ? 16.065 -5.151 -13.377 1.00 76.12 713 ILE A O 1
ATOM 5017 N N . VAL A 1 714 ? 17.577 -3.580 -13.020 1.00 63.38 714 VAL A N 1
ATOM 5018 C CA . VAL A 1 714 ? 18.712 -4.486 -13.228 1.00 63.38 714 VAL A CA 1
ATOM 5019 C C . VAL A 1 714 ? 19.885 -4.281 -12.240 1.00 63.38 714 VAL A C 1
ATOM 5021 O O . VAL A 1 714 ? 20.304 -3.165 -11.948 1.00 63.38 714 VAL A O 1
ATOM 5024 N N . ASN A 1 715 ? 20.391 -5.383 -11.663 1.00 58.06 715 ASN A N 1
ATOM 5025 C CA . ASN A 1 715 ? 21.361 -5.405 -10.547 1.00 58.06 715 ASN A CA 1
ATOM 5026 C C . ASN A 1 715 ? 22.811 -5.174 -11.057 1.00 58.06 715 ASN A C 1
ATOM 5028 O O . ASN A 1 715 ? 23.138 -5.684 -12.137 1.00 58.06 715 ASN A O 1
ATOM 5032 N N . PRO A 1 716 ? 23.705 -4.419 -10.378 1.00 51.44 716 PRO A N 1
ATOM 5033 C CA . PRO A 1 716 ? 25.112 -4.324 -10.762 1.00 51.44 716 PRO A CA 1
ATOM 5034 C C . PRO A 1 716 ? 25.788 -5.697 -10.841 1.00 51.44 716 PRO A C 1
ATOM 5036 O O . PRO A 1 716 ? 25.655 -6.557 -9.972 1.00 51.44 716 PRO A O 1
ATOM 5039 N N . ALA A 1 717 ? 26.586 -5.873 -11.895 1.00 44.22 717 ALA A N 1
ATOM 5040 C CA . ALA A 1 717 ? 27.300 -7.110 -12.212 1.00 44.22 717 ALA A CA 1
ATOM 5041 C C . ALA A 1 717 ? 28.348 -7.537 -11.155 1.00 44.22 717 ALA A C 1
ATOM 5043 O O . ALA A 1 717 ? 28.952 -8.601 -11.293 1.00 44.22 717 ALA A O 1
ATOM 5044 N N . SER A 1 718 ? 28.597 -6.722 -10.123 1.00 43.28 718 SER A N 1
ATOM 5045 C CA . SER A 1 718 ? 29.585 -6.973 -9.067 1.00 43.28 718 SER A CA 1
ATOM 5046 C C . SER A 1 718 ? 29.164 -8.034 -8.047 1.00 43.28 718 SER A C 1
ATOM 5048 O O . SER A 1 718 ? 30.033 -8.557 -7.358 1.00 43.28 718 SER A O 1
ATOM 5050 N N . GLU A 1 719 ? 27.875 -8.386 -7.953 1.00 50.91 719 GLU A N 1
ATOM 5051 C CA . GLU A 1 719 ? 27.370 -9.307 -6.916 1.00 50.91 719 GLU A CA 1
ATOM 5052 C C . GLU A 1 719 ? 27.083 -10.741 -7.395 1.00 50.91 719 GLU A C 1
ATOM 5054 O O . GLU A 1 719 ? 26.586 -11.555 -6.625 1.00 50.91 719 GLU A O 1
ATOM 5059 N N . GLY A 1 720 ? 27.408 -11.107 -8.639 1.00 51.38 720 GLY A N 1
ATOM 5060 C CA . GLY A 1 720 ? 27.349 -12.507 -9.091 1.00 51.38 720 GLY A CA 1
ATOM 5061 C C . GLY A 1 720 ? 25.951 -13.145 -9.177 1.00 51.38 720 GLY A C 1
ATOM 5062 O O . GLY A 1 720 ? 25.861 -14.346 -9.424 1.00 51.38 720 GLY A O 1
ATOM 5063 N N . TYR A 1 721 ? 24.858 -12.387 -9.024 1.00 53.28 721 TYR A N 1
ATOM 5064 C CA . TYR A 1 721 ? 23.505 -12.946 -9.025 1.00 53.28 721 TYR A CA 1
ATOM 5065 C C . TYR A 1 721 ? 22.490 -12.102 -9.824 1.00 53.28 721 TYR A C 1
ATOM 5067 O O . TYR A 1 721 ? 22.101 -11.016 -9.403 1.00 53.28 721 TYR A O 1
ATOM 5075 N N . LYS A 1 722 ? 21.953 -12.749 -10.877 1.00 64.88 722 LYS A N 1
ATOM 5076 C CA . LYS A 1 722 ? 20.611 -12.593 -11.491 1.00 64.88 722 LYS A CA 1
ATOM 5077 C C . LYS A 1 722 ? 20.451 -11.480 -12.538 1.00 64.88 722 LYS A C 1
ATOM 5079 O O . LYS A 1 722 ? 20.625 -10.301 -12.258 1.00 64.88 722 LYS A O 1
ATOM 5084 N N . VAL A 1 723 ? 20.034 -11.888 -13.742 1.00 67.88 723 VAL A N 1
ATOM 5085 C CA . VAL A 1 723 ? 19.609 -10.985 -14.821 1.00 67.88 723 VAL A CA 1
ATOM 5086 C C . VAL A 1 723 ? 18.104 -10.744 -14.684 1.00 67.88 723 VAL A C 1
ATOM 5088 O O . VAL A 1 723 ? 17.321 -11.697 -14.661 1.00 67.88 723 VAL A O 1
ATOM 5091 N N . ASN A 1 724 ? 17.725 -9.478 -14.555 1.00 78.44 724 ASN A N 1
ATOM 5092 C CA . ASN A 1 724 ? 16.348 -9.002 -14.456 1.00 78.44 724 ASN A CA 1
ATOM 5093 C C . ASN A 1 724 ? 15.969 -8.294 -15.759 1.00 78.44 724 ASN A C 1
ATOM 5095 O O . ASN A 1 724 ? 16.844 -7.727 -16.415 1.00 78.44 724 ASN A O 1
ATOM 5099 N N . GLY A 1 725 ? 14.686 -8.302 -16.112 1.00 86.69 725 GLY A N 1
ATOM 5100 C CA . GLY A 1 725 ? 14.209 -7.723 -17.362 1.00 86.69 725 GLY A CA 1
ATOM 5101 C C . GLY A 1 725 ? 12.865 -8.280 -17.805 1.00 86.69 725 GLY A C 1
ATOM 5102 O O . GLY A 1 725 ? 12.112 -8.828 -16.993 1.00 86.69 725 GLY A O 1
ATOM 5103 N N . PHE A 1 726 ? 12.580 -8.124 -19.091 1.00 91.50 726 PHE A N 1
ATOM 5104 C CA . PHE A 1 726 ? 11.288 -8.388 -19.703 1.00 91.50 726 PHE A CA 1
ATOM 5105 C C . PHE A 1 726 ? 11.353 -9.567 -20.672 1.00 91.50 726 PHE A C 1
ATOM 5107 O O . PHE A 1 726 ? 12.276 -9.692 -21.476 1.00 91.50 726 PHE A O 1
ATOM 5114 N N . ILE A 1 727 ? 10.339 -10.418 -20.594 1.00 94.44 727 ILE A N 1
ATOM 5115 C CA . ILE A 1 727 ? 10.099 -11.519 -21.521 1.00 94.44 727 ILE A CA 1
ATOM 5116 C C . ILE A 1 727 ? 8.758 -11.228 -22.184 1.00 94.44 727 ILE A C 1
ATOM 5118 O O . ILE A 1 727 ? 7.740 -11.119 -21.500 1.00 94.44 727 ILE A O 1
ATOM 5122 N N . PHE A 1 728 ? 8.774 -11.070 -23.500 1.00 96.12 728 PHE A N 1
ATOM 5123 C CA . PHE A 1 728 ? 7.627 -10.707 -24.318 1.00 96.12 728 PHE A CA 1
ATOM 5124 C C . PHE A 1 728 ? 7.146 -11.938 -25.084 1.00 96.12 728 PHE A C 1
ATOM 5126 O O . PHE A 1 728 ? 7.939 -12.648 -25.705 1.00 96.12 728 PHE A O 1
ATOM 5133 N N . GLN A 1 729 ? 5.845 -12.202 -25.034 1.00 97.44 729 GLN A N 1
ATOM 5134 C CA . GLN A 1 729 ? 5.245 -13.391 -25.633 1.00 97.44 729 GLN A CA 1
ATOM 5135 C C . GLN A 1 729 ? 3.837 -13.110 -26.165 1.00 97.44 729 GLN A C 1
ATOM 5137 O O . GLN A 1 729 ? 3.178 -12.171 -25.714 1.00 97.44 729 GLN A O 1
ATOM 5142 N N . GLY A 1 730 ? 3.376 -13.958 -27.085 1.00 97.56 730 GLY A N 1
ATOM 5143 C CA . GLY A 1 730 ? 2.041 -13.878 -27.676 1.00 97.56 730 GLY A CA 1
ATOM 5144 C C . GLY A 1 730 ? 2.041 -13.154 -29.021 1.00 97.56 730 GLY A C 1
ATOM 5145 O O . GLY A 1 730 ? 2.947 -13.384 -29.822 1.00 97.56 730 GLY A O 1
ATOM 5146 N N . ASP A 1 731 ? 1.044 -12.311 -29.287 1.00 96.38 731 ASP A N 1
ATOM 5147 C CA . ASP A 1 731 ? 0.896 -11.607 -30.566 1.00 96.38 731 ASP A CA 1
ATOM 5148 C C . ASP A 1 731 ? 0.514 -10.119 -30.411 1.00 96.38 731 ASP A C 1
ATOM 5150 O O . ASP A 1 731 ? -0.325 -9.758 -29.580 1.00 96.38 731 ASP A O 1
ATOM 5154 N N . GLY A 1 732 ? 1.157 -9.263 -31.216 1.00 95.62 732 GLY A N 1
ATOM 5155 C CA . GLY A 1 732 ? 0.963 -7.808 -31.245 1.00 95.62 732 GLY A CA 1
ATOM 5156 C C . GLY A 1 732 ? 2.265 -6.996 -31.271 1.00 95.62 732 GLY A C 1
ATOM 5157 O O . GLY A 1 732 ? 3.349 -7.517 -31.005 1.00 95.62 732 GLY A O 1
ATOM 5158 N N . ASP A 1 733 ? 2.167 -5.709 -31.615 1.00 96.19 733 ASP A N 1
ATOM 5159 C CA . ASP A 1 733 ? 3.333 -4.828 -31.745 1.00 96.19 733 ASP A CA 1
ATOM 5160 C C . ASP A 1 733 ? 3.800 -4.280 -30.386 1.00 96.19 733 ASP A C 1
ATOM 5162 O O . ASP A 1 733 ? 2.999 -3.884 -29.535 1.00 96.19 733 ASP A O 1
ATOM 5166 N N . LEU A 1 734 ? 5.117 -4.186 -30.204 1.00 97.56 734 LEU A N 1
ATOM 5167 C CA . LEU A 1 734 ? 5.775 -3.727 -28.983 1.00 97.56 734 LEU A CA 1
ATOM 5168 C C . LEU A 1 734 ? 6.644 -2.494 -29.257 1.00 97.56 734 LEU A C 1
ATOM 5170 O O . LEU A 1 734 ? 7.586 -2.547 -30.045 1.00 97.56 734 LEU A O 1
ATOM 5174 N N . ASN A 1 735 ? 6.376 -1.398 -28.547 1.00 98.00 735 ASN A N 1
ATOM 5175 C CA . ASN A 1 735 ? 7.144 -0.156 -28.622 1.00 98.00 735 ASN A CA 1
ATOM 5176 C C . ASN A 1 735 ? 7.699 0.216 -27.244 1.00 98.00 735 ASN A C 1
ATOM 5178 O O . ASN A 1 735 ? 6.937 0.454 -26.312 1.00 98.00 735 ASN A O 1
ATOM 5182 N N . ILE A 1 736 ? 9.018 0.306 -27.112 1.00 98.00 736 ILE A N 1
ATOM 5183 C CA . ILE A 1 736 ? 9.714 0.647 -25.866 1.00 98.00 736 ILE A CA 1
ATOM 5184 C C . ILE A 1 736 ? 10.440 1.978 -26.061 1.00 98.00 736 ILE A C 1
ATOM 5186 O O . ILE A 1 736 ? 11.222 2.115 -26.999 1.00 98.00 736 ILE A O 1
ATOM 5190 N N . SER A 1 737 ? 10.208 2.949 -25.177 1.00 98.00 737 SER A N 1
ATOM 5191 C CA . SER A 1 737 ? 10.849 4.265 -25.205 1.00 98.00 737 SER A CA 1
ATOM 5192 C C . SER A 1 737 ? 11.432 4.627 -23.842 1.00 98.00 737 SER A C 1
ATOM 5194 O O . SER A 1 737 ? 10.722 4.626 -22.840 1.00 98.00 737 SER A O 1
ATOM 5196 N N . GLY A 1 738 ? 12.730 4.927 -23.793 1.00 97.69 738 GLY A N 1
ATOM 5197 C CA . GLY A 1 738 ? 13.420 5.427 -22.605 1.00 97.69 738 GLY A CA 1
ATOM 5198 C C . GLY A 1 738 ? 13.980 6.827 -22.837 1.00 97.69 738 GLY A C 1
ATOM 5199 O O . GLY A 1 738 ? 14.621 7.068 -23.858 1.00 97.69 738 GLY A O 1
ATOM 5200 N N . VAL A 1 739 ? 13.792 7.730 -21.877 1.00 97.62 739 VAL A N 1
ATOM 5201 C CA . VAL A 1 739 ? 14.400 9.068 -21.868 1.00 97.62 739 VAL A CA 1
ATOM 5202 C C . VAL A 1 739 ? 15.134 9.281 -20.551 1.00 97.62 739 VAL A C 1
ATOM 5204 O O . VAL A 1 739 ? 14.550 9.099 -19.487 1.00 97.62 739 VAL A O 1
ATOM 5207 N N . SER A 1 740 ? 16.404 9.677 -20.612 1.00 94.50 740 SER A N 1
ATOM 5208 C CA . SER A 1 740 ? 17.252 9.908 -19.439 1.00 94.50 740 SER A CA 1
ATOM 5209 C C . SER A 1 740 ? 18.073 11.188 -19.586 1.00 94.50 740 SER A C 1
ATOM 5211 O O . SER A 1 740 ? 18.474 11.561 -20.686 1.00 94.50 740 SER A O 1
ATOM 5213 N N . ALA A 1 741 ? 18.340 11.872 -18.473 1.00 92.19 741 ALA A N 1
ATOM 5214 C CA . ALA A 1 741 ? 19.310 12.963 -18.458 1.00 92.19 741 ALA A CA 1
ATOM 5215 C C . ALA A 1 741 ? 20.736 12.422 -18.266 1.00 92.19 741 ALA A C 1
ATOM 5217 O O . ALA A 1 741 ? 21.605 12.701 -19.082 1.00 92.19 741 ALA A O 1
ATOM 5218 N N . ASP A 1 742 ? 20.972 11.623 -17.219 1.00 85.69 742 ASP A N 1
ATOM 5219 C CA . ASP A 1 742 ? 22.336 11.239 -16.821 1.00 85.69 742 ASP A CA 1
ATOM 5220 C C . ASP A 1 742 ? 22.661 9.737 -16.964 1.00 85.69 742 ASP A C 1
ATOM 5222 O O . ASP A 1 742 ? 23.779 9.347 -17.285 1.00 85.69 742 ASP A O 1
ATOM 5226 N N . GLY A 1 743 ? 21.686 8.854 -16.728 1.00 89.12 743 GLY A N 1
ATOM 5227 C CA . GLY A 1 743 ? 21.868 7.404 -16.867 1.00 89.12 743 GLY A CA 1
ATOM 5228 C C . GLY A 1 743 ? 21.623 6.891 -18.286 1.00 89.12 743 GLY A C 1
ATOM 5229 O O . GLY A 1 743 ? 21.227 7.640 -19.174 1.00 89.12 743 GLY A O 1
ATOM 5230 N N . ASN A 1 744 ? 21.778 5.582 -18.492 1.00 91.12 744 ASN A N 1
ATOM 5231 C CA . ASN A 1 744 ? 21.356 4.943 -19.743 1.00 91.12 744 ASN A CA 1
ATOM 5232 C C . ASN A 1 744 ? 19.836 5.065 -19.921 1.00 91.12 744 ASN A C 1
ATOM 5234 O O . ASN A 1 744 ? 19.084 4.823 -18.978 1.00 91.12 744 ASN A O 1
ATOM 5238 N N . ALA A 1 745 ? 19.362 5.389 -21.120 1.00 94.38 745 ALA A N 1
ATOM 5239 C CA . ALA A 1 745 ? 17.926 5.497 -21.347 1.00 94.38 745 ALA A CA 1
ATOM 5240 C C . ALA A 1 745 ? 17.243 4.122 -21.303 1.00 94.38 745 ALA A C 1
ATOM 5242 O O . ALA A 1 745 ? 16.379 3.898 -20.455 1.00 94.38 745 ALA A O 1
ATOM 5243 N N . VAL A 1 746 ? 17.673 3.174 -22.139 1.00 93.62 746 VAL A N 1
ATOM 5244 C CA . VAL A 1 746 ? 17.183 1.786 -22.100 1.00 93.62 746 VAL A CA 1
ATOM 5245 C C . VAL A 1 746 ? 18.328 0.830 -21.772 1.00 93.62 746 VAL A C 1
ATOM 5247 O O . VAL A 1 746 ? 19.251 0.667 -22.566 1.00 93.62 746 VAL A O 1
ATOM 5250 N N . ASP A 1 747 ? 18.256 0.166 -20.617 1.00 87.88 747 ASP A N 1
ATOM 5251 C CA . ASP A 1 747 ? 19.131 -0.957 -20.265 1.00 87.88 747 ASP A CA 1
ATOM 5252 C C . ASP A 1 747 ? 18.427 -2.283 -20.604 1.00 87.88 747 ASP A C 1
ATOM 5254 O O . ASP A 1 747 ? 17.496 -2.712 -19.918 1.00 87.88 747 ASP A O 1
ATOM 5258 N N . ALA A 1 748 ? 18.855 -2.921 -21.695 1.00 86.00 748 ALA A N 1
ATOM 5259 C CA . ALA A 1 748 ? 18.187 -4.068 -22.314 1.00 86.00 748 ALA A CA 1
ATOM 5260 C C . ALA A 1 748 ? 18.901 -5.406 -22.029 1.00 86.00 748 ALA A C 1
ATOM 5262 O O . ALA A 1 748 ? 18.966 -6.300 -22.877 1.00 86.00 748 ALA A O 1
ATOM 5263 N N . ARG A 1 749 ? 19.455 -5.559 -20.819 1.00 78.75 749 ARG A N 1
ATOM 5264 C CA . ARG A 1 749 ? 20.217 -6.748 -20.383 1.00 78.75 749 ARG A CA 1
ATOM 5265 C C . ARG A 1 749 ? 19.462 -8.088 -20.424 1.00 78.75 749 ARG A C 1
ATOM 5267 O O . ARG A 1 749 ? 20.102 -9.121 -20.628 1.00 78.75 749 ARG A O 1
ATOM 5274 N N . LEU A 1 750 ? 18.140 -8.088 -20.237 1.00 82.81 750 LEU A N 1
ATOM 5275 C CA . LEU A 1 750 ? 17.249 -9.246 -20.432 1.00 82.81 750 LEU A CA 1
ATOM 5276 C C . LEU A 1 750 ? 15.977 -8.783 -21.131 1.00 82.81 750 LEU A C 1
ATOM 5278 O O . LEU A 1 750 ? 14.984 -8.505 -20.467 1.00 82.81 750 LEU A O 1
ATOM 5282 N N . PHE A 1 751 ? 16.034 -8.654 -22.452 1.00 89.31 751 PHE A N 1
ATOM 5283 C CA . PHE A 1 751 ? 14.854 -8.543 -23.304 1.00 89.31 751 PHE A CA 1
ATOM 5284 C C . PHE A 1 751 ? 14.786 -9.815 -24.154 1.00 89.31 751 PHE A C 1
ATOM 5286 O O . PHE A 1 751 ? 15.779 -10.196 -24.769 1.00 89.31 751 PHE A O 1
ATOM 5293 N N . ASP A 1 752 ? 13.642 -10.486 -24.171 1.00 90.88 752 ASP A N 1
ATOM 5294 C CA . ASP A 1 752 ? 13.427 -11.680 -24.993 1.00 90.88 752 ASP A CA 1
ATOM 5295 C C . ASP A 1 752 ? 12.081 -11.566 -25.701 1.00 90.88 752 ASP A C 1
ATOM 5297 O O . ASP A 1 752 ? 11.052 -11.534 -25.032 1.00 90.88 752 ASP A O 1
ATOM 5301 N N . ASN A 1 753 ? 12.089 -11.469 -27.031 1.00 92.69 753 ASN A N 1
ATOM 5302 C CA . ASN A 1 753 ? 10.875 -11.440 -27.852 1.00 92.69 753 ASN A CA 1
ATOM 5303 C C . ASN A 1 753 ? 10.747 -12.670 -28.764 1.00 92.69 753 ASN A C 1
ATOM 5305 O O . ASN A 1 753 ? 9.960 -12.653 -29.705 1.00 92.69 753 ASN A O 1
ATOM 5309 N N . THR A 1 754 ? 11.495 -13.745 -28.511 1.00 92.50 754 THR A N 1
ATOM 5310 C CA . THR A 1 754 ? 11.475 -14.948 -29.366 1.00 92.50 754 THR A CA 1
ATOM 5311 C C . THR A 1 754 ? 10.108 -15.633 -29.415 1.00 92.50 754 THR A C 1
ATOM 5313 O O . THR A 1 754 ? 9.789 -16.308 -30.394 1.00 92.50 754 THR A O 1
ATOM 5316 N N . ALA A 1 755 ? 9.294 -15.448 -28.372 1.00 95.81 755 ALA A N 1
ATOM 5317 C CA . ALA A 1 755 ? 7.931 -15.959 -28.267 1.00 95.81 755 ALA A CA 1
ATOM 5318 C C . ALA A 1 755 ? 6.852 -14.931 -28.663 1.00 95.81 755 ALA A C 1
ATOM 5320 O O . ALA A 1 755 ? 5.666 -15.213 -28.482 1.00 95.81 755 ALA A O 1
ATOM 5321 N N . LEU A 1 756 ? 7.240 -13.750 -29.159 1.00 95.75 756 LEU A N 1
ATOM 5322 C CA . LEU A 1 756 ? 6.328 -12.699 -29.607 1.00 95.75 756 LEU A CA 1
ATOM 5323 C C . LEU A 1 756 ? 6.234 -12.686 -31.137 1.00 95.75 756 LEU A C 1
ATOM 5325 O O . LEU A 1 756 ? 7.238 -12.574 -31.838 1.00 95.75 756 LEU A O 1
ATOM 5329 N N . VAL A 1 757 ? 5.010 -12.733 -31.653 1.00 95.50 757 VAL A N 1
ATOM 5330 C CA . VAL A 1 757 ? 4.703 -12.511 -33.066 1.00 95.50 757 VAL A CA 1
ATOM 5331 C C . VAL A 1 757 ? 4.224 -11.070 -33.241 1.00 95.50 757 VAL A C 1
ATOM 5333 O O . VAL A 1 757 ? 3.074 -10.750 -32.957 1.00 95.50 757 VAL A O 1
ATOM 5336 N N . GLY A 1 758 ? 5.108 -10.191 -33.709 1.00 93.25 758 GLY A N 1
ATOM 5337 C CA . GLY A 1 758 ? 4.804 -8.777 -33.936 1.00 93.25 758 GLY A CA 1
ATOM 5338 C C . GLY A 1 758 ? 6.062 -7.951 -34.178 1.00 93.25 758 GLY A C 1
ATOM 5339 O O . GLY A 1 758 ? 7.178 -8.472 -34.100 1.00 93.25 758 GLY A O 1
ATOM 5340 N N . ASN A 1 759 ? 5.891 -6.667 -34.486 1.00 93.81 759 ASN A N 1
ATOM 5341 C CA . ASN A 1 759 ? 7.017 -5.753 -34.653 1.00 93.81 759 ASN A CA 1
ATOM 5342 C C . ASN A 1 759 ? 7.528 -5.295 -33.285 1.00 93.81 759 ASN A C 1
ATOM 5344 O O . ASN A 1 759 ? 6.738 -4.952 -32.405 1.00 93.81 759 ASN A O 1
ATOM 5348 N N . VAL A 1 760 ? 8.849 -5.239 -33.115 1.00 95.88 760 VAL A N 1
ATOM 5349 C CA . VAL A 1 760 ? 9.479 -4.752 -31.881 1.00 95.88 760 VAL A CA 1
ATOM 5350 C C . VAL A 1 760 ? 10.330 -3.528 -32.180 1.00 95.88 760 VAL A C 1
ATOM 5352 O O . VAL A 1 760 ? 11.252 -3.596 -32.990 1.00 95.88 760 VAL A O 1
ATOM 5355 N N . ALA A 1 761 ? 10.051 -2.420 -31.497 1.00 97.44 761 ALA A N 1
ATOM 5356 C CA . ALA A 1 761 ? 10.833 -1.193 -31.566 1.00 97.44 761 ALA A CA 1
ATOM 5357 C C . ALA A 1 761 ? 11.336 -0.786 -30.174 1.00 97.44 761 ALA A C 1
ATOM 5359 O O . ALA A 1 761 ? 10.565 -0.721 -29.216 1.00 97.44 761 ALA A O 1
ATOM 5360 N N . VAL A 1 762 ? 12.628 -0.480 -30.060 1.00 97.06 762 VAL A N 1
ATOM 5361 C CA . VAL A 1 762 ? 13.287 -0.021 -28.830 1.00 97.06 762 VAL A CA 1
ATOM 5362 C C . VAL A 1 762 ? 13.992 1.296 -29.115 1.00 97.06 762 VAL A C 1
ATOM 5364 O O . VAL A 1 762 ? 14.921 1.333 -29.911 1.00 97.06 762 VAL A O 1
ATOM 5367 N N . THR A 1 763 ? 13.577 2.377 -28.461 1.00 98.31 763 THR A N 1
ATOM 5368 C CA . THR A 1 763 ? 14.176 3.708 -28.608 1.00 98.31 763 THR A CA 1
ATOM 5369 C C . THR A 1 763 ? 14.689 4.216 -27.268 1.00 98.31 763 THR A C 1
ATOM 5371 O O . THR A 1 763 ? 13.935 4.281 -26.302 1.00 98.31 763 THR A O 1
ATOM 5374 N N . GLY A 1 764 ? 15.956 4.609 -27.198 1.00 98.06 764 GLY A N 1
ATOM 5375 C CA . GLY A 1 764 ? 16.546 5.215 -26.008 1.00 98.06 764 GLY A CA 1
ATOM 5376 C C . GLY A 1 764 ? 17.201 6.553 -26.320 1.00 98.06 764 GLY A C 1
ATOM 5377 O O . GLY A 1 764 ? 18.024 6.635 -27.226 1.00 98.06 764 GLY A O 1
ATOM 5378 N N . THR A 1 765 ? 16.854 7.596 -25.568 1.00 98.12 765 THR A N 1
ATOM 5379 C CA . THR A 1 765 ? 17.420 8.945 -25.701 1.00 98.12 765 THR A CA 1
ATOM 5380 C C . THR A 1 765 ? 18.022 9.406 -24.381 1.00 98.12 765 THR A C 1
ATOM 5382 O O . THR A 1 765 ? 17.319 9.519 -23.379 1.00 98.12 765 THR A O 1
ATOM 5385 N N . SER A 1 766 ? 19.321 9.689 -24.376 1.00 96.12 766 SER A N 1
ATOM 5386 C CA . SER A 1 766 ? 20.064 10.104 -23.186 1.00 96.12 766 SER A CA 1
ATOM 5387 C C . SER A 1 766 ? 20.827 11.410 -23.427 1.00 96.12 766 SER A C 1
ATOM 5389 O O . SER A 1 766 ? 21.262 11.647 -24.547 1.00 96.12 766 SER A O 1
ATOM 5391 N N . GLN A 1 767 ? 21.029 12.258 -22.411 1.00 94.62 767 GLN A N 1
ATOM 5392 C CA . GLN A 1 767 ? 21.953 13.397 -22.563 1.00 94.62 767 GLN A CA 1
ATOM 5393 C C . GLN A 1 767 ? 23.399 12.926 -22.368 1.00 94.62 767 GLN A C 1
ATOM 5395 O O . GLN A 1 767 ? 24.185 13.012 -23.305 1.00 94.62 767 GLN A O 1
ATOM 5400 N N . SER A 1 768 ? 23.758 12.358 -21.207 1.00 91.50 768 SER A N 1
ATOM 5401 C CA . SER A 1 768 ? 25.149 11.928 -20.944 1.00 91.50 768 SER A CA 1
ATOM 5402 C C . SER A 1 768 ? 25.395 10.414 -20.967 1.00 91.50 768 SER A C 1
ATOM 5404 O O . SER A 1 768 ? 26.487 9.981 -21.331 1.00 91.50 768 SER A O 1
ATOM 5406 N N . GLY A 1 769 ? 24.402 9.595 -20.608 1.00 92.56 769 GLY A N 1
ATOM 5407 C CA . GLY A 1 769 ? 24.480 8.129 -20.663 1.00 92.56 769 GLY A CA 1
ATOM 5408 C C . GLY A 1 769 ? 24.296 7.542 -22.070 1.00 92.56 769 GLY A C 1
ATOM 5409 O O . GLY A 1 769 ? 24.150 8.269 -23.051 1.00 92.56 769 GLY A O 1
ATOM 5410 N N . THR A 1 770 ? 24.256 6.212 -22.183 1.00 94.44 770 THR A N 1
ATOM 5411 C CA . THR A 1 770 ? 23.998 5.528 -23.466 1.00 94.44 770 THR A CA 1
ATOM 5412 C C . THR A 1 770 ? 22.511 5.585 -23.831 1.00 94.44 770 THR A C 1
ATOM 5414 O O . THR A 1 770 ? 21.661 5.408 -22.955 1.00 94.44 770 THR A O 1
ATOM 5417 N N . GLY A 1 771 ? 22.176 5.761 -25.113 1.00 96.44 771 GLY A N 1
ATOM 5418 C CA . GLY A 1 771 ? 20.792 5.646 -25.589 1.00 96.44 771 GLY A CA 1
ATOM 5419 C C . GLY A 1 771 ? 20.213 4.251 -25.314 1.00 96.44 771 GLY A C 1
ATOM 5420 O O . GLY A 1 771 ? 19.315 4.093 -24.487 1.00 96.44 771 GLY A O 1
ATOM 5421 N N . VAL A 1 772 ? 20.776 3.215 -25.942 1.00 94.94 772 VAL A N 1
ATOM 5422 C CA . VAL A 1 772 ? 20.429 1.808 -25.661 1.00 94.94 772 VAL A CA 1
ATOM 5423 C C . VAL A 1 772 ? 21.673 1.010 -25.273 1.00 94.94 772 VAL A C 1
ATOM 5425 O O . VAL A 1 772 ? 22.644 0.942 -26.024 1.00 94.94 772 VAL A O 1
ATOM 5428 N N . TYR A 1 773 ? 21.641 0.387 -24.096 1.00 90.56 773 TYR A N 1
ATOM 5429 C CA . TYR A 1 773 ? 22.772 -0.327 -23.510 1.00 90.56 773 TYR A CA 1
ATOM 5430 C C . TYR A 1 773 ? 22.489 -1.828 -23.356 1.00 90.56 773 TYR A C 1
ATOM 5432 O O . TYR A 1 773 ? 21.541 -2.234 -22.684 1.00 90.56 773 TYR A O 1
ATOM 5440 N N . PHE A 1 774 ? 23.368 -2.656 -23.920 1.00 86.19 774 PHE A N 1
ATOM 5441 C CA . PHE A 1 774 ? 23.406 -4.111 -23.783 1.00 86.19 774 PHE A CA 1
ATOM 5442 C C . PHE A 1 774 ? 24.765 -4.526 -23.204 1.00 86.19 774 PHE A C 1
ATOM 5444 O O . PHE A 1 774 ? 25.698 -4.811 -23.951 1.00 86.19 774 PHE A O 1
ATOM 5451 N N . GLY A 1 775 ? 24.932 -4.565 -21.882 1.00 77.81 775 GLY A N 1
ATOM 5452 C CA . GLY A 1 775 ? 26.244 -4.885 -21.298 1.00 77.81 775 GLY A CA 1
ATOM 5453 C C . GLY A 1 775 ? 26.219 -5.656 -19.986 1.00 77.81 775 GLY A C 1
ATOM 5454 O O . GLY A 1 775 ? 25.166 -6.012 -19.473 1.00 77.81 775 GLY A O 1
ATOM 5455 N N . GLY A 1 776 ? 27.393 -5.965 -19.431 1.00 75.81 776 GLY A N 1
ATOM 5456 C CA . GLY A 1 776 ? 27.505 -6.765 -18.204 1.00 75.81 776 GLY A CA 1
ATOM 5457 C C . GLY A 1 776 ? 27.215 -8.254 -18.440 1.00 75.81 776 GLY A C 1
ATOM 5458 O O . GLY A 1 776 ? 27.793 -8.849 -19.347 1.00 75.81 776 GLY A O 1
ATOM 5459 N N . GLN A 1 777 ? 26.369 -8.874 -17.609 1.00 73.31 777 GLN A N 1
ATOM 5460 C CA . GLN A 1 777 ? 25.863 -10.232 -17.855 1.00 73.31 777 GLN A CA 1
ATOM 5461 C C . GLN A 1 777 ? 24.648 -10.138 -18.784 1.00 73.31 777 GLN A C 1
ATOM 5463 O O . GLN A 1 777 ? 23.555 -9.792 -18.334 1.00 73.31 777 GLN A O 1
ATOM 5468 N N . LEU A 1 778 ? 24.852 -10.420 -20.069 1.00 75.44 778 LEU A N 1
ATOM 5469 C CA . LEU A 1 778 ? 23.836 -10.253 -21.102 1.00 75.44 778 LEU A CA 1
ATOM 5470 C C . LEU A 1 778 ? 23.058 -11.558 -21.305 1.00 75.44 778 LEU A C 1
ATOM 5472 O O . LEU A 1 778 ? 23.649 -12.611 -21.531 1.00 75.44 778 LEU A O 1
ATOM 5476 N N . ASN A 1 779 ? 21.731 -11.492 -21.227 1.00 76.62 779 ASN A N 1
ATOM 5477 C CA . ASN A 1 779 ? 20.831 -12.598 -21.561 1.00 76.62 779 ASN A CA 1
ATOM 5478 C C . ASN A 1 779 ? 19.651 -12.064 -22.379 1.00 76.62 779 ASN A C 1
ATOM 5480 O O . ASN A 1 779 ? 18.495 -12.234 -22.005 1.00 76.62 779 ASN A O 1
ATOM 5484 N N . SER A 1 780 ? 19.966 -11.320 -23.434 1.00 80.88 780 SER A N 1
ATOM 5485 C CA . SER A 1 780 ? 18.994 -10.628 -24.274 1.00 80.88 780 SER A CA 1
ATOM 5486 C C . SER A 1 780 ? 18.953 -11.307 -25.638 1.00 80.88 780 SER A C 1
ATOM 5488 O O . SER A 1 780 ? 20.001 -11.486 -26.258 1.00 80.88 780 SER A O 1
ATOM 5490 N N . THR A 1 781 ? 17.764 -11.701 -26.086 1.00 83.38 781 THR A N 1
ATOM 5491 C CA . THR A 1 781 ? 17.526 -12.271 -27.416 1.00 83.38 781 THR A CA 1
ATOM 5492 C C . THR A 1 781 ? 16.435 -11.455 -28.085 1.00 83.38 781 THR A C 1
ATOM 5494 O O . THR A 1 781 ? 15.246 -11.696 -27.888 1.00 83.38 781 THR A O 1
ATOM 5497 N N . LEU A 1 782 ? 16.864 -10.459 -28.857 1.00 85.75 782 LEU A N 1
ATOM 5498 C CA . LEU A 1 782 ? 15.981 -9.685 -29.715 1.00 85.75 782 LEU A CA 1
ATOM 5499 C C . LEU A 1 782 ? 16.053 -10.234 -31.139 1.00 85.75 782 LEU A C 1
ATOM 5501 O O . LEU A 1 782 ? 17.147 -10.434 -31.664 1.00 85.75 782 LEU A O 1
ATOM 5505 N N . VAL A 1 783 ? 14.901 -10.479 -31.752 1.00 86.12 783 VAL A N 1
ATOM 5506 C CA . VAL A 1 783 ? 14.774 -10.941 -33.139 1.00 86.12 783 VAL A CA 1
ATOM 5507 C C . VAL A 1 783 ? 13.843 -10.017 -33.910 1.00 86.12 783 VAL A C 1
ATOM 5509 O O . VAL A 1 783 ? 12.790 -9.638 -33.395 1.00 86.12 783 VAL A O 1
ATOM 5512 N N . ASN A 1 784 ? 14.215 -9.669 -35.145 1.00 86.44 784 ASN A N 1
ATOM 5513 C CA . ASN A 1 784 ? 13.438 -8.788 -36.027 1.00 86.44 784 ASN A CA 1
ATOM 5514 C C . ASN A 1 784 ? 13.053 -7.439 -35.376 1.00 86.44 784 ASN A C 1
ATOM 5516 O O . ASN A 1 784 ? 11.956 -6.926 -35.598 1.00 86.44 784 ASN A O 1
ATOM 5520 N N . ALA A 1 785 ? 13.931 -6.880 -34.540 1.00 92.06 785 ALA A N 1
ATOM 5521 C CA . ALA A 1 785 ? 13.687 -5.646 -33.804 1.00 92.06 785 ALA A CA 1
ATOM 5522 C C . ALA A 1 785 ? 14.364 -4.430 -34.459 1.00 92.06 785 ALA A C 1
ATOM 5524 O O . ALA A 1 785 ? 15.479 -4.517 -34.983 1.00 92.06 785 ALA A O 1
ATOM 5525 N N . GLN A 1 786 ? 13.711 -3.271 -34.362 1.00 95.50 786 GLN A N 1
ATOM 5526 C CA . GLN A 1 786 ? 14.299 -1.961 -34.633 1.00 95.50 786 GLN A CA 1
ATOM 5527 C C . GLN A 1 786 ? 14.818 -1.357 -33.323 1.00 95.50 786 GLN A C 1
ATOM 5529 O O . GLN A 1 786 ? 14.052 -1.135 -32.389 1.00 95.50 786 GLN A O 1
ATOM 5534 N N . ILE A 1 787 ? 16.116 -1.080 -33.241 1.00 95.69 787 ILE A N 1
ATOM 5535 C CA . ILE A 1 787 ? 16.774 -0.541 -32.049 1.00 95.69 787 ILE A CA 1
ATOM 5536 C C . ILE A 1 787 ? 17.379 0.816 -32.402 1.00 95.69 787 ILE A C 1
ATOM 5538 O O . ILE A 1 787 ? 18.273 0.890 -33.237 1.00 95.69 787 ILE A O 1
ATOM 5542 N N . THR A 1 788 ? 16.936 1.878 -31.737 1.00 97.94 788 THR A N 1
ATOM 5543 C CA . THR A 1 788 ? 17.394 3.252 -31.961 1.00 97.94 788 THR A CA 1
ATOM 5544 C C . THR A 1 788 ? 17.955 3.833 -30.669 1.00 97.94 788 THR A C 1
ATOM 5546 O O . THR A 1 788 ? 17.227 4.027 -29.698 1.00 97.94 788 THR A O 1
ATOM 5549 N N . GLY A 1 789 ? 19.247 4.138 -30.641 1.00 98.06 789 GLY A N 1
ATOM 5550 C CA . GLY A 1 789 ? 19.901 4.779 -29.505 1.00 98.06 789 GLY A CA 1
ATOM 5551 C C . GLY A 1 789 ? 20.425 6.160 -29.865 1.00 98.06 789 GLY A C 1
ATOM 5552 O O . GLY A 1 789 ? 21.147 6.307 -30.843 1.00 98.06 789 GLY A O 1
ATOM 5553 N N . ILE A 1 790 ? 20.067 7.168 -29.075 1.00 98.25 790 ILE A N 1
ATOM 5554 C CA . ILE A 1 790 ? 20.456 8.566 -29.266 1.00 98.25 790 ILE A CA 1
ATOM 5555 C C . ILE A 1 790 ? 21.124 9.059 -27.983 1.00 98.25 790 ILE A C 1
ATOM 5557 O O . ILE A 1 790 ? 20.564 8.890 -26.896 1.00 98.25 790 ILE A O 1
ATOM 5561 N N . SER A 1 791 ? 22.296 9.681 -28.099 1.00 97.12 791 SER A N 1
ATOM 5562 C CA . SER A 1 791 ? 22.969 10.321 -26.970 1.00 97.12 791 SER A CA 1
ATOM 5563 C C . SER A 1 791 ? 23.676 11.624 -27.352 1.00 97.12 791 SER A C 1
ATOM 5565 O O . SER A 1 791 ? 24.136 11.769 -28.484 1.00 97.12 791 SER A O 1
ATOM 5567 N N . GLU A 1 792 ? 23.756 12.593 -26.434 1.00 95.38 792 GLU A N 1
ATOM 5568 C CA . GLU A 1 792 ? 24.544 13.814 -26.661 1.00 95.38 792 GLU A CA 1
ATOM 5569 C C . GLU A 1 792 ? 26.030 13.553 -26.373 1.00 95.38 792 GLU A C 1
ATOM 5571 O O . GLU A 1 792 ? 26.856 13.690 -27.272 1.00 95.38 792 GLU A O 1
ATOM 5576 N N . SER A 1 793 ? 26.386 13.130 -25.154 1.00 92.81 793 SER A N 1
ATOM 5577 C CA . SER A 1 793 ? 27.788 12.888 -24.777 1.00 92.81 793 SER A CA 1
ATOM 5578 C C . SER A 1 793 ? 28.159 11.431 -24.502 1.00 92.81 793 SER A C 1
ATOM 5580 O O . SER A 1 793 ? 29.325 11.149 -24.248 1.00 92.81 793 SER A O 1
ATOM 5582 N N . GLY A 1 794 ? 27.193 10.514 -24.505 1.00 94.12 794 GLY A N 1
ATOM 5583 C CA . GLY A 1 794 ? 27.421 9.070 -24.439 1.00 94.12 794 GLY A CA 1
ATOM 5584 C C . GLY A 1 794 ? 27.316 8.428 -25.822 1.00 94.12 794 GLY A C 1
ATOM 5585 O O . GLY A 1 794 ? 27.065 9.098 -26.816 1.00 94.12 794 GLY A O 1
ATOM 5586 N N . SER A 1 795 ? 27.485 7.108 -25.906 1.00 95.69 795 SER A N 1
ATOM 5587 C CA . SER A 1 795 ? 27.274 6.392 -27.173 1.00 95.69 795 SER A CA 1
ATOM 5588 C C . SER A 1 795 ? 25.781 6.237 -27.490 1.00 95.69 795 SER A C 1
ATOM 5590 O O . SER A 1 795 ? 24.951 6.135 -26.581 1.00 95.69 795 SER A O 1
ATOM 5592 N N . GLY A 1 796 ? 25.422 6.172 -28.774 1.00 97.06 796 GLY A N 1
ATOM 5593 C CA . GLY A 1 796 ? 24.035 5.936 -29.184 1.00 97.06 796 GLY A CA 1
ATOM 5594 C C . GLY A 1 796 ? 23.567 4.549 -28.740 1.00 97.06 796 GLY A C 1
ATOM 5595 O O . GLY A 1 796 ? 22.668 4.417 -27.907 1.00 97.06 796 GLY A O 1
ATOM 5596 N N . VAL A 1 797 ? 24.237 3.509 -29.239 1.00 95.62 797 VAL A N 1
ATOM 5597 C CA . VAL A 1 797 ? 24.008 2.108 -28.855 1.00 95.62 797 VAL A CA 1
ATOM 5598 C C . VAL A 1 797 ? 25.317 1.461 -28.409 1.00 95.62 797 VAL A C 1
ATOM 5600 O O . VAL A 1 797 ? 26.330 1.578 -29.094 1.00 95.62 797 VAL A O 1
ATOM 5603 N N . VAL A 1 798 ? 25.299 0.736 -27.288 1.00 91.94 798 VAL A N 1
ATOM 5604 C CA . VAL A 1 798 ? 26.459 -0.027 -26.795 1.00 91.94 798 VAL A CA 1
ATOM 5605 C C . VAL A 1 798 ? 26.088 -1.487 -26.604 1.00 91.94 798 VAL A C 1
ATOM 5607 O O . VAL A 1 798 ? 25.135 -1.801 -25.894 1.00 91.94 798 VAL A O 1
ATOM 5610 N N . LEU A 1 799 ? 26.886 -2.383 -27.174 1.00 86.88 799 LEU A N 1
ATOM 5611 C CA . LEU A 1 799 ? 26.856 -3.820 -26.937 1.00 86.88 799 LEU A CA 1
ATOM 5612 C C . LEU A 1 799 ? 28.187 -4.236 -26.312 1.00 86.88 799 LEU A C 1
ATOM 5614 O O . LEU A 1 799 ? 29.175 -4.386 -27.014 1.00 86.88 799 LEU A O 1
ATOM 5618 N N . ALA A 1 800 ? 28.228 -4.421 -24.997 1.00 80.94 800 ALA A N 1
ATOM 5619 C CA . ALA A 1 800 ? 29.439 -4.714 -24.232 1.00 80.94 800 ALA A CA 1
ATOM 5620 C C . ALA A 1 800 ? 29.233 -5.914 -23.288 1.00 80.94 800 ALA A C 1
ATOM 5622 O O . ALA A 1 800 ? 29.204 -5.775 -22.057 1.00 80.94 800 ALA A O 1
ATOM 5623 N N . ALA A 1 801 ? 29.039 -7.107 -23.856 1.00 71.00 801 ALA A N 1
ATOM 5624 C CA . ALA A 1 801 ? 28.801 -8.324 -23.083 1.00 71.00 801 ALA A CA 1
ATOM 5625 C C . ALA A 1 801 ? 30.087 -8.792 -22.373 1.00 71.00 801 ALA A C 1
ATOM 5627 O O . ALA A 1 801 ? 31.067 -9.171 -23.009 1.00 71.00 801 ALA A O 1
ATOM 5628 N N . LYS A 1 802 ? 30.075 -8.824 -21.033 1.00 68.44 802 LYS A N 1
ATOM 5629 C CA . LYS A 1 802 ? 31.136 -9.451 -20.220 1.00 68.44 802 LYS A CA 1
ATOM 5630 C C . LYS A 1 802 ? 31.004 -10.981 -20.219 1.00 68.44 802 LYS A C 1
ATOM 5632 O O . LYS A 1 802 ? 32.001 -11.687 -20.094 1.00 68.44 802 LYS A O 1
ATOM 5637 N N . SER A 1 803 ? 29.771 -11.481 -20.322 1.00 63.84 803 SER A N 1
ATOM 5638 C CA . SER A 1 803 ? 29.400 -12.887 -20.517 1.00 63.84 803 SER A CA 1
ATOM 5639 C C . SER A 1 803 ? 28.000 -12.985 -21.143 1.00 63.84 803 SER A C 1
ATOM 5641 O O . SER A 1 803 ? 27.202 -12.055 -21.008 1.00 63.84 803 SER A O 1
ATOM 5643 N N . GLY A 1 804 ? 27.703 -14.110 -21.805 1.00 61.78 804 GLY A N 1
ATOM 5644 C CA . GLY A 1 804 ? 26.468 -14.315 -22.575 1.00 61.78 804 GLY A CA 1
ATOM 5645 C C . GLY A 1 804 ? 26.660 -14.089 -24.079 1.00 61.78 804 GLY A C 1
ATOM 5646 O O . GLY A 1 804 ? 27.782 -13.885 -24.535 1.00 61.78 804 GLY A O 1
ATOM 5647 N N . THR A 1 805 ? 25.574 -14.151 -24.848 1.00 57.16 805 THR A N 1
ATOM 5648 C CA . THR A 1 805 ? 25.566 -13.973 -26.311 1.00 57.16 805 THR A CA 1
ATOM 5649 C C . THR A 1 805 ? 24.520 -12.936 -26.701 1.00 57.16 805 THR A C 1
ATOM 5651 O O . THR A 1 805 ? 23.395 -13.011 -26.217 1.00 57.16 805 THR A O 1
ATOM 5654 N N . ALA A 1 806 ? 24.860 -12.015 -27.601 1.00 59.78 806 ALA A N 1
ATOM 5655 C CA . ALA A 1 806 ? 23.884 -11.243 -28.366 1.00 59.78 806 ALA A CA 1
ATOM 5656 C C . ALA A 1 806 ? 23.971 -11.693 -29.821 1.00 59.78 806 ALA A C 1
ATOM 5658 O O . ALA A 1 806 ? 25.057 -11.675 -30.396 1.00 59.78 806 ALA A O 1
ATOM 5659 N N . SER A 1 807 ? 22.847 -12.105 -30.405 1.00 61.88 807 SER A N 1
ATOM 5660 C CA . SER A 1 807 ? 22.742 -12.303 -31.849 1.00 61.88 807 SER A CA 1
ATOM 5661 C C . SER A 1 807 ? 22.065 -11.081 -32.446 1.00 61.88 807 SER A C 1
ATOM 5663 O O . SER A 1 807 ? 21.001 -10.678 -31.981 1.00 61.88 807 SER A O 1
ATOM 5665 N N . LEU A 1 808 ? 22.678 -10.488 -33.467 1.00 66.38 808 LEU A N 1
ATOM 5666 C CA . LEU A 1 808 ? 22.081 -9.385 -34.222 1.00 66.38 808 LEU A CA 1
ATOM 5667 C C . LEU A 1 808 ? 21.380 -9.856 -35.506 1.00 66.38 808 LEU A C 1
ATOM 5669 O O . LEU A 1 808 ? 21.152 -9.055 -36.408 1.00 66.38 808 LEU A O 1
ATOM 5673 N N . GLY A 1 809 ? 20.992 -11.137 -35.545 1.00 67.69 809 GLY A N 1
ATOM 5674 C CA . GLY A 1 809 ? 20.212 -11.752 -36.618 1.00 67.69 809 GLY A CA 1
ATOM 5675 C C . GLY A 1 809 ? 18.939 -10.978 -36.945 1.00 67.69 809 GLY A C 1
ATOM 5676 O O . GLY A 1 809 ? 18.038 -10.914 -36.111 1.00 67.69 809 GLY A O 1
ATOM 5677 N N . ASN A 1 810 ? 18.858 -10.422 -38.158 1.00 79.12 810 ASN A N 1
ATOM 5678 C CA . ASN A 1 810 ? 17.694 -9.700 -38.691 1.00 79.12 810 ASN A CA 1
ATOM 5679 C C . ASN A 1 810 ? 17.247 -8.465 -37.879 1.00 79.12 810 ASN A C 1
ATOM 5681 O O . ASN A 1 810 ? 16.119 -7.999 -38.036 1.00 79.12 810 ASN A O 1
ATOM 5685 N N . ASN A 1 811 ? 18.099 -7.919 -37.006 1.00 88.25 811 ASN A N 1
ATOM 5686 C CA . ASN A 1 811 ? 17.809 -6.671 -36.296 1.00 88.25 811 ASN A CA 1
ATOM 5687 C C . ASN A 1 811 ? 18.292 -5.459 -37.110 1.00 88.25 811 ASN A C 1
ATOM 5689 O O . ASN A 1 811 ? 19.311 -5.529 -37.800 1.00 88.25 811 ASN A O 1
ATOM 5693 N N . THR A 1 812 ? 17.587 -4.332 -36.988 1.00 92.75 812 THR A N 1
ATOM 5694 C CA . THR A 1 812 ? 18.015 -3.027 -37.520 1.00 92.75 812 THR A CA 1
ATOM 5695 C C . THR A 1 812 ? 18.422 -2.127 -36.361 1.00 92.75 812 THR A C 1
ATOM 5697 O O . THR A 1 812 ? 17.579 -1.767 -35.542 1.00 92.75 812 THR A O 1
ATOM 5700 N N . ILE A 1 813 ? 19.698 -1.758 -36.276 1.00 93.56 813 ILE A N 1
ATOM 5701 C CA . ILE A 1 813 ? 20.257 -0.960 -35.180 1.00 93.56 813 ILE A CA 1
ATOM 5702 C C . ILE A 1 813 ? 20.723 0.389 -35.713 1.00 93.56 813 ILE A C 1
ATOM 5704 O O . ILE A 1 813 ? 21.612 0.444 -36.555 1.00 93.56 813 ILE A O 1
ATOM 5708 N N . SER A 1 814 ? 20.173 1.473 -35.176 1.00 96.81 814 SER A N 1
ATOM 5709 C CA . SER A 1 814 ? 20.574 2.847 -35.464 1.00 96.81 814 SER A CA 1
ATOM 5710 C C . SER A 1 814 ? 21.112 3.505 -34.198 1.00 96.81 814 SER A C 1
ATOM 5712 O O . SER A 1 814 ? 20.399 3.634 -33.206 1.00 96.81 814 SER A O 1
ATOM 5714 N N . GLY A 1 815 ? 22.366 3.939 -34.216 1.00 97.75 815 GLY A N 1
ATOM 5715 C CA . GLY A 1 815 ? 23.003 4.611 -33.090 1.00 97.75 815 GLY A CA 1
ATOM 5716 C C . GLY A 1 815 ? 23.499 5.994 -33.478 1.00 97.75 815 GLY A C 1
ATOM 5717 O O . GLY A 1 815 ? 24.313 6.123 -34.386 1.00 97.75 815 GLY A O 1
ATOM 5718 N N . THR A 1 816 ? 23.038 7.030 -32.786 1.00 98.19 816 THR A N 1
ATOM 5719 C CA . THR A 1 816 ? 23.467 8.416 -32.988 1.00 98.19 816 THR A CA 1
ATOM 5720 C C . THR A 1 816 ? 24.065 8.960 -31.699 1.00 98.19 816 THR A C 1
ATOM 5722 O O . THR A 1 816 ? 23.455 8.868 -30.637 1.00 98.19 816 THR A O 1
ATOM 5725 N N . SER A 1 817 ? 25.253 9.540 -31.794 1.00 97.38 817 SER A N 1
ATOM 5726 C CA . SER A 1 817 ? 25.957 10.176 -30.685 1.00 97.38 817 SER A CA 1
ATOM 5727 C C . SER A 1 817 ? 26.481 11.539 -31.126 1.00 97.38 817 SER A C 1
ATOM 5729 O O . SER A 1 817 ? 26.951 11.665 -32.260 1.00 97.38 817 SER A O 1
ATOM 5731 N N . ALA A 1 818 ? 26.433 12.556 -30.258 1.00 94.25 818 ALA A N 1
ATOM 5732 C CA . ALA A 1 818 ? 27.035 13.837 -30.607 1.00 94.25 818 ALA A CA 1
ATOM 5733 C C . ALA A 1 818 ? 28.562 13.828 -30.467 1.00 94.25 818 ALA A C 1
ATOM 5735 O O . ALA A 1 818 ? 29.206 14.345 -31.371 1.00 94.25 818 ALA A O 1
ATOM 5736 N N . THR A 1 819 ? 29.154 13.254 -29.409 1.00 89.50 819 THR A N 1
ATOM 5737 C CA . THR A 1 819 ? 30.624 13.303 -29.191 1.00 89.50 819 THR A CA 1
ATOM 5738 C C . THR A 1 819 ? 31.337 11.951 -29.157 1.00 89.50 819 THR A C 1
ATOM 5740 O O . THR A 1 819 ? 32.531 11.882 -29.445 1.00 89.50 819 THR A O 1
ATOM 5743 N N . GLU A 1 820 ? 30.630 10.891 -28.776 1.00 94.75 820 GLU A N 1
ATOM 5744 C CA . GLU A 1 820 ? 31.127 9.510 -28.686 1.00 94.75 820 GLU A CA 1
ATOM 5745 C C . GLU A 1 820 ? 30.731 8.689 -29.926 1.00 94.75 820 GLU A C 1
ATOM 5747 O O . GLU A 1 820 ? 30.318 9.242 -30.946 1.00 94.75 820 GLU A O 1
ATOM 5752 N N . SER A 1 821 ? 30.828 7.360 -29.853 1.00 95.69 821 SER A N 1
ATOM 5753 C CA . SER A 1 821 ? 30.479 6.483 -30.973 1.00 95.69 821 SER A CA 1
ATOM 5754 C C . SER A 1 821 ? 28.969 6.376 -31.197 1.00 95.69 821 SER A C 1
ATOM 5756 O O . SER A 1 821 ? 28.199 6.243 -30.243 1.00 95.69 821 SER A O 1
ATOM 5758 N N . GLY A 1 822 ? 28.532 6.371 -32.459 1.00 96.88 822 GLY A N 1
ATOM 5759 C CA . GLY A 1 822 ? 27.130 6.101 -32.791 1.00 96.88 822 GLY A CA 1
ATOM 5760 C C . GLY A 1 822 ? 26.715 4.714 -32.298 1.00 96.88 822 GLY A C 1
ATOM 5761 O O . GLY A 1 822 ? 25.780 4.573 -31.508 1.00 96.88 822 GLY A O 1
ATOM 5762 N N . ILE A 1 823 ? 27.480 3.697 -32.695 1.00 95.62 823 ILE A N 1
ATOM 5763 C CA . ILE A 1 823 ? 27.359 2.319 -32.214 1.00 95.62 823 ILE A CA 1
ATOM 5764 C C . ILE A 1 823 ? 28.723 1.837 -31.703 1.00 95.62 823 ILE A C 1
ATOM 5766 O O . ILE A 1 823 ? 29.733 1.993 -32.385 1.00 95.62 823 ILE A O 1
ATOM 5770 N N . GLN A 1 824 ? 28.754 1.194 -30.535 1.00 92.38 824 GLN A N 1
ATOM 5771 C CA . GLN A 1 824 ? 29.950 0.562 -29.978 1.00 92.38 824 GLN A CA 1
ATOM 5772 C C . GLN A 1 824 ? 29.689 -0.904 -29.626 1.00 92.38 824 GLN A C 1
ATOM 5774 O O . GLN A 1 824 ? 28.827 -1.215 -28.809 1.00 92.38 824 GLN A O 1
ATOM 5779 N N . LEU A 1 825 ? 30.465 -1.810 -30.212 1.00 87.75 825 LEU A N 1
ATOM 5780 C CA . LEU A 1 825 ? 30.443 -3.245 -29.946 1.00 87.75 825 LEU A CA 1
ATOM 5781 C C . LEU A 1 825 ? 31.768 -3.639 -29.283 1.00 87.75 825 LEU A C 1
ATOM 5783 O O . LEU A 1 825 ? 32.830 -3.494 -29.886 1.00 87.75 825 LEU A O 1
ATOM 5787 N N . THR A 1 826 ? 31.703 -4.146 -28.051 1.00 82.25 826 THR A N 1
ATOM 5788 C CA . THR A 1 826 ? 32.860 -4.483 -27.218 1.00 82.25 826 THR A CA 1
ATOM 5789 C C . THR A 1 826 ? 32.808 -5.936 -26.730 1.00 82.25 826 THR A C 1
ATOM 5791 O O . THR A 1 826 ? 31.844 -6.341 -26.081 1.00 82.25 826 THR A O 1
ATOM 5794 N N . GLY A 1 827 ? 33.858 -6.722 -26.986 1.00 75.44 827 GLY A N 1
ATOM 5795 C CA . GLY A 1 827 ? 33.969 -8.131 -26.577 1.00 75.44 827 GLY A CA 1
ATOM 5796 C C . GLY A 1 827 ? 34.795 -8.980 -27.552 1.00 75.44 827 GLY A C 1
ATOM 5797 O O . GLY A 1 827 ? 35.158 -8.518 -28.624 1.00 75.44 827 GLY A O 1
ATOM 5798 N N . ASN A 1 828 ? 35.102 -10.231 -27.198 1.00 71.38 828 ASN A N 1
ATOM 5799 C CA . ASN A 1 828 ? 35.870 -11.142 -28.064 1.00 71.38 828 ASN A CA 1
ATOM 5800 C C . ASN A 1 828 ? 34.921 -11.994 -28.927 1.00 71.38 828 ASN A C 1
ATOM 5802 O O . ASN A 1 828 ? 33.885 -12.423 -28.420 1.00 71.38 828 ASN A O 1
ATOM 5806 N N . ASN A 1 829 ? 35.311 -12.323 -30.166 1.00 66.00 829 ASN A N 1
ATOM 5807 C CA . ASN A 1 829 ? 34.581 -13.235 -31.066 1.00 66.00 829 ASN A CA 1
ATOM 5808 C C . ASN A 1 829 ? 33.140 -12.791 -31.371 1.00 66.00 829 ASN A C 1
ATOM 5810 O O . ASN A 1 829 ? 32.194 -13.576 -31.270 1.00 66.00 829 ASN A O 1
ATOM 5814 N N . ILE A 1 830 ? 32.955 -11.520 -31.722 1.00 70.50 830 ILE A N 1
ATOM 5815 C CA . ILE A 1 830 ? 31.633 -11.008 -32.095 1.00 70.50 830 ILE A CA 1
ATOM 5816 C C . ILE A 1 830 ? 31.276 -11.532 -33.487 1.00 70.50 830 ILE A C 1
ATOM 5818 O O . ILE A 1 830 ? 32.035 -11.323 -34.429 1.00 70.50 830 ILE A O 1
ATOM 5822 N N . THR A 1 831 ? 30.119 -12.186 -33.611 1.00 74.06 831 THR A N 1
ATOM 5823 C CA . THR A 1 831 ? 29.554 -12.623 -34.897 1.00 74.06 831 THR A CA 1
ATOM 5824 C C . THR A 1 831 ? 28.262 -11.863 -35.186 1.00 74.06 831 THR A C 1
ATOM 5826 O O . THR A 1 831 ? 27.349 -11.855 -34.359 1.00 74.06 831 THR A O 1
ATOM 5829 N N . LEU A 1 832 ? 28.184 -11.228 -36.352 1.00 75.19 832 LEU A N 1
ATOM 5830 C CA . LEU A 1 832 ? 27.019 -10.494 -36.842 1.00 75.19 832 LEU A CA 1
ATOM 5831 C C . LEU A 1 832 ? 26.489 -11.188 -38.094 1.00 75.19 832 LEU A C 1
ATOM 5833 O O . LEU A 1 832 ? 27.169 -11.177 -39.112 1.00 75.19 832 LEU A O 1
ATOM 5837 N N . THR A 1 833 ? 25.285 -11.757 -38.031 1.00 79.19 833 THR A N 1
ATOM 5838 C CA . THR A 1 833 ? 24.667 -12.458 -39.168 1.00 79.19 833 THR A CA 1
ATOM 5839 C C . THR A 1 833 ? 23.444 -11.687 -39.665 1.00 79.19 833 THR A C 1
ATOM 5841 O O . THR A 1 833 ? 22.551 -11.428 -38.868 1.00 79.19 833 THR A O 1
ATOM 5844 N N . SER A 1 834 ? 23.377 -11.311 -40.946 1.00 76.81 834 SER A N 1
ATOM 5845 C CA . SER A 1 834 ? 22.176 -10.748 -41.613 1.00 76.81 834 SER A CA 1
ATOM 5846 C C . SER A 1 834 ? 21.477 -9.551 -40.928 1.00 76.81 834 SER A C 1
ATOM 5848 O O . SER A 1 834 ? 20.274 -9.357 -41.091 1.00 76.81 834 SER A O 1
ATOM 5850 N N . GLY A 1 835 ? 22.196 -8.749 -40.137 1.00 84.50 835 GLY A N 1
ATOM 5851 C CA . GLY A 1 835 ? 21.672 -7.542 -39.478 1.00 84.50 835 GLY A CA 1
ATOM 5852 C C . GLY A 1 835 ? 22.066 -6.245 -40.191 1.00 84.50 835 GLY A C 1
ATOM 5853 O O . GLY A 1 835 ? 23.011 -6.226 -40.984 1.00 84.50 835 GLY A O 1
ATOM 5854 N N . THR A 1 836 ? 21.381 -5.144 -39.870 1.00 90.94 836 THR A N 1
ATOM 5855 C CA . THR A 1 836 ? 21.724 -3.791 -40.343 1.00 90.94 836 THR A CA 1
ATOM 5856 C C . THR A 1 836 ? 22.189 -2.922 -39.179 1.00 90.94 836 THR A C 1
ATOM 5858 O O . THR A 1 836 ? 21.491 -2.812 -38.172 1.00 90.94 836 THR A O 1
ATOM 5861 N N . LEU A 1 837 ? 23.359 -2.294 -39.308 1.00 92.69 837 LEU A N 1
ATOM 5862 C CA . LEU A 1 837 ? 23.922 -1.373 -38.322 1.00 92.69 837 LEU A CA 1
ATOM 5863 C C . LEU A 1 837 ? 24.156 -0.010 -38.980 1.00 92.69 837 LEU A C 1
ATOM 5865 O O . LEU A 1 837 ? 24.865 0.079 -39.976 1.00 92.69 837 LEU A O 1
ATOM 5869 N N . THR A 1 838 ? 23.608 1.055 -38.404 1.00 96.31 838 THR A N 1
ATOM 5870 C CA . THR A 1 838 ? 23.796 2.435 -38.865 1.00 96.31 838 THR A CA 1
ATOM 5871 C C . THR A 1 838 ? 24.263 3.299 -37.703 1.00 96.31 838 THR A C 1
ATOM 5873 O O . THR A 1 838 ? 23.488 3.643 -36.813 1.00 96.31 838 THR A O 1
ATOM 5876 N N . GLY A 1 839 ? 25.550 3.623 -37.680 1.00 97.44 839 GLY A N 1
ATOM 5877 C CA . GLY A 1 839 ? 26.166 4.421 -36.629 1.00 97.44 839 GLY A CA 1
ATOM 5878 C C . GLY A 1 839 ? 26.522 5.825 -37.103 1.00 97.44 839 GLY A C 1
ATOM 5879 O O . GLY A 1 839 ? 27.109 5.994 -38.169 1.00 97.44 839 GLY A O 1
ATOM 5880 N N . THR A 1 840 ? 26.199 6.848 -36.317 1.00 97.94 840 THR A N 1
ATOM 5881 C CA . THR A 1 840 ? 26.506 8.248 -36.631 1.00 97.94 840 THR A CA 1
ATOM 5882 C C . THR A 1 840 ? 27.095 8.968 -35.422 1.00 97.94 840 THR A C 1
ATOM 5884 O O . THR A 1 840 ? 26.446 9.055 -34.381 1.00 97.94 840 THR A O 1
ATOM 5887 N N . ALA A 1 841 ? 28.295 9.525 -35.578 1.00 97.06 841 ALA A N 1
ATOM 5888 C CA . ALA A 1 841 ? 28.909 10.468 -34.648 1.00 97.06 841 ALA A CA 1
ATOM 5889 C C . ALA A 1 841 ? 28.875 11.876 -35.265 1.00 97.06 841 ALA A C 1
ATOM 5891 O O . ALA A 1 841 ? 29.546 12.137 -36.265 1.00 97.06 841 ALA A O 1
ATOM 5892 N N . THR A 1 842 ? 28.056 12.782 -34.722 1.00 95.62 842 THR A N 1
ATOM 5893 C CA . THR A 1 842 ? 27.771 14.074 -35.379 1.00 95.62 842 THR A CA 1
ATOM 5894 C C . THR A 1 842 ? 28.777 15.181 -35.066 1.00 95.62 842 THR A C 1
ATOM 5896 O O . THR A 1 842 ? 28.710 16.244 -35.680 1.00 95.62 842 THR A O 1
ATOM 5899 N N . SER A 1 843 ? 29.680 14.985 -34.103 1.00 90.69 843 SER A N 1
ATOM 5900 C CA . SER A 1 843 ? 30.773 15.909 -33.779 1.00 90.69 843 SER A CA 1
ATOM 5901 C C . SER A 1 843 ? 31.906 15.208 -33.012 1.00 90.69 843 SER A C 1
ATOM 5903 O O . SER A 1 843 ? 31.758 14.084 -32.536 1.00 90.69 843 SER A O 1
ATOM 5905 N N . GLY A 1 844 ? 33.057 15.872 -32.884 1.00 88.50 844 GLY A N 1
ATOM 5906 C CA . GLY A 1 844 ? 34.203 15.333 -32.152 1.00 88.50 844 GLY A CA 1
ATOM 5907 C C . GLY A 1 844 ? 34.818 14.088 -32.804 1.00 88.50 844 GLY A C 1
ATOM 5908 O O . GLY A 1 844 ? 34.597 13.802 -33.980 1.00 88.50 844 GLY A O 1
ATOM 5909 N N . ASN A 1 845 ? 35.602 13.348 -32.013 1.00 90.50 845 ASN A N 1
ATOM 5910 C CA . ASN A 1 845 ? 36.441 12.238 -32.489 1.00 90.50 845 ASN A CA 1
ATOM 5911 C C . ASN A 1 845 ? 35.748 10.861 -32.441 1.00 90.50 845 ASN A C 1
ATOM 5913 O O . ASN A 1 845 ? 36.393 9.843 -32.703 1.00 90.50 845 ASN A O 1
ATOM 5917 N N . GLY A 1 846 ? 34.472 10.799 -32.050 1.00 93.56 846 GLY A N 1
ATOM 5918 C CA . GLY A 1 846 ? 33.705 9.555 -32.034 1.00 93.56 846 GLY A CA 1
ATOM 5919 C C . GLY A 1 846 ? 33.599 8.942 -33.432 1.00 93.56 846 GLY A C 1
ATOM 5920 O O . GLY A 1 846 ? 33.494 9.661 -34.424 1.00 93.56 846 GLY A O 1
ATOM 5921 N N . SER A 1 847 ? 33.643 7.611 -33.527 1.00 95.81 847 SER A N 1
ATOM 5922 C CA . SER A 1 847 ? 33.450 6.906 -34.804 1.00 95.81 847 SER A CA 1
ATOM 5923 C C . SER A 1 847 ? 31.976 6.557 -35.016 1.00 95.81 847 SER A C 1
ATOM 5925 O O . SER A 1 847 ? 31.232 6.386 -34.050 1.00 95.81 847 SER A O 1
ATOM 5927 N N . GLY A 1 848 ? 31.536 6.413 -36.267 1.00 96.62 848 GLY A N 1
ATOM 5928 C CA . GLY A 1 848 ? 30.154 6.019 -36.557 1.00 96.62 848 GLY A CA 1
ATOM 5929 C C . GLY A 1 848 ? 29.841 4.661 -35.928 1.00 96.62 848 GLY A C 1
ATOM 5930 O O . GLY A 1 848 ? 28.942 4.548 -35.091 1.00 96.62 848 GLY A O 1
ATOM 5931 N N . VAL A 1 849 ? 30.654 3.656 -36.258 1.00 95.44 849 VAL A N 1
ATOM 5932 C CA . VAL A 1 849 ? 30.619 2.314 -35.656 1.00 95.44 849 VAL A CA 1
ATOM 5933 C C . VAL A 1 849 ? 32.005 1.934 -35.129 1.00 95.44 849 VAL A C 1
ATOM 5935 O O . VAL A 1 849 ? 32.999 2.076 -35.840 1.00 95.44 849 VAL A O 1
ATOM 5938 N N . VAL A 1 850 ? 32.071 1.413 -33.901 1.00 92.25 850 VAL A N 1
ATOM 5939 C CA . VAL A 1 850 ? 33.295 0.887 -33.272 1.00 92.25 850 VAL A CA 1
ATOM 5940 C C . VAL A 1 850 ? 33.144 -0.592 -32.933 1.00 92.25 850 VAL A C 1
ATOM 5942 O O . VAL A 1 850 ? 32.163 -0.989 -32.307 1.00 92.25 850 VAL A O 1
ATOM 5945 N N . LEU A 1 851 ? 34.161 -1.386 -33.266 1.00 87.69 851 LEU A N 1
ATOM 5946 C CA . LEU A 1 851 ? 34.299 -2.807 -32.933 1.00 87.69 851 LEU A CA 1
ATOM 5947 C C . LEU A 1 851 ? 35.590 -2.996 -32.098 1.00 87.69 851 LEU A C 1
ATOM 5949 O O . LEU A 1 851 ? 36.683 -2.810 -32.629 1.00 87.69 851 LEU A O 1
ATOM 5953 N N . THR A 1 852 ? 35.500 -3.287 -30.785 1.00 79.75 852 THR A N 1
ATOM 5954 C CA . THR A 1 852 ? 36.661 -3.368 -29.847 1.00 79.75 852 THR A CA 1
ATOM 5955 C C . THR A 1 852 ? 36.718 -4.651 -28.992 1.00 79.75 852 THR A C 1
ATOM 5957 O O . THR A 1 852 ? 35.746 -5.025 -28.351 1.00 79.75 852 THR A O 1
ATOM 5960 N N . GLY A 1 853 ? 37.864 -5.350 -28.936 1.00 64.25 853 GLY A N 1
ATOM 5961 C CA . GLY A 1 853 ? 37.856 -6.748 -28.492 1.00 64.25 853 GLY A CA 1
ATOM 5962 C C . GLY A 1 853 ? 39.077 -7.576 -28.890 1.00 64.25 853 GLY A C 1
ATOM 5963 O O . GLY A 1 853 ? 39.788 -7.259 -29.838 1.00 64.25 853 GLY A O 1
ATOM 5964 N N . GLY A 1 854 ? 39.321 -8.653 -28.142 1.00 59.44 854 GLY A N 1
ATOM 5965 C CA . GLY A 1 854 ? 40.406 -9.615 -28.320 1.00 59.44 854 GLY A CA 1
ATOM 5966 C C . GLY A 1 854 ? 40.266 -10.424 -29.607 1.00 59.44 854 GLY A C 1
ATOM 5967 O O . GLY A 1 854 ? 39.722 -11.524 -29.616 1.00 59.44 854 GLY A O 1
ATOM 5968 N N . SER A 1 855 ? 40.809 -9.841 -30.669 1.00 60.84 855 SER A N 1
ATOM 5969 C CA . SER A 1 855 ? 41.448 -10.486 -31.816 1.00 60.84 855 SER A CA 1
ATOM 5970 C C . SER A 1 855 ? 40.614 -11.147 -32.917 1.00 60.84 855 SER A C 1
ATOM 5972 O O . SER A 1 855 ? 41.284 -11.581 -33.833 1.00 60.84 855 SER A O 1
ATOM 5974 N N . ASN A 1 856 ? 39.269 -11.205 -32.928 1.00 67.81 856 ASN A N 1
ATOM 5975 C CA . ASN A 1 856 ? 38.497 -11.696 -34.101 1.00 67.81 856 ASN A CA 1
ATOM 5976 C C . ASN A 1 856 ? 37.031 -11.192 -34.134 1.00 67.81 856 ASN A C 1
ATOM 5978 O O . ASN A 1 856 ? 36.275 -11.446 -33.191 1.00 67.81 856 ASN A O 1
ATOM 5982 N N . TYR A 1 857 ? 36.604 -10.555 -35.230 1.00 76.94 857 TYR A N 1
ATOM 5983 C CA . TYR A 1 857 ? 35.199 -10.225 -35.546 1.00 76.94 857 TYR A CA 1
ATOM 5984 C C . TYR A 1 857 ? 34.752 -10.984 -36.786 1.00 76.94 857 TYR A C 1
ATOM 5986 O O . TYR A 1 857 ? 35.521 -11.060 -37.730 1.00 76.94 857 TYR A O 1
ATOM 5994 N N . ILE A 1 858 ? 33.521 -11.485 -36.821 1.00 83.44 858 ILE A N 1
ATOM 5995 C CA . ILE A 1 858 ? 32.942 -12.127 -38.005 1.00 83.44 858 ILE A CA 1
ATOM 5996 C C . ILE A 1 858 ? 31.680 -11.367 -38.402 1.00 83.44 858 ILE A C 1
ATOM 5998 O O . ILE A 1 858 ? 30.726 -11.277 -37.631 1.00 83.44 858 ILE A O 1
ATOM 6002 N N . LEU A 1 859 ? 31.666 -10.831 -39.613 1.00 85.00 859 LEU A N 1
ATOM 6003 C CA . LEU A 1 859 ? 30.489 -10.268 -40.258 1.00 85.00 859 LEU A CA 1
ATOM 6004 C C . LEU A 1 859 ? 30.048 -11.231 -41.358 1.00 85.00 859 LEU A C 1
ATOM 6006 O O . LEU A 1 859 ? 30.855 -11.619 -42.197 1.00 85.00 859 LEU A O 1
ATOM 6010 N N . ASP A 1 860 ? 28.789 -11.640 -41.339 1.00 85.50 860 ASP A N 1
ATOM 6011 C CA . ASP A 1 860 ? 28.246 -12.678 -42.207 1.00 85.50 860 ASP A CA 1
ATOM 6012 C C . ASP A 1 860 ? 26.908 -12.205 -42.804 1.00 85.50 860 ASP A C 1
ATOM 6014 O O . ASP A 1 860 ? 25.885 -12.143 -42.121 1.00 85.50 860 ASP A O 1
ATOM 6018 N N . GLY A 1 861 ? 26.921 -11.768 -44.066 1.00 87.00 861 GLY A N 1
ATOM 6019 C CA . GLY A 1 861 ? 25.757 -11.178 -44.738 1.00 87.00 861 GLY A CA 1
ATOM 6020 C C . GLY A 1 861 ? 25.179 -9.924 -44.065 1.00 87.00 861 GLY A C 1
ATOM 6021 O O . GLY A 1 861 ? 23.997 -9.632 -44.240 1.00 87.00 861 GLY A O 1
ATOM 6022 N N . ALA A 1 862 ? 25.965 -9.205 -43.257 1.00 88.06 862 ALA A N 1
ATOM 6023 C CA . ALA A 1 862 ? 25.527 -7.995 -42.554 1.00 88.06 862 ALA A CA 1
ATOM 6024 C C . ALA A 1 862 ? 25.713 -6.725 -43.409 1.00 88.06 862 ALA A C 1
ATOM 6026 O O . ALA A 1 862 ? 26.601 -6.665 -44.257 1.00 88.06 862 ALA A O 1
ATOM 6027 N N . SER A 1 863 ? 24.914 -5.687 -43.145 1.00 91.31 863 SER A N 1
ATOM 6028 C CA . SER A 1 863 ? 25.057 -4.352 -43.750 1.00 91.31 863 SER A CA 1
ATOM 6029 C C . SER A 1 863 ? 25.423 -3.335 -42.673 1.00 91.31 863 SER A C 1
ATOM 6031 O O . SER A 1 863 ? 24.640 -3.107 -41.750 1.00 91.31 863 SER A O 1
ATOM 6033 N N . ILE A 1 864 ? 26.596 -2.715 -42.774 1.00 92.81 864 ILE A N 1
ATOM 6034 C CA . ILE A 1 864 ? 27.115 -1.782 -41.769 1.00 92.81 864 ILE A CA 1
ATOM 6035 C C . ILE A 1 864 ? 27.425 -0.448 -42.427 1.00 92.81 864 ILE A C 1
ATOM 6037 O O . ILE A 1 864 ? 28.258 -0.389 -43.323 1.00 92.81 864 ILE A O 1
ATOM 6041 N N . THR A 1 865 ? 26.819 0.622 -41.924 1.00 96.12 865 THR A N 1
ATOM 6042 C CA . THR A 1 865 ? 27.094 1.995 -42.347 1.00 96.12 865 THR A CA 1
ATOM 6043 C C . THR A 1 865 ? 27.533 2.817 -41.142 1.00 96.12 865 THR A C 1
ATOM 6045 O O . THR A 1 865 ? 26.839 2.872 -40.125 1.00 96.12 865 THR A O 1
ATOM 6048 N N . GLY A 1 866 ? 28.684 3.470 -41.242 1.00 97.38 866 GLY A N 1
ATOM 6049 C CA . GLY A 1 866 ? 29.230 4.321 -40.196 1.00 97.38 866 GLY A CA 1
ATOM 6050 C C . GLY A 1 866 ? 29.554 5.710 -40.724 1.00 97.38 866 GLY A C 1
ATOM 6051 O O . GLY A 1 866 ? 30.234 5.848 -41.733 1.00 97.38 866 GLY A O 1
ATOM 6052 N N . THR A 1 867 ? 29.068 6.753 -40.059 1.00 97.56 867 THR A N 1
ATOM 6053 C CA . THR A 1 867 ? 29.344 8.154 -40.404 1.00 97.56 867 THR A CA 1
ATOM 6054 C C . THR A 1 867 ? 29.940 8.885 -39.208 1.00 97.56 867 THR A C 1
ATOM 6056 O O . THR A 1 867 ? 29.392 8.815 -38.110 1.00 97.56 867 THR A O 1
ATOM 6059 N N . ALA A 1 868 ? 31.043 9.599 -39.408 1.00 97.31 868 ALA A N 1
ATOM 6060 C CA . ALA A 1 868 ? 31.708 10.381 -38.372 1.00 97.31 868 ALA A CA 1
ATOM 6061 C C . ALA A 1 868 ? 32.245 11.705 -38.923 1.00 97.31 868 ALA A C 1
ATOM 6063 O O . ALA A 1 868 ? 32.543 11.814 -40.112 1.00 97.31 868 ALA A O 1
ATOM 6064 N N . VAL A 1 869 ? 32.391 12.705 -38.049 1.00 94.25 869 VAL A N 1
ATOM 6065 C CA . VAL A 1 869 ? 33.067 13.964 -38.396 1.00 94.25 869 VAL A CA 1
ATOM 6066 C C . VAL A 1 869 ? 34.583 13.780 -38.321 1.00 94.25 869 VAL A C 1
ATOM 6068 O O . VAL A 1 869 ? 35.210 13.597 -39.359 1.00 94.25 869 VAL A O 1
ATOM 6071 N N . ASP A 1 870 ? 35.181 13.775 -37.125 1.00 90.75 870 ASP A N 1
ATOM 6072 C CA . ASP A 1 870 ? 36.643 13.659 -36.979 1.00 90.75 870 ASP A CA 1
ATOM 6073 C C . ASP A 1 870 ? 37.120 12.234 -36.643 1.00 90.75 870 ASP A C 1
ATOM 6075 O O . ASP A 1 870 ? 38.306 11.936 -36.768 1.00 90.75 870 ASP A O 1
ATOM 6079 N N . GLY A 1 871 ? 36.214 11.340 -36.230 1.00 93.81 871 GLY A N 1
ATOM 6080 C CA . GLY A 1 871 ? 36.498 9.911 -36.062 1.00 93.81 871 GLY A CA 1
ATOM 6081 C C . GLY A 1 871 ? 36.427 9.125 -37.374 1.00 93.81 871 GLY A C 1
ATOM 6082 O O . GLY A 1 871 ? 36.072 9.667 -38.420 1.00 93.81 871 GLY A O 1
ATOM 6083 N N . SER A 1 872 ? 36.736 7.823 -37.331 1.00 95.50 872 SER A N 1
ATOM 6084 C CA . SER A 1 872 ? 36.531 6.980 -38.517 1.00 95.50 872 SER A CA 1
ATOM 6085 C C . SER A 1 872 ? 35.040 6.734 -38.748 1.00 95.50 872 SER A C 1
ATOM 6087 O O . SER A 1 872 ? 34.286 6.584 -37.785 1.00 95.50 872 SER A O 1
ATOM 6089 N N . GLY A 1 873 ? 34.602 6.626 -40.004 1.00 96.19 873 GLY A N 1
ATOM 6090 C CA . GLY A 1 873 ? 33.242 6.164 -40.297 1.00 96.19 873 GLY A CA 1
ATOM 6091 C C . GLY A 1 873 ? 32.983 4.821 -39.606 1.00 96.19 873 GLY A C 1
ATOM 6092 O O . GLY A 1 873 ? 32.056 4.692 -38.802 1.00 96.19 873 GLY A O 1
ATOM 6093 N N .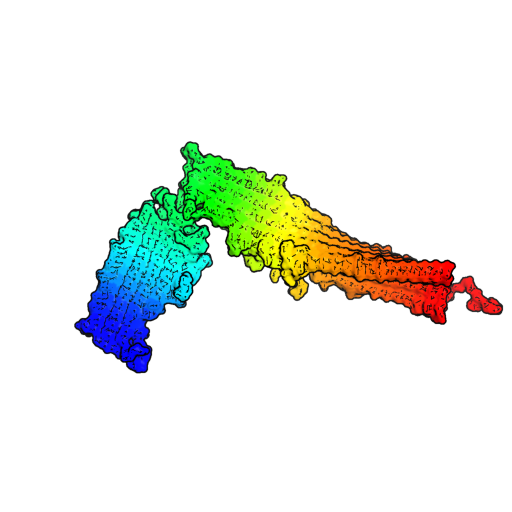 ILE A 1 874 ? 33.889 3.863 -39.819 1.00 95.50 874 ILE A N 1
ATOM 6094 C CA . ILE A 1 874 ? 33.935 2.573 -39.118 1.00 95.50 874 ILE A CA 1
ATOM 6095 C C . ILE A 1 874 ? 35.353 2.326 -38.585 1.00 95.50 874 ILE A C 1
ATOM 6097 O O . ILE A 1 874 ? 36.321 2.454 -39.332 1.00 95.50 874 ILE A O 1
ATOM 6101 N N . ALA A 1 875 ? 35.482 1.948 -37.310 1.00 93.56 875 ALA A N 1
ATOM 6102 C CA . ALA A 1 875 ? 36.754 1.599 -36.673 1.00 93.56 875 ALA A CA 1
ATOM 6103 C C . ALA A 1 875 ? 36.727 0.182 -36.079 1.00 93.56 875 ALA A C 1
ATOM 6105 O O . ALA A 1 875 ? 35.884 -0.133 -35.234 1.00 93.56 875 ALA A O 1
ATOM 6106 N N . VAL A 1 876 ? 37.688 -0.654 -36.473 1.00 90.25 876 VAL A N 1
ATOM 6107 C CA . VAL A 1 876 ? 37.883 -2.010 -35.944 1.00 90.25 876 VAL A CA 1
ATOM 6108 C C . VAL A 1 876 ? 39.223 -2.115 -35.231 1.00 90.25 876 VAL A C 1
ATOM 6110 O O . VAL A 1 876 ? 40.278 -2.003 -35.850 1.00 90.25 876 VAL A O 1
ATOM 6113 N N . ASN A 1 877 ? 39.171 -2.378 -33.927 1.00 86.50 877 ASN A N 1
ATOM 6114 C CA . ASN A 1 877 ? 40.334 -2.549 -33.060 1.00 86.50 877 ASN A CA 1
ATOM 6115 C C . ASN A 1 877 ? 40.663 -4.048 -32.899 1.00 86.50 877 ASN A C 1
ATOM 6117 O O . ASN A 1 877 ? 40.470 -4.618 -31.821 1.00 86.50 877 ASN A O 1
ATOM 6121 N N . GLY A 1 878 ? 41.074 -4.708 -33.988 1.00 83.69 878 GLY A N 1
ATOM 6122 C CA . GLY A 1 878 ? 41.384 -6.146 -34.062 1.00 83.69 878 GLY A CA 1
ATOM 6123 C C . GLY A 1 878 ? 41.210 -6.724 -35.474 1.00 83.69 878 GLY A C 1
ATOM 6124 O O . GLY A 1 878 ? 40.973 -5.969 -36.413 1.00 83.69 878 GLY A O 1
ATOM 6125 N N . THR A 1 879 ? 41.314 -8.051 -35.615 1.00 84.44 879 THR A N 1
ATOM 6126 C CA . THR A 1 879 ? 41.118 -8.750 -36.900 1.00 84.44 879 THR A CA 1
ATOM 6127 C C . THR A 1 879 ? 39.645 -8.790 -37.299 1.00 84.44 879 THR A C 1
ATOM 6129 O O . THR A 1 879 ? 38.810 -9.252 -36.518 1.00 84.44 879 THR A O 1
ATOM 6132 N N . LEU A 1 880 ? 39.322 -8.345 -38.512 1.00 86.19 880 LEU A N 1
ATOM 6133 C CA . LEU A 1 880 ? 37.982 -8.363 -39.093 1.00 86.19 880 LEU A CA 1
ATOM 6134 C C . LEU A 1 880 ? 37.855 -9.492 -40.120 1.00 86.19 880 LEU A C 1
ATOM 6136 O O . LEU A 1 880 ? 38.574 -9.506 -41.105 1.00 86.19 880 LEU A O 1
ATOM 6140 N N . THR A 1 881 ? 36.904 -10.398 -39.937 1.00 85.81 881 THR A N 1
ATOM 6141 C CA . THR A 1 881 ? 36.492 -11.397 -40.930 1.00 85.81 881 THR A CA 1
ATOM 6142 C C . THR A 1 881 ? 35.145 -10.994 -41.522 1.00 85.81 881 THR A C 1
ATOM 6144 O O . THR A 1 881 ? 34.208 -10.703 -40.778 1.00 85.81 881 THR A O 1
ATOM 6147 N N . VAL A 1 882 ? 35.025 -10.976 -42.846 1.00 86.06 882 VAL A N 1
ATOM 6148 C CA . VAL A 1 882 ? 33.805 -10.616 -43.587 1.00 86.06 882 VAL A CA 1
ATOM 6149 C C . VAL A 1 882 ? 33.434 -11.747 -44.546 1.00 86.06 882 VAL A C 1
ATOM 6151 O O . VAL A 1 882 ? 34.291 -12.246 -45.262 1.00 86.06 882 VAL A O 1
ATOM 6154 N N . ASN A 1 883 ? 32.171 -12.169 -44.569 1.00 86.06 883 ASN A N 1
ATOM 6155 C CA . ASN A 1 883 ? 31.700 -13.327 -45.336 1.00 86.06 883 ASN A CA 1
ATOM 6156 C C . ASN A 1 883 ? 30.325 -13.075 -45.985 1.00 86.06 883 ASN A C 1
ATOM 6158 O O . ASN A 1 883 ? 29.599 -12.152 -45.600 1.00 86.06 883 ASN A O 1
ATOM 6162 N N . ASN A 1 884 ? 29.966 -13.934 -46.947 1.00 84.31 884 ASN A N 1
ATOM 6163 C CA . ASN A 1 884 ? 28.614 -14.108 -47.507 1.00 84.31 884 ASN A CA 1
ATOM 6164 C C . ASN A 1 884 ? 27.870 -12.805 -47.881 1.00 84.31 884 ASN A C 1
ATOM 6166 O O . ASN A 1 884 ? 26.745 -12.578 -47.439 1.00 84.31 884 ASN A O 1
ATOM 6170 N N . GLY A 1 885 ? 28.481 -11.930 -48.685 1.00 84.81 885 GLY A N 1
ATOM 6171 C CA . GLY A 1 885 ? 27.819 -10.717 -49.182 1.00 84.81 885 GLY A CA 1
ATOM 6172 C C . GLY A 1 885 ? 27.748 -9.561 -48.179 1.00 84.81 885 GLY A C 1
ATOM 6173 O O . GLY A 1 885 ? 26.945 -8.649 -48.363 1.00 84.81 885 GLY A O 1
ATOM 6174 N N . THR A 1 886 ? 28.566 -9.582 -47.121 1.00 89.75 886 THR A N 1
ATOM 6175 C CA . THR A 1 886 ? 28.674 -8.462 -46.170 1.00 89.75 886 THR A CA 1
ATOM 6176 C C . THR A 1 886 ? 29.042 -7.152 -46.883 1.00 89.75 886 THR A C 1
ATOM 6178 O O . THR A 1 886 ? 29.971 -7.125 -47.697 1.00 89.75 886 THR A O 1
ATOM 6181 N N . ALA A 1 887 ? 28.353 -6.065 -46.521 1.00 91.62 887 ALA A N 1
ATOM 6182 C CA . ALA A 1 887 ? 28.614 -4.702 -46.983 1.00 91.62 887 ALA A CA 1
ATOM 6183 C C . ALA A 1 887 ? 29.046 -3.797 -45.814 1.00 91.62 887 ALA A C 1
ATOM 6185 O O . ALA A 1 887 ? 28.353 -3.706 -44.798 1.00 91.62 887 ALA A O 1
ATOM 6186 N N . VAL A 1 888 ? 30.190 -3.126 -45.960 1.00 92.94 888 VAL A N 1
ATOM 6187 C CA . VAL A 1 888 ? 30.780 -2.216 -44.965 1.00 92.94 888 VAL A CA 1
ATOM 6188 C C . VAL A 1 888 ? 31.000 -0.850 -45.610 1.00 92.94 888 VAL A C 1
ATOM 6190 O O . VAL A 1 888 ? 31.812 -0.726 -46.520 1.00 92.94 888 VAL A O 1
ATOM 6193 N N . GLU A 1 889 ? 30.303 0.178 -45.137 1.00 96.12 889 GLU A N 1
ATOM 6194 C CA . GLU A 1 889 ? 30.327 1.530 -45.701 1.00 96.12 889 GLU A CA 1
ATOM 6195 C C . GLU A 1 889 ? 30.706 2.561 -44.634 1.00 96.12 889 GLU A C 1
ATOM 6197 O O . GLU A 1 889 ? 29.956 2.825 -43.694 1.00 96.12 889 GLU A O 1
ATOM 6202 N N . GLY A 1 890 ? 31.896 3.142 -44.755 1.00 97.00 890 GLY A N 1
ATOM 6203 C CA . GLY A 1 890 ? 32.423 4.113 -43.805 1.00 97.00 890 GLY A CA 1
ATOM 6204 C C . GLY A 1 890 ? 32.589 5.503 -44.411 1.00 97.00 890 GLY A C 1
ATOM 6205 O O . GLY A 1 890 ? 33.243 5.663 -45.439 1.00 97.00 890 GLY A O 1
ATOM 6206 N N . HIS A 1 891 ? 32.046 6.522 -43.750 1.00 97.25 891 HIS A N 1
ATOM 6207 C CA . HIS A 1 891 ? 32.092 7.915 -44.187 1.00 97.25 891 HIS A CA 1
ATOM 6208 C C . HIS A 1 891 ? 32.679 8.819 -43.098 1.00 97.25 891 HIS A C 1
ATOM 6210 O O . HIS A 1 891 ? 32.072 8.997 -42.042 1.00 97.25 891 HIS A O 1
ATOM 6216 N N . ALA A 1 892 ? 33.833 9.427 -43.365 1.00 97.00 892 ALA A N 1
ATOM 6217 C CA . ALA A 1 892 ? 34.421 10.469 -42.530 1.00 97.00 892 ALA A CA 1
ATOM 6218 C C . ALA A 1 892 ? 34.311 11.833 -43.222 1.00 97.00 892 ALA A C 1
ATOM 6220 O O . ALA A 1 892 ? 34.879 12.053 -44.291 1.00 97.00 892 ALA A O 1
ATOM 6221 N N . THR A 1 893 ? 33.573 12.764 -42.618 1.00 94.94 893 THR A N 1
ATOM 6222 C CA . THR A 1 893 ? 33.303 14.090 -43.202 1.00 94.94 893 THR A CA 1
ATOM 6223 C C . THR A 1 893 ? 34.259 15.183 -42.712 1.00 94.94 893 THR A C 1
ATOM 6225 O O . THR A 1 893 ? 34.096 16.338 -43.092 1.00 94.94 893 THR A O 1
ATOM 6228 N N . GLY A 1 894 ? 35.209 14.848 -41.840 1.00 92.25 894 GLY A N 1
ATOM 6229 C CA . GLY A 1 894 ? 36.239 15.723 -41.271 1.00 92.25 894 GLY A CA 1
ATOM 6230 C C . GLY A 1 894 ? 37.624 15.077 -41.380 1.00 92.25 894 GLY A C 1
ATOM 6231 O O . GLY A 1 894 ? 38.038 14.721 -42.480 1.00 92.25 894 GLY A O 1
ATOM 6232 N N . ASN A 1 895 ? 38.342 14.938 -40.258 1.00 91.00 895 ASN A N 1
ATOM 6233 C CA . ASN A 1 895 ? 39.750 14.493 -40.231 1.00 91.00 895 ASN A CA 1
ATOM 6234 C C . ASN A 1 895 ? 39.977 12.972 -40.047 1.00 91.00 895 ASN A C 1
ATOM 6236 O O . ASN A 1 895 ? 41.105 12.552 -39.771 1.00 91.00 895 ASN A O 1
ATOM 6240 N N . GLY A 1 896 ? 38.925 12.154 -40.118 1.00 94.12 896 GLY A N 1
ATOM 6241 C CA . GLY A 1 896 ? 39.008 10.703 -39.927 1.00 94.12 896 GLY A CA 1
ATOM 6242 C C . GLY A 1 896 ? 39.121 9.895 -41.224 1.00 94.12 896 GLY A C 1
ATOM 6243 O O . GLY A 1 896 ? 39.011 10.426 -42.326 1.00 94.12 896 GLY A O 1
ATOM 6244 N N . ASN A 1 897 ? 39.283 8.576 -41.088 1.00 95.69 897 ASN A N 1
ATOM 6245 C CA . ASN A 1 897 ? 39.271 7.638 -42.218 1.00 95.69 897 ASN A CA 1
ATOM 6246 C C . ASN A 1 897 ? 37.850 7.126 -42.502 1.00 95.69 897 ASN A C 1
ATOM 6248 O O . ASN A 1 897 ? 37.048 6.995 -41.577 1.00 95.69 897 ASN A O 1
ATOM 6252 N N . GLY A 1 898 ? 37.542 6.741 -43.741 1.00 96.44 898 GLY A N 1
ATOM 6253 C CA . GLY A 1 898 ? 36.259 6.098 -44.050 1.00 96.44 898 GLY A CA 1
ATOM 6254 C C . GLY A 1 898 ? 36.095 4.794 -43.259 1.00 96.44 898 GLY A C 1
ATOM 6255 O O . GLY A 1 898 ? 35.225 4.690 -42.391 1.00 96.44 898 GLY A O 1
ATOM 6256 N N . VAL A 1 899 ? 36.991 3.832 -43.487 1.00 95.94 899 VAL A N 1
ATOM 6257 C CA . VAL A 1 899 ? 37.075 2.560 -42.746 1.00 95.94 899 VAL A CA 1
ATOM 6258 C C . VAL A 1 899 ? 38.496 2.358 -42.214 1.00 95.94 899 VAL A C 1
ATOM 6260 O O . VAL A 1 899 ? 39.448 2.442 -42.982 1.00 95.94 899 VAL A O 1
ATOM 6263 N N . THR A 1 900 ? 38.644 2.042 -40.923 1.00 94.00 900 THR A N 1
ATOM 6264 C CA . THR A 1 900 ? 39.928 1.678 -40.294 1.00 94.00 900 THR A CA 1
ATOM 6265 C C . THR A 1 900 ? 39.867 0.267 -39.707 1.00 94.00 900 THR A C 1
ATOM 6267 O O . THR A 1 900 ? 38.999 -0.013 -38.880 1.00 94.00 900 THR A O 1
ATOM 6270 N N . VAL A 1 901 ? 40.829 -0.590 -40.053 1.00 91.69 901 VAL A N 1
ATOM 6271 C CA . VAL A 1 901 ? 41.061 -1.906 -39.434 1.00 91.69 901 VAL A CA 1
ATOM 6272 C C . VAL A 1 901 ? 42.481 -1.938 -38.866 1.00 91.69 901 VAL A C 1
ATOM 6274 O O . VAL A 1 901 ? 43.454 -1.890 -39.612 1.00 91.69 901 VAL A O 1
ATOM 6277 N N . SER A 1 902 ? 42.615 -1.995 -37.538 1.00 88.56 902 SER A N 1
ATOM 6278 C CA . SER A 1 902 ? 43.923 -1.958 -36.863 1.00 88.56 902 SER A CA 1
ATOM 6279 C C . SER A 1 902 ? 44.646 -3.315 -36.823 1.00 88.56 902 SER A C 1
ATOM 6281 O O . SER A 1 902 ? 45.759 -3.394 -36.309 1.00 88.56 902 SER A O 1
ATOM 6283 N N . GLY A 1 903 ? 43.973 -4.391 -37.239 1.00 86.75 903 GLY A N 1
ATOM 6284 C CA . GLY A 1 903 ? 44.500 -5.755 -37.319 1.00 86.75 903 GLY A CA 1
ATOM 6285 C C . GLY A 1 903 ? 44.334 -6.332 -38.722 1.00 86.75 903 GLY A C 1
ATOM 6286 O O . GLY A 1 903 ? 44.280 -5.580 -39.695 1.00 86.75 903 GLY A O 1
ATOM 6287 N N . ASP A 1 904 ? 44.242 -7.657 -38.813 1.00 87.75 904 ASP A N 1
ATOM 6288 C CA . ASP A 1 904 ? 44.115 -8.352 -40.096 1.00 87.75 904 ASP A CA 1
ATOM 6289 C C . ASP A 1 904 ? 42.693 -8.217 -40.676 1.00 87.75 904 ASP A C 1
ATOM 6291 O O . ASP A 1 904 ? 41.719 -8.043 -39.940 1.00 87.75 904 ASP A O 1
ATOM 6295 N N . LEU A 1 905 ? 42.546 -8.323 -41.994 1.00 87.81 905 LEU A N 1
ATOM 6296 C CA . LEU A 1 905 ? 41.248 -8.347 -42.679 1.00 87.81 905 LEU A CA 1
ATOM 6297 C C . LEU A 1 905 ? 41.118 -9.647 -43.482 1.00 87.81 905 LEU A C 1
ATOM 6299 O O . LEU A 1 905 ? 41.901 -9.871 -44.394 1.00 87.81 905 LEU A O 1
ATOM 6303 N N . ALA A 1 906 ? 40.144 -10.501 -43.176 1.00 89.25 906 ALA A N 1
ATOM 6304 C CA . ALA A 1 906 ? 40.027 -11.842 -43.746 1.00 89.25 906 ALA A CA 1
ATOM 6305 C C . ALA A 1 906 ? 38.639 -12.146 -44.345 1.00 89.25 906 ALA A C 1
ATOM 6307 O O . ALA A 1 906 ? 37.624 -11.591 -43.925 1.00 89.25 906 ALA A O 1
ATOM 6308 N N . THR A 1 907 ? 38.582 -13.083 -45.289 1.00 87.56 907 THR A N 1
ATOM 6309 C CA . THR A 1 907 ? 37.362 -13.799 -45.702 1.00 87.56 907 THR A CA 1
ATOM 6310 C C . THR A 1 907 ? 37.588 -15.298 -45.520 1.00 87.56 907 THR A C 1
ATOM 6312 O O . THR A 1 907 ? 38.576 -15.824 -46.035 1.00 87.56 907 THR A O 1
ATOM 6315 N N . ASP A 1 908 ? 36.655 -15.995 -44.875 1.00 82.19 908 ASP A N 1
ATOM 6316 C CA . ASP A 1 908 ? 36.754 -17.436 -44.597 1.00 82.19 908 ASP A CA 1
ATOM 6317 C C . ASP A 1 908 ? 35.791 -18.282 -45.458 1.00 82.19 908 ASP A C 1
ATOM 6319 O O . ASP A 1 908 ? 36.000 -19.485 -45.626 1.00 82.19 908 ASP A O 1
ATOM 6323 N N . SER A 1 909 ? 34.716 -17.686 -46.000 1.00 76.50 909 SER A N 1
ATOM 6324 C CA . SER A 1 909 ? 33.729 -18.358 -46.869 1.00 76.50 909 SER A CA 1
ATOM 6325 C C . SER A 1 909 ? 32.809 -17.369 -47.619 1.00 76.50 909 SER A C 1
ATOM 6327 O O . SER A 1 909 ? 32.556 -16.270 -47.127 1.00 76.50 909 SER A O 1
ATOM 6329 N N . GLY A 1 910 ? 32.243 -17.772 -48.770 1.00 72.06 910 GLY A N 1
ATOM 6330 C CA . GLY A 1 910 ? 31.027 -17.145 -49.329 1.00 72.06 910 GLY A CA 1
ATOM 6331 C C . GLY A 1 910 ? 31.108 -16.459 -50.703 1.00 72.06 910 GLY A C 1
ATOM 6332 O O . GLY A 1 910 ? 32.077 -16.608 -51.441 1.00 72.06 910 GLY A O 1
ATOM 6333 N N . ASP A 1 911 ? 30.041 -15.704 -51.011 1.00 70.94 911 ASP A N 1
ATOM 6334 C CA . ASP A 1 911 ? 29.685 -15.055 -52.295 1.00 70.94 911 ASP A CA 1
ATOM 6335 C C . ASP A 1 911 ? 30.364 -13.680 -52.557 1.00 70.94 911 ASP A C 1
ATOM 6337 O O . ASP A 1 911 ? 29.819 -12.835 -53.269 1.00 70.94 911 ASP A O 1
ATOM 6341 N N . GLY A 1 912 ? 31.547 -13.431 -51.981 1.00 79.62 912 GLY A N 1
ATOM 6342 C CA . GLY A 1 912 ? 32.250 -12.137 -52.055 1.00 79.62 912 GLY A CA 1
ATOM 6343 C C . GLY A 1 912 ? 31.783 -11.098 -51.020 1.00 79.62 912 GLY A C 1
ATOM 6344 O O . GLY A 1 912 ? 30.797 -11.310 -50.311 1.00 79.62 912 GLY A O 1
ATOM 6345 N N . ILE A 1 913 ? 32.518 -9.985 -50.884 1.00 89.69 913 ILE A N 1
ATOM 6346 C CA . ILE A 1 913 ? 32.271 -8.910 -49.892 1.00 89.69 913 ILE A CA 1
ATOM 6347 C C . ILE A 1 913 ? 32.499 -7.518 -50.493 1.00 89.69 913 ILE A C 1
ATOM 6349 O O . ILE A 1 913 ? 33.259 -7.383 -51.450 1.00 89.69 913 ILE A O 1
ATOM 6353 N N . SER A 1 914 ? 31.873 -6.482 -49.924 1.00 92.38 914 SER A N 1
ATOM 6354 C CA . SER A 1 914 ? 32.047 -5.082 -50.346 1.00 92.38 914 SER A CA 1
ATOM 6355 C C . SER A 1 914 ? 32.448 -4.191 -49.171 1.00 92.38 914 SER A C 1
ATOM 6357 O O . SER A 1 914 ? 31.744 -4.132 -48.162 1.00 92.38 914 SER A O 1
ATOM 6359 N N . ILE A 1 915 ? 33.565 -3.476 -49.304 1.00 93.75 915 ILE A N 1
ATOM 6360 C CA . ILE A 1 915 ? 34.030 -2.464 -48.352 1.00 93.75 915 ILE A CA 1
ATOM 6361 C C . ILE A 1 915 ? 34.183 -1.150 -49.109 1.00 93.75 915 ILE A C 1
ATOM 6363 O O . ILE A 1 915 ? 35.005 -1.045 -50.015 1.00 93.75 915 ILE A O 1
ATOM 6367 N N . THR A 1 916 ? 33.410 -0.140 -48.727 1.00 96.00 916 THR A N 1
ATOM 6368 C CA . THR A 1 916 ? 33.479 1.209 -49.290 1.00 96.00 916 THR A CA 1
ATOM 6369 C C . THR A 1 916 ? 33.849 2.205 -48.203 1.00 96.00 916 THR A C 1
ATOM 6371 O O . THR A 1 916 ? 33.246 2.223 -47.131 1.00 96.00 916 THR A O 1
ATOM 6374 N N . GLY A 1 917 ? 34.837 3.051 -48.470 1.00 97.12 917 GLY A N 1
ATOM 6375 C CA . GLY A 1 917 ? 35.315 4.035 -47.511 1.00 97.12 917 GLY A CA 1
ATOM 6376 C C . GLY A 1 917 ? 35.527 5.397 -48.153 1.00 97.12 917 GLY A C 1
ATOM 6377 O O . GLY A 1 917 ? 36.222 5.504 -49.158 1.00 97.12 917 GLY A O 1
ATOM 6378 N N . THR A 1 918 ? 34.937 6.444 -47.583 1.00 97.19 918 THR A N 1
ATOM 6379 C CA . THR A 1 918 ? 35.092 7.823 -48.062 1.00 97.19 918 THR A CA 1
ATOM 6380 C C . THR A 1 918 ? 35.605 8.731 -46.951 1.00 97.19 918 THR A C 1
ATOM 6382 O O . THR A 1 918 ? 35.012 8.744 -45.869 1.00 97.19 918 THR A O 1
ATOM 6385 N N . ALA A 1 919 ? 36.636 9.528 -47.220 1.00 97.38 919 ALA A N 1
ATOM 6386 C CA . ALA A 1 919 ? 37.200 10.486 -46.270 1.00 97.38 919 ALA A CA 1
ATOM 6387 C C . ALA A 1 919 ? 37.368 11.884 -46.891 1.00 97.38 919 ALA A C 1
ATOM 6389 O O . ALA A 1 919 ? 37.846 12.015 -48.016 1.00 97.38 919 ALA A O 1
ATOM 6390 N N . LEU A 1 920 ? 37.025 12.941 -46.146 1.00 95.44 920 LEU A N 1
ATOM 6391 C CA . LEU A 1 920 ? 37.374 14.318 -46.526 1.00 95.44 920 LEU A CA 1
ATOM 6392 C C . LEU A 1 920 ? 38.880 14.582 -46.311 1.00 95.44 920 LEU A C 1
ATOM 6394 O O . LEU A 1 920 ? 39.584 15.087 -47.185 1.00 95.44 920 LEU A O 1
ATOM 6398 N N . SER A 1 921 ? 39.398 14.223 -45.138 1.00 90.94 921 SER A N 1
ATOM 6399 C CA . SER A 1 921 ? 40.821 14.311 -44.808 1.00 90.94 921 SER A CA 1
ATOM 6400 C C . SER A 1 921 ? 41.229 13.075 -44.013 1.00 90.94 921 SER A C 1
ATOM 6402 O O . SER A 1 921 ? 40.878 12.962 -42.846 1.00 90.94 921 SER A O 1
ATOM 6404 N N . GLY A 1 922 ? 41.968 12.161 -44.638 1.00 94.94 922 GLY A N 1
ATOM 6405 C CA . GLY A 1 922 ? 42.291 10.832 -44.117 1.00 94.94 922 GLY A CA 1
ATOM 6406 C C . GLY A 1 922 ? 42.321 9.789 -45.235 1.00 94.94 922 GLY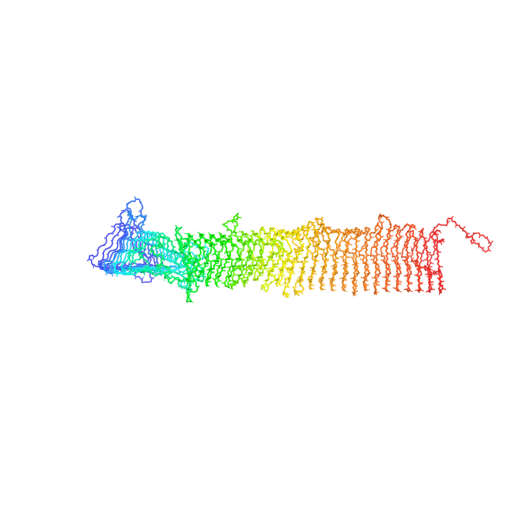 A C 1
ATOM 6407 O O . GLY A 1 922 ? 42.241 10.127 -46.415 1.00 94.94 922 GLY A O 1
ATOM 6408 N N . ASP A 1 923 ? 42.424 8.514 -44.875 1.00 96.50 923 ASP A N 1
ATOM 6409 C CA . ASP A 1 923 ? 42.360 7.423 -45.845 1.00 96.50 923 ASP A CA 1
ATOM 6410 C C . ASP A 1 923 ? 40.902 6.981 -46.072 1.00 96.50 923 ASP A C 1
ATOM 6412 O O . ASP A 1 923 ? 40.128 6.847 -45.120 1.00 96.50 923 ASP A O 1
ATOM 6416 N N . GLY A 1 924 ? 40.508 6.713 -47.321 1.00 96.56 924 GLY A N 1
ATOM 6417 C CA . GLY A 1 924 ? 39.195 6.139 -47.625 1.00 96.56 924 GLY A CA 1
ATOM 6418 C C . GLY A 1 924 ? 39.033 4.787 -46.925 1.00 96.56 924 GLY A C 1
ATOM 6419 O O . GLY A 1 924 ? 38.115 4.599 -46.127 1.00 96.56 924 GLY A O 1
ATOM 6420 N N . ILE A 1 925 ? 39.985 3.878 -47.140 1.00 96.38 925 ILE A N 1
ATOM 6421 C CA . ILE A 1 925 ? 40.121 2.608 -46.411 1.00 96.38 925 ILE A CA 1
ATOM 6422 C C . ILE A 1 925 ? 41.556 2.489 -45.886 1.00 96.38 925 ILE A C 1
ATOM 6424 O O . ILE A 1 925 ? 42.497 2.626 -46.663 1.00 96.38 925 ILE A O 1
ATOM 6428 N N . LYS A 1 926 ? 41.727 2.181 -44.595 1.00 94.81 926 LYS A N 1
ATOM 6429 C CA . LYS A 1 926 ? 43.020 1.934 -43.941 1.00 94.81 926 LYS A CA 1
ATOM 6430 C C . LYS A 1 926 ? 43.035 0.575 -43.245 1.00 94.81 926 LYS A C 1
ATOM 6432 O O . LYS A 1 926 ? 42.237 0.346 -42.336 1.00 94.81 926 LYS A O 1
ATOM 6437 N N . VAL A 1 927 ? 43.969 -0.294 -43.624 1.00 91.94 927 VAL A N 1
ATOM 6438 C CA . VAL A 1 927 ? 44.191 -1.602 -42.989 1.00 91.94 927 VAL A CA 1
ATOM 6439 C C . VAL A 1 927 ? 45.646 -1.707 -42.534 1.00 91.94 927 VAL A C 1
ATOM 6441 O O . VAL A 1 927 ? 46.560 -1.629 -43.354 1.00 91.94 927 VAL A O 1
ATOM 6444 N N . ASP A 1 928 ? 45.862 -1.853 -41.224 1.00 89.94 928 ASP A N 1
ATOM 6445 C CA . ASP A 1 928 ? 47.204 -1.886 -40.627 1.00 89.94 928 ASP A CA 1
ATOM 6446 C C . ASP A 1 928 ? 47.834 -3.297 -40.622 1.00 89.94 928 ASP A C 1
ATOM 6448 O O . ASP A 1 928 ? 49.061 -3.403 -40.631 1.00 89.94 928 ASP A O 1
ATOM 6452 N N . GLY A 1 929 ? 47.022 -4.363 -40.596 1.00 88.19 929 GLY A N 1
ATOM 6453 C CA . GLY A 1 929 ? 47.471 -5.764 -40.580 1.00 88.19 929 GLY A CA 1
ATOM 6454 C C . GLY A 1 929 ? 47.471 -6.458 -41.947 1.00 88.19 929 GLY A C 1
ATOM 6455 O O . GLY A 1 929 ? 47.275 -5.831 -42.991 1.00 88.19 929 GLY A O 1
ATOM 6456 N N . ASP A 1 930 ? 47.690 -7.774 -41.931 1.00 88.69 930 ASP A N 1
ATOM 6457 C CA . ASP A 1 930 ? 47.670 -8.614 -43.130 1.00 88.69 930 ASP A CA 1
ATOM 6458 C C . ASP A 1 930 ? 46.222 -8.820 -43.612 1.00 88.69 930 ASP A C 1
ATOM 6460 O O . ASP A 1 930 ? 45.283 -8.979 -42.837 1.00 88.69 930 ASP A O 1
ATOM 6464 N N . THR A 1 931 ? 46.011 -8.806 -44.921 1.00 88.50 931 THR A N 1
ATOM 6465 C CA . THR A 1 931 ? 44.697 -8.875 -45.560 1.00 88.50 931 THR A CA 1
ATOM 6466 C C . THR A 1 931 ? 44.605 -10.117 -46.444 1.00 88.50 931 THR A C 1
ATOM 6468 O O . THR A 1 931 ? 45.402 -10.276 -47.361 1.00 88.50 931 THR A O 1
ATOM 6471 N N . THR A 1 932 ? 43.638 -11.003 -46.195 1.00 91.06 932 THR A N 1
ATOM 6472 C CA . THR A 1 932 ? 43.356 -12.204 -46.999 1.00 91.06 932 THR A CA 1
ATOM 6473 C C . THR A 1 932 ? 41.919 -12.180 -47.515 1.00 91.06 932 THR A C 1
ATOM 6475 O O . THR A 1 932 ? 40.993 -12.366 -46.734 1.00 91.06 932 THR A O 1
ATOM 6478 N N . LEU A 1 933 ? 41.700 -11.964 -48.812 1.00 89.25 933 LEU A N 1
ATOM 6479 C CA . LEU A 1 933 ? 40.353 -11.760 -49.364 1.00 89.25 933 LEU A CA 1
ATOM 6480 C C . LEU A 1 933 ? 40.049 -12.673 -50.557 1.00 89.25 933 LEU A C 1
ATOM 6482 O O . LEU A 1 933 ? 40.892 -12.881 -51.423 1.00 89.25 933 LEU A O 1
ATOM 6486 N N . ALA A 1 934 ? 38.815 -13.158 -50.650 1.00 88.69 934 ALA A N 1
ATOM 6487 C CA . ALA A 1 934 ? 38.296 -13.890 -51.800 1.00 88.69 934 ALA A CA 1
ATOM 6488 C C . ALA A 1 934 ? 37.080 -13.162 -52.389 1.00 88.69 934 ALA A C 1
ATOM 6490 O O . ALA A 1 934 ? 36.139 -12.832 -51.665 1.00 88.69 934 ALA A O 1
ATOM 6491 N N . SER A 1 935 ? 37.097 -12.922 -53.705 1.00 88.06 935 SER A N 1
ATOM 6492 C CA . SER A 1 935 ? 36.021 -12.260 -54.457 1.00 88.06 935 SER A CA 1
ATOM 6493 C C . SER A 1 935 ? 35.538 -10.947 -53.813 1.00 88.06 935 SER A C 1
ATOM 6495 O O . SER A 1 935 ? 34.341 -10.661 -53.764 1.00 88.06 935 SER A O 1
ATOM 6497 N N . ALA A 1 936 ? 36.470 -10.153 -53.279 1.00 91.31 936 ALA A N 1
ATOM 6498 C CA . ALA A 1 936 ? 36.169 -8.926 -52.545 1.00 91.31 936 ALA A CA 1
ATOM 6499 C C . ALA A 1 936 ? 36.204 -7.672 -53.428 1.00 91.31 936 ALA A C 1
ATOM 6501 O O . ALA A 1 936 ? 36.943 -7.602 -54.407 1.00 91.31 936 ALA A O 1
ATOM 6502 N N . VAL A 1 937 ? 35.455 -6.641 -53.044 1.00 93.19 937 VAL A N 1
ATOM 6503 C CA . VAL A 1 937 ? 35.522 -5.297 -53.629 1.00 93.19 937 VAL A CA 1
ATOM 6504 C C . VAL A 1 937 ? 35.872 -4.305 -52.527 1.00 93.19 937 VAL A C 1
ATOM 6506 O O . VAL A 1 937 ? 35.088 -4.100 -51.603 1.00 93.19 937 VAL A O 1
ATOM 6509 N N . LEU A 1 938 ? 37.047 -3.686 -52.619 1.00 94.38 938 LEU A N 1
ATOM 6510 C CA . LEU A 1 938 ? 37.476 -2.577 -51.768 1.00 94.38 938 LEU A CA 1
ATOM 6511 C C . LEU A 1 938 ? 37.440 -1.300 -52.605 1.00 94.38 938 LEU A C 1
ATOM 6513 O O . LEU A 1 938 ? 38.146 -1.208 -53.604 1.00 94.38 938 LEU A O 1
ATOM 6517 N N . ASN A 1 939 ? 36.632 -0.322 -52.203 1.00 96.19 939 ASN A N 1
ATOM 6518 C CA . ASN A 1 939 ? 36.485 0.949 -52.901 1.00 96.19 939 ASN A CA 1
ATOM 6519 C C . ASN A 1 939 ? 36.718 2.129 -51.951 1.00 96.19 939 ASN A C 1
ATOM 6521 O O . ASN A 1 939 ? 35.854 2.482 -51.148 1.00 96.19 939 ASN A O 1
ATOM 6525 N N . GLY A 1 940 ? 37.899 2.731 -52.028 1.00 97.19 940 GLY A N 1
ATOM 6526 C CA . GLY A 1 940 ? 38.300 3.838 -51.171 1.00 97.19 940 GLY A CA 1
ATOM 6527 C C . GLY A 1 940 ? 38.383 5.164 -51.922 1.00 97.19 940 GLY A C 1
ATOM 6528 O O . GLY A 1 940 ? 38.962 5.233 -53.001 1.00 97.19 940 GLY A O 1
ATOM 6529 N N . SER A 1 941 ? 37.840 6.233 -51.345 1.00 96.94 941 SER A N 1
ATOM 6530 C CA . SER A 1 941 ? 37.910 7.590 -51.892 1.00 96.94 941 SER A CA 1
ATOM 6531 C C . SER A 1 941 ? 38.345 8.584 -50.820 1.00 96.94 941 SER A C 1
ATOM 6533 O O . SER A 1 941 ? 37.761 8.614 -49.738 1.00 96.94 941 SER A O 1
ATOM 6535 N N . ALA A 1 942 ? 39.323 9.432 -51.122 1.00 97.25 942 ALA A N 1
ATOM 6536 C CA . ALA A 1 942 ? 39.768 10.494 -50.224 1.00 97.25 942 ALA A CA 1
ATOM 6537 C C . ALA A 1 942 ? 39.910 11.837 -50.956 1.00 97.25 942 ALA A C 1
ATOM 6539 O O . ALA A 1 942 ? 40.543 11.907 -52.009 1.00 97.25 942 ALA A O 1
ATOM 6540 N N . ASP A 1 943 ? 39.389 12.926 -50.391 1.00 95.94 943 ASP A N 1
ATOM 6541 C CA . ASP A 1 943 ? 39.663 14.269 -50.930 1.00 95.94 943 ASP A CA 1
ATOM 6542 C C . ASP A 1 943 ? 41.125 14.663 -50.647 1.00 95.94 943 ASP A C 1
ATOM 6544 O O . ASP A 1 943 ? 41.828 15.199 -51.508 1.00 95.94 943 ASP A O 1
ATOM 6548 N N . SER A 1 944 ? 41.621 14.333 -49.450 1.00 92.69 944 SER A N 1
ATOM 6549 C CA . SER A 1 944 ? 43.039 14.431 -49.097 1.00 92.69 944 SER A CA 1
ATOM 6550 C C . SER A 1 944 ? 43.495 13.238 -48.254 1.00 92.69 944 SER A C 1
ATOM 6552 O O . SER A 1 944 ? 42.903 12.966 -47.215 1.00 92.69 944 SER A O 1
ATOM 6554 N N . GLY A 1 945 ? 44.543 12.531 -48.693 1.00 94.94 945 GLY A N 1
ATOM 6555 C CA . GLY A 1 945 ? 45.027 11.286 -48.072 1.00 94.94 945 GLY A CA 1
ATOM 6556 C C . GLY A 1 945 ? 45.157 10.140 -49.079 1.00 94.94 945 GLY A C 1
ATOM 6557 O O . GLY A 1 945 ? 45.467 10.385 -50.247 1.00 94.94 945 GLY A O 1
ATOM 6558 N N . THR A 1 946 ? 44.959 8.893 -48.642 1.00 96.00 946 THR A N 1
ATOM 6559 C CA . THR A 1 946 ? 45.013 7.719 -49.528 1.00 96.00 946 THR A CA 1
ATOM 6560 C C . THR A 1 946 ? 43.614 7.194 -49.840 1.00 96.00 946 THR A C 1
ATOM 6562 O O . THR A 1 946 ? 42.818 7.021 -48.927 1.00 96.00 946 THR A O 1
ATOM 6565 N N . GLY A 1 947 ? 43.300 6.859 -51.094 1.00 96.19 947 GLY A N 1
ATOM 6566 C CA . GLY A 1 947 ? 42.042 6.173 -51.417 1.00 96.19 947 GLY A CA 1
ATOM 6567 C C . GLY A 1 947 ? 41.934 4.841 -50.663 1.00 96.19 947 GLY A C 1
ATOM 6568 O O . GLY A 1 947 ? 41.066 4.679 -49.807 1.00 96.19 947 GLY A O 1
ATOM 6569 N N . VAL A 1 948 ? 42.873 3.920 -50.905 1.00 96.44 948 VAL A N 1
ATOM 6570 C CA . VAL A 1 948 ? 43.034 2.666 -50.142 1.00 96.44 948 VAL A CA 1
ATOM 6571 C C . VAL A 1 948 ? 44.479 2.505 -49.666 1.00 96.44 948 VAL A C 1
ATOM 6573 O O . VAL A 1 948 ? 45.403 2.504 -50.474 1.00 96.44 948 VAL A O 1
ATOM 6576 N N . ASN A 1 949 ? 44.685 2.332 -48.363 1.00 93.69 949 ASN A N 1
ATOM 6577 C CA . ASN A 1 949 ? 45.987 2.159 -47.723 1.00 93.69 949 ASN A CA 1
ATOM 6578 C C . ASN A 1 949 ? 46.062 0.806 -47.003 1.00 93.69 949 ASN A C 1
ATOM 6580 O O . ASN A 1 949 ? 45.390 0.603 -45.990 1.00 93.69 949 ASN A O 1
ATOM 6584 N N . ILE A 1 950 ? 46.885 -0.110 -47.514 1.00 91.44 950 ILE A N 1
ATOM 6585 C CA . ILE A 1 950 ? 47.113 -1.428 -46.910 1.00 91.44 950 ILE A CA 1
ATOM 6586 C C . ILE A 1 950 ? 48.574 -1.501 -46.481 1.00 91.44 950 ILE A C 1
ATOM 6588 O O . ILE A 1 950 ? 49.472 -1.515 -47.323 1.00 91.44 950 ILE A O 1
ATOM 6592 N N . ALA A 1 951 ? 48.817 -1.518 -45.171 1.00 88.75 951 ALA A N 1
ATOM 6593 C CA . ALA A 1 951 ? 50.168 -1.522 -44.616 1.00 88.75 951 ALA A CA 1
ATOM 6594 C C . ALA A 1 951 ? 50.791 -2.930 -44.557 1.00 88.75 951 ALA A C 1
ATOM 6596 O O . ALA A 1 951 ? 52.005 -3.050 -44.728 1.00 88.75 951 ALA A O 1
ATOM 6597 N N . GLY A 1 952 ? 49.980 -3.970 -44.318 1.00 87.19 952 GLY A N 1
ATOM 6598 C CA . GLY A 1 952 ? 50.401 -5.377 -44.279 1.00 87.19 952 GLY A CA 1
ATOM 6599 C C . GLY A 1 952 ? 50.370 -6.081 -45.641 1.00 87.19 952 GLY A C 1
ATOM 6600 O O . GLY A 1 952 ? 50.204 -5.453 -46.688 1.00 87.19 952 GLY A O 1
ATOM 6601 N N . ASN A 1 953 ? 50.558 -7.403 -45.635 1.00 87.94 953 ASN A N 1
ATOM 6602 C CA . ASN A 1 953 ? 50.512 -8.230 -46.843 1.00 87.94 953 ASN A CA 1
ATOM 6603 C C . ASN A 1 953 ? 49.072 -8.367 -47.349 1.00 87.94 953 ASN A C 1
ATOM 6605 O O . ASN A 1 953 ? 48.177 -8.645 -46.562 1.00 87.94 953 ASN A O 1
ATOM 6609 N N . LEU A 1 954 ? 48.843 -8.260 -48.655 1.00 89.25 954 LEU A N 1
ATOM 6610 C CA . LEU A 1 954 ? 47.547 -8.475 -49.296 1.00 89.25 954 LEU A CA 1
ATOM 6611 C C . LEU A 1 954 ? 47.572 -9.780 -50.108 1.00 89.25 954 LEU A C 1
ATOM 6613 O O . LEU A 1 954 ? 48.201 -9.851 -51.155 1.00 89.25 954 LEU A O 1
ATOM 6617 N N . THR A 1 955 ? 46.884 -10.822 -49.644 1.00 90.69 955 THR A N 1
ATOM 6618 C CA . THR A 1 955 ? 46.729 -12.110 -50.344 1.00 90.69 955 THR A CA 1
ATOM 6619 C C . THR A 1 955 ? 45.295 -12.262 -50.829 1.00 90.69 955 THR A C 1
ATOM 6621 O O . THR A 1 955 ? 44.357 -12.186 -50.041 1.00 90.69 955 THR A O 1
ATOM 6624 N N . THR A 1 956 ? 45.090 -12.471 -52.123 1.00 89.75 956 THR A N 1
ATOM 6625 C CA . THR A 1 956 ? 43.756 -12.452 -52.727 1.00 89.75 956 THR A CA 1
ATOM 6626 C C . THR A 1 956 ? 43.621 -13.420 -53.899 1.00 89.75 956 THR A C 1
ATOM 6628 O O . THR A 1 956 ? 44.609 -13.979 -54.373 1.00 89.75 956 THR A O 1
ATOM 6631 N N . ASP A 1 957 ? 42.393 -13.622 -54.377 1.00 88.00 957 ASP A N 1
ATOM 6632 C CA . ASP A 1 957 ? 42.129 -14.273 -55.662 1.00 88.00 957 ASP A CA 1
ATOM 6633 C C . ASP A 1 957 ? 42.109 -13.268 -56.833 1.00 88.00 957 ASP A C 1
ATOM 6635 O O . ASP A 1 957 ? 42.131 -12.048 -56.660 1.00 88.00 957 ASP A O 1
ATOM 6639 N N . SER A 1 958 ? 42.037 -13.770 -58.067 1.00 84.44 958 SER A N 1
ATOM 6640 C CA . SER A 1 958 ? 41.958 -12.917 -59.261 1.00 84.44 958 SER A CA 1
ATOM 6641 C C . SER A 1 958 ? 40.622 -12.172 -59.411 1.00 84.44 958 SER A C 1
ATOM 6643 O O . SER A 1 958 ? 40.501 -11.329 -60.296 1.00 84.44 958 SER A O 1
ATOM 6645 N N . ALA A 1 959 ? 39.598 -12.520 -58.622 1.00 88.62 959 ALA A N 1
ATOM 6646 C CA . ALA A 1 959 ? 38.278 -11.887 -58.660 1.00 88.62 959 ALA A CA 1
ATOM 6647 C C . ALA A 1 959 ? 38.194 -10.650 -57.750 1.00 88.62 959 ALA A C 1
ATOM 6649 O O . ALA A 1 959 ? 37.279 -9.839 -57.898 1.00 88.62 959 ALA A O 1
ATOM 6650 N N . THR A 1 960 ? 39.146 -10.499 -56.828 1.00 91.69 960 THR A N 1
ATOM 6651 C CA . THR A 1 960 ? 39.209 -9.372 -55.902 1.00 91.69 960 THR A CA 1
ATOM 6652 C C . THR A 1 960 ? 39.621 -8.078 -56.612 1.00 91.69 960 THR A C 1
ATOM 6654 O O . THR A 1 960 ? 40.551 -8.055 -57.420 1.00 91.69 960 THR A O 1
ATOM 6657 N N . GLN A 1 961 ? 38.925 -6.985 -56.301 1.00 93.75 961 GLN A N 1
ATOM 6658 C CA . GLN A 1 961 ? 39.148 -5.648 -56.848 1.00 93.75 961 GLN A CA 1
ATOM 6659 C C . GLN A 1 961 ? 39.474 -4.664 -55.724 1.00 93.75 961 GLN A C 1
ATOM 6661 O O . GLN A 1 961 ? 38.717 -4.540 -54.761 1.00 93.75 961 GLN A O 1
ATOM 6666 N N . VAL A 1 962 ? 40.581 -3.938 -55.867 1.00 95.12 962 VAL A N 1
ATOM 6667 C CA . VAL A 1 962 ? 41.012 -2.872 -54.957 1.00 95.12 962 VAL A CA 1
ATOM 6668 C C . VAL A 1 962 ? 41.070 -1.569 -55.743 1.00 95.12 962 VAL A C 1
ATOM 6670 O O . VAL A 1 962 ? 42.018 -1.330 -56.481 1.00 95.12 962 VAL A O 1
ATOM 6673 N N . SER A 1 963 ? 40.053 -0.728 -55.594 1.00 96.00 963 SER A N 1
ATOM 6674 C CA . SER A 1 963 ? 39.929 0.565 -56.266 1.00 96.00 963 SER A CA 1
ATOM 6675 C C . SER A 1 963 ? 40.129 1.697 -55.264 1.00 96.00 963 SER A C 1
ATOM 6677 O O . SER A 1 963 ? 39.427 1.773 -54.257 1.00 96.00 963 SER A O 1
ATOM 6679 N N . GLY A 1 964 ? 41.077 2.588 -55.534 1.00 97.00 964 GLY A N 1
ATOM 6680 C CA . GLY A 1 964 ? 41.390 3.728 -54.684 1.00 97.00 964 GLY A CA 1
ATOM 6681 C C . GLY A 1 964 ? 41.479 5.025 -55.475 1.00 97.00 964 GLY A C 1
ATOM 6682 O O . GLY A 1 964 ? 42.257 5.129 -56.421 1.00 97.00 964 GLY A O 1
ATOM 6683 N N . HIS A 1 965 ? 40.711 6.032 -55.071 1.00 97.44 965 HIS A N 1
ATOM 6684 C CA . HIS A 1 965 ? 40.749 7.377 -55.631 1.00 97.44 965 HIS A CA 1
ATOM 6685 C C . HIS A 1 965 ? 41.200 8.398 -54.580 1.00 97.44 965 HIS A C 1
ATOM 6687 O O . HIS A 1 965 ? 40.680 8.413 -53.467 1.00 97.44 965 HIS A O 1
ATOM 6693 N N . ALA A 1 966 ? 42.132 9.282 -54.940 1.00 97.12 966 ALA A N 1
ATOM 6694 C CA . ALA A 1 966 ? 42.504 10.425 -54.109 1.00 97.12 966 ALA A CA 1
ATOM 6695 C C . ALA A 1 966 ? 42.540 11.734 -54.910 1.00 97.12 966 ALA A C 1
ATOM 6697 O O . ALA A 1 966 ? 43.361 11.873 -55.822 1.00 97.12 966 ALA A O 1
ATOM 6698 N N . ALA A 1 967 ? 41.735 12.734 -54.537 1.00 96.81 967 ALA A N 1
ATOM 6699 C CA . ALA A 1 967 ? 41.803 14.048 -55.184 1.00 96.81 967 ALA A CA 1
ATOM 6700 C C . ALA A 1 967 ? 43.169 14.721 -54.921 1.00 96.81 967 ALA A C 1
ATOM 6702 O O . ALA A 1 967 ? 43.786 15.288 -55.823 1.00 96.81 967 ALA A O 1
ATOM 6703 N N . SER A 1 968 ? 43.714 14.580 -53.709 1.00 93.75 968 SER A N 1
ATOM 6704 C CA . SER A 1 968 ? 45.092 14.957 -53.384 1.00 93.75 968 SER A CA 1
ATOM 6705 C C . SER A 1 968 ? 45.762 13.912 -52.486 1.00 93.75 968 SER A C 1
ATOM 6707 O O . SER A 1 968 ? 45.460 13.830 -51.297 1.00 93.75 968 SER A O 1
ATOM 6709 N N . GLY A 1 969 ? 46.725 13.153 -53.014 1.00 95.44 969 GLY A N 1
ATOM 6710 C CA . GLY A 1 969 ? 47.463 12.135 -52.259 1.00 95.44 969 GLY A CA 1
ATOM 6711 C C . GLY A 1 969 ? 47.763 10.881 -53.076 1.00 95.44 969 GLY A C 1
ATOM 6712 O O . GLY A 1 969 ? 48.293 10.989 -54.179 1.00 95.44 969 GLY A O 1
ATOM 6713 N N . THR A 1 970 ? 47.484 9.696 -52.535 1.00 95.81 970 THR A N 1
ATOM 6714 C CA . THR A 1 970 ? 47.765 8.421 -53.216 1.00 95.81 970 THR A CA 1
ATOM 6715 C C . THR A 1 970 ? 46.463 7.665 -53.492 1.00 95.81 970 THR A C 1
ATOM 6717 O O . THR A 1 970 ? 45.675 7.472 -52.581 1.00 95.81 970 THR A O 1
ATOM 6720 N N . GLY A 1 971 ? 46.210 7.204 -54.718 1.00 95.88 971 GLY A N 1
ATOM 6721 C CA . GLY A 1 971 ? 45.020 6.403 -55.031 1.00 95.88 971 GLY A CA 1
ATOM 6722 C C . GLY A 1 971 ? 45.004 5.095 -54.235 1.00 95.88 971 GLY A C 1
ATOM 6723 O O . GLY A 1 971 ? 44.134 4.894 -53.390 1.00 95.88 971 GLY A O 1
ATOM 6724 N N . VAL A 1 972 ? 46.017 4.246 -54.427 1.00 96.00 972 VAL A N 1
ATOM 6725 C CA . VAL A 1 972 ? 46.247 3.030 -53.624 1.00 96.00 972 VAL A CA 1
ATOM 6726 C C . VAL A 1 972 ? 47.693 2.971 -53.127 1.00 96.00 972 VAL A C 1
ATOM 6728 O O . VAL A 1 972 ? 48.625 3.115 -53.917 1.00 96.00 972 VAL A O 1
ATOM 6731 N N . ASN A 1 973 ? 47.893 2.727 -51.831 1.00 92.50 973 ASN A N 1
ATOM 6732 C CA . ASN A 1 973 ? 49.199 2.467 -51.224 1.00 92.50 973 ASN A CA 1
ATOM 6733 C C . ASN A 1 973 ? 49.305 1.005 -50.767 1.00 92.50 973 ASN A C 1
ATOM 6735 O O . ASN A 1 973 ? 48.475 0.543 -49.981 1.00 92.50 973 ASN A O 1
ATOM 6739 N N . LEU A 1 974 ? 50.343 0.304 -51.231 1.00 88.75 974 LEU A N 1
ATOM 6740 C CA . LEU A 1 974 ? 50.651 -1.079 -50.864 1.00 88.75 974 LEU A CA 1
ATOM 6741 C C . LEU A 1 974 ? 51.978 -1.121 -50.096 1.00 88.75 974 LEU A C 1
ATOM 6743 O O . LEU A 1 974 ? 53.052 -0.909 -50.666 1.00 88.75 974 LEU A O 1
ATOM 6747 N N . GLY A 1 975 ? 51.883 -1.365 -48.789 1.00 79.81 975 GLY A N 1
ATOM 6748 C CA . GLY A 1 975 ? 52.993 -1.303 -47.837 1.00 79.81 975 GLY A CA 1
ATOM 6749 C C . GLY A 1 975 ? 53.895 -2.541 -47.783 1.00 79.81 975 GLY A C 1
ATOM 6750 O O . GLY A 1 975 ? 55.027 -2.419 -47.317 1.00 79.81 975 GLY A O 1
ATOM 6751 N N . ALA A 1 976 ? 53.430 -3.705 -48.256 1.00 84.12 976 ALA A N 1
ATOM 6752 C CA . ALA A 1 976 ? 54.149 -4.984 -48.178 1.00 84.12 976 ALA A CA 1
ATOM 6753 C C . ALA A 1 976 ? 53.887 -5.893 -49.407 1.00 84.12 976 ALA A C 1
ATOM 6755 O O . ALA A 1 976 ? 53.795 -5.397 -50.531 1.00 84.12 976 ALA A O 1
ATOM 6756 N N . ALA A 1 977 ? 53.836 -7.223 -49.238 1.00 86.31 977 ALA A N 1
ATOM 6757 C CA . ALA A 1 977 ? 53.604 -8.160 -50.343 1.00 86.31 977 ALA A CA 1
ATOM 6758 C C . ALA A 1 977 ? 52.146 -8.136 -50.843 1.00 86.31 977 ALA A C 1
ATOM 6760 O O . ALA A 1 977 ? 51.221 -7.964 -50.057 1.00 86.31 977 ALA A O 1
ATOM 6761 N N . LEU A 1 978 ? 51.949 -8.350 -52.143 1.00 87.38 978 LEU A N 1
ATOM 6762 C CA . LEU A 1 978 ? 50.666 -8.509 -52.822 1.00 87.38 978 LEU A CA 1
ATOM 6763 C C . LEU A 1 978 ? 50.670 -9.816 -53.626 1.00 87.38 978 LEU A C 1
ATOM 6765 O O . LEU A 1 978 ? 51.543 -10.030 -54.464 1.00 87.38 978 LEU A O 1
ATOM 6769 N N . THR A 1 979 ? 49.663 -10.658 -53.437 1.00 88.81 979 THR A N 1
ATOM 6770 C CA . THR A 1 979 ? 49.404 -11.824 -54.286 1.00 88.81 979 THR A CA 1
ATOM 6771 C C . THR A 1 979 ? 47.950 -11.789 -54.752 1.00 88.81 979 THR A C 1
ATOM 6773 O O . THR A 1 979 ? 47.050 -11.761 -53.915 1.00 88.81 979 THR A O 1
ATOM 6776 N N . GLY A 1 980 ? 47.709 -11.780 -56.065 1.00 85.81 980 GLY A N 1
ATOM 6777 C CA . GLY A 1 980 ? 46.361 -11.685 -56.643 1.00 85.81 980 GLY A CA 1
ATOM 6778 C C . GLY A 1 980 ? 45.805 -10.251 -56.739 1.00 85.81 980 GLY A C 1
ATOM 6779 O O . GLY A 1 980 ? 46.513 -9.284 -56.468 1.00 85.81 980 GLY A O 1
ATOM 6780 N N . ALA A 1 981 ? 44.519 -10.132 -57.091 1.00 91.38 981 ALA A N 1
ATOM 6781 C CA . ALA A 1 981 ? 43.725 -8.907 -57.270 1.00 91.38 981 ALA A CA 1
ATOM 6782 C C . ALA A 1 981 ? 44.007 -8.026 -58.502 1.00 91.38 981 ALA A C 1
ATOM 6784 O O . ALA A 1 981 ? 45.093 -7.972 -59.083 1.00 91.38 981 ALA A O 1
ATOM 6785 N N . THR A 1 982 ? 42.967 -7.276 -58.875 1.00 94.31 982 THR A N 1
ATOM 6786 C CA . THR A 1 982 ? 43.066 -6.093 -59.737 1.00 94.31 982 THR A CA 1
ATOM 6787 C C . THR A 1 982 ? 43.114 -4.846 -58.859 1.00 94.31 982 THR A C 1
ATOM 6789 O O . THR A 1 982 ? 42.169 -4.579 -58.119 1.00 94.31 982 THR A O 1
ATOM 6792 N N . VAL A 1 983 ? 44.206 -4.088 -58.934 1.00 94.56 983 VAL A N 1
ATOM 6793 C CA . VAL A 1 983 ? 44.425 -2.851 -58.177 1.00 94.56 983 VAL A CA 1
ATOM 6794 C C . VAL A 1 983 ? 44.309 -1.653 -59.113 1.00 94.56 983 VAL A C 1
ATOM 6796 O O . VAL A 1 983 ? 45.106 -1.508 -60.038 1.00 94.56 983 VAL A O 1
ATOM 6799 N N . GLU A 1 984 ? 43.347 -0.775 -58.858 1.00 95.75 984 GLU A N 1
ATOM 6800 C CA . GLU A 1 984 ? 43.079 0.437 -59.630 1.00 95.75 984 GLU A CA 1
ATOM 6801 C C . GLU A 1 984 ? 43.275 1.670 -58.747 1.00 95.75 984 GLU A C 1
ATOM 6803 O O . GLU A 1 984 ? 42.414 2.034 -57.953 1.00 95.75 984 GLU A O 1
ATOM 6808 N N . GLY A 1 985 ? 44.433 2.313 -58.861 1.00 96.44 985 GLY A N 1
ATOM 6809 C CA . GLY A 1 985 ? 44.751 3.526 -58.119 1.00 96.44 985 GLY A CA 1
ATOM 6810 C C . GLY A 1 985 ? 44.707 4.759 -59.006 1.00 96.44 985 GLY A C 1
ATOM 6811 O O . GLY A 1 985 ? 45.497 4.880 -59.942 1.00 96.44 985 GLY A O 1
ATOM 6812 N N . SER A 1 986 ? 43.824 5.702 -58.684 1.00 96.44 986 SER A N 1
ATOM 6813 C CA . SER A 1 986 ? 43.707 6.988 -59.364 1.00 96.44 986 SER A CA 1
ATOM 6814 C C . SER A 1 986 ? 43.997 8.152 -58.424 1.00 96.44 986 SER A C 1
ATOM 6816 O O . SER A 1 986 ? 43.470 8.202 -57.316 1.00 96.44 986 SER A O 1
ATOM 6818 N N . SER A 1 987 ? 44.759 9.146 -58.881 1.00 96.81 987 SER A N 1
ATOM 6819 C CA . SER A 1 987 ? 44.894 10.415 -58.160 1.00 96.81 987 SER A CA 1
ATOM 6820 C C . SER A 1 987 ? 44.770 11.635 -59.068 1.00 96.81 987 SER A C 1
ATOM 6822 O O . SER A 1 987 ? 45.343 11.660 -60.156 1.00 96.81 987 SER A O 1
ATOM 6824 N N . ASP A 1 988 ? 44.048 12.670 -58.631 1.00 96.69 988 ASP A N 1
ATOM 6825 C CA . ASP A 1 988 ? 44.004 13.933 -59.379 1.00 96.69 988 ASP A CA 1
ATOM 6826 C C . ASP A 1 988 ? 45.314 14.710 -59.189 1.00 96.69 988 ASP A C 1
ATOM 6828 O O . ASP A 1 988 ? 45.915 15.180 -60.159 1.00 96.69 988 ASP A O 1
ATOM 6832 N N . VAL A 1 989 ? 45.809 14.792 -57.952 1.00 94.19 989 VAL A N 1
ATOM 6833 C CA . VAL A 1 989 ? 47.112 15.376 -57.618 1.00 94.19 989 VAL A CA 1
ATOM 6834 C C . VAL A 1 989 ? 47.883 14.441 -56.686 1.00 94.19 989 VAL A C 1
ATOM 6836 O O . VAL A 1 989 ? 47.610 14.378 -55.490 1.00 94.19 989 VAL A O 1
ATOM 6839 N N . GLY A 1 990 ? 48.891 13.749 -57.222 1.00 94.75 990 GLY A N 1
ATOM 6840 C CA . GLY A 1 990 ? 49.716 12.806 -56.464 1.00 94.75 990 GLY A CA 1
ATOM 6841 C C . GLY A 1 990 ? 49.919 11.467 -57.172 1.00 94.75 990 GLY A C 1
ATOM 6842 O O . GLY A 1 990 ? 50.080 11.434 -58.393 1.00 94.75 990 GLY A O 1
ATOM 6843 N N . THR A 1 991 ? 50.003 10.372 -56.416 1.00 95.25 991 THR A N 1
ATOM 6844 C CA . THR A 1 991 ? 50.371 9.051 -56.957 1.00 95.25 991 THR A CA 1
ATOM 6845 C C . THR A 1 991 ? 49.133 8.195 -57.229 1.00 95.25 991 THR A C 1
ATOM 6847 O O . THR A 1 991 ? 48.300 8.062 -56.347 1.00 95.25 991 THR A O 1
ATOM 6850 N N . GLY A 1 992 ? 49.000 7.568 -58.399 1.00 95.50 992 GLY A N 1
ATOM 6851 C CA . GLY A 1 992 ? 47.929 6.599 -58.663 1.00 95.50 992 GLY A CA 1
ATOM 6852 C C . GLY A 1 992 ? 48.072 5.353 -57.782 1.00 95.50 992 GLY A C 1
ATOM 6853 O O . GLY A 1 992 ? 47.278 5.151 -56.868 1.00 95.50 992 GLY A O 1
ATOM 6854 N N . VAL A 1 993 ? 49.129 4.562 -57.994 1.00 95.56 993 VAL A N 1
ATOM 6855 C CA . VAL A 1 993 ? 49.503 3.415 -57.137 1.00 95.56 993 VAL A CA 1
ATOM 6856 C C . VAL A 1 993 ? 50.919 3.593 -56.584 1.00 95.56 993 VAL A C 1
ATOM 6858 O O . VAL A 1 993 ? 51.862 3.830 -57.339 1.00 95.56 993 VAL A O 1
ATOM 6861 N N . GLN A 1 994 ? 51.098 3.449 -55.272 1.00 93.00 994 GLN A N 1
ATOM 6862 C CA . GLN A 1 994 ? 52.406 3.452 -54.616 1.00 93.00 994 GLN A CA 1
ATOM 6863 C C . GLN A 1 994 ? 52.790 2.043 -54.155 1.00 93.00 994 GLN A C 1
ATOM 6865 O O . GLN A 1 994 ? 52.033 1.392 -53.439 1.00 93.00 994 GLN A O 1
ATOM 6870 N N . LEU A 1 995 ? 53.989 1.605 -54.546 1.00 90.44 995 LEU A N 1
ATOM 6871 C CA . LEU A 1 995 ? 54.617 0.371 -54.075 1.00 90.44 995 LEU A CA 1
ATOM 6872 C C . LEU A 1 995 ? 55.749 0.733 -53.108 1.00 90.44 995 LEU A C 1
ATOM 6874 O O . LEU A 1 995 ? 56.714 1.406 -53.499 1.00 90.44 995 LEU A O 1
ATOM 6878 N N . ALA A 1 996 ? 55.609 0.312 -51.852 1.00 82.88 996 ALA A N 1
ATOM 6879 C CA . ALA A 1 996 ? 56.586 0.569 -50.801 1.00 82.88 996 ALA A CA 1
ATOM 6880 C C . ALA A 1 996 ? 57.856 -0.298 -50.932 1.00 82.88 996 ALA A C 1
ATOM 6882 O O . ALA A 1 996 ? 57.948 -1.216 -51.750 1.00 82.88 996 ALA A O 1
ATOM 6883 N N . ASP A 1 997 ? 58.865 0.014 -50.117 1.00 82.56 997 ASP A N 1
ATOM 6884 C CA . ASP A 1 997 ? 60.112 -0.748 -50.037 1.00 82.56 997 ASP A CA 1
ATOM 6885 C C . ASP A 1 997 ? 59.863 -2.190 -49.560 1.00 82.56 997 ASP A C 1
ATOM 6887 O O . ASP A 1 997 ? 59.213 -2.415 -48.543 1.00 82.56 997 ASP A O 1
ATOM 6891 N N . ASN A 1 998 ? 60.440 -3.162 -50.265 1.00 81.31 998 ASN A N 1
ATOM 6892 C CA . ASN A 1 998 ? 60.272 -4.612 -50.102 1.00 81.31 998 ASN A CA 1
ATOM 6893 C C . ASN A 1 998 ? 58.915 -5.188 -50.542 1.00 81.31 998 ASN A C 1
ATOM 6895 O O . ASN A 1 998 ? 58.624 -6.340 -50.216 1.00 81.31 998 ASN A O 1
ATOM 6899 N N . ALA A 1 999 ? 58.106 -4.453 -51.315 1.00 84.38 999 ALA A N 1
ATOM 6900 C CA . ALA A 1 999 ? 56.881 -5.020 -51.877 1.00 84.38 999 ALA A CA 1
ATOM 6901 C C . ALA A 1 999 ? 57.195 -6.180 -52.844 1.00 84.38 999 ALA A C 1
ATOM 6903 O O . ALA A 1 999 ? 58.015 -6.052 -53.758 1.00 84.38 999 ALA A O 1
ATOM 6904 N N . VAL A 1 1000 ? 56.531 -7.320 -52.649 1.00 87.81 1000 VAL A N 1
ATOM 6905 C CA . VAL A 1 1000 ? 56.590 -8.492 -53.538 1.00 87.81 1000 VAL A CA 1
ATOM 6906 C C . VAL A 1 1000 ? 55.215 -8.668 -54.155 1.00 87.81 1000 VAL A C 1
ATOM 6908 O O . VAL A 1 1000 ? 54.285 -9.001 -53.436 1.00 87.81 1000 VAL A O 1
ATOM 6911 N N . VAL A 1 1001 ? 55.078 -8.420 -55.453 1.00 89.06 1001 VAL A N 1
ATOM 6912 C CA . VAL A 1 1001 ? 53.802 -8.424 -56.170 1.00 89.06 1001 VAL A CA 1
ATOM 6913 C C . VAL A 1 1001 ? 53.758 -9.591 -57.157 1.00 89.06 1001 VAL A C 1
ATOM 6915 O O . VAL A 1 1001 ? 54.566 -9.654 -58.086 1.00 89.06 1001 VAL A O 1
ATOM 6918 N N . THR A 1 1002 ? 52.808 -10.503 -56.979 1.00 89.12 1002 THR A N 1
ATOM 6919 C CA . THR A 1 1002 ? 52.627 -11.684 -57.834 1.00 89.12 1002 THR A CA 1
ATOM 6920 C C . THR A 1 1002 ? 51.168 -11.859 -58.241 1.00 89.12 1002 THR A C 1
ATOM 6922 O O . THR A 1 1002 ? 50.270 -11.579 -57.453 1.00 89.12 1002 THR A O 1
ATOM 6925 N N . GLU A 1 1003 ? 50.916 -12.377 -59.442 1.00 88.50 1003 GLU A N 1
ATOM 6926 C CA . GLU A 1 1003 ? 49.573 -12.673 -59.965 1.00 88.50 1003 GLU A CA 1
ATOM 6927 C C . GLU A 1 1003 ? 48.571 -11.494 -59.904 1.00 88.50 1003 GLU A C 1
ATOM 6929 O O . GLU A 1 1003 ? 47.361 -11.710 -59.845 1.00 88.50 1003 GLU A O 1
ATOM 6934 N N . ALA A 1 1004 ? 49.052 -10.246 -59.933 1.00 90.56 1004 ALA A N 1
ATOM 6935 C CA . ALA A 1 1004 ? 48.235 -9.043 -59.771 1.00 90.56 1004 ALA A CA 1
ATOM 6936 C C . ALA A 1 1004 ? 48.162 -8.199 -61.054 1.00 90.56 1004 ALA A C 1
ATOM 6938 O O . ALA A 1 1004 ? 49.098 -8.156 -61.852 1.00 90.56 1004 ALA A O 1
ATOM 6939 N N . VAL A 1 1005 ? 47.067 -7.459 -61.231 1.00 92.81 1005 VAL A N 1
ATOM 6940 C CA . VAL A 1 1005 ? 46.946 -6.411 -62.260 1.00 92.81 1005 VAL A CA 1
ATOM 6941 C C . VAL A 1 1005 ? 47.063 -5.055 -61.575 1.00 92.81 1005 VAL A C 1
ATOM 6943 O O . VAL A 1 1005 ? 46.271 -4.754 -60.689 1.00 92.81 1005 VAL A O 1
ATOM 6946 N N . LEU A 1 1006 ? 48.038 -4.232 -61.972 1.00 92.75 1006 LEU A N 1
ATOM 6947 C CA . LEU A 1 1006 ? 48.301 -2.931 -61.349 1.00 92.75 1006 LEU A CA 1
ATOM 6948 C C . LEU A 1 1006 ? 48.004 -1.791 -62.329 1.00 92.75 1006 LEU A C 1
ATOM 6950 O O . LEU A 1 1006 ? 48.775 -1.555 -63.255 1.00 92.75 1006 LEU A O 1
ATOM 6954 N N . ASN A 1 1007 ? 46.928 -1.047 -62.092 1.00 94.62 1007 ASN A N 1
ATOM 6955 C CA . ASN A 1 1007 ? 46.507 0.101 -62.891 1.00 94.62 1007 ASN A CA 1
ATOM 6956 C C . ASN A 1 1007 ? 46.670 1.394 -62.081 1.00 94.62 1007 ASN A C 1
ATOM 6958 O O . ASN A 1 1007 ? 45.823 1.733 -61.261 1.00 94.62 1007 ASN A O 1
ATOM 6962 N N . GLY A 1 1008 ? 47.758 2.124 -62.316 1.00 96.06 1008 GLY A N 1
ATOM 6963 C CA . GLY A 1 1008 ? 48.027 3.418 -61.695 1.00 96.06 1008 GLY A CA 1
ATOM 6964 C C . GLY A 1 1008 ? 47.825 4.581 -62.661 1.00 96.06 1008 GLY A C 1
ATOM 6965 O O . GLY A 1 1008 ? 48.530 4.698 -63.669 1.00 96.06 1008 GLY A O 1
ATOM 6966 N N . THR A 1 1009 ? 46.882 5.465 -62.349 1.00 95.44 1009 THR A N 1
ATOM 6967 C CA . THR A 1 1009 ? 46.568 6.655 -63.144 1.00 95.44 1009 THR A CA 1
ATOM 6968 C C . THR A 1 1009 ? 46.710 7.922 -62.309 1.00 95.44 1009 THR A C 1
ATOM 6970 O O . THR A 1 1009 ? 46.205 8.003 -61.193 1.00 95.44 1009 THR A O 1
ATOM 6973 N N . SER A 1 1010 ? 47.370 8.946 -62.844 1.00 96.06 1010 SER A N 1
ATOM 6974 C CA . SER A 1 1010 ? 47.442 10.259 -62.196 1.00 96.06 1010 SER A CA 1
ATOM 6975 C C . SER A 1 1010 ? 47.100 11.388 -63.168 1.00 96.06 1010 SER A C 1
ATOM 6977 O O . SER A 1 1010 ? 47.526 11.382 -64.325 1.00 96.06 1010 SER A O 1
ATOM 6979 N N . THR A 1 1011 ? 46.337 12.388 -62.730 1.00 95.00 1011 THR A N 1
ATOM 6980 C CA . THR A 1 1011 ? 46.154 13.607 -63.531 1.00 95.00 1011 THR A CA 1
ATOM 6981 C C . THR A 1 1011 ? 47.412 14.472 -63.422 1.00 95.00 1011 THR A C 1
ATOM 6983 O O . THR A 1 1011 ? 48.041 14.766 -64.438 1.00 95.00 1011 THR A O 1
ATOM 6986 N N . SER A 1 1012 ? 47.846 14.805 -62.203 1.00 91.56 1012 SER A N 1
ATOM 6987 C CA . SER A 1 1012 ? 49.046 15.600 -61.923 1.00 91.56 1012 SER A CA 1
ATOM 6988 C C . SER A 1 1012 ? 49.914 14.959 -60.834 1.00 91.56 1012 SER A C 1
ATOM 6990 O O . SER A 1 1012 ? 49.824 15.303 -59.655 1.00 91.56 1012 SER A O 1
ATOM 6992 N N . GLY A 1 1013 ? 50.808 14.060 -61.242 1.00 93.06 1013 GLY A N 1
ATOM 6993 C CA . GLY A 1 1013 ? 51.748 13.359 -60.367 1.00 93.06 1013 GLY A CA 1
ATOM 6994 C C . GLY A 1 1013 ? 52.204 12.041 -60.988 1.00 93.06 1013 GLY A C 1
ATOM 6995 O O . GLY A 1 1013 ? 52.366 11.964 -62.207 1.00 93.06 1013 GLY A O 1
ATOM 6996 N N . ASP A 1 1014 ? 52.428 11.013 -60.179 1.00 95.00 1014 ASP A N 1
ATOM 6997 C CA . ASP A 1 1014 ? 53.019 9.758 -60.642 1.00 95.00 1014 ASP A CA 1
ATOM 6998 C C . ASP A 1 1014 ? 51.928 8.697 -60.867 1.00 95.00 1014 ASP A C 1
ATOM 7000 O O . ASP A 1 1014 ? 51.129 8.451 -59.976 1.00 95.00 1014 ASP A O 1
ATOM 7004 N N . GLY A 1 1015 ? 51.840 8.069 -62.043 1.00 93.44 1015 GLY A N 1
ATOM 7005 C CA . GLY A 1 1015 ? 50.845 7.013 -62.292 1.00 93.44 1015 GLY A CA 1
ATOM 7006 C C . GLY A 1 1015 ? 51.076 5.819 -61.365 1.00 93.44 1015 GLY A C 1
ATOM 7007 O O . GLY A 1 1015 ? 50.204 5.449 -60.582 1.00 93.44 1015 GLY A O 1
ATOM 7008 N N . VAL A 1 1016 ? 52.298 5.287 -61.381 1.00 94.50 1016 VAL A N 1
ATOM 7009 C CA . VAL A 1 1016 ? 52.814 4.329 -60.396 1.00 94.50 1016 VAL A CA 1
ATOM 7010 C C . VAL A 1 1016 ? 54.135 4.851 -59.837 1.00 94.50 1016 VAL A C 1
ATOM 7012 O O . VAL A 1 1016 ? 55.013 5.242 -60.607 1.00 94.50 1016 VAL A O 1
ATOM 7015 N N . ALA A 1 1017 ? 54.315 4.830 -58.516 1.00 92.31 1017 ALA A N 1
ATOM 7016 C CA . ALA A 1 1017 ? 55.578 5.190 -57.871 1.00 92.31 1017 ALA A CA 1
ATOM 7017 C C . ALA A 1 1017 ? 56.163 4.018 -57.079 1.00 92.31 1017 ALA A C 1
ATOM 7019 O O . ALA A 1 1017 ? 55.514 3.467 -56.192 1.00 92.31 1017 ALA A O 1
ATOM 7020 N N . VAL A 1 1018 ? 57.421 3.691 -57.366 1.00 90.69 1018 VAL A N 1
ATOM 7021 C CA . VAL A 1 1018 ? 58.221 2.718 -56.620 1.00 90.69 1018 VAL A CA 1
ATOM 7022 C C . VAL A 1 1018 ? 59.185 3.477 -55.719 1.00 90.69 1018 VAL A C 1
ATOM 7024 O O . VAL A 1 1018 ? 60.073 4.187 -56.205 1.00 90.69 1018 VAL A O 1
ATOM 7027 N N . THR A 1 1019 ? 59.005 3.356 -54.405 1.00 85.81 1019 THR A N 1
ATOM 7028 C CA . THR A 1 1019 ? 59.774 4.136 -53.421 1.00 85.81 1019 THR A CA 1
ATOM 7029 C C . THR A 1 1019 ? 60.961 3.374 -52.821 1.00 85.81 1019 THR A C 1
ATOM 7031 O O . THR A 1 1019 ? 61.809 4.004 -52.189 1.00 85.81 1019 THR A O 1
ATOM 7034 N N . GLY A 1 1020 ? 61.082 2.066 -53.085 1.00 84.69 1020 GLY A N 1
ATOM 7035 C CA . GLY A 1 1020 ? 62.187 1.210 -52.634 1.00 84.69 1020 GLY A CA 1
ATOM 7036 C C . GLY A 1 1020 ? 62.424 -0.027 -53.515 1.00 84.69 1020 GLY A C 1
ATOM 7037 O O . GLY A 1 1020 ? 62.258 0.024 -54.734 1.00 84.69 1020 GLY A O 1
ATOM 7038 N N . SER A 1 1021 ? 62.862 -1.136 -52.921 1.00 85.94 1021 SER A N 1
ATOM 7039 C CA . SER A 1 1021 ? 63.120 -2.408 -53.603 1.00 85.94 1021 SER A CA 1
ATOM 7040 C C . SER A 1 1021 ? 61.827 -3.195 -53.802 1.00 85.94 1021 SER A C 1
ATOM 7042 O O . SER A 1 1021 ? 61.229 -3.636 -52.833 1.00 85.94 1021 SER A O 1
ATOM 7044 N N . VAL A 1 1022 ? 61.398 -3.411 -55.041 1.00 89.19 1022 VAL A N 1
ATOM 7045 C CA . VAL A 1 1022 ? 60.159 -4.122 -55.379 1.00 89.19 1022 VAL A CA 1
ATOM 7046 C C . VAL A 1 1022 ? 60.462 -5.337 -56.246 1.00 89.19 1022 VAL A C 1
ATOM 7048 O O . VAL A 1 1022 ? 61.306 -5.294 -57.142 1.00 89.19 1022 VAL A O 1
ATOM 7051 N N . THR A 1 1023 ? 59.758 -6.434 -55.990 1.00 88.81 1023 THR A N 1
ATOM 7052 C CA . THR A 1 1023 ? 59.803 -7.650 -56.807 1.00 88.81 1023 THR A CA 1
ATOM 7053 C C . THR A 1 1023 ? 58.451 -7.859 -57.477 1.00 88.81 1023 THR A C 1
ATOM 7055 O O . THR A 1 1023 ? 57.435 -7.822 -56.798 1.00 88.81 1023 THR A O 1
ATOM 7058 N N . LEU A 1 1024 ? 58.430 -8.071 -58.791 1.00 89.31 1024 LEU A N 1
ATOM 7059 C CA . LEU A 1 1024 ? 57.238 -8.398 -59.586 1.00 89.31 1024 LEU A CA 1
ATOM 7060 C C . LEU A 1 1024 ? 57.414 -9.792 -60.200 1.00 89.31 1024 LEU A C 1
ATOM 7062 O O . LEU A 1 1024 ? 58.535 -10.143 -60.547 1.00 89.31 1024 LEU A O 1
ATOM 7066 N N . ASP A 1 1025 ? 56.368 -10.585 -60.407 1.00 88.25 1025 ASP A N 1
ATOM 7067 C CA . ASP A 1 1025 ? 56.445 -11.715 -61.351 1.00 88.25 1025 ASP A CA 1
ATOM 7068 C C . ASP A 1 1025 ? 56.263 -11.243 -62.808 1.00 88.25 1025 ASP A C 1
ATOM 7070 O O . ASP A 1 1025 ? 55.965 -10.074 -63.080 1.00 88.25 1025 ASP A O 1
ATOM 7074 N N . ASP A 1 1026 ? 56.485 -12.130 -63.782 1.00 85.62 1026 ASP A N 1
ATOM 7075 C CA . ASP A 1 1026 ? 56.339 -11.776 -65.199 1.00 85.62 1026 ASP A CA 1
ATOM 7076 C C . ASP A 1 1026 ? 54.903 -11.382 -65.580 1.00 85.62 1026 ASP A C 1
ATOM 7078 O O . ASP A 1 1026 ? 54.710 -10.546 -66.465 1.00 85.62 1026 ASP A O 1
ATOM 7082 N N . THR A 1 1027 ? 53.911 -11.931 -64.880 1.00 85.69 1027 THR A N 1
ATOM 7083 C CA . THR A 1 1027 ? 52.488 -11.645 -65.082 1.00 85.69 1027 THR A CA 1
ATOM 7084 C C . THR A 1 1027 ? 52.127 -10.241 -64.601 1.00 85.69 1027 THR A C 1
ATOM 7086 O O . THR A 1 1027 ? 51.589 -9.452 -65.380 1.00 85.69 1027 THR A O 1
ATOM 7089 N N . SER A 1 1028 ? 52.495 -9.882 -63.371 1.00 89.12 1028 SER A N 1
ATOM 7090 C CA . SER A 1 1028 ? 52.214 -8.567 -62.783 1.00 89.12 1028 SER A CA 1
ATOM 7091 C C . SER A 1 1028 ? 53.034 -7.469 -63.449 1.00 89.12 1028 SER A C 1
ATOM 7093 O O . SER A 1 1028 ? 52.525 -6.378 -63.691 1.00 89.12 1028 SER A O 1
ATOM 7095 N N . ALA A 1 1029 ? 54.286 -7.755 -63.827 1.00 86.50 1029 ALA A N 1
ATOM 7096 C CA . ALA A 1 1029 ? 55.099 -6.821 -64.603 1.00 86.50 1029 ALA A CA 1
ATOM 7097 C C . ALA A 1 1029 ? 54.498 -6.544 -65.994 1.00 86.50 1029 ALA A C 1
ATOM 7099 O O . ALA A 1 1029 ? 54.536 -5.406 -66.459 1.00 86.50 1029 ALA A O 1
ATOM 7100 N N . ALA A 1 1030 ? 53.931 -7.560 -66.661 1.00 85.56 1030 ALA A N 1
ATOM 7101 C CA . ALA A 1 1030 ? 53.260 -7.394 -67.953 1.00 85.56 1030 ALA A CA 1
ATOM 7102 C C . ALA A 1 1030 ? 51.898 -6.689 -67.839 1.00 85.56 1030 ALA A C 1
ATOM 7104 O O . ALA A 1 1030 ? 51.481 -6.016 -68.782 1.00 85.56 1030 ALA A O 1
ATOM 7105 N N . ALA A 1 1031 ? 51.216 -6.849 -66.704 1.00 88.69 1031 ALA A N 1
ATOM 7106 C CA . ALA A 1 1031 ? 49.923 -6.239 -66.410 1.00 88.69 1031 ALA A CA 1
ATOM 7107 C C . ALA A 1 1031 ? 50.025 -4.868 -65.711 1.00 88.69 1031 ALA A C 1
ATOM 7109 O O . ALA A 1 1031 ? 48.997 -4.266 -65.406 1.00 88.69 1031 ALA A O 1
ATOM 7110 N N . LEU A 1 1032 ? 51.239 -4.360 -65.470 1.00 90.88 1032 LEU A N 1
ATOM 7111 C CA . LEU A 1 1032 ? 51.476 -3.038 -64.896 1.00 90.88 1032 LEU A CA 1
ATOM 7112 C C . LEU A 1 1032 ? 51.168 -1.939 -65.922 1.00 90.88 1032 LEU A C 1
ATOM 7114 O O . LEU A 1 1032 ? 51.898 -1.747 -66.897 1.00 90.88 1032 LEU A O 1
ATOM 7118 N N . ASN A 1 1033 ? 50.121 -1.165 -65.664 1.00 92.00 1033 ASN A N 1
ATOM 7119 C CA . ASN A 1 1033 ? 49.726 -0.006 -66.449 1.00 92.00 1033 ASN A CA 1
ATOM 7120 C C . ASN A 1 1033 ? 49.904 1.273 -65.625 1.00 92.00 1033 ASN A C 1
ATOM 7122 O O . ASN A 1 1033 ? 49.205 1.496 -64.641 1.00 92.00 1033 ASN A O 1
ATOM 7126 N N . ALA A 1 1034 ? 50.844 2.120 -66.039 1.00 93.50 1034 ALA A N 1
ATOM 7127 C CA . ALA A 1 1034 ? 51.228 3.325 -65.317 1.00 93.50 1034 ALA A CA 1
ATOM 7128 C C . ALA A 1 1034 ? 51.096 4.546 -66.235 1.00 93.50 1034 ALA A C 1
ATOM 7130 O O . ALA A 1 1034 ? 51.866 4.710 -67.185 1.00 93.50 1034 ALA A O 1
ATOM 7131 N N . SER A 1 1035 ? 50.112 5.407 -65.973 1.00 93.00 1035 SER A N 1
ATOM 7132 C CA . SER A 1 1035 ? 49.806 6.558 -66.826 1.00 93.00 1035 SER A CA 1
ATOM 7133 C C . SER A 1 1035 ? 49.660 7.845 -66.020 1.00 93.00 1035 SER A C 1
ATOM 7135 O O . SER A 1 1035 ? 49.137 7.851 -64.909 1.00 93.00 1035 SER A O 1
ATOM 7137 N N . SER A 1 1036 ? 50.150 8.950 -66.579 1.00 94.25 1036 SER A N 1
ATOM 7138 C CA . SER A 1 1036 ? 50.008 10.275 -65.980 1.00 94.25 1036 SER A CA 1
ATOM 7139 C C . SER A 1 1036 ? 49.755 11.327 -67.055 1.00 94.25 1036 SER A C 1
ATOM 7141 O O . SER A 1 1036 ? 50.366 11.260 -68.124 1.00 94.25 1036 SER A O 1
ATOM 7143 N N . THR A 1 1037 ? 48.861 12.286 -66.791 1.00 93.62 1037 THR A N 1
ATOM 7144 C CA . THR A 1 1037 ? 48.568 13.375 -67.741 1.00 93.62 1037 THR A CA 1
ATOM 7145 C C . THR A 1 1037 ? 49.647 14.461 -67.698 1.00 93.62 1037 THR A C 1
ATOM 7147 O O . THR A 1 1037 ? 50.141 14.866 -68.751 1.00 93.62 1037 THR A O 1
ATOM 7150 N N . SER A 1 1038 ? 50.040 14.927 -66.504 1.00 86.06 1038 SER A N 1
ATOM 7151 C CA . SER A 1 1038 ? 51.038 15.997 -66.321 1.00 86.06 1038 SER A CA 1
ATOM 7152 C C . SER A 1 1038 ? 52.140 15.701 -65.286 1.00 86.06 1038 SER A C 1
ATOM 7154 O O . SER A 1 1038 ? 52.721 16.633 -64.732 1.00 86.06 1038 SER A O 1
ATOM 7156 N N . GLY A 1 1039 ? 52.470 14.427 -65.048 1.00 87.19 1039 GLY A N 1
ATOM 7157 C CA . GLY A 1 1039 ? 53.634 13.987 -64.261 1.00 87.19 1039 GLY A CA 1
ATOM 7158 C C . GLY A 1 1039 ? 54.306 12.738 -64.852 1.00 87.19 1039 GLY A C 1
ATOM 7159 O O . GLY A 1 1039 ? 54.355 12.598 -66.075 1.00 87.19 1039 GLY A O 1
ATOM 7160 N N . THR A 1 1040 ? 54.878 11.847 -64.032 1.00 90.31 1040 THR A N 1
ATOM 7161 C CA . THR A 1 1040 ? 55.557 10.647 -64.560 1.00 90.31 1040 THR A CA 1
ATOM 7162 C C . THR A 1 1040 ? 54.606 9.453 -64.615 1.00 90.31 1040 THR A C 1
ATOM 7164 O O . THR A 1 1040 ? 53.863 9.203 -63.679 1.00 90.31 1040 THR A O 1
ATOM 7167 N N . GLY A 1 1041 ? 54.580 8.705 -65.723 1.00 89.75 1041 GLY A N 1
ATOM 7168 C CA . GLY A 1 1041 ? 53.765 7.485 -65.802 1.00 89.75 1041 GLY A CA 1
ATOM 7169 C C . GLY A 1 1041 ? 54.203 6.474 -64.741 1.00 89.75 1041 GLY A C 1
ATOM 7170 O O . GLY A 1 1041 ? 53.431 6.152 -63.848 1.00 89.75 1041 GLY A O 1
ATOM 7171 N N . LEU A 1 1042 ? 55.473 6.059 -64.792 1.00 92.06 1042 LEU A N 1
ATOM 7172 C CA . LEU A 1 1042 ? 56.134 5.216 -63.793 1.00 92.06 1042 LEU A CA 1
ATOM 7173 C C . LEU A 1 1042 ? 57.347 5.956 -63.211 1.00 92.06 1042 LEU A C 1
ATOM 7175 O O . LEU A 1 1042 ? 58.255 6.328 -63.960 1.00 92.06 1042 LEU A O 1
ATOM 7179 N N . LYS A 1 1043 ? 57.387 6.122 -61.887 1.00 91.19 1043 LYS A N 1
ATOM 7180 C CA . LYS A 1 1043 ? 58.512 6.715 -61.154 1.00 91.19 1043 LYS A CA 1
ATOM 7181 C C . LYS A 1 1043 ? 59.287 5.675 -60.371 1.00 91.19 1043 LYS A C 1
ATOM 7183 O O . LYS A 1 1043 ? 58.708 4.902 -59.614 1.00 91.19 1043 LYS A O 1
ATOM 7188 N N . LEU A 1 1044 ? 60.607 5.752 -60.472 1.00 89.44 1044 LEU A N 1
ATOM 7189 C CA . LEU A 1 1044 ? 61.546 5.043 -59.612 1.00 89.44 1044 LEU A CA 1
ATOM 7190 C C . LEU A 1 1044 ? 62.268 6.092 -58.754 1.00 89.44 1044 LEU A C 1
ATOM 7192 O O . LEU A 1 1044 ? 62.885 7.001 -59.308 1.00 89.44 1044 LEU A O 1
ATOM 7196 N N . ALA A 1 1045 ? 62.143 6.020 -57.426 1.00 86.12 1045 ALA A N 1
ATOM 7197 C CA . ALA A 1 1045 ? 62.861 6.916 -56.513 1.00 86.12 1045 ALA A CA 1
ATOM 7198 C C . ALA A 1 1045 ? 64.388 6.673 -56.549 1.00 86.12 1045 ALA A C 1
ATOM 7200 O O . ALA A 1 1045 ? 64.836 5.634 -57.026 1.00 86.12 1045 ALA A O 1
ATOM 7201 N N . ASP A 1 1046 ? 65.194 7.591 -55.997 1.00 80.44 1046 ASP A N 1
ATOM 7202 C CA . ASP A 1 1046 ? 66.672 7.589 -56.098 1.00 80.44 1046 ASP A CA 1
ATOM 7203 C C . ASP A 1 1046 ? 67.376 6.321 -55.544 1.00 80.44 1046 ASP A C 1
ATOM 7205 O O . ASP A 1 1046 ? 68.564 6.130 -55.790 1.00 80.44 1046 ASP A O 1
ATOM 7209 N N . ASN A 1 1047 ? 66.653 5.433 -54.845 1.00 77.38 1047 ASN A N 1
ATOM 7210 C CA . ASN A 1 1047 ? 67.123 4.121 -54.367 1.00 77.38 1047 ASN A CA 1
ATOM 7211 C C . ASN A 1 1047 ? 66.158 2.966 -54.708 1.00 77.38 1047 ASN A C 1
ATOM 7213 O O . ASN A 1 1047 ? 66.206 1.909 -54.079 1.00 77.38 1047 ASN A O 1
ATOM 7217 N N . ALA A 1 1048 ? 65.253 3.162 -55.668 1.00 83.12 1048 ALA A N 1
ATOM 7218 C CA . ALA A 1 1048 ? 64.315 2.127 -56.076 1.00 83.12 1048 ALA A CA 1
ATOM 7219 C C . ALA A 1 1048 ? 65.023 1.021 -56.875 1.00 83.12 1048 ALA A C 1
ATOM 7221 O O . ALA A 1 1048 ? 65.801 1.300 -57.790 1.00 83.12 1048 ALA A O 1
ATOM 7222 N N . ASN A 1 1049 ? 64.725 -0.239 -56.557 1.00 83.62 1049 ASN A N 1
ATOM 7223 C CA . ASN A 1 1049 ? 65.258 -1.407 -57.257 1.00 83.62 1049 ASN A CA 1
ATOM 7224 C C . ASN A 1 1049 ? 64.106 -2.326 -57.657 1.00 83.62 1049 ASN A C 1
ATOM 7226 O O . ASN A 1 1049 ? 63.465 -2.905 -56.791 1.00 83.62 1049 ASN A O 1
ATOM 7230 N N . VAL A 1 1050 ? 63.841 -2.471 -58.953 1.00 85.94 1050 VAL A N 1
ATOM 7231 C CA . VAL A 1 1050 ? 62.768 -3.343 -59.446 1.00 85.94 1050 VAL A CA 1
ATOM 7232 C C . VAL A 1 1050 ? 63.375 -4.631 -59.986 1.00 85.94 1050 VAL A C 1
ATOM 7234 O O . VAL A 1 1050 ? 64.184 -4.596 -60.914 1.00 85.94 1050 VAL A O 1
ATOM 7237 N N . SER A 1 1051 ? 62.965 -5.769 -59.433 1.00 86.50 1051 SER A N 1
ATOM 7238 C CA . SER A 1 1051 ? 63.354 -7.099 -59.907 1.00 86.50 1051 SER A CA 1
ATOM 7239 C C . SER A 1 1051 ? 62.141 -7.876 -60.414 1.00 86.50 1051 SER A C 1
ATOM 7241 O O . SER A 1 1051 ? 61.053 -7.751 -59.863 1.00 86.50 1051 SER A O 1
ATOM 7243 N N . ILE A 1 1052 ? 62.317 -8.660 -61.483 1.00 85.31 1052 ILE A N 1
ATOM 7244 C CA . ILE A 1 1052 ? 61.265 -9.538 -62.011 1.00 85.31 1052 ILE A CA 1
ATOM 7245 C C . ILE A 1 1052 ? 61.617 -10.984 -61.643 1.00 85.31 1052 ILE A C 1
ATOM 7247 O O . ILE A 1 1052 ? 62.612 -11.528 -62.130 1.00 85.31 1052 ILE A O 1
ATOM 7251 N N . GLN A 1 1053 ? 60.837 -11.599 -60.755 1.00 74.19 1053 GLN A N 1
ATOM 7252 C CA . GLN A 1 1053 ? 61.030 -12.960 -60.277 1.00 74.19 1053 GLN A CA 1
ATOM 7253 C C . GLN A 1 1053 ? 60.475 -13.950 -61.305 1.00 74.19 1053 GLN A C 1
ATOM 7255 O O . GLN A 1 1053 ? 59.274 -14.160 -61.404 1.00 74.19 1053 GLN A O 1
ATOM 7260 N N . THR A 1 1054 ? 61.386 -14.605 -62.030 1.00 65.56 1054 THR A N 1
ATOM 7261 C CA . THR A 1 1054 ? 61.100 -15.608 -63.076 1.00 65.56 1054 THR A CA 1
ATOM 7262 C C . THR A 1 1054 ? 60.515 -14.996 -64.353 1.00 65.56 1054 THR A C 1
ATOM 7264 O O . THR A 1 1054 ? 59.360 -14.608 -64.410 1.00 65.56 1054 THR A O 1
ATOM 7267 N N . ILE A 1 1055 ? 61.317 -14.944 -65.420 1.00 65.88 1055 ILE A N 1
ATOM 7268 C CA . ILE A 1 1055 ? 60.875 -14.515 -66.755 1.00 65.88 1055 ILE A CA 1
ATOM 7269 C C . ILE A 1 1055 ? 60.539 -15.776 -67.560 1.00 65.88 1055 ILE A C 1
ATOM 7271 O O . ILE A 1 1055 ? 61.452 -16.437 -68.059 1.00 65.88 1055 ILE A O 1
ATOM 7275 N N . ALA A 1 1056 ? 59.259 -16.143 -67.694 1.00 63.78 1056 ALA A N 1
ATOM 7276 C CA . ALA A 1 1056 ? 58.876 -17.335 -68.461 1.00 63.78 1056 ALA A CA 1
ATOM 7277 C C . ALA A 1 1056 ? 58.787 -17.068 -69.977 1.00 63.78 1056 ALA A C 1
ATOM 7279 O O . ALA A 1 1056 ? 58.880 -18.002 -70.781 1.00 63.78 1056 ALA A O 1
ATOM 7280 N N . LYS A 1 1057 ? 58.632 -15.801 -70.399 1.00 61.97 1057 LYS A N 1
ATOM 7281 C CA . LYS A 1 1057 ? 58.521 -15.417 -71.817 1.00 61.97 1057 LYS A CA 1
ATOM 7282 C C . LYS A 1 1057 ? 59.035 -13.998 -72.095 1.00 61.97 1057 LYS A C 1
ATOM 7284 O O . LYS A 1 1057 ? 58.462 -13.019 -71.637 1.00 61.97 1057 LYS A O 1
ATOM 7289 N N . VAL A 1 1058 ? 60.063 -13.882 -72.937 1.00 58.31 1058 VAL A N 1
ATOM 7290 C CA . VAL A 1 1058 ? 60.561 -12.599 -73.470 1.00 58.31 1058 VAL A CA 1
ATOM 7291 C C . VAL A 1 1058 ? 59.854 -12.303 -74.796 1.00 58.31 1058 VAL A C 1
ATOM 7293 O O . VAL A 1 1058 ? 60.050 -13.015 -75.779 1.00 58.31 1058 VAL A O 1
ATOM 7296 N N . THR A 1 1059 ? 59.011 -11.271 -74.839 1.00 59.62 1059 THR A N 1
ATOM 7297 C CA . THR A 1 1059 ? 58.258 -10.869 -76.049 1.00 59.62 1059 THR A CA 1
ATOM 7298 C C . THR A 1 1059 ? 58.940 -9.756 -76.851 1.00 59.62 1059 THR A C 1
ATOM 7300 O O . THR A 1 1059 ? 58.662 -9.609 -78.040 1.00 59.62 1059 THR A O 1
ATOM 7303 N N . GLN A 1 1060 ? 59.884 -9.028 -76.245 1.00 56.16 1060 GLN A N 1
ATOM 7304 C CA . GLN A 1 1060 ? 60.831 -8.147 -76.929 1.00 56.16 1060 GLN A CA 1
ATOM 7305 C C . GLN A 1 1060 ? 62.244 -8.424 -76.428 1.00 56.16 1060 GLN A C 1
ATOM 7307 O O . GLN A 1 1060 ? 62.558 -8.235 -75.259 1.00 56.16 1060 GLN A O 1
ATOM 7312 N N . VAL A 1 1061 ? 63.100 -8.872 -77.340 1.00 54.78 1061 VAL A N 1
ATOM 7313 C CA . VAL A 1 1061 ? 64.514 -9.105 -77.068 1.00 54.78 1061 VAL A CA 1
ATOM 7314 C C . VAL A 1 1061 ? 65.238 -7.763 -77.116 1.00 54.78 1061 VAL A C 1
ATOM 7316 O O . VAL A 1 1061 ? 65.341 -7.165 -78.192 1.00 54.78 1061 VAL A O 1
ATOM 7319 N N . LYS A 1 1062 ? 65.757 -7.289 -75.977 1.00 52.25 1062 LYS A N 1
ATOM 7320 C CA . LYS A 1 1062 ? 66.727 -6.194 -75.994 1.00 52.25 1062 LYS A CA 1
ATOM 7321 C C . LYS A 1 1062 ? 67.997 -6.737 -76.628 1.00 52.25 1062 LYS A C 1
ATOM 7323 O O . LYS A 1 1062 ? 68.439 -7.829 -76.294 1.00 52.25 1062 LYS A O 1
ATOM 7328 N N . LYS A 1 1063 ? 68.533 -6.007 -77.597 1.00 60.72 1063 LYS A N 1
ATOM 7329 C CA . LYS A 1 1063 ? 69.784 -6.375 -78.245 1.00 60.72 1063 LYS A CA 1
ATOM 7330 C C . LYS A 1 1063 ? 70.912 -5.531 -77.676 1.00 60.72 1063 LYS A C 1
ATOM 7332 O O . LYS A 1 1063 ? 70.707 -4.337 -77.445 1.00 60.72 1063 LYS A O 1
ATOM 7337 N N . ASP A 1 1064 ? 72.066 -6.135 -77.424 1.00 67.50 1064 ASP A N 1
ATOM 7338 C CA . ASP A 1 1064 ? 73.281 -5.372 -77.146 1.00 67.50 1064 ASP A CA 1
ATOM 7339 C C . ASP A 1 1064 ? 73.663 -4.514 -78.370 1.00 67.50 1064 ASP A C 1
ATOM 7341 O O . ASP A 1 1064 ? 73.014 -4.557 -79.423 1.00 67.50 1064 ASP A O 1
ATOM 7345 N N . ALA A 1 1065 ? 74.718 -3.707 -78.233 1.00 61.84 1065 ALA A N 1
ATOM 7346 C CA . ALA A 1 1065 ? 75.217 -2.864 -79.320 1.00 61.84 1065 ALA A CA 1
ATOM 7347 C C . ALA A 1 1065 ? 75.609 -3.664 -80.586 1.00 61.84 1065 ALA A C 1
ATOM 7349 O O . ALA A 1 1065 ? 75.693 -3.074 -81.663 1.00 61.84 1065 ALA A O 1
ATOM 7350 N N . ASP A 1 1066 ? 75.773 -4.987 -80.465 1.00 65.94 1066 ASP A N 1
ATOM 7351 C CA . ASP A 1 1066 ? 76.173 -5.910 -81.527 1.00 65.94 1066 ASP A CA 1
ATOM 7352 C C . ASP A 1 1066 ? 74.997 -6.744 -82.085 1.00 65.94 1066 ASP A C 1
ATOM 7354 O O . ASP A 1 1066 ? 75.164 -7.497 -83.046 1.00 65.94 1066 ASP A O 1
ATOM 7358 N N . GLY A 1 1067 ? 73.781 -6.588 -81.548 1.00 53.09 1067 GLY A N 1
ATOM 7359 C CA . GLY A 1 1067 ? 72.577 -7.258 -82.040 1.00 53.09 1067 GLY A CA 1
ATOM 7360 C C . GLY A 1 1067 ? 72.196 -8.565 -81.327 1.00 53.09 1067 GLY A C 1
ATOM 7361 O O . GLY A 1 1067 ? 71.237 -9.213 -81.769 1.00 53.09 1067 GLY A O 1
ATOM 7362 N N . ASN A 1 1068 ? 72.887 -8.957 -80.250 1.00 59.69 1068 ASN A N 1
ATOM 7363 C CA . ASN A 1 1068 ? 72.624 -10.200 -79.515 1.00 59.69 1068 ASN A CA 1
ATOM 7364 C C . ASN A 1 1068 ? 71.529 -10.024 -78.458 1.00 59.69 1068 ASN A C 1
ATOM 7366 O O . ASN A 1 1068 ? 71.509 -8.985 -77.805 1.00 59.69 1068 ASN A O 1
ATOM 7370 N N . PRO A 1 1069 ? 70.659 -11.028 -78.240 1.00 55.84 1069 PRO A N 1
ATOM 7371 C CA . PRO A 1 1069 ? 69.698 -11.024 -77.140 1.00 55.84 1069 PRO A CA 1
ATOM 7372 C C . PRO A 1 1069 ? 70.369 -10.810 -75.781 1.00 55.84 1069 PRO A C 1
ATOM 7374 O O . PRO A 1 1069 ? 71.315 -11.532 -75.466 1.00 55.84 1069 PRO A O 1
ATOM 7377 N N . VAL A 1 1070 ? 69.853 -9.871 -74.987 1.00 57.34 1070 VAL A N 1
ATOM 7378 C CA . VAL A 1 1070 ? 70.247 -9.621 -73.591 1.00 57.34 1070 VAL A CA 1
ATOM 7379 C C . VAL A 1 1070 ? 69.041 -9.747 -72.685 1.00 57.34 1070 VAL A C 1
ATOM 7381 O O . VAL A 1 1070 ? 68.024 -9.072 -72.982 1.00 57.34 1070 VAL A O 1
#

Foldseek 3Di:
DEAEDAPPAQEEEAEAEEAAEAEPPAAEYHYYYPDNVHAYEYEYAYAYEYEYAEYAAQGAVEYEYELYEYEHQAEYEHEEEYAYEYFLQGEPYDEHQAEYEYHYCEEHAYEQADDPRLIYEYYAEHQAEYYAEHEAYAYHFYGNDLVRYEYEADHNAYEYAHEFEYEDQDAHYHEYSYEHEEAAEYHAFFEYAHEEREAYENYEYEYQEEYEHWFAHADPVVRGGHDQAYEGYHEYNYEHEHEHYEYEYAFEHAHDQVHQPYERHEHYLYEYEYAAEYEYAAEYAEYKREEYYNYEYEYLAYEQAAEHQHEYARYEHYNYAYDDNPLLVPRYHYEHPNHDFHHEYEDECRNDEPNNPVVVLPDDYAAEYEYEHVQEAPEDCPVPPDWEAADESADPVRQRAAYEYENHEYHTAEAYHYERYEYELYEYAYEAYEYHYAGCGEHHHANYEAHANHYEYAAEYVAEEPDCHQYEHEHQEEYEAYYNAYAYEAAHPDLPGAHYYEHNAYEYEHAFEHADQEPGERYEHERYEHYAQNEEYYEAAEYQYQAESYEDYNYEYHHHQPDYEYHEHFEYQHFCPDPHHQEHAEYEAEYEHHHQEYYYWFAHPNLDLGYKRHEYADYEYEYEHEEEYWAEEQFYGYEFEAEYEYEYADYEYEAWFEHDHQDHDLQLQRGASYEYDDPPHAREYEYEYENYEYEYHFEAARHNPNQGESYSHAHDLPPVDYGHDYEYAYEYEYHYEFEEERHERAEQQAYHCVRYHYEAEHFAEYAAYKRYEHERAHDYEDELYEYFAYYERYKRYEHYYPDDDYEQYNYEYFAEYAAAKRYEYEEAAAEYAQHEEFAEHNDHAHKRYEAYYPAEYEYHNYEYFAEYAQHKSYEYPHEYEYEAAYEAFAYYNHAYKRYEHQEEYYYDYYDEYEHFAEHAHEKRAYYQYEYEGELYEAFAEYQHYEREEHQYAYHYAQNYEAFAEYQAEKRYEDNAEYEHYEYFAEYAAEKRYEYEAHYEYENYAAFAEYAHYWSYEYAAEYEYEQNNVVNHFFYYNHYHSYYYPPHYHYHYDDDPDDPDFDADPVGDGD

Organism: Salmonella enterica (NCBI:txid28901)

Secondary structure (DSSP, 8-state):
-EEEE-SS-SSEEEEEEET-EEE-TT--EEEEESSTTS-EEEEEEES-EEEESSEEEE-TTEEEEES-EEEESS-EEEES-EEEEE-TT-EEEEEESS-EEEEESS-EEEEE--SSSS--EEEEEETT-EEEEETTS-EEEEES-TTT-EEEEEESSS-EEEEEE--SSS-SEEEESEEEEESS-EEEEEEESSSEEEEEES-EEEESS-EEEEEEEB-TTT--B--TT-EEEEEES-EEEESSS-EEEEEEE---TT-TT-EEEEEES-EEEESSEEEEEEEESSSEEEEEES-EEE-SEEEEEEEESSSSEEEEEES-EEEGGGTTSTTEEEE-TTPPTT-EEEE-TTT--TTTHHHHHTS--SSEEEEE-TT-EEEE-TT-SS--EEEE--BTTBTT-EEEEES-EEEESS-EEEESEEEES-EEEESSS-EEEEESS-EE-TT-EEEETTS-EEEEESSS-EEEET-EEEESS-EEEEETTS-EEEE-SBTTB-EEEEESSS-EEEEEE---SSS--SEEEESEEEEESSS-EEEEEE-SSSS-SEEEES-EEE--TTT-EEEEEEEE--BTT-SS--SSEEEEEEEEEEEEEEEEEEEE---STTBEEEEEEEEEEEEEEEEEEEEEESSEEEEEEEEEEEEEEEEEEEEEEEE-SS---S-TTS-EEEEEE-SSS--EEEEEEEEEEEEEEEEETT--SS---SEE----GGG-----EEEEEEES-EEEEEEESSS-SEE-TTEEEEEEES-EEEEEEESSS-SEEEEEE---B--SEEEEEEESSS-SEEEEEEES----TT-EEEEEESSS-SEEEESSSEEEES-EEEEEE-STT--SEEEESSS-EEEES-EEEEEESSS-SEEEES-EEEETT-EEEEEESSSS-SEEESS-EE--SSS-EEEEEEEEES-SEEE-S-EEESSEEEEEEEEEEEEEEE-S-EEE-TT-EEEEEEEEEEEEEE-S-EES-EEEEEEEEEEEEEE-TT-EEES-EEEEEEEEEEEEEE-SEEEEEHHHHHT-EEEESSS-SEEE-TT-EEEEE-----SS--B-TTS-B-

InterPro domains:
  IPR006626 Parallel beta-helix repeat [SM00710] (230-251)
  IPR006626 Parallel beta-helix repeat [SM00710] (262-294)
  IPR006626 Parallel beta-helix repeat [SM00710] (492-527)
  IPR006626 Parallel beta-helix repeat [SM00710] (547-570)
  IPR006626 Parallel beta-helix repeat [SM00710] (731-776)
  IPR006626 Parallel beta-helix repeat [SM00710] (827-853)
  IPR006626 Parallel beta-helix repeat [SM00710] (854-878)
  IPR006626 Parallel beta-helix repeat [SM00710] (896-917)
  IPR006626 Parallel beta-helix repeat [SM00710] (945-976)
  IPR006626 Parallel beta-helix repeat [SM00710] (990-1020)
  IPR012332 Autotransporter, pectate lyase C-like domain superfamily [G3DSA:2.160.20.20] (710-1068)